Protein AF-0000000070116682 (afdb_homodimer)

Foldseek 3Di:
DKDACPFAFFDHPDDIDDLVRQLVVLDFSLRPGTDPWAKFFAPVQLLQLLLLVLVLCVVLLAAEAAECLLFQWLVSVVSNVVSPHPFHEYADLVSVVSCVVSPTQAYERAYQDQDLVSLLVVLVVVVVPRHYEYEDADLNSLVSNLVSAAHEYAYEDEDPPDDDHYHALVSSLVNLVSQQPRGRGAHQYHEYEQQVPDDPVVSLVSLLRRVVSRVVCVVVVSHDQAGEYEYEEQQQVVSNSVNCSVCSVRYHYYYHYHCRSQHFDADCVVRGCCVVVVVSDDRDHTMKIKWFFADDPDPQKTKTFAFVLAAPPPRHDWAWAWKAAPVGDIDGQPQWDFDHGDNGITIIGHHPVGDDDGGIMTMTIHRGSSCNNVSGQKHFHHHPSNGGNGIIGRDD/DKDAPPFAFFDHPDDIDDQVRQLVVLDFSLNPGTDPWAKFFAPVQLLQLLLLVLVLCVVLLAAEAAECLLFQWLVSVVSNVVSPHPFHEYADLVSVVSCVVSPTQAYERAYQDQDLVSLLVVLVVVVVPRHYEYEDADLNSLVSNLVSAAHEYAYEDEDPPDDDHYHALVSSLVNLVSQQPRGRGAHQYHEYEQQVPDDPVVSLVSLLRRVVSRVVCVVVVSHDQAGEYEYEEQQPVVSNSVNCSVCSVRYHYYYHYHCRSQHFDADCVVRGCCVVVVVSDDRDHTMKIKWFFADDDDPQKTKTFAFVLAAPPPRHDWAWAWKAAPVGDIDGQPQWDFDHGDNGITIIGHHPPGDDDGGIMTMTIHRGSSCNNVSGQKHFHHHPSNGGNGIIGRDD

pLDDT: mean 93.81, std 7.38, range [59.41, 98.88]

Nearest PDB structures (foldseek):
  3gwq-assembly1_A  TM=8.963E-01  e=1.846E-39  Paraburkholderia xenovorans LB400
  3gwq-assembly1_B  TM=8.699E-01  e=1.319E-36  Paraburkholderia xenovorans LB400
  7dib-assembly1_A  TM=8.688E-01  e=4.028E-28  Candidatus Filomicrobium marinum
  7dib-assembly1_B  TM=8.639E-01  e=1.866E-28  Candidatus Filomicrobium marinum
  4v15-assembly1_B  TM=8.465E-01  e=1.233E-28  Achromobacter xylosoxidans

InterPro domains:
  IPR001608 Alanine racemase, N-terminal [PF01168] (44-235)
  IPR026956 D-serine dehydratase-like domain [PF14031] (286-382)
  IPR026956 D-serine dehydratase-like domain [SM01119] (286-383)
  IPR029066 PLP-binding barrel [G3DSA:3.20.20.10] (44-266)
  IPR029066 PLP-binding barrel [SSF51419] (44-242)
  IPR042208 D-serine dehydratase-like domain superfamily [G3DSA:2.40.37.20] (277-396)
  IPR051466 D-amino acid metabolism enzyme [PTHR28004] (36-388)

Secondary structure (DSSP, 8-state):
--B-TTSTTB--SSS-B-HHHHHHH--BTTSSSB-SSEEEEEHHHHHHHHHHHHHHHHHTT-EE--BGGGT--HHHHHHHHHTT---EEESSHHHHHHHHHTT-SEEEEEEE---HHHHHHHHHHHHTT-EEEEEE-SHHHHHHHHHHS-EEEEEEE--TTSSSSBSSHHHHHHHHHHHHHSTTEEEEEEEE--TT---HHHHHHHHHHHHHHHHHHHHTT-S-SS-EEEE--SS-HHHHHHHHGGGTTTSEEEE---TTTT--SSHHHHH-HHHH-GGG------EEEEEEEEEEEETTEEEES--TTTS--TT---EEEEEE-TTS-EEE-TTEEEEEE-SS-EEEEE-TT----TT-EEEEE-S-GGGTGGG-SEEEEE-TT-BEEEEEE---/--B-TTSTTB--SSS-B-HHHHHHH--BTTSSSB-SSEEEEEHHHHHHHHHHHHHHHHHTT-EE--BGGGT--HHHHHHHHHTT---EEESSHHHHHHHHHTT-SEEEEEEE---HHHHHHHHHHHHTT-EEEEEE-SHHHHHHHHHHS-EEEEEEE--TTSSSSBSSHHHHHHHHHHHHHSTTEEEEEEEE--TT---HHHHHHHHHHHHHHHHHHHHTT-S-SS-EEEE--SS-HHHHHHHHGGGTTTSEEEE---TTTT--SSHHHHH-HHHH-GGG------EEEEEEEEEEEETTEEEES--TTTS--TT---EEEEEE-TTS-EEE-TTEEEEEE-SS-EEEEE-TT----TT-EEEEE-S-GGGTGGG-SEEEEE-TT-BEEEEEE---

Solvent-accessible surface area (backbone atoms only — not comparable to full-atom values): 38780 Å² total; per-residue (Å²): 123,74,45,28,51,64,34,62,36,48,55,29,88,67,68,72,45,39,47,66,58,48,24,70,68,36,49,42,64,86,69,54,54,38,43,73,38,31,60,36,35,35,44,66,33,28,52,48,15,43,51,34,52,42,51,48,27,56,76,58,64,30,42,33,23,36,31,41,66,40,50,38,24,63,67,59,52,51,52,39,45,74,60,58,35,66,32,33,20,29,63,41,66,64,54,46,50,41,40,50,75,72,64,53,64,32,38,37,28,75,31,58,64,55,54,65,58,56,40,38,52,50,12,52,42,40,73,71,65,46,45,57,36,32,32,34,52,38,62,66,37,39,51,45,35,23,73,39,46,38,36,42,29,25,39,22,45,29,48,87,93,50,74,61,24,17,67,45,56,67,51,39,47,52,36,41,50,48,24,63,68,31,68,36,29,39,42,40,28,37,31,41,70,53,53,83,54,89,42,68,69,58,37,51,52,51,45,47,47,51,49,48,37,49,53,52,35,50,73,69,63,56,42,54,85,74,17,38,40,36,37,35,25,56,53,45,45,61,56,50,45,65,64,51,41,83,44,48,88,59,27,48,36,34,38,29,39,39,58,51,46,36,34,22,67,36,52,44,61,77,42,31,42,39,74,82,37,57,89,68,37,71,73,36,56,12,52,37,34,36,25,34,24,53,30,57,52,48,92,47,37,34,32,28,40,37,14,58,61,61,38,43,63,85,62,41,59,46,39,52,53,30,33,33,41,88,86,65,58,68,44,74,27,65,52,45,41,56,77,50,66,44,64,58,30,26,36,28,40,38,36,89,87,40,84,84,51,59,56,27,31,35,36,24,32,39,12,40,50,61,58,30,37,61,48,42,53,52,34,42,23,17,46,98,82,41,24,26,63,36,53,40,50,37,63,93,122,76,45,28,50,65,34,63,36,48,54,28,89,67,68,72,44,39,46,65,59,48,22,70,65,36,49,42,65,85,69,55,54,37,43,74,38,31,60,35,35,34,44,68,32,28,52,48,14,42,50,36,52,42,50,47,29,57,76,57,61,30,43,32,22,36,31,41,67,38,51,38,24,64,66,59,53,50,52,40,44,72,60,59,34,66,32,33,19,29,64,42,67,64,54,44,50,41,39,51,75,72,63,54,63,31,38,36,29,75,32,58,65,55,54,62,58,57,41,38,51,50,11,52,42,40,74,70,66,46,47,57,36,31,32,30,52,37,60,67,38,38,52,44,34,24,73,39,47,38,38,43,28,25,40,24,46,30,50,88,94,50,76,62,22,18,67,43,57,68,52,41,48,52,36,43,51,50,23,63,68,32,68,36,28,40,43,42,28,39,30,41,69,53,54,81,52,88,42,68,70,58,37,50,52,51,45,48,48,52,51,48,36,49,52,53,36,50,74,68,63,57,41,54,84,74,16,37,41,34,36,33,25,56,52,44,46,61,54,48,47,67,65,51,41,81,45,49,90,61,27,47,35,34,38,30,40,40,58,52,46,36,33,21,67,35,53,45,60,76,43,31,43,39,73,81,37,58,88,69,35,72,72,37,57,11,51,38,35,36,27,35,26,53,30,56,52,46,93,48,38,33,32,28,38,37,14,60,60,62,40,42,62,85,58,41,58,46,39,53,53,30,32,32,41,87,87,65,56,68,44,74,26,66,52,46,41,57,76,49,68,44,64,59,31,25,35,28,41,39,36,91,88,40,85,84,53,59,56,26,31,35,37,23,31,38,12,41,50,61,57,31,35,62,48,40,52,53,32,41,22,18,47,98,82,42,25,26,61,36,54,38,50,37,63,95

Organism: Actinoplanes teichomyceticus (NCBI:txid1867)

Sequence (792 aa):
MTIDWRSKGFWLPDGERTPEQIAGDRPSIFGGGFTWPLLVVRGSAVEANIATMAAYCRRHGFDFAPHAKTTMAPGLLDAQLRAGAWGMTVATPNQALVLRRLGVRRVLIANQVLDATALRWLAGETAAGWEVYFQVDSVAGVRSAGAAGRARVLVELGHPGGRTGVRTVDELLEVARAAAATPGVEPVGITGYEGQIPDRAEVDAYLDRLAEGFHRLSAAGLLPEDPIVSAGGSAWFDRVADRLGGLAARARLILRSGASVTHDDGFYRERTPFVRMPEEGPLAAALEIWAQVLSAPEPGLALAGMGKRDAPFDEGLPVPLEIRRADGRTAPAAGLRVTRLNDHHAYLAVAPEATIAPGDLVRFGISHPCTAFDKWRDIPVVDDDRRVVDVLHTYFMTIDWRSKGFWLPDGERTPEQIAGDRPSIFGGGFTWPLLVVRGSAVEANIATMAAYCRRHGFDFAPHAKTTMAPGLLDAQLRAGAWGMTVATPNQALVLRRLGVRRVLIANQVLDATALRWLAGETAAGWEVYFQVDSVAGVRSAGAAGRARVLVELGHPGGRTGVRTVDELLEVARAAAATPGVEPVGITGYEGQIPDRAEVDAYLDRLAEGFHRLSAAGLLPEDPIVSAGGSAWFDRVADRLGGLAARARLILRSGASVTHDDGFYRERTPFVRMPEEGPLAAALEIWAQVLSAPEPGLALAGMGKRDAPFDEGLPVPLEIRRADGRTAPAAGLRVTRLNDHHAYLAVAPEATIAPGDLVRFGISHPCTAFDKWRDIPVVDDDRRVVDVLHTYF

Radius of gyration: 27.21 Å; Cα contacts (8 Å, |Δi|>4): 1975; chains: 2; bounding box: 59×84×59 Å

Structure (mmCIF, N/CA/C/O backbone):
data_AF-0000000070116682-model_v1
#
loop_
_entity.id
_entity.type
_entity.pdbx_description
1 polymer 'D-serine deaminase-like pyridoxal phosphate-dependent protein'
#
loop_
_atom_site.group_PDB
_atom_site.id
_atom_site.type_symbol
_atom_site.label_atom_id
_atom_site.label_alt_id
_atom_site.label_comp_id
_atom_site.label_asym_id
_atom_site.label_entity_id
_atom_site.label_seq_id
_atom_site.pdbx_PDB_ins_code
_atom_site.Cartn_x
_atom_site.Cartn_y
_atom_site.Cartn_z
_atom_site.occupancy
_atom_site.B_iso_or_equiv
_atom_site.auth_seq_id
_atom_site.auth_comp_id
_atom_site.auth_asym_id
_atom_site.auth_atom_id
_atom_site.pdbx_PDB_model_num
ATOM 1 N N . MET A 1 1 ? 9.336 -5.395 18.75 1 77.5 1 MET A N 1
ATOM 2 C CA . MET A 1 1 ? 9.008 -5.809 17.391 1 77.5 1 MET A CA 1
ATOM 3 C C . MET A 1 1 ? 9.766 -7.074 17.016 1 77.5 1 MET A C 1
ATOM 5 O O . MET A 1 1 ? 10.93 -7.234 17.359 1 77.5 1 MET A O 1
ATOM 9 N N . THR A 1 2 ? 9.039 -8.008 16.438 1 89.69 2 THR A N 1
ATOM 10 C CA . THR A 1 2 ? 9.68 -9.266 16.062 1 89.69 2 THR A CA 1
ATOM 11 C C . THR A 1 2 ? 9.5 -9.555 14.586 1 89.69 2 THR A C 1
ATOM 13 O O . THR A 1 2 ? 8.461 -9.242 14.008 1 89.69 2 THR A O 1
ATOM 16 N N . ILE A 1 3 ? 10.578 -9.945 13.992 1 94.69 3 ILE A N 1
ATOM 17 C CA . ILE A 1 3 ? 10.594 -10.406 12.609 1 94.69 3 ILE A CA 1
ATOM 18 C C . ILE A 1 3 ? 10.398 -11.922 12.57 1 94.69 3 ILE A C 1
ATOM 20 O O . ILE A 1 3 ? 11.086 -12.656 13.281 1 94.69 3 ILE A O 1
ATOM 24 N N . ASP A 1 4 ? 9.461 -12.391 11.836 1 95.5 4 ASP A N 1
ATOM 25 C CA . ASP A 1 4 ? 9.18 -13.82 11.711 1 95.5 4 ASP A CA 1
ATOM 26 C C . ASP A 1 4 ? 8.602 -14.148 10.336 1 95.5 4 ASP A C 1
ATOM 28 O O . ASP A 1 4 ? 8.828 -13.414 9.367 1 95.5 4 ASP A O 1
ATOM 32 N N . TRP A 1 5 ? 7.98 -15.305 10.18 1 94.56 5 TRP A N 1
ATOM 33 C CA . TRP A 1 5 ? 7.52 -15.836 8.906 1 94.56 5 TRP A CA 1
ATOM 34 C C . TRP A 1 5 ? 6.523 -14.891 8.242 1 94.56 5 TRP A C 1
ATOM 36 O O . TRP A 1 5 ? 6.242 -15.016 7.047 1 94.56 5 TRP A O 1
ATOM 46 N N . ARG A 1 6 ? 6.09 -13.883 9.023 1 93.94 6 ARG A N 1
ATOM 47 C CA . ARG A 1 6 ? 5.082 -12.961 8.508 1 93.94 6 ARG A CA 1
ATOM 48 C C . ARG A 1 6 ? 5.734 -11.758 7.832 1 93.94 6 ARG A C 1
ATOM 50 O O . ARG A 1 6 ? 5.055 -10.961 7.172 1 93.94 6 ARG A O 1
ATOM 57 N N . SER A 1 7 ? 7 -11.562 7.969 1 94.56 7 SER A N 1
ATOM 58 C CA . SER A 1 7 ? 7.684 -10.352 7.512 1 94.56 7 SER A CA 1
ATOM 59 C C . SER A 1 7 ? 8.125 -10.484 6.059 1 94.56 7 SER A C 1
ATOM 61 O O . SER A 1 7 ? 9.109 -11.156 5.762 1 94.56 7 SER A O 1
ATOM 63 N N . LYS A 1 8 ? 7.438 -9.758 5.18 1 93.25 8 LYS A N 1
ATOM 64 C CA . LYS A 1 8 ? 7.766 -9.727 3.756 1 93.25 8 LYS A CA 1
ATOM 65 C C . LYS A 1 8 ? 9.219 -9.32 3.535 1 93.25 8 LYS A C 1
ATOM 67 O O . LYS A 1 8 ? 9.703 -8.367 4.152 1 93.25 8 LYS A O 1
ATOM 72 N N . GLY A 1 9 ? 9.914 -9.977 2.67 1 94.12 9 GLY A N 1
ATOM 73 C CA . GLY A 1 9 ? 11.297 -9.672 2.354 1 94.12 9 GLY A CA 1
ATOM 74 C C . GLY A 1 9 ? 12.289 -10.43 3.209 1 94.12 9 GLY A C 1
ATOM 75 O O . GLY A 1 9 ? 13.43 -10.656 2.795 1 94.12 9 GLY A O 1
ATOM 76 N N . PHE A 1 10 ? 11.961 -10.734 4.418 1 96.44 10 PHE A N 1
ATOM 77 C CA . PHE A 1 10 ? 12.766 -11.578 5.285 1 96.44 10 PHE A CA 1
ATOM 78 C C . PHE A 1 10 ? 12.398 -13.047 5.113 1 96.44 10 PHE A C 1
ATOM 80 O O . PHE A 1 10 ? 11.227 -13.375 4.898 1 96.44 10 PHE A O 1
ATOM 87 N N . TRP A 1 11 ? 13.352 -13.914 5.145 1 96.88 11 TRP A N 1
ATOM 88 C CA . TRP A 1 11 ? 13.086 -15.344 5.039 1 96.88 11 TRP A CA 1
ATOM 89 C C . TRP A 1 11 ? 13.398 -16.047 6.355 1 96.88 11 TRP A C 1
ATOM 91 O O . TRP A 1 11 ? 14.531 -16.484 6.582 1 96.88 11 TRP A O 1
ATOM 101 N N . LEU A 1 12 ? 12.438 -16.141 7.148 1 95.5 12 LEU A N 1
ATOM 102 C CA . LEU A 1 12 ? 12.539 -16.781 8.453 1 95.5 12 LEU A CA 1
ATOM 103 C C . LEU A 1 12 ? 11.391 -17.781 8.656 1 95.5 12 LEU A C 1
ATOM 105 O O . LEU A 1 12 ? 10.516 -17.562 9.492 1 95.5 12 LEU A O 1
ATOM 109 N N . PRO A 1 13 ? 11.422 -18.859 7.918 1 95.56 13 PRO A N 1
ATOM 110 C CA . PRO A 1 13 ? 10.328 -19.828 8.016 1 95.56 13 PRO A CA 1
ATOM 111 C C . PRO A 1 13 ? 10.141 -20.359 9.43 1 95.56 13 PRO A C 1
ATOM 113 O O . PRO A 1 13 ? 9.039 -20.797 9.781 1 95.56 13 PRO A O 1
ATOM 116 N N . ASP A 1 14 ? 11.219 -20.391 10.203 1 93.81 14 ASP A N 1
ATOM 117 C CA . ASP A 1 14 ? 11.133 -20.859 11.578 1 93.81 14 ASP A CA 1
ATOM 118 C C . ASP A 1 14 ? 11.75 -19.859 12.547 1 93.81 14 ASP A C 1
ATOM 120 O O . ASP A 1 14 ? 12.734 -19.188 12.219 1 93.81 14 ASP A O 1
ATOM 124 N N . GLY A 1 15 ? 11.102 -19.734 13.602 1 92.75 15 GLY A N 1
ATOM 125 C CA . GLY A 1 15 ? 11.672 -18.906 14.648 1 92.75 15 GLY A CA 1
ATOM 126 C C . GLY A 1 15 ? 11.383 -17.438 14.469 1 92.75 15 GLY A C 1
ATOM 127 O O . GLY A 1 15 ? 10.516 -17.062 13.68 1 92.75 15 GLY A O 1
ATOM 128 N N . GLU A 1 16 ? 11.938 -16.641 15.312 1 95.69 16 GLU A N 1
ATOM 129 C CA . GLU A 1 16 ? 11.805 -15.188 15.312 1 95.69 16 GLU A CA 1
ATOM 130 C C . GLU A 1 16 ? 13.117 -14.516 15.672 1 95.69 16 GLU A C 1
ATOM 132 O O . GLU A 1 16 ? 13.969 -15.109 16.344 1 95.69 16 GLU A O 1
ATOM 137 N N . ARG A 1 17 ? 13.289 -13.367 15.117 1 96.5 17 ARG A N 1
ATOM 138 C CA . ARG A 1 17 ? 14.453 -12.539 15.422 1 96.5 17 ARG A CA 1
ATOM 139 C C . ARG A 1 17 ? 14.039 -11.102 15.719 1 96.5 17 ARG A C 1
ATOM 141 O O . ARG A 1 17 ? 13.031 -10.617 15.203 1 96.5 17 ARG A O 1
ATOM 148 N N . THR A 1 18 ? 14.836 -10.477 16.578 1 96.12 18 THR A N 1
ATOM 149 C CA . THR A 1 18 ? 14.633 -9.055 16.812 1 96.12 18 THR A CA 1
ATOM 150 C C . THR A 1 18 ? 15.477 -8.227 15.836 1 96.12 18 THR A C 1
ATOM 152 O O . THR A 1 18 ? 16.484 -8.719 15.312 1 96.12 18 THR A O 1
ATOM 155 N N . PRO A 1 19 ? 15.047 -6.996 15.562 1 94.94 19 PRO A N 1
ATOM 156 C CA . PRO A 1 19 ? 15.875 -6.109 14.742 1 94.94 19 PRO A CA 1
ATOM 157 C C . PRO A 1 19 ? 17.297 -5.992 15.273 1 94.94 19 PRO A C 1
ATOM 159 O O . PRO A 1 19 ? 18.25 -5.977 14.484 1 94.94 19 PRO A O 1
ATOM 162 N N . GLU A 1 20 ? 17.469 -5.961 16.578 1 95.62 20 GLU A N 1
ATOM 163 C CA . GLU A 1 20 ? 18.781 -5.84 17.203 1 95.62 20 GLU A CA 1
ATOM 164 C C . GLU A 1 20 ? 19.656 -7.066 16.906 1 95.62 20 GLU A C 1
ATOM 166 O O . GLU A 1 20 ? 20.844 -6.938 16.641 1 95.62 20 GLU A O 1
ATOM 171 N N . GLN A 1 21 ? 19.047 -8.203 16.969 1 97 21 GLN A N 1
ATOM 172 C CA . GLN A 1 21 ? 19.766 -9.438 16.656 1 97 21 GLN A CA 1
ATOM 173 C C . GLN A 1 21 ? 20.234 -9.445 15.211 1 97 21 GLN A C 1
ATOM 175 O O . GLN A 1 21 ? 21.375 -9.789 14.922 1 97 21 GLN A O 1
ATOM 180 N N . ILE A 1 22 ? 19.359 -9.023 14.32 1 96.94 22 ILE A N 1
ATOM 181 C CA . ILE A 1 22 ? 19.672 -9.016 12.898 1 96.94 22 ILE A CA 1
ATOM 182 C C . ILE A 1 22 ? 20.781 -8 12.625 1 96.94 22 ILE A C 1
ATOM 184 O O . ILE A 1 22 ? 21.75 -8.305 11.938 1 96.94 22 ILE A O 1
ATOM 188 N N . ALA A 1 23 ? 20.609 -6.855 13.18 1 96.06 23 ALA A N 1
ATOM 189 C CA . ALA A 1 23 ? 21.609 -5.816 13 1 96.06 23 ALA A CA 1
ATOM 190 C C . ALA A 1 23 ? 22.969 -6.254 13.555 1 96.06 23 ALA A C 1
ATOM 192 O O . ALA A 1 23 ? 24.016 -5.934 12.992 1 96.06 23 ALA A O 1
ATOM 193 N N . GLY A 1 24 ? 22.969 -6.91 14.656 1 97.12 24 GLY A N 1
ATOM 194 C CA . GLY A 1 24 ? 24.188 -7.414 15.25 1 97.12 24 GLY A CA 1
ATOM 195 C C . GLY A 1 24 ? 24.938 -8.383 14.352 1 97.12 24 GLY A C 1
ATOM 196 O O . GLY A 1 24 ? 26.156 -8.344 14.273 1 97.12 24 GLY A O 1
ATOM 197 N N . ASP A 1 25 ? 24.234 -9.234 13.695 1 97.38 25 ASP A N 1
ATOM 198 C CA . ASP A 1 25 ? 24.812 -10.227 12.789 1 97.38 25 ASP A CA 1
ATOM 199 C C . ASP A 1 25 ? 25.297 -9.578 11.492 1 97.38 25 ASP A C 1
ATOM 201 O O . ASP A 1 25 ? 26.141 -10.133 10.797 1 97.38 25 ASP A O 1
ATOM 205 N N . ARG A 1 26 ? 24.688 -8.461 11.141 1 97.75 26 ARG A N 1
ATOM 206 C CA . ARG A 1 26 ? 24.984 -7.691 9.938 1 97.75 26 ARG A CA 1
ATOM 207 C C . ARG A 1 26 ? 24.969 -8.586 8.695 1 97.75 26 ARG A C 1
ATOM 209 O O . ARG A 1 26 ? 25.922 -8.594 7.918 1 97.75 26 ARG A O 1
ATOM 216 N N . PRO A 1 27 ? 23.984 -9.344 8.531 1 97.94 27 PRO A N 1
ATOM 217 C CA . PRO A 1 27 ? 23.969 -10.227 7.359 1 97.94 27 PRO A CA 1
ATOM 218 C C . PRO A 1 27 ? 23.922 -9.453 6.043 1 97.94 27 PRO A C 1
ATOM 220 O O . PRO A 1 27 ? 23.328 -8.367 5.98 1 97.94 27 PRO A O 1
ATOM 223 N N . SER A 1 28 ? 24.594 -10.008 5.027 1 97.94 28 SER A N 1
ATOM 224 C CA . SER A 1 28 ? 24.391 -9.492 3.674 1 97.94 28 SER A CA 1
ATOM 225 C C . SER A 1 28 ? 22.984 -9.789 3.174 1 97.94 28 SER A C 1
ATOM 227 O O . SER A 1 28 ? 22.453 -10.867 3.418 1 97.94 28 SER A O 1
ATOM 229 N N . ILE A 1 29 ? 22.359 -8.828 2.41 1 97.69 29 ILE A N 1
ATOM 230 C CA . ILE A 1 29 ? 21.031 -9.094 1.873 1 97.69 29 ILE A CA 1
ATOM 231 C C . ILE A 1 29 ? 21.109 -10.195 0.819 1 97.69 29 ILE A C 1
ATOM 233 O O . ILE A 1 29 ? 20.094 -10.758 0.421 1 97.69 29 ILE A O 1
ATOM 237 N N . PHE A 1 30 ? 22.344 -10.57 0.345 1 96.56 30 PHE A N 1
ATOM 238 C CA . PHE A 1 30 ? 22.547 -11.594 -0.67 1 96.56 30 PHE A CA 1
ATOM 239 C C . PHE A 1 30 ? 22.922 -12.93 -0.028 1 96.56 30 PHE A C 1
ATOM 241 O O . PHE A 1 30 ? 23.234 -13.891 -0.726 1 96.56 30 PHE A O 1
ATOM 248 N N . GLY A 1 31 ? 22.875 -13 1.31 1 94.12 31 GLY A N 1
ATOM 249 C CA . GLY A 1 31 ? 23.422 -14.148 2.02 1 94.12 31 GLY A CA 1
ATOM 250 C C . GLY A 1 31 ? 22.391 -15.227 2.295 1 94.12 31 GLY A C 1
ATOM 251 O O . GLY A 1 31 ? 22.672 -16.172 3.047 1 94.12 31 GLY A O 1
ATOM 252 N N . GLY A 1 32 ? 21.188 -15.086 1.852 1 93.19 32 GLY A N 1
ATOM 253 C CA . GLY A 1 32 ? 20.203 -16.156 1.961 1 93.19 32 GLY A CA 1
ATOM 254 C C . GLY A 1 32 ? 19.172 -15.906 3.043 1 93.19 32 GLY A C 1
ATOM 255 O O . GLY A 1 32 ? 18.234 -16.688 3.207 1 93.19 32 GLY A O 1
ATOM 256 N N . GLY A 1 33 ? 19.281 -14.867 3.77 1 94.31 33 GLY A N 1
ATOM 257 C CA . GLY A 1 33 ? 18.344 -14.547 4.824 1 94.31 33 GLY A CA 1
ATOM 258 C C . GLY A 1 33 ? 17.188 -13.695 4.352 1 94.31 33 GLY A C 1
ATOM 259 O O . GLY A 1 33 ? 16.297 -13.336 5.137 1 94.31 33 GLY A O 1
ATOM 260 N N . PHE A 1 34 ? 17.125 -13.398 3.098 1 96.12 34 PHE A N 1
ATOM 261 C CA . PHE A 1 34 ? 16.109 -12.547 2.506 1 96.12 34 PHE A CA 1
ATOM 262 C C . PHE A 1 34 ? 15.555 -13.164 1.228 1 96.12 34 PHE A C 1
ATOM 264 O O . PHE A 1 34 ? 16.094 -14.156 0.728 1 96.12 34 PHE A O 1
ATOM 271 N N . THR A 1 35 ? 14.469 -12.734 0.859 1 92.81 35 THR A N 1
ATOM 272 C CA . THR A 1 35 ? 13.859 -13.133 -0.406 1 92.81 35 THR A CA 1
ATOM 273 C C . THR A 1 35 ? 13.555 -11.914 -1.27 1 92.81 35 THR A C 1
ATOM 275 O O . THR A 1 35 ? 13.625 -10.781 -0.796 1 92.81 35 THR A O 1
ATOM 278 N N . TRP A 1 36 ? 13.328 -12.172 -2.502 1 96.25 36 TRP A N 1
ATOM 279 C CA . TRP A 1 36 ? 13.023 -11.109 -3.455 1 96.25 36 TRP A CA 1
ATOM 280 C C . TRP A 1 36 ? 11.531 -11.062 -3.758 1 96.25 36 TRP A C 1
ATOM 282 O O . TRP A 1 36 ? 10.852 -12.094 -3.75 1 96.25 36 TRP A O 1
ATOM 292 N N . PRO A 1 37 ? 10.969 -9.844 -3.994 1 96.81 37 PRO A N 1
ATOM 293 C CA . PRO A 1 37 ? 11.672 -8.555 -3.965 1 96.81 37 PRO A CA 1
ATOM 294 C C . PRO A 1 37 ? 11.977 -8.078 -2.547 1 96.81 37 PRO A C 1
ATOM 296 O O . PRO A 1 37 ? 11.414 -8.609 -1.582 1 96.81 37 PRO A O 1
ATOM 299 N N . LEU A 1 38 ? 12.906 -7.176 -2.451 1 97.62 38 LEU A N 1
ATOM 300 C CA . LEU A 1 38 ? 13.305 -6.629 -1.157 1 97.62 38 LEU A CA 1
ATOM 301 C C . LEU A 1 38 ? 13.562 -5.133 -1.256 1 97.62 38 LEU A C 1
ATOM 303 O O . LEU A 1 38 ? 14.383 -4.691 -2.072 1 97.62 38 LEU A O 1
ATOM 307 N N . LEU A 1 39 ? 12.805 -4.391 -0.508 1 96.81 39 LEU A N 1
ATOM 308 C CA . LEU A 1 39 ? 13.102 -2.971 -0.338 1 96.81 39 LEU A CA 1
ATOM 309 C C . LEU A 1 39 ? 14.141 -2.76 0.761 1 96.81 39 LEU A C 1
ATOM 311 O O . LEU A 1 39 ? 14.031 -3.342 1.843 1 96.81 39 LEU A O 1
ATOM 315 N N . VAL A 1 40 ? 15.125 -1.961 0.507 1 97.19 40 VAL A N 1
ATOM 316 C CA . VAL A 1 40 ? 16.109 -1.618 1.533 1 97.19 40 VAL A CA 1
ATOM 317 C C . VAL A 1 40 ? 16.297 -0.104 1.576 1 97.19 40 VAL A C 1
ATOM 319 O O . VAL A 1 40 ? 16.016 0.592 0.598 1 97.19 40 VAL A O 1
ATOM 322 N N . VAL A 1 41 ? 16.672 0.356 2.713 1 96.31 41 VAL A N 1
ATOM 323 C CA . VAL A 1 41 ? 17.047 1.752 2.916 1 96.31 41 VAL A CA 1
ATOM 324 C C . VAL A 1 41 ? 18.562 1.864 3.076 1 96.31 41 VAL A C 1
ATOM 326 O O . VAL A 1 41 ? 19.156 1.159 3.893 1 96.31 41 VAL A O 1
ATOM 329 N N . ARG A 1 42 ? 19.141 2.715 2.326 1 96.75 42 ARG A N 1
ATOM 330 C CA . ARG A 1 42 ? 20.562 2.996 2.482 1 96.75 42 ARG A CA 1
ATOM 331 C C . ARG A 1 42 ? 20.812 3.93 3.662 1 96.75 42 ARG A C 1
ATOM 333 O O . ARG A 1 42 ? 20.5 5.121 3.594 1 96.75 42 ARG A O 1
ATOM 340 N N . GLY A 1 43 ? 21.484 3.398 4.648 1 96.81 43 GLY A N 1
ATOM 341 C CA . GLY A 1 43 ? 21.656 4.133 5.891 1 96.81 43 GLY A CA 1
ATOM 342 C C . GLY A 1 43 ? 22.438 5.418 5.719 1 96.81 43 GLY A C 1
ATOM 343 O O . GLY A 1 43 ? 22.031 6.473 6.203 1 96.81 43 GLY A O 1
ATOM 344 N N . SER A 1 44 ? 23.516 5.359 5.043 1 96.5 44 SER A N 1
ATOM 345 C CA . SER A 1 44 ? 24.375 6.523 4.863 1 96.5 44 SER A CA 1
ATOM 346 C C . SER A 1 44 ? 23.656 7.633 4.102 1 96.5 44 SER A C 1
ATOM 348 O O . SER A 1 44 ? 23.812 8.812 4.414 1 96.5 44 SER A O 1
ATOM 350 N N . ALA A 1 45 ? 22.891 7.254 3.133 1 94.81 45 ALA A N 1
ATOM 351 C CA . ALA A 1 45 ? 22.156 8.234 2.346 1 94.81 45 ALA A CA 1
ATOM 352 C C . ALA A 1 45 ? 21.094 8.93 3.201 1 94.81 45 ALA A C 1
ATOM 354 O O . ALA A 1 45 ? 20.953 10.156 3.146 1 94.81 45 ALA A O 1
ATOM 355 N N . VAL A 1 46 ? 20.406 8.219 3.998 1 94.69 46 VAL A N 1
ATOM 356 C CA . VAL A 1 46 ? 19.359 8.773 4.848 1 94.69 46 VAL A CA 1
ATOM 357 C C . VAL A 1 46 ? 19.969 9.742 5.855 1 94.69 46 VAL A C 1
ATOM 359 O O . VAL A 1 46 ? 19.438 10.836 6.066 1 94.69 46 VAL A O 1
ATOM 362 N N . GLU A 1 47 ? 21.031 9.305 6.434 1 95.44 47 GLU A N 1
ATOM 363 C CA . GLU A 1 47 ? 21.703 10.148 7.414 1 95.44 47 GLU A CA 1
ATOM 364 C C . GLU A 1 47 ? 22.156 11.461 6.785 1 95.44 47 GLU A C 1
ATOM 366 O O . GLU A 1 47 ? 22.016 12.531 7.387 1 95.44 47 GLU A O 1
ATOM 371 N N . ALA A 1 48 ? 22.672 11.328 5.66 1 94.94 48 ALA A N 1
ATOM 372 C CA . ALA A 1 48 ? 23.125 12.516 4.949 1 94.94 48 ALA A CA 1
ATOM 373 C C . ALA A 1 48 ? 21.969 13.445 4.629 1 94.94 48 ALA A C 1
ATOM 375 O O . ALA A 1 48 ? 22.078 14.664 4.762 1 94.94 48 ALA A O 1
ATOM 376 N N . ASN A 1 49 ? 20.875 12.883 4.148 1 94.44 49 ASN A N 1
ATOM 377 C CA . ASN A 1 49 ? 19.688 13.672 3.826 1 94.44 49 ASN A CA 1
ATOM 378 C C . ASN A 1 49 ? 19.141 14.398 5.055 1 94.44 49 ASN A C 1
ATOM 380 O O . ASN A 1 49 ? 18.812 15.578 4.984 1 94.44 49 ASN A O 1
ATOM 384 N N . ILE A 1 50 ? 19.078 13.68 6.156 1 95.88 50 ILE A N 1
ATOM 385 C CA . ILE A 1 50 ? 18.578 14.242 7.406 1 95.88 50 ILE A CA 1
ATOM 386 C C . ILE A 1 50 ? 19.469 15.406 7.84 1 95.88 50 ILE A C 1
ATOM 388 O O . ILE A 1 50 ? 18.969 16.484 8.188 1 95.88 50 ILE A O 1
ATOM 392 N N . ALA A 1 51 ? 20.75 15.211 7.766 1 95.69 51 ALA A N 1
ATOM 393 C CA . ALA A 1 51 ? 21.703 16.25 8.141 1 95.69 51 ALA A CA 1
ATOM 394 C C . ALA A 1 51 ? 21.578 17.469 7.234 1 95.69 51 ALA A C 1
ATOM 396 O O . ALA A 1 51 ? 21.641 18.609 7.699 1 95.69 51 ALA A O 1
ATOM 397 N N . THR A 1 52 ? 21.406 17.188 6.008 1 94.69 52 THR A N 1
ATOM 398 C CA . THR A 1 52 ? 21.328 18.266 5.02 1 94.69 52 THR A CA 1
ATOM 399 C C . THR A 1 52 ? 20.109 19.141 5.293 1 94.69 52 THR A C 1
ATOM 401 O O . THR A 1 52 ? 20.219 20.375 5.324 1 94.69 52 THR A O 1
ATOM 404 N N . MET A 1 53 ? 19 18.578 5.535 1 94.31 53 MET A N 1
ATOM 405 C CA . MET A 1 53 ? 17.781 19.344 5.754 1 94.31 53 MET A CA 1
ATOM 406 C C . MET A 1 53 ? 17.828 20.078 7.086 1 94.31 53 MET A C 1
ATOM 408 O O . MET A 1 53 ? 17.375 21.219 7.184 1 94.31 53 MET A O 1
ATOM 412 N N . ALA A 1 54 ? 18.359 19.438 8.086 1 95.62 54 ALA A N 1
ATOM 413 C CA . ALA A 1 54 ? 18.516 20.094 9.383 1 95.62 54 ALA A CA 1
ATOM 414 C C . ALA A 1 54 ? 19.406 21.328 9.258 1 95.62 54 ALA A C 1
ATOM 416 O O . ALA A 1 54 ? 19.062 22.391 9.781 1 95.62 54 ALA A O 1
ATOM 417 N N . ALA A 1 55 ? 20.5 21.188 8.555 1 95.44 55 ALA A N 1
ATOM 418 C CA . ALA A 1 55 ? 21.422 22.297 8.359 1 95.44 55 ALA A CA 1
ATOM 419 C C . ALA A 1 55 ? 20.766 23.422 7.566 1 95.44 55 ALA A C 1
ATOM 421 O O . ALA A 1 55 ? 20.953 24.594 7.879 1 95.44 55 ALA A O 1
ATOM 422 N N . TYR A 1 56 ? 20.078 23.078 6.551 1 94.62 56 TYR A N 1
ATOM 423 C CA . TYR A 1 56 ? 19.391 24.062 5.727 1 94.62 56 TYR A CA 1
ATOM 424 C C . TYR A 1 56 ? 18.422 24.906 6.566 1 94.62 56 TYR A C 1
ATOM 426 O O . TYR A 1 56 ? 18.422 26.125 6.488 1 94.62 56 TYR A O 1
ATOM 434 N N . CYS A 1 57 ? 17.578 24.203 7.355 1 95.06 57 CYS A N 1
ATOM 435 C CA . CYS A 1 57 ? 16.594 24.891 8.188 1 95.06 57 CYS A CA 1
ATOM 436 C C . CYS A 1 57 ? 17.266 25.812 9.188 1 95.06 57 CYS A C 1
ATOM 438 O O . CYS A 1 57 ? 16.844 26.953 9.367 1 95.06 57 CYS A O 1
ATOM 440 N N . ARG A 1 58 ? 18.328 25.344 9.789 1 94.62 58 ARG A N 1
ATOM 441 C CA . ARG A 1 58 ? 19.062 26.172 10.742 1 94.62 58 ARG A CA 1
ATOM 442 C C . ARG A 1 58 ? 19.625 27.422 10.07 1 94.62 58 ARG A C 1
ATOM 444 O O . ARG A 1 58 ? 19.5 28.516 10.617 1 94.62 58 ARG A O 1
ATOM 451 N N . ARG A 1 59 ? 20.203 27.219 8.945 1 94.75 59 ARG A N 1
ATOM 452 C CA . ARG A 1 59 ? 20.828 28.328 8.219 1 94.75 59 ARG A CA 1
ATOM 453 C C . ARG A 1 59 ? 19.797 29.391 7.863 1 94.75 59 ARG A C 1
ATOM 455 O O . ARG A 1 59 ? 20.109 30.594 7.836 1 94.75 59 ARG A O 1
ATOM 462 N N . HIS A 1 60 ? 18.609 29 7.695 1 94.81 60 HIS A N 1
ATOM 463 C CA . HIS A 1 60 ? 17.609 29.938 7.191 1 94.81 60 HIS A CA 1
ATOM 464 C C . HIS A 1 60 ? 16.625 30.344 8.289 1 94.81 60 HIS A C 1
ATOM 466 O O . HIS A 1 60 ? 15.617 30.984 8.016 1 94.81 60 HIS A O 1
ATOM 472 N N . GLY A 1 61 ? 16.875 29.859 9.5 1 95.25 61 GLY A N 1
ATOM 473 C CA . GLY A 1 61 ? 16.109 30.328 10.656 1 95.25 61 GLY A CA 1
ATOM 474 C C . GLY A 1 61 ? 14.75 29.672 10.773 1 95.25 61 GLY A C 1
ATOM 475 O O . GLY A 1 61 ? 13.789 30.297 11.25 1 95.25 61 GLY A O 1
ATOM 476 N N . PHE A 1 62 ? 14.617 28.516 10.273 1 96.88 62 PHE A N 1
ATOM 477 C CA . PHE A 1 62 ? 13.367 27.766 10.359 1 96.88 62 PHE A CA 1
ATOM 478 C C . PHE A 1 62 ? 13.5 26.594 11.32 1 96.88 62 PHE A C 1
ATOM 480 O O . PHE A 1 62 ? 14.531 25.922 11.352 1 96.88 62 PHE A O 1
ATOM 487 N N . ASP A 1 63 ? 12.508 26.438 12.156 1 97.5 63 ASP A N 1
ATOM 488 C CA . ASP A 1 63 ? 12.32 25.125 12.75 1 97.5 63 ASP A CA 1
ATOM 489 C C . ASP A 1 63 ? 11.875 24.109 11.695 1 97.5 63 ASP A C 1
ATOM 491 O O . ASP A 1 63 ? 11.336 24.484 10.656 1 97.5 63 ASP A O 1
ATOM 495 N N . PHE A 1 64 ? 12.188 22.891 11.984 1 96.81 64 PHE A N 1
ATOM 496 C CA . PHE A 1 64 ? 11.852 21.828 11.039 1 96.81 64 PHE A CA 1
ATOM 497 C C . PHE A 1 64 ? 10.938 20.797 11.688 1 96.81 64 PHE A C 1
ATOM 499 O O . PHE A 1 64 ? 11.258 20.25 12.742 1 96.81 64 PHE A O 1
ATOM 506 N N . ALA A 1 65 ? 9.75 20.609 11.156 1 97.31 65 ALA A N 1
ATOM 507 C CA . ALA A 1 65 ? 8.828 19.547 11.547 1 97.31 65 ALA A CA 1
ATOM 508 C C . ALA A 1 65 ? 8.453 18.688 10.344 1 97.31 65 ALA A C 1
ATOM 510 O O . ALA A 1 65 ? 7.328 18.75 9.852 1 97.31 65 ALA A O 1
ATOM 511 N N . PRO A 1 66 ? 9.391 17.828 9.938 1 95.06 66 PRO A N 1
ATOM 512 C CA . PRO A 1 66 ? 9.164 17.047 8.719 1 95.06 66 PRO A CA 1
ATOM 513 C C . PRO A 1 66 ? 7.953 16.125 8.82 1 95.06 66 PRO A C 1
ATOM 515 O O . PRO A 1 66 ? 7.562 15.727 9.922 1 95.06 66 PRO A O 1
ATOM 518 N N . HIS A 1 67 ? 7.391 15.836 7.699 1 92.38 67 HIS A N 1
ATOM 519 C CA . HIS A 1 67 ? 6.262 14.914 7.652 1 92.38 67 HIS A CA 1
ATOM 520 C C . HIS A 1 67 ? 6.695 13.5 8.023 1 92.38 67 HIS A C 1
ATOM 522 O O . HIS A 1 67 ? 7.457 12.867 7.293 1 92.38 67 HIS A O 1
ATOM 528 N N . ALA A 1 68 ? 6.113 13.023 9.078 1 90.94 68 ALA A N 1
ATOM 529 C CA . ALA A 1 68 ? 6.344 11.656 9.547 1 90.94 68 ALA A CA 1
ATOM 530 C C . ALA A 1 68 ? 5.543 10.656 8.719 1 90.94 68 ALA A C 1
ATOM 532 O O . ALA A 1 68 ? 5.855 9.461 8.703 1 90.94 68 ALA A O 1
ATOM 533 N N . LYS A 1 69 ? 4.543 11.117 8.086 1 83.25 69 LYS A N 1
ATOM 534 C CA . LYS A 1 69 ? 3.59 10.25 7.391 1 83.25 69 LYS A CA 1
ATOM 535 C C . LYS A 1 69 ? 4.262 9.516 6.238 1 83.25 69 LYS A C 1
ATOM 537 O O . LYS A 1 69 ? 3.752 8.492 5.773 1 83.25 69 LYS A O 1
ATOM 542 N N . THR A 1 70 ? 5.336 9.984 5.797 1 80.31 70 THR A N 1
ATOM 543 C CA . THR A 1 70 ? 6.039 9.359 4.68 1 80.31 70 THR A CA 1
ATOM 544 C C . THR A 1 70 ? 6.57 7.984 5.078 1 80.31 70 THR A C 1
ATOM 546 O O . THR A 1 70 ? 6.363 7 4.363 1 80.31 70 THR A O 1
ATOM 549 N N . THR A 1 71 ? 7.113 7.926 6.203 1 87 71 THR A N 1
ATOM 550 C CA . THR A 1 71 ? 7.809 6.691 6.559 1 87 71 THR A CA 1
ATOM 551 C C . THR A 1 71 ? 7.078 5.969 7.688 1 87 71 THR A C 1
ATOM 553 O O . THR A 1 71 ? 7.07 4.738 7.734 1 87 71 THR A O 1
ATOM 556 N N . MET A 1 72 ? 6.516 6.742 8.562 1 91.25 72 MET A N 1
ATOM 557 C CA . MET A 1 72 ? 5.961 6.203 9.797 1 91.25 72 MET A CA 1
ATOM 558 C C . MET A 1 72 ? 6.902 5.176 10.422 1 91.25 72 MET A C 1
ATOM 560 O O . MET A 1 72 ? 6.465 4.129 10.891 1 91.25 72 MET A O 1
ATOM 564 N N . ALA A 1 73 ? 8.133 5.453 10.352 1 93.38 73 ALA A N 1
ATOM 565 C CA . ALA A 1 73 ? 9.188 4.59 10.875 1 93.38 73 ALA A CA 1
ATOM 566 C C . ALA A 1 73 ? 9.875 5.223 12.078 1 93.38 73 ALA A C 1
ATOM 568 O O . ALA A 1 73 ? 10.648 6.172 11.93 1 93.38 73 ALA A O 1
ATOM 569 N N . PRO A 1 74 ? 9.695 4.672 13.266 1 94.44 74 PRO A N 1
ATOM 570 C CA . PRO A 1 74 ? 10.242 5.266 14.492 1 94.44 74 PRO A CA 1
ATOM 571 C C . PRO A 1 74 ? 11.742 5.535 14.398 1 94.44 74 PRO A C 1
ATOM 573 O O . PRO A 1 74 ? 12.219 6.562 14.883 1 94.44 74 PRO A O 1
ATOM 576 N N . GLY A 1 75 ? 12.469 4.598 13.773 1 93.88 75 GLY A N 1
ATOM 577 C CA . GLY A 1 75 ? 13.898 4.793 13.648 1 93.88 75 GLY A CA 1
ATOM 578 C C . GLY A 1 75 ? 14.266 6.059 12.898 1 93.88 75 GLY A C 1
ATOM 579 O O . GLY A 1 75 ? 15.203 6.766 13.289 1 93.88 75 GLY A O 1
ATOM 580 N N . LEU A 1 76 ? 13.531 6.363 11.891 1 94.62 76 LEU A N 1
ATOM 581 C CA . LEU A 1 76 ? 13.812 7.551 11.094 1 94.62 76 LEU A CA 1
ATOM 582 C C . LEU A 1 76 ? 13.305 8.805 11.789 1 94.62 76 LEU A C 1
ATOM 584 O O . LEU A 1 76 ? 13.914 9.875 11.695 1 94.62 76 LEU A O 1
ATOM 588 N N . LEU A 1 77 ? 12.18 8.664 12.484 1 96 77 LEU A N 1
ATOM 589 C CA . LEU A 1 77 ? 11.664 9.781 13.266 1 96 77 LEU A CA 1
ATOM 590 C C . LEU A 1 77 ? 12.648 10.195 14.344 1 96 77 LEU A C 1
ATOM 592 O O . LEU A 1 77 ? 12.953 11.383 14.492 1 96 77 LEU A O 1
ATOM 596 N N . ASP A 1 78 ? 13.164 9.227 15.008 1 96.5 78 ASP A N 1
ATOM 597 C CA . ASP A 1 78 ? 14.133 9.477 16.078 1 96.5 78 ASP A CA 1
ATOM 598 C C . ASP A 1 78 ? 15.391 10.141 15.523 1 96.5 78 ASP A C 1
ATOM 600 O O . ASP A 1 78 ? 15.93 11.07 16.141 1 96.5 78 ASP A O 1
ATOM 604 N N . ALA A 1 79 ? 15.859 9.641 14.414 1 96.31 79 ALA A N 1
ATOM 605 C CA . ALA A 1 79 ? 17.047 10.211 13.789 1 96.31 79 ALA A CA 1
ATOM 606 C C . ALA A 1 79 ? 16.828 11.68 13.445 1 96.31 79 ALA A C 1
ATOM 608 O O . ALA A 1 79 ? 17.734 12.508 13.641 1 96.31 79 ALA A O 1
ATOM 609 N N . GLN A 1 80 ? 15.711 12.039 12.945 1 96.81 80 GLN A N 1
ATOM 610 C CA . GLN A 1 80 ? 15.406 13.422 12.586 1 96.81 80 GLN A CA 1
ATOM 611 C C . GLN A 1 80 ? 15.289 14.297 13.82 1 96.81 80 GLN A C 1
ATOM 613 O O . GLN A 1 80 ? 15.75 15.445 13.828 1 96.81 80 GLN A O 1
ATOM 618 N N . LEU A 1 81 ? 14.664 13.773 14.852 1 97.69 81 LEU A N 1
ATOM 619 C CA . LEU A 1 81 ? 14.539 14.508 16.109 1 97.69 81 LEU A CA 1
ATOM 620 C C . LEU A 1 81 ? 15.914 14.758 16.719 1 97.69 81 LEU A C 1
ATOM 622 O O . LEU A 1 81 ? 16.188 15.859 17.203 1 97.69 81 LEU A O 1
ATOM 626 N N . ARG A 1 82 ? 16.781 13.789 16.641 1 97.19 82 ARG A N 1
ATOM 627 C CA . ARG A 1 82 ? 18.141 13.938 17.156 1 97.19 82 ARG A CA 1
ATOM 628 C C . ARG A 1 82 ? 18.922 14.961 16.359 1 97.19 82 ARG A C 1
ATOM 630 O O . ARG A 1 82 ? 19.812 15.633 16.891 1 97.19 82 ARG A O 1
ATOM 637 N N . ALA A 1 83 ? 18.562 15.031 15.141 1 97.25 83 ALA A N 1
ATOM 638 C CA . ALA A 1 83 ? 19.25 15.977 14.266 1 97.25 83 ALA A CA 1
ATOM 639 C C . ALA A 1 83 ? 18.75 17.406 14.5 1 97.25 83 ALA A C 1
ATOM 641 O O . ALA A 1 83 ? 19.281 18.359 13.93 1 97.25 83 ALA A O 1
ATOM 642 N N . GLY A 1 84 ? 17.672 17.5 15.227 1 96.75 84 GLY A N 1
ATOM 643 C CA . GLY A 1 84 ? 17.266 18.844 15.617 1 96.75 84 GLY A CA 1
ATOM 644 C C . GLY A 1 84 ? 15.844 19.188 15.188 1 96.75 84 GLY A C 1
ATOM 645 O O . GLY A 1 84 ? 15.414 20.328 15.305 1 96.75 84 GLY A O 1
ATOM 646 N N . ALA A 1 85 ? 15.102 18.281 14.664 1 97.38 85 ALA A N 1
ATOM 647 C CA . ALA A 1 85 ? 13.711 18.562 14.312 1 97.38 85 ALA A CA 1
ATOM 648 C C . ALA A 1 85 ? 12.93 19.078 15.523 1 97.38 85 ALA A C 1
ATOM 650 O O . ALA A 1 85 ? 13.062 18.547 16.625 1 97.38 85 ALA A O 1
ATOM 651 N N . TRP A 1 86 ? 12.18 20.094 15.281 1 98.06 86 TRP A N 1
ATOM 652 C CA . TRP A 1 86 ? 11.375 20.734 16.312 1 98.06 86 TRP A CA 1
ATOM 653 C C . TRP A 1 86 ? 10.211 19.844 16.719 1 98.06 86 TRP A C 1
ATOM 655 O O . TRP A 1 86 ? 9.812 19.828 17.891 1 98.06 86 TRP A O 1
ATOM 665 N N . GLY A 1 87 ? 9.719 19.125 15.93 1 97.81 87 GLY A N 1
ATOM 666 C CA . GLY A 1 87 ? 8.594 18.219 16.016 1 97.81 87 GLY A CA 1
ATOM 667 C C . GLY A 1 87 ? 8.383 17.391 14.758 1 97.81 87 GLY A C 1
ATOM 668 O O . GLY A 1 87 ? 9.305 17.266 13.938 1 97.81 87 GLY A O 1
ATOM 669 N N . MET A 1 88 ? 7.242 16.781 14.664 1 97.75 88 MET A N 1
ATOM 670 C CA . MET A 1 88 ? 6.879 16 13.484 1 97.75 88 MET A CA 1
ATOM 671 C C . MET A 1 88 ? 5.504 16.406 12.961 1 97.75 88 MET A C 1
ATOM 673 O O . MET A 1 88 ? 4.676 16.906 13.719 1 97.75 88 MET A O 1
ATOM 677 N N . THR A 1 89 ? 5.332 16.266 11.711 1 97.69 89 THR A N 1
ATOM 678 C CA . THR A 1 89 ? 4.051 16.547 11.07 1 97.69 89 THR A CA 1
ATOM 679 C C . THR A 1 89 ? 3.383 15.25 10.609 1 97.69 89 THR A C 1
ATOM 681 O O . THR A 1 89 ? 4.051 14.352 10.078 1 97.69 89 THR A O 1
ATOM 684 N N . VAL A 1 90 ? 2.09 15.125 10.836 1 96.75 90 VAL A N 1
ATOM 685 C CA . VAL A 1 90 ? 1.304 14 10.336 1 96.75 90 VAL A CA 1
ATOM 686 C C . VAL A 1 90 ? 0.051 14.523 9.633 1 96.75 90 VAL A C 1
ATOM 688 O O . VAL A 1 90 ? -0.168 15.734 9.555 1 96.75 90 VAL A O 1
ATOM 691 N N . ALA A 1 91 ? -0.741 13.578 9.086 1 95.94 91 ALA A N 1
ATOM 692 C CA . ALA A 1 91 ? -1.912 13.992 8.32 1 95.94 91 ALA A CA 1
ATOM 693 C C . ALA A 1 91 ? -3.203 13.633 9.047 1 95.94 91 ALA A C 1
ATOM 695 O O . ALA A 1 91 ? -4.258 14.211 8.781 1 95.94 91 ALA A O 1
ATOM 696 N N . THR A 1 92 ? -3.166 12.672 10 1 96.69 92 THR A N 1
ATOM 697 C CA . THR A 1 92 ? -4.395 12.188 10.609 1 96.69 92 THR A CA 1
ATOM 698 C C . THR A 1 92 ? -4.223 12.047 12.125 1 96.69 92 THR A C 1
ATOM 700 O O . THR A 1 92 ? -3.102 11.906 12.617 1 96.69 92 THR A O 1
ATOM 703 N N . PRO A 1 93 ? -5.375 12.023 12.867 1 97.19 93 PRO A N 1
ATOM 704 C CA . PRO A 1 93 ? -5.289 11.781 14.312 1 97.19 93 PRO A CA 1
ATOM 705 C C . PRO A 1 93 ? -4.707 10.414 14.648 1 97.19 93 PRO A C 1
ATOM 707 O O . PRO A 1 93 ? -4.016 10.266 15.656 1 97.19 93 PRO A O 1
ATOM 710 N N . ASN A 1 94 ? -4.969 9.422 13.805 1 95.94 94 ASN A N 1
ATOM 711 C CA . ASN A 1 94 ? -4.379 8.102 14.031 1 95.94 94 ASN A CA 1
ATOM 712 C C . ASN A 1 94 ? -2.855 8.164 14.023 1 95.94 94 ASN A C 1
ATOM 714 O O . ASN A 1 94 ? -2.199 7.547 14.859 1 95.94 94 ASN A O 1
ATOM 718 N N . GLN A 1 95 ? -2.357 8.828 13.102 1 96.5 95 GLN A N 1
ATOM 719 C CA . GLN A 1 95 ? -0.91 8.992 13.016 1 96.5 95 GLN A CA 1
ATOM 720 C C . GLN A 1 95 ? -0.377 9.781 14.211 1 96.5 95 GLN A C 1
ATOM 722 O O . GLN A 1 95 ? 0.695 9.469 14.734 1 96.5 95 GLN A O 1
ATOM 727 N N . ALA A 1 96 ? -1.121 10.789 14.594 1 98.06 96 ALA A N 1
ATOM 728 C CA . ALA A 1 96 ? -0.739 11.547 15.781 1 98.06 96 ALA A CA 1
ATOM 729 C C . ALA A 1 9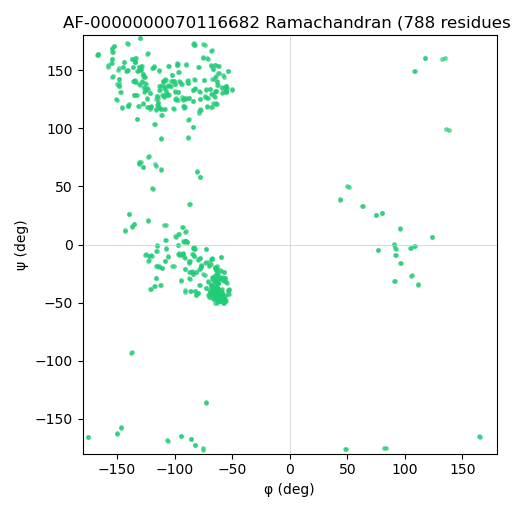6 ? -0.705 10.656 17.016 1 98.06 96 ALA A C 1
ATOM 731 O O . ALA A 1 96 ? 0.193 10.781 17.859 1 98.06 96 ALA A O 1
ATOM 732 N N . LEU A 1 97 ? -1.697 9.805 17.141 1 97.75 97 LEU A N 1
ATOM 733 C CA . LEU A 1 97 ? -1.742 8.859 18.25 1 97.75 97 LEU A CA 1
ATOM 734 C C . LEU A 1 97 ? -0.48 8.008 18.281 1 97.75 97 LEU A C 1
ATOM 736 O O . LEU A 1 97 ? 0.112 7.809 19.344 1 97.75 97 LEU A O 1
ATOM 740 N N . VAL A 1 98 ? -0.052 7.531 17.141 1 96.56 98 VAL A N 1
ATOM 741 C CA . VAL A 1 98 ? 1.166 6.73 17.047 1 96.56 98 VAL A CA 1
ATOM 742 C C . VAL A 1 98 ? 2.355 7.543 17.547 1 96.56 98 VAL A C 1
ATOM 744 O O . VAL A 1 98 ? 3.143 7.062 18.375 1 96.56 98 VAL A O 1
ATOM 747 N N . LEU A 1 99 ? 2.453 8.781 17.078 1 97.88 99 LEU A N 1
ATOM 748 C CA . LEU A 1 99 ? 3.578 9.625 17.469 1 97.88 99 LEU A CA 1
ATOM 749 C C . LEU A 1 99 ? 3.551 9.906 18.969 1 97.88 99 LEU A C 1
ATOM 751 O O . LEU A 1 99 ? 4.602 9.945 19.609 1 97.88 99 LEU A O 1
ATOM 755 N N . ARG A 1 100 ? 2.361 10.125 19.469 1 98.25 100 ARG A N 1
ATOM 756 C CA . ARG A 1 100 ? 2.229 10.344 20.906 1 98.25 100 ARG A CA 1
ATOM 757 C C . ARG A 1 100 ? 2.723 9.133 21.688 1 98.25 100 ARG A C 1
ATOM 759 O O . ARG A 1 100 ? 3.463 9.281 22.656 1 98.25 100 ARG A O 1
ATOM 766 N N . ARG A 1 101 ? 2.379 7.98 21.281 1 96.69 101 ARG A N 1
ATOM 767 C CA . ARG A 1 101 ? 2.77 6.734 21.922 1 96.69 101 ARG A CA 1
ATOM 768 C C . ARG A 1 101 ? 4.27 6.496 21.797 1 96.69 101 ARG A C 1
ATOM 770 O O . ARG A 1 101 ? 4.883 5.863 22.656 1 96.69 101 ARG A O 1
ATOM 777 N N . LEU A 1 102 ? 4.871 7.031 20.75 1 95.69 102 LEU A N 1
ATOM 778 C CA . LEU A 1 102 ? 6.305 6.902 20.516 1 95.69 102 LEU A CA 1
ATOM 779 C C . LEU A 1 102 ? 7.074 7.953 21.312 1 95.69 102 LEU A C 1
ATOM 781 O O . LEU A 1 102 ? 8.312 7.961 21.312 1 95.69 102 LEU A O 1
ATOM 785 N N . GLY A 1 103 ? 6.363 8.93 21.906 1 97 103 GLY A N 1
ATOM 786 C CA . GLY A 1 103 ? 7 9.898 22.781 1 97 103 GLY A CA 1
ATOM 787 C C . GLY A 1 103 ? 7.371 11.188 22.078 1 97 103 GLY A C 1
ATOM 788 O O . GLY A 1 103 ? 8.156 11.984 22.609 1 97 103 GLY A O 1
ATOM 789 N N . VAL A 1 104 ? 6.875 11.422 20.891 1 98.06 104 VAL A N 1
ATOM 790 C CA . VAL A 1 104 ? 7.148 12.68 20.188 1 98.06 104 VAL A CA 1
ATOM 791 C C . VAL A 1 104 ? 6.469 13.836 20.922 1 98.06 104 VAL A C 1
ATOM 793 O O . VAL A 1 104 ? 5.258 13.812 21.141 1 98.06 104 VAL A O 1
ATOM 796 N N . ARG A 1 105 ? 7.168 14.812 21.172 1 98.19 105 ARG A N 1
ATOM 797 C CA . ARG A 1 105 ? 6.707 15.867 22.078 1 98.19 105 ARG A CA 1
ATOM 798 C C . ARG A 1 105 ? 5.809 16.859 21.344 1 98.19 105 ARG A C 1
ATOM 800 O O . ARG A 1 105 ? 4.852 17.375 21.922 1 98.19 105 ARG A O 1
ATOM 807 N N . ARG A 1 106 ? 6.148 17.188 20.156 1 98.69 106 ARG A N 1
ATOM 808 C CA . ARG A 1 106 ? 5.414 18.172 19.375 1 98.69 106 ARG A CA 1
ATOM 809 C C . ARG A 1 106 ? 4.949 17.594 18.047 1 98.69 106 ARG A C 1
ATOM 811 O O . ARG A 1 106 ? 5.746 17.016 17.312 1 98.69 106 ARG A O 1
ATOM 818 N N . VAL A 1 107 ? 3.666 17.688 17.812 1 98.62 107 VAL A N 1
ATOM 819 C CA . VAL A 1 107 ? 3.105 17.109 16.594 1 98.62 107 VAL A CA 1
ATOM 820 C C . VAL A 1 107 ? 2.172 18.125 15.93 1 98.62 107 VAL A C 1
ATOM 822 O O . VAL A 1 107 ? 1.364 18.766 16.594 1 98.62 107 VAL A O 1
ATOM 825 N N . LEU A 1 108 ? 2.365 18.375 14.68 1 98.38 108 LEU A N 1
ATOM 826 C CA . LEU A 1 108 ? 1.429 19.125 13.844 1 98.38 108 LEU A CA 1
ATOM 827 C C . LEU A 1 108 ? 0.599 18.172 12.977 1 98.38 108 LEU A C 1
ATOM 829 O O . LEU A 1 108 ? 1.151 17.375 12.219 1 98.38 108 LEU A O 1
ATOM 833 N N . ILE A 1 109 ? -0.668 18.141 13.156 1 98.31 109 ILE A N 1
ATOM 834 C CA . ILE A 1 109 ? -1.539 17.484 12.195 1 98.31 109 ILE A CA 1
ATOM 835 C C . ILE A 1 109 ? -1.866 18.438 11.055 1 98.31 109 ILE A C 1
ATOM 837 O O . ILE A 1 109 ? -2.721 19.312 11.195 1 98.31 109 ILE A O 1
ATOM 841 N N . ALA A 1 110 ? -1.183 18.25 9.945 1 97.25 110 ALA A N 1
ATOM 842 C CA . ALA A 1 110 ? -1.348 19.141 8.805 1 97.25 110 ALA A CA 1
ATOM 843 C C . ALA A 1 110 ? -2.629 18.812 8.039 1 97.25 110 ALA A C 1
ATOM 845 O O . ALA A 1 110 ? -2.588 18.531 6.836 1 97.25 110 ALA A O 1
ATOM 846 N N . ASN A 1 111 ? -3.732 18.875 8.734 1 97.88 111 ASN A N 1
ATOM 847 C CA . ASN A 1 111 ? -5.066 18.594 8.227 1 97.88 111 ASN A CA 1
ATOM 848 C C . ASN A 1 111 ? -6.152 19.062 9.188 1 97.88 111 ASN A C 1
ATOM 850 O O . ASN A 1 111 ? -5.867 19.375 10.352 1 97.88 111 ASN A O 1
ATOM 854 N N . GLN A 1 112 ? -7.449 19.172 8.625 1 98.56 112 GLN A N 1
ATOM 855 C CA . GLN A 1 112 ? -8.594 19.453 9.492 1 98.56 112 GLN A CA 1
ATOM 856 C C . GLN A 1 112 ? -8.977 18.219 10.297 1 98.56 112 GLN A C 1
ATOM 858 O O . GLN A 1 112 ? -8.859 17.078 9.812 1 98.56 112 GLN A O 1
ATOM 863 N N . VAL A 1 113 ? -9.352 18.391 11.5 1 98.31 113 VAL A N 1
ATOM 864 C CA . VAL A 1 113 ? -9.875 17.312 12.344 1 98.31 113 VAL A CA 1
ATOM 865 C C . VAL A 1 113 ? -11.281 17.656 12.812 1 98.31 113 VAL A C 1
ATOM 867 O O . VAL A 1 113 ? -11.484 18.656 13.508 1 98.31 113 VAL A O 1
ATOM 870 N N . LEU A 1 114 ? -12.25 16.859 12.414 1 97.56 114 LEU A N 1
ATOM 871 C CA . LEU A 1 114 ? -13.625 17.156 12.789 1 97.56 114 LEU A CA 1
ATOM 872 C C . LEU A 1 114 ? -14.258 16 13.547 1 97.56 114 LEU A C 1
ATOM 874 O O . LEU A 1 114 ? -15.328 16.141 14.148 1 97.56 114 LEU A O 1
ATOM 878 N N . ASP A 1 115 ? -13.617 14.836 13.531 1 96.38 115 ASP A N 1
ATOM 879 C CA . ASP A 1 115 ? -14.125 13.656 14.211 1 96.38 115 ASP A CA 1
ATOM 880 C C . ASP A 1 115 ? -14.18 13.875 15.719 1 96.38 115 ASP A C 1
ATOM 882 O O . ASP A 1 115 ? -13.148 14.086 16.359 1 96.38 115 ASP A O 1
ATOM 886 N N . ALA A 1 116 ? -15.367 13.734 16.281 1 95.62 116 ALA A N 1
ATOM 887 C CA . ALA A 1 116 ? -15.578 14.055 17.688 1 95.62 116 ALA A CA 1
ATOM 888 C C . ALA A 1 116 ? -14.742 13.148 18.594 1 95.62 116 ALA A C 1
ATOM 890 O O . ALA A 1 116 ? -14.234 13.594 19.625 1 95.62 116 ALA A O 1
ATOM 891 N N . THR A 1 117 ? -14.602 11.922 18.219 1 95.56 117 THR A N 1
ATOM 892 C CA . THR A 1 117 ? -13.828 10.977 19.016 1 95.56 117 THR A CA 1
ATOM 893 C C . THR A 1 117 ? -12.359 11.383 19.062 1 95.56 117 THR A C 1
ATOM 895 O O . THR A 1 117 ? -11.758 11.461 20.141 1 95.56 117 THR A O 1
ATOM 898 N N . ALA A 1 118 ? -11.797 11.633 17.953 1 97.19 118 ALA A N 1
ATOM 899 C CA . ALA A 1 118 ? -10.398 12.055 17.859 1 97.19 118 ALA A CA 1
ATOM 900 C C . ALA A 1 118 ? -10.18 13.391 18.562 1 97.19 118 ALA A C 1
ATOM 902 O O . ALA A 1 118 ? -9.188 13.57 19.266 1 97.19 118 ALA A O 1
ATOM 903 N N . LEU A 1 119 ? -11.133 14.273 18.359 1 98.19 119 LEU A N 1
ATOM 904 C CA . LEU A 1 119 ? -11.016 15.602 18.938 1 98.19 119 LEU A CA 1
ATOM 905 C C . LEU A 1 119 ? -11.031 15.539 20.453 1 98.19 119 LEU A C 1
ATOM 907 O O . LEU A 1 119 ? -10.273 16.25 21.125 1 98.19 119 LEU A O 1
ATOM 911 N N . ARG A 1 120 ? -11.906 14.734 21 1 97.5 120 ARG A N 1
ATOM 912 C CA . ARG A 1 120 ? -11.961 14.586 22.453 1 97.5 120 ARG A CA 1
ATOM 913 C C . ARG A 1 120 ? -10.633 14.07 23 1 97.5 120 ARG A C 1
ATOM 915 O O . ARG A 1 120 ? -10.148 14.547 24.016 1 97.5 120 ARG A O 1
ATOM 922 N N . TRP A 1 121 ? -10.102 13.109 22.344 1 97.94 121 TRP A N 1
ATOM 923 C CA . TRP A 1 121 ? -8.805 12.57 22.766 1 97.94 121 TRP A CA 1
ATOM 924 C C . TRP A 1 121 ? -7.715 13.633 22.656 1 97.94 121 TRP A C 1
ATOM 926 O O . TRP A 1 121 ? -6.922 13.805 23.578 1 97.94 121 TRP A O 1
ATOM 936 N N . LEU A 1 122 ? -7.656 14.359 21.547 1 98.5 122 LEU A N 1
ATOM 937 C CA . LEU A 1 122 ? -6.668 15.414 21.344 1 98.5 122 LEU A CA 1
ATOM 938 C C . LEU A 1 122 ? -6.785 16.484 22.438 1 98.5 122 LEU A C 1
ATOM 940 O O . LEU A 1 122 ? -5.77 16.953 22.953 1 98.5 122 LEU A O 1
ATOM 944 N N . ALA A 1 123 ? -7.996 16.844 22.719 1 98.5 123 ALA A N 1
ATOM 945 C CA . ALA A 1 123 ? -8.234 17.828 23.766 1 98.5 123 ALA A CA 1
ATOM 946 C C . ALA A 1 123 ? -7.691 17.359 25.109 1 98.5 123 ALA A C 1
ATOM 948 O O . ALA A 1 123 ? -7.074 18.125 25.859 1 98.5 123 ALA A O 1
ATOM 949 N N . GLY A 1 124 ? -7.996 16.094 25.406 1 98.38 124 GLY A N 1
ATOM 950 C CA . GLY A 1 124 ? -7.465 15.523 26.641 1 98.38 124 GLY A CA 1
ATOM 951 C C . GLY A 1 124 ? -5.949 15.531 26.703 1 98.38 124 GLY A C 1
ATOM 952 O O . GLY A 1 124 ? -5.367 15.867 27.734 1 98.38 124 GLY A O 1
ATOM 953 N N . GLU A 1 125 ? -5.293 15.156 25.656 1 98.38 125 GLU A N 1
ATOM 954 C CA . GLU A 1 125 ? -3.834 15.125 25.594 1 98.38 125 GLU A CA 1
ATOM 955 C C . GLU A 1 125 ? -3.248 16.531 25.688 1 98.38 125 GLU A C 1
ATOM 957 O O . GLU A 1 125 ? -2.189 16.734 26.297 1 98.38 125 GLU A O 1
ATOM 962 N N . THR A 1 126 ? -3.912 17.469 25.031 1 98.25 126 THR A N 1
ATOM 963 C CA . THR A 1 126 ? -3.498 18.859 25.156 1 98.25 126 THR A CA 1
ATOM 964 C C . THR A 1 126 ? -3.584 19.328 26.609 1 98.25 126 THR A C 1
ATOM 966 O O . THR A 1 126 ? -2.664 19.969 27.109 1 98.25 126 THR A O 1
ATOM 969 N N . ALA A 1 127 ? -4.66 19.016 27.203 1 97.56 127 ALA A N 1
ATOM 970 C CA . ALA A 1 127 ? -4.844 19.359 28.609 1 97.56 127 ALA A CA 1
ATOM 971 C C . ALA A 1 127 ? -3.758 18.734 29.484 1 97.56 127 ALA A C 1
ATOM 973 O O . ALA A 1 127 ? -3.35 19.312 30.484 1 97.56 127 ALA A O 1
ATOM 974 N N . ALA A 1 128 ? -3.275 17.609 29.062 1 97.75 128 ALA A N 1
ATOM 975 C CA . ALA A 1 128 ? -2.244 16.875 29.797 1 97.75 128 ALA A CA 1
ATOM 976 C C . ALA A 1 128 ? -0.854 17.422 29.469 1 97.75 128 ALA A C 1
ATOM 978 O O . ALA A 1 128 ? 0.152 16.891 29.953 1 97.75 128 ALA A O 1
ATOM 979 N N . GLY A 1 129 ? -0.766 18.344 28.594 1 97.81 129 GLY A N 1
ATOM 980 C CA . GLY A 1 129 ? 0.495 19.031 28.359 1 97.81 129 GLY A CA 1
ATOM 981 C C . GLY A 1 129 ? 1.137 18.656 27.031 1 97.81 129 GLY A C 1
ATOM 982 O O . GLY A 1 129 ? 2.211 19.172 26.703 1 97.81 129 GLY A O 1
ATOM 983 N N . TRP A 1 130 ? 0.508 17.75 26.25 1 98.5 130 TRP A N 1
ATOM 984 C CA . TRP A 1 130 ? 1.057 17.406 24.938 1 98.5 130 TRP A CA 1
ATOM 985 C C . TRP A 1 130 ? 0.933 18.578 23.969 1 98.5 130 TRP A C 1
ATOM 987 O O . TRP A 1 130 ? -0.102 19.25 23.922 1 98.5 130 TRP A O 1
ATOM 997 N N . GLU A 1 131 ? 1.95 18.891 23.266 1 98.62 131 GLU A N 1
ATOM 998 C CA . GLU A 1 131 ? 1.911 19.953 22.266 1 98.62 131 GLU A CA 1
ATOM 999 C C . GLU A 1 131 ? 1.469 19.422 20.906 1 98.62 131 GLU A C 1
ATOM 1001 O O . GLU A 1 131 ? 2.297 18.969 20.109 1 98.62 131 GLU A O 1
ATOM 1006 N N . VAL A 1 132 ? 0.214 19.484 20.688 1 98.75 132 VAL A N 1
ATOM 1007 C CA . VAL A 1 132 ? -0.357 19.031 19.422 1 98.75 132 VAL A CA 1
ATOM 1008 C C . VAL A 1 132 ? -1.203 20.141 18.812 1 98.75 132 VAL A C 1
ATOM 1010 O O . VAL A 1 132 ? -1.91 20.859 19.531 1 98.75 132 VAL A O 1
ATOM 1013 N N . TYR A 1 133 ? -1.026 20.359 17.531 1 98.62 133 TYR A N 1
ATOM 1014 C CA . TYR A 1 133 ? -1.697 21.391 16.766 1 98.62 133 TYR A CA 1
ATOM 1015 C C . TYR A 1 133 ? -2.381 20.797 15.531 1 98.62 133 TYR A C 1
ATOM 1017 O O . TYR A 1 133 ? -1.913 19.812 14.969 1 98.62 133 TYR A O 1
ATOM 1025 N N . PHE A 1 134 ? -3.477 21.297 15.156 1 98.69 134 PHE A N 1
ATOM 1026 C CA . PHE A 1 134 ? -4.066 20.922 13.883 1 98.69 134 PHE A CA 1
ATOM 1027 C C . PHE A 1 134 ? -4.684 22.125 13.18 1 98.69 134 PHE A C 1
ATOM 1029 O O . PHE A 1 134 ? -4.676 23.234 13.727 1 98.69 134 PHE A O 1
ATOM 1036 N N . GLN A 1 135 ? -5.117 21.984 11.977 1 98.69 135 GLN A N 1
ATOM 1037 C CA . GLN A 1 135 ? -5.539 23.109 11.148 1 98.69 135 GLN A CA 1
ATOM 1038 C C . GLN A 1 135 ? -7.055 23.281 11.188 1 98.69 135 GLN A C 1
ATOM 1040 O O . GLN A 1 135 ? -7.785 22.328 11.492 1 98.69 135 GLN A O 1
ATOM 1045 N N . VAL A 1 136 ? -7.512 24.453 10.93 1 98.81 136 VAL A N 1
ATOM 1046 C CA . VAL A 1 136 ? -8.914 24.75 10.664 1 98.81 136 VAL A CA 1
ATOM 1047 C C . VAL A 1 136 ? -9.031 25.672 9.453 1 98.81 136 VAL A C 1
ATOM 1049 O O . VAL A 1 136 ? -8.195 26.562 9.258 1 98.81 136 VAL A O 1
ATOM 1052 N N . ASP A 1 137 ? -10.031 25.438 8.648 1 98.81 137 ASP A N 1
ATOM 1053 C CA . ASP A 1 137 ? -10.258 26.297 7.488 1 98.81 137 ASP A CA 1
ATOM 1054 C C . ASP A 1 137 ? -11.734 26.625 7.324 1 98.81 137 ASP A C 1
ATOM 1056 O O . ASP A 1 137 ? -12.18 26.969 6.227 1 98.81 137 ASP A O 1
ATOM 1060 N N . SER A 1 138 ? -12.531 26.375 8.391 1 98.5 138 SER A N 1
ATOM 1061 C CA . SER A 1 138 ? -13.961 26.672 8.367 1 98.5 138 SER A CA 1
ATOM 1062 C C . SER A 1 138 ? -14.508 26.906 9.773 1 98.5 138 SER A C 1
ATOM 1064 O O . SER A 1 138 ? -13.914 26.438 10.75 1 98.5 138 SER A O 1
ATOM 1066 N N . VAL A 1 139 ? -15.602 27.625 9.82 1 98.12 139 VAL A N 1
ATOM 1067 C CA . VAL A 1 139 ? -16.281 27.844 11.086 1 98.12 139 VAL A CA 1
ATOM 1068 C C . VAL A 1 139 ? -16.812 26.5 11.625 1 98.12 139 VAL A C 1
ATOM 1070 O O . VAL A 1 139 ? -16.812 26.281 12.836 1 98.12 139 VAL A O 1
ATOM 1073 N N . ALA A 1 140 ? -17.203 25.641 10.711 1 96.81 140 ALA A N 1
ATOM 1074 C CA . ALA A 1 140 ? -17.641 24.297 11.109 1 96.81 140 ALA A CA 1
ATOM 1075 C C . ALA A 1 140 ? -16.516 23.562 11.844 1 96.81 140 ALA A C 1
ATOM 1077 O O . ALA A 1 140 ? -16.766 22.922 12.867 1 96.81 140 ALA A O 1
ATOM 1078 N N . GLY A 1 141 ? -15.328 23.641 11.305 1 97.94 141 GLY A N 1
ATOM 1079 C CA . GLY A 1 141 ? -14.188 23.031 11.961 1 97.94 141 GLY A CA 1
ATOM 1080 C C . GLY A 1 141 ? -13.906 23.625 13.328 1 97.94 141 GLY A C 1
ATOM 1081 O O . GLY A 1 141 ? -13.602 22.891 14.281 1 97.94 141 GLY A O 1
ATOM 1082 N N . VAL A 1 142 ? -14.031 24.922 13.43 1 98.69 142 VAL A N 1
ATOM 1083 C CA . VAL A 1 142 ? -13.812 25.609 14.695 1 98.69 142 VAL A CA 1
ATOM 1084 C C . VAL A 1 142 ? -14.836 25.156 15.727 1 98.69 142 VAL A C 1
ATOM 1086 O O . VAL A 1 142 ? -14.484 24.875 16.875 1 98.69 142 VAL A O 1
ATOM 1089 N N . ARG A 1 143 ? -16.062 25.094 15.289 1 97.81 143 ARG A N 1
ATOM 1090 C CA . ARG A 1 143 ? -17.125 24.641 16.188 1 97.81 143 ARG A CA 1
ATOM 1091 C C . ARG A 1 143 ? -16.859 23.234 16.703 1 97.81 143 ARG A C 1
ATOM 1093 O O . ARG A 1 143 ? -17.047 22.953 17.891 1 97.81 143 ARG A O 1
ATOM 1100 N N . SER A 1 144 ? -16.453 22.375 15.828 1 97.25 144 SER A N 1
ATOM 1101 C CA . SER A 1 144 ? -16.141 21 16.234 1 97.25 144 SER A CA 1
ATOM 1102 C C . SER A 1 144 ? -15.008 20.984 17.25 1 97.25 144 SER A C 1
ATOM 1104 O O . SER A 1 144 ? -15.078 20.266 18.25 1 97.25 144 SER A O 1
ATOM 1106 N N . ALA A 1 145 ? -13.984 21.719 17.016 1 98.25 145 ALA A N 1
ATOM 1107 C CA . ALA A 1 145 ? -12.852 21.812 17.938 1 98.25 145 ALA A CA 1
ATOM 1108 C C . ALA A 1 145 ? -13.289 22.344 19.297 1 98.25 145 ALA A C 1
ATOM 1110 O O . ALA A 1 145 ? -12.867 21.828 20.344 1 98.25 145 ALA A O 1
ATOM 1111 N N . GLY A 1 146 ? -14.117 23.344 19.234 1 98.19 146 GLY A N 1
ATOM 1112 C CA . GLY A 1 146 ? -14.609 23.953 20.469 1 98.19 146 GLY A CA 1
ATOM 1113 C C . GLY A 1 146 ? -15.422 23 21.312 1 98.19 146 GLY A C 1
ATOM 1114 O O . GLY A 1 146 ? -15.336 23.016 22.547 1 98.19 146 GLY A O 1
ATOM 1115 N N . ALA A 1 147 ? -16.172 22.203 20.641 1 96.44 147 ALA A N 1
ATOM 1116 C CA . ALA A 1 147 ? -17.016 21.25 21.344 1 96.44 147 ALA A CA 1
ATOM 1117 C C . ALA A 1 147 ? -16.188 20.25 22.141 1 96.44 147 ALA A C 1
ATOM 1119 O O . ALA A 1 147 ? -16.641 19.719 23.156 1 96.44 147 ALA A O 1
ATOM 1120 N N . ALA A 1 148 ? -14.977 20.062 21.734 1 94.88 148 ALA A N 1
ATOM 1121 C CA . ALA A 1 148 ? -14.102 19.094 22.406 1 94.88 148 ALA A CA 1
ATOM 1122 C C . ALA A 1 148 ? -13.422 19.734 23.625 1 94.88 148 ALA A C 1
ATOM 1124 O O . ALA A 1 148 ? -12.938 19.031 24.5 1 94.88 148 ALA A O 1
ATOM 1125 N N . GLY A 1 149 ? -13.305 21 23.641 1 92.56 149 GLY A N 1
ATOM 1126 C CA . GLY A 1 149 ? -12.977 21.703 24.875 1 92.56 149 GLY A CA 1
ATOM 1127 C C . GLY A 1 149 ? -11.586 22.328 24.859 1 92.56 149 GLY A C 1
ATOM 1128 O O . GLY A 1 149 ? -11.344 23.344 25.5 1 92.56 149 GLY A O 1
ATOM 1129 N N . ARG A 1 150 ? -10.602 21.75 24.234 1 96.75 150 ARG A N 1
ATOM 1130 C CA . ARG A 1 150 ? -9.25 22.297 24.188 1 96.75 150 ARG A CA 1
ATOM 1131 C C . ARG A 1 150 ? -8.578 21.984 22.859 1 96.75 150 ARG A C 1
ATOM 1133 O O . ARG A 1 150 ? -8.336 20.812 22.531 1 96.75 150 ARG A O 1
ATOM 1140 N N . ALA A 1 151 ? -8.25 23.031 22.125 1 98.25 151 ALA A N 1
ATOM 1141 C CA . ALA A 1 151 ? -7.645 22.844 20.812 1 98.25 151 ALA A CA 1
ATOM 1142 C C . ALA A 1 151 ? -6.711 23.984 20.453 1 98.25 151 ALA A C 1
ATOM 1144 O O . ALA A 1 151 ? -7.062 25.156 20.625 1 98.25 151 ALA A O 1
ATOM 1145 N N . ARG A 1 152 ? -5.508 23.688 20.156 1 98.56 152 ARG A N 1
ATOM 1146 C CA . ARG A 1 152 ? -4.59 24.641 19.516 1 98.56 152 ARG A CA 1
ATOM 1147 C C . ARG A 1 152 ? -4.641 24.516 18 1 98.56 152 ARG A C 1
ATOM 1149 O O . ARG A 1 152 ? -4.312 23.469 17.438 1 98.56 152 ARG A O 1
ATOM 1156 N N . VAL A 1 153 ? -5.02 25.578 17.344 1 98.81 153 VAL A N 1
ATOM 1157 C CA . VAL A 1 153 ? -5.301 25.422 15.914 1 98.81 153 VAL A CA 1
ATOM 1158 C C . VAL A 1 153 ? -4.48 26.422 15.109 1 98.81 153 VAL A C 1
ATOM 1160 O O . VAL A 1 153 ? -4.168 27.516 15.594 1 98.81 153 VAL A O 1
ATOM 1163 N N . LEU A 1 154 ? -4.039 26.062 13.984 1 98.88 154 LEU A N 1
ATOM 1164 C CA . LEU A 1 154 ? -3.494 26.922 12.938 1 98.88 154 LEU A CA 1
ATOM 1165 C C . LEU A 1 154 ? -4.539 27.203 11.867 1 98.88 154 LEU A C 1
ATOM 1167 O O . LEU A 1 154 ? -5.137 26.266 11.32 1 98.88 154 LEU A O 1
ATOM 1171 N N . VAL A 1 155 ? -4.793 28.422 11.594 1 98.88 155 VAL A N 1
ATOM 1172 C CA . VAL A 1 155 ? -5.742 28.766 10.539 1 98.88 155 VAL A CA 1
ATOM 1173 C C . VAL A 1 155 ? -5.074 28.609 9.18 1 98.88 155 VAL A C 1
ATOM 1175 O O . VAL A 1 155 ? -3.963 29.094 8.961 1 98.88 155 VAL A O 1
ATOM 1178 N N . GLU A 1 156 ? -5.738 27.922 8.266 1 98.81 156 GLU A N 1
ATOM 1179 C CA . GLU A 1 156 ? -5.082 27.5 7.031 1 98.81 156 GLU A CA 1
ATOM 1180 C C . GLU A 1 156 ? -5.531 28.359 5.848 1 98.81 156 GLU A C 1
ATOM 1182 O O . GLU A 1 156 ? -6.73 28.562 5.637 1 98.81 156 GLU A O 1
ATOM 1187 N N . LEU A 1 157 ? -4.555 28.859 5.145 1 98.69 157 LEU A N 1
ATOM 1188 C CA . LEU A 1 157 ? -4.785 29.484 3.842 1 98.69 157 LEU A CA 1
ATOM 1189 C C . LEU A 1 157 ? -4.504 28.5 2.713 1 98.69 157 LEU A C 1
ATOM 1191 O O . LEU A 1 157 ? -3.447 27.859 2.688 1 98.69 157 LEU A O 1
ATOM 1195 N N . GLY A 1 158 ? -5.508 28.297 1.857 1 97.75 158 GLY A N 1
ATOM 1196 C CA . GLY A 1 158 ? -5.34 27.484 0.654 1 97.75 158 GLY A CA 1
ATOM 1197 C C . GLY A 1 158 ? -5.277 28.328 -0.612 1 97.75 158 GLY A C 1
ATOM 1198 O O . GLY A 1 158 ? -4.984 29.516 -0.559 1 97.75 158 GLY A O 1
ATOM 1199 N N . HIS A 1 159 ? -5.34 27.719 -1.753 1 96.06 159 HIS A N 1
ATOM 1200 C CA . HIS A 1 159 ? -5.355 28.391 -3.049 1 96.06 159 HIS A CA 1
ATOM 1201 C C . HIS A 1 159 ? -6.43 27.812 -3.959 1 96.06 159 HIS A C 1
ATOM 1203 O O . HIS A 1 159 ? -6.898 26.688 -3.734 1 96.06 159 HIS A O 1
ATOM 1209 N N . PRO A 1 160 ? -6.848 28.578 -4.906 1 93.81 160 PRO A N 1
ATOM 1210 C CA . PRO A 1 160 ? -7.926 28.109 -5.777 1 93.81 160 PRO A CA 1
ATOM 1211 C C . PRO A 1 160 ? -7.605 26.766 -6.426 1 93.81 160 PRO A C 1
ATOM 1213 O O . PRO A 1 160 ? -6.504 26.562 -6.934 1 93.81 160 PRO A O 1
ATOM 1216 N N . GLY A 1 161 ? -8.609 25.875 -6.336 1 92.75 161 GLY A N 1
ATOM 1217 C CA . GLY A 1 161 ? -8.461 24.562 -6.945 1 92.75 161 GLY A CA 1
ATOM 1218 C C . GLY A 1 161 ? -7.578 23.625 -6.137 1 92.75 161 GLY A C 1
ATOM 1219 O O . GLY A 1 161 ? -7.41 22.453 -6.492 1 92.75 161 GLY A O 1
ATOM 1220 N N . GLY A 1 162 ? -7.016 24.094 -5.105 1 93.94 162 GLY A N 1
ATOM 1221 C CA . GLY A 1 162 ? -6.129 23.297 -4.266 1 93.94 162 GLY A CA 1
ATOM 1222 C C . GLY A 1 162 ? -6.867 22.484 -3.217 1 93.94 162 GLY A C 1
ATOM 1223 O O . GLY A 1 162 ? -8.086 22.328 -3.291 1 93.94 162 GLY A O 1
ATOM 1224 N N . ARG A 1 163 ? -6.113 22 -2.346 1 94.62 163 ARG A N 1
ATOM 1225 C CA . ARG A 1 163 ? -6.648 21.156 -1.28 1 94.62 163 ARG A CA 1
ATOM 1226 C C . ARG A 1 163 ? -7.418 21.984 -0.26 1 94.62 163 ARG A C 1
ATOM 1228 O O . ARG A 1 163 ? -8.281 22.781 -0.627 1 94.62 163 ARG A O 1
ATOM 1235 N N . THR A 1 164 ? -7.246 21.75 1.029 1 97.44 164 THR A N 1
ATOM 1236 C CA . THR A 1 164 ? -7.973 22.438 2.096 1 97.44 164 THR A CA 1
ATOM 1237 C C . THR A 1 164 ? -7.469 23.859 2.271 1 97.44 164 THR A C 1
ATOM 1239 O O . THR A 1 164 ? -6.508 24.266 1.616 1 97.44 164 THR A O 1
ATOM 1242 N N . GLY A 1 165 ? -8.164 24.609 3.082 1 98.5 165 GLY A N 1
ATOM 1243 C CA . GLY A 1 165 ? -7.797 25.969 3.391 1 98.5 165 GLY A CA 1
ATOM 1244 C C . GLY A 1 165 ? -8.734 27 2.773 1 98.5 165 GLY A C 1
ATOM 1245 O O . GLY A 1 165 ? -9.234 26.797 1.664 1 98.5 165 GLY A O 1
ATOM 1246 N N . VAL A 1 166 ? -8.875 28.094 3.439 1 98.56 166 VAL A N 1
ATOM 1247 C CA . VAL A 1 166 ? -9.688 29.188 2.902 1 98.56 166 VAL A CA 1
ATOM 1248 C C . VAL A 1 166 ? -9.016 29.766 1.667 1 98.56 166 VAL A C 1
ATOM 1250 O O . VAL A 1 166 ? -7.832 29.516 1.416 1 98.56 166 VAL A O 1
ATOM 1253 N N . ARG A 1 167 ? -9.742 30.594 0.897 1 98.19 167 ARG A N 1
ATOM 1254 C CA . ARG A 1 167 ? -9.219 31.031 -0.398 1 98.19 167 ARG A CA 1
ATOM 1255 C C . ARG A 1 167 ? -8.812 32.5 -0.367 1 98.19 167 ARG A C 1
ATOM 1257 O O . ARG A 1 167 ? -8.102 32.969 -1.257 1 98.19 167 ARG A O 1
ATOM 1264 N N . THR A 1 168 ? -9.242 33.219 0.657 1 98.06 168 THR A N 1
ATOM 1265 C CA . THR A 1 168 ? -8.906 34.625 0.743 1 98.06 168 THR A CA 1
ATOM 1266 C C . THR A 1 168 ? -8.438 35 2.15 1 98.06 168 THR A C 1
ATOM 1268 O O . THR A 1 168 ? -8.734 34.281 3.109 1 98.06 168 THR A O 1
ATOM 1271 N N . VAL A 1 169 ? -7.699 36.062 2.25 1 98.31 169 VAL A N 1
ATOM 1272 C CA . VAL A 1 169 ? -7.234 36.562 3.547 1 98.31 169 VAL A CA 1
ATOM 1273 C C . VAL A 1 169 ? -8.43 37 4.395 1 98.31 169 VAL A C 1
ATOM 1275 O O . VAL A 1 169 ? -8.43 36.812 5.613 1 98.31 169 VAL A O 1
ATOM 1278 N N . ASP A 1 170 ? -9.492 37.5 3.719 1 98.38 170 ASP A N 1
ATOM 1279 C CA . ASP A 1 170 ? -10.711 37.844 4.449 1 98.38 170 ASP A CA 1
ATOM 1280 C C . ASP A 1 170 ? -11.328 36.625 5.117 1 98.38 170 ASP A C 1
ATOM 1282 O O . ASP A 1 170 ? -11.758 36.688 6.27 1 98.38 170 ASP A O 1
ATOM 1286 N N . GLU A 1 171 ? -11.406 35.594 4.398 1 98.38 171 GLU A N 1
ATOM 1287 C CA . GLU A 1 171 ? -11.922 34.344 4.957 1 98.38 171 GLU A CA 1
ATOM 1288 C C . GLU A 1 171 ? -11.016 33.812 6.082 1 98.38 171 GLU A C 1
ATOM 1290 O O . GLU A 1 171 ? -11.5 33.25 7.059 1 98.38 171 GLU A O 1
ATOM 1295 N N . LEU A 1 172 ? -9.719 34 5.895 1 98.56 172 LEU A N 1
ATOM 1296 C CA . LEU A 1 172 ? -8.766 33.625 6.934 1 98.56 172 LEU A CA 1
ATOM 1297 C C . LEU A 1 172 ? -9.078 34.375 8.234 1 98.56 172 LEU A C 1
ATOM 1299 O O . LEU A 1 172 ? -9.086 33.75 9.305 1 98.56 172 LEU A O 1
ATOM 1303 N N . LEU A 1 173 ? -9.305 35.656 8.117 1 98.56 173 LEU A N 1
ATOM 1304 C CA . LEU A 1 173 ? -9.656 36.469 9.281 1 98.56 173 LEU A CA 1
ATOM 1305 C C . LEU A 1 173 ? -10.961 35.969 9.906 1 98.56 173 LEU A C 1
ATOM 1307 O O . LEU A 1 173 ? -11.086 35.938 11.133 1 98.56 173 LEU A O 1
ATOM 1311 N N . GLU A 1 174 ? -11.914 35.656 9.062 1 98.62 174 GLU A N 1
ATOM 1312 C CA . GLU A 1 174 ? -13.203 35.156 9.547 1 98.62 174 GLU A CA 1
ATOM 1313 C C . GLU A 1 174 ? -13.031 33.906 10.406 1 98.62 174 GLU A C 1
ATOM 1315 O O . GLU A 1 174 ? -13.57 33.844 11.508 1 98.62 174 GLU A O 1
ATOM 1320 N N . VAL A 1 175 ? -12.297 32.969 9.922 1 98.81 175 VAL A N 1
ATOM 1321 C CA . VAL A 1 175 ? -12.078 31.703 10.641 1 98.81 175 VAL A CA 1
ATOM 1322 C C . VAL A 1 175 ? -11.281 31.984 11.914 1 98.81 175 VAL A C 1
ATOM 1324 O O . VAL A 1 175 ? -11.586 31.422 12.969 1 98.81 175 VAL A O 1
ATOM 1327 N N . ALA A 1 176 ? -10.266 32.844 11.82 1 98.81 176 ALA A N 1
ATOM 1328 C CA . ALA A 1 176 ? -9.453 33.188 12.984 1 98.81 176 ALA A CA 1
ATOM 1329 C C . ALA A 1 176 ? -10.305 33.844 14.07 1 98.81 176 ALA A C 1
ATOM 1331 O O . ALA A 1 176 ? -10.148 33.562 15.258 1 98.81 176 ALA A O 1
ATOM 1332 N N . ARG A 1 177 ? -11.156 34.75 13.664 1 98.81 177 ARG A N 1
ATOM 1333 C CA . ARG A 1 177 ? -12.047 35.406 14.617 1 98.81 177 ARG A CA 1
ATOM 1334 C C . ARG A 1 177 ? -12.977 34.406 15.289 1 98.81 177 ARG A C 1
ATOM 1336 O O . ARG A 1 177 ? -13.203 34.469 16.5 1 98.81 177 ARG A O 1
ATOM 1343 N N . ALA A 1 178 ? -13.523 33.562 14.477 1 98.75 178 ALA A N 1
ATOM 1344 C CA . ALA A 1 178 ? -14.367 32.5 15.031 1 98.75 178 ALA A CA 1
ATOM 1345 C C . ALA A 1 178 ? -13.602 31.672 16.062 1 98.75 178 ALA A C 1
ATOM 1347 O O . ALA A 1 178 ? -14.133 31.359 17.125 1 98.75 178 ALA A O 1
ATOM 1348 N N . ALA A 1 179 ? -12.383 31.266 15.727 1 98.75 179 ALA A N 1
ATOM 1349 C CA . ALA A 1 179 ? -11.547 30.484 16.625 1 98.75 179 ALA A CA 1
ATOM 1350 C C . ALA A 1 179 ? -11.297 31.219 17.938 1 98.75 179 ALA A C 1
ATOM 1352 O O . ALA A 1 179 ? -11.461 30.656 19.031 1 98.75 179 ALA A O 1
ATOM 1353 N N . ALA A 1 180 ? -10.938 32.469 17.812 1 98.25 180 ALA A N 1
ATOM 1354 C CA . ALA A 1 180 ? -10.625 33.281 18.984 1 98.25 180 ALA A CA 1
ATOM 1355 C C . ALA A 1 180 ? -11.852 33.469 19.875 1 98.25 180 ALA A C 1
ATOM 1357 O O . ALA A 1 180 ? -11.734 33.562 21.094 1 98.25 180 ALA A O 1
ATOM 1358 N N . ALA A 1 181 ? -12.969 33.438 19.266 1 98.19 181 ALA A N 1
ATOM 1359 C CA . ALA A 1 181 ? -14.219 33.688 19.984 1 98.19 181 ALA A CA 1
ATOM 1360 C C . ALA A 1 181 ? -14.781 32.406 20.594 1 98.19 181 ALA A C 1
ATOM 1362 O O . ALA A 1 181 ? -15.672 32.469 21.438 1 98.19 181 ALA A O 1
ATOM 1363 N N . THR A 1 182 ? -14.336 31.328 20.188 1 98.38 182 THR A N 1
ATOM 1364 C CA . THR A 1 182 ? -14.883 30.047 20.625 1 98.38 182 THR A CA 1
ATOM 1365 C C . THR A 1 182 ? -14.141 29.531 21.859 1 98.38 182 THR A C 1
ATOM 1367 O O . THR A 1 182 ? -12.938 29.266 21.797 1 98.38 182 THR A O 1
ATOM 1370 N N . PRO A 1 183 ? -14.836 29.375 22.938 1 97.75 183 PRO A N 1
ATOM 1371 C CA . PRO A 1 183 ? -14.172 28.828 24.125 1 97.75 183 PRO A CA 1
ATOM 1372 C C . PRO A 1 183 ? -13.492 27.484 23.859 1 97.75 183 PRO A C 1
ATOM 1374 O O . PRO A 1 183 ? -14.055 26.625 23.156 1 97.75 183 PRO A O 1
ATOM 1377 N N . GLY A 1 184 ? -12.289 27.359 24.312 1 97.12 184 GLY A N 1
ATOM 1378 C CA . GLY A 1 184 ? -11.57 26.094 24.188 1 97.12 184 GLY A CA 1
ATOM 1379 C C . GLY A 1 184 ? -10.734 26.016 22.922 1 97.12 184 GLY A C 1
ATOM 1380 O O . GLY A 1 184 ? -10 25.047 22.719 1 97.12 184 GLY A O 1
ATOM 1381 N N . VAL A 1 185 ? -10.906 26.953 22.078 1 98.44 185 VAL A N 1
ATOM 1382 C CA . VAL A 1 185 ? -10.109 26.969 20.844 1 98.44 185 VAL A CA 1
ATOM 1383 C C . VAL A 1 185 ? -9.086 28.109 20.906 1 98.44 185 VAL A C 1
ATOM 1385 O O . VAL A 1 185 ? -9.438 29.25 21.234 1 98.44 185 VAL A O 1
ATOM 1388 N N . GLU A 1 186 ? -7.879 27.812 20.688 1 97.69 186 GLU A N 1
ATOM 1389 C CA . GLU A 1 186 ? -6.793 28.781 20.703 1 97.69 186 GLU A CA 1
ATOM 1390 C C . GLU A 1 186 ? -6.117 28.891 19.344 1 97.69 186 GLU A C 1
ATOM 1392 O O . GLU A 1 186 ? -5.34 28 18.969 1 97.69 186 GLU A O 1
ATOM 1397 N N . PRO A 1 187 ? -6.391 29.938 18.594 1 98.38 187 PRO A N 1
ATOM 1398 C CA . PRO A 1 187 ? -5.582 30.141 17.391 1 98.38 187 PRO A CA 1
ATOM 1399 C C . PRO A 1 187 ? -4.121 30.469 17.719 1 98.38 187 PRO A C 1
ATOM 1401 O O . PRO A 1 187 ? -3.836 31.422 18.438 1 98.38 187 PRO A O 1
ATOM 1404 N N . VAL A 1 188 ? -3.248 29.641 17.203 1 98.5 188 VAL A N 1
ATOM 1405 C CA . VAL A 1 188 ? -1.855 29.781 17.609 1 98.5 188 VAL A CA 1
ATOM 1406 C C . VAL A 1 188 ? -1.004 30.188 16.422 1 98.5 188 VAL A C 1
ATOM 1408 O O . VAL A 1 188 ? 0.207 30.391 16.547 1 98.5 188 VAL A O 1
ATOM 1411 N N . GLY A 1 189 ? -1.572 30.312 15.305 1 98.69 189 GLY A N 1
ATOM 1412 C CA . GLY A 1 189 ? -0.816 30.734 14.133 1 98.69 189 GLY A CA 1
ATOM 1413 C C . GLY A 1 189 ? -1.552 30.484 12.836 1 98.69 189 GLY A C 1
ATOM 1414 O O . GLY A 1 189 ? -2.779 30.375 12.82 1 98.69 189 GLY A O 1
ATOM 1415 N N . ILE A 1 190 ? -0.789 30.562 11.703 1 98.69 190 ILE A N 1
ATOM 1416 C CA . ILE A 1 190 ? -1.326 30.344 10.359 1 98.69 190 ILE A CA 1
ATOM 1417 C C . ILE A 1 190 ? -0.471 29.328 9.625 1 98.69 190 ILE A C 1
ATOM 1419 O O . ILE A 1 190 ? 0.693 29.109 9.969 1 98.69 190 ILE A O 1
ATOM 1423 N N . THR A 1 191 ? -1.091 28.672 8.711 1 98.5 191 THR A N 1
ATOM 1424 C CA . THR A 1 191 ? -0.372 27.656 7.945 1 98.5 191 THR A CA 1
ATOM 1425 C C . THR A 1 191 ? -0.851 27.641 6.496 1 98.5 191 THR A C 1
ATOM 1427 O O . THR A 1 191 ? -1.904 28.188 6.176 1 98.5 191 THR A O 1
ATOM 1430 N N . GLY A 1 192 ? -0.055 27.172 5.637 1 96.88 192 GLY A N 1
ATOM 1431 C CA . GLY A 1 192 ? -0.357 26.984 4.23 1 96.88 192 GLY A CA 1
ATOM 1432 C C . GLY A 1 192 ? 0.449 25.859 3.596 1 96.88 192 GLY A C 1
ATOM 1433 O O . GLY A 1 192 ? 1.361 25.312 4.219 1 96.88 192 GLY A O 1
ATOM 1434 N N . TYR A 1 193 ? 0.111 25.531 2.428 1 94.88 193 TYR A N 1
ATOM 1435 C CA . TYR A 1 193 ? 0.777 24.484 1.647 1 94.88 193 TYR A CA 1
ATOM 1436 C C . TYR A 1 193 ? 0.894 24.891 0.184 1 94.88 193 TYR A C 1
ATOM 1438 O O . TYR A 1 193 ? -0.115 25.016 -0.515 1 94.88 193 TYR A O 1
ATOM 1446 N N . GLU A 1 194 ? 2.068 24.969 -0.294 1 92.75 194 GLU A N 1
ATOM 1447 C CA . GLU A 1 194 ? 2.346 25.5 -1.626 1 92.75 194 GLU A CA 1
ATOM 1448 C C . GLU A 1 194 ? 2.736 24.391 -2.592 1 92.75 194 GLU A C 1
ATOM 1450 O O . GLU A 1 194 ? 2.896 24.625 -3.791 1 92.75 194 GLU A O 1
ATOM 1455 N N . GLY A 1 195 ? 2.844 23.141 -2.125 1 86.31 195 GLY A N 1
ATOM 1456 C CA . GLY A 1 195 ? 3.502 22.062 -2.848 1 86.31 195 GLY A CA 1
ATOM 1457 C C . GLY A 1 195 ? 2.812 21.719 -4.152 1 86.31 195 GLY A C 1
ATOM 1458 O O . GLY A 1 195 ? 3.441 21.188 -5.066 1 86.31 195 GLY A O 1
ATOM 1459 N N . GLN A 1 196 ? 1.568 22.062 -4.328 1 86.44 196 GLN A N 1
ATOM 1460 C CA . GLN A 1 196 ? 0.813 21.656 -5.508 1 86.44 196 GLN A CA 1
ATOM 1461 C C . GLN A 1 196 ? 0.832 22.75 -6.574 1 86.44 196 GLN A C 1
ATOM 1463 O O . GLN A 1 196 ? 0.336 22.547 -7.684 1 86.44 196 GLN A O 1
ATOM 1468 N N . ILE A 1 197 ? 1.346 23.906 -6.199 1 91 197 ILE A N 1
ATOM 1469 C CA . ILE A 1 197 ? 1.397 25.016 -7.141 1 91 197 ILE A CA 1
ATOM 1470 C C . ILE A 1 197 ? 2.551 24.812 -8.117 1 91 197 ILE A C 1
ATOM 1472 O O . ILE A 1 197 ? 3.701 24.641 -7.711 1 91 197 ILE A O 1
ATOM 1476 N N . PRO A 1 198 ? 2.281 24.828 -9.406 1 87.25 198 PRO A N 1
ATOM 1477 C CA . PRO A 1 198 ? 3.287 24.406 -10.383 1 87.25 198 PRO A CA 1
ATOM 1478 C C . PRO A 1 198 ? 4.297 25.516 -10.695 1 87.25 198 PRO A C 1
ATOM 1480 O O . PRO A 1 198 ? 5.43 25.219 -11.094 1 87.25 198 PRO A O 1
ATOM 1483 N N . ASP A 1 199 ? 3.914 26.734 -10.477 1 90.88 199 ASP A N 1
ATOM 1484 C CA . ASP A 1 199 ? 4.68 27.875 -10.992 1 90.88 199 ASP A CA 1
ATOM 1485 C C . ASP A 1 199 ? 5.305 28.672 -9.852 1 90.88 199 ASP A C 1
ATOM 1487 O O . ASP A 1 199 ? 4.641 28.969 -8.852 1 90.88 199 ASP A O 1
ATOM 1491 N N . ARG A 1 200 ? 6.586 29.031 -10.07 1 92.94 200 ARG A N 1
ATOM 1492 C CA . ARG A 1 200 ? 7.309 29.75 -9.031 1 92.94 200 ARG A CA 1
ATOM 1493 C C . ARG A 1 200 ? 6.613 31.062 -8.695 1 92.94 200 ARG A C 1
ATOM 1495 O O . ARG A 1 200 ? 6.473 31.422 -7.527 1 92.94 200 ARG A O 1
ATOM 1502 N N . ALA A 1 201 ? 6.285 31.75 -9.75 1 96 201 ALA A N 1
ATOM 1503 C CA . ALA A 1 201 ? 5.645 33.031 -9.523 1 96 201 ALA A CA 1
ATOM 1504 C C . ALA A 1 201 ? 4.352 32.875 -8.727 1 96 201 ALA A C 1
ATOM 1506 O O . ALA A 1 201 ? 4.051 33.719 -7.859 1 96 201 ALA A O 1
ATOM 1507 N N . GLU A 1 202 ? 3.633 31.875 -9.047 1 96.12 202 GLU A N 1
ATOM 1508 C CA . GLU A 1 202 ? 2.393 31.594 -8.328 1 96.12 202 GLU A CA 1
ATOM 1509 C C . GLU A 1 202 ? 2.674 31.172 -6.887 1 96.12 202 GLU A C 1
ATOM 1511 O O . GLU A 1 202 ? 1.915 31.516 -5.977 1 96.12 202 GLU A O 1
ATOM 1516 N N . VAL A 1 203 ? 3.723 30.438 -6.723 1 96.44 203 VAL A N 1
ATOM 1517 C CA . VAL A 1 203 ? 4.141 30.047 -5.379 1 96.44 203 VAL A CA 1
ATOM 1518 C C . VAL A 1 203 ? 4.488 31.297 -4.566 1 96.44 203 VAL A C 1
ATOM 1520 O O . VAL A 1 203 ? 4.035 31.453 -3.434 1 96.44 203 VAL A O 1
ATOM 1523 N N . ASP A 1 204 ? 5.277 32.156 -5.148 1 97.5 204 ASP A N 1
ATOM 1524 C CA . ASP A 1 204 ? 5.66 33.406 -4.465 1 97.5 204 ASP A CA 1
ATOM 1525 C C . ASP A 1 204 ? 4.43 34.219 -4.086 1 97.5 204 ASP A C 1
ATOM 1527 O O . ASP A 1 204 ? 4.324 34.719 -2.959 1 97.5 204 ASP A O 1
ATOM 1531 N N . ALA A 1 205 ? 3.533 34.344 -5.023 1 97.81 205 ALA A N 1
ATOM 1532 C CA . ALA A 1 205 ? 2.311 35.125 -4.77 1 97.81 205 ALA A CA 1
ATOM 1533 C C . ALA A 1 205 ? 1.506 34.5 -3.631 1 97.81 205 ALA A C 1
ATOM 1535 O O . ALA A 1 205 ? 0.956 35.219 -2.789 1 97.81 205 ALA A O 1
ATOM 1536 N N . TYR A 1 206 ? 1.385 33.25 -3.629 1 97.69 206 TYR A N 1
ATOM 1537 C CA . TYR A 1 206 ? 0.669 32.5 -2.586 1 97.69 206 TYR A CA 1
ATOM 1538 C C . TYR A 1 206 ? 1.313 32.75 -1.224 1 97.69 206 TYR A C 1
ATOM 1540 O O . TYR A 1 206 ? 0.624 33.031 -0.243 1 97.69 206 TYR A O 1
ATOM 1548 N N . LEU A 1 207 ? 2.615 32.625 -1.167 1 98.12 207 LEU A N 1
ATOM 1549 C CA . LEU A 1 207 ? 3.34 32.781 0.087 1 98.12 207 LEU A CA 1
ATOM 1550 C C . LEU A 1 207 ? 3.26 34.219 0.565 1 98.12 207 LEU A C 1
ATOM 1552 O O . LEU A 1 207 ? 3.191 34.5 1.769 1 98.12 207 LEU A O 1
ATOM 1556 N N . ASP A 1 208 ? 3.279 35.125 -0.367 1 98.38 208 ASP A N 1
ATOM 1557 C CA . ASP A 1 208 ? 3.076 36.531 -0.015 1 98.38 208 ASP A CA 1
ATOM 1558 C C . ASP A 1 208 ? 1.695 36.75 0.598 1 98.38 208 AS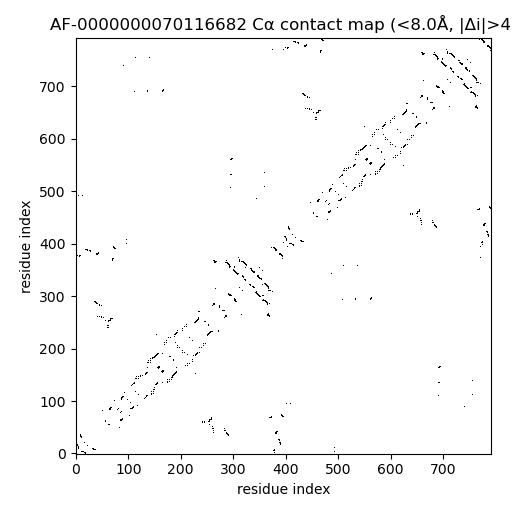P A C 1
ATOM 1560 O O . ASP A 1 208 ? 1.539 37.562 1.521 1 98.38 208 ASP A O 1
ATOM 1564 N N . ARG A 1 209 ? 0.716 36.094 0.053 1 98.38 209 ARG A N 1
ATOM 1565 C CA . ARG A 1 209 ? -0.631 36.188 0.609 1 98.38 209 ARG A CA 1
ATOM 1566 C C . ARG A 1 209 ? -0.681 35.594 2.016 1 98.38 209 ARG A C 1
ATOM 1568 O O . ARG A 1 209 ? -1.395 36.094 2.881 1 98.38 209 ARG A O 1
ATOM 1575 N N . LEU A 1 210 ? 0.012 34.531 2.23 1 98.5 210 LEU A N 1
ATOM 1576 C CA . LEU A 1 210 ? 0.104 33.938 3.568 1 98.5 210 LEU A CA 1
ATOM 1577 C C . LEU A 1 210 ? 0.729 34.938 4.543 1 98.5 210 LEU A C 1
ATOM 1579 O O . LEU A 1 210 ? 0.233 35.125 5.66 1 98.5 210 LEU A O 1
ATOM 1583 N N . ALA A 1 211 ? 1.79 35.562 4.113 1 98.56 211 ALA A N 1
ATOM 1584 C CA . ALA A 1 211 ? 2.432 36.594 4.934 1 98.56 211 ALA A CA 1
ATOM 1585 C C . ALA A 1 211 ? 1.477 37.75 5.219 1 98.56 211 ALA A C 1
ATOM 1587 O O . ALA A 1 211 ? 1.431 38.25 6.34 1 98.56 211 ALA A O 1
ATOM 1588 N N . GLU A 1 212 ? 0.796 38.125 4.164 1 98.62 212 GLU A N 1
ATOM 1589 C CA . GLU A 1 212 ? -0.219 39.156 4.355 1 98.62 212 GLU A CA 1
ATOM 1590 C C . GLU A 1 212 ? -1.232 38.75 5.418 1 98.62 212 GLU A C 1
ATOM 1592 O O . GLU A 1 212 ? -1.617 39.562 6.266 1 98.62 212 GLU A O 1
ATOM 1597 N N . GLY A 1 213 ? -1.707 37.531 5.289 1 98.62 213 GLY A N 1
ATOM 1598 C CA . GLY A 1 213 ? -2.604 37 6.305 1 98.62 213 GLY A CA 1
ATOM 1599 C C . GLY A 1 213 ? -2.035 37.094 7.707 1 98.62 213 GLY A C 1
ATOM 1600 O O . GLY A 1 213 ? -2.73 37.5 8.641 1 98.62 213 GLY A O 1
ATOM 1601 N N . PHE A 1 214 ? -0.777 36.781 7.855 1 98.5 214 PHE A N 1
ATOM 1602 C CA . PHE A 1 214 ? -0.102 36.875 9.141 1 98.5 214 PHE A CA 1
ATOM 1603 C C . PHE A 1 214 ? -0.159 38.312 9.68 1 98.5 214 PHE A C 1
ATOM 1605 O O . PHE A 1 214 ? -0.515 38.531 10.836 1 98.5 214 PHE A O 1
ATOM 1612 N N . HIS A 1 215 ? 0.185 39.188 8.82 1 98.38 215 HIS A N 1
ATOM 1613 C CA . HIS A 1 215 ? 0.21 40.594 9.227 1 98.38 215 HIS A CA 1
ATOM 1614 C C . HIS A 1 215 ? -1.179 41.094 9.633 1 98.38 215 HIS A C 1
ATOM 1616 O O . HIS A 1 215 ? -1.329 41.781 10.648 1 98.38 215 HIS A O 1
ATOM 1622 N N . ARG A 1 216 ? -2.15 40.688 8.883 1 98.44 216 ARG A N 1
ATOM 1623 C CA . ARG A 1 216 ? -3.51 41.156 9.156 1 98.44 216 ARG A CA 1
ATOM 1624 C C . ARG A 1 216 ? -4.043 40.531 10.438 1 98.44 216 ARG A C 1
ATOM 1626 O O . ARG A 1 216 ? -4.719 41.188 11.227 1 98.44 216 ARG A O 1
ATOM 1633 N N . LEU A 1 217 ? -3.828 39.25 10.625 1 98.5 217 LEU A N 1
ATOM 1634 C CA . LEU A 1 217 ? -4.254 38.594 11.852 1 98.5 217 LEU A CA 1
ATOM 1635 C C . LEU A 1 217 ? -3.549 39.219 13.062 1 98.5 217 LEU A C 1
ATOM 1637 O O . LEU A 1 217 ? -4.172 39.406 14.109 1 98.5 217 LEU A O 1
ATOM 1641 N N . SER A 1 218 ? -2.23 39.406 12.93 1 97.56 218 SER A N 1
ATOM 1642 C CA . SER A 1 218 ? -1.454 40.031 14 1 97.56 218 SER A CA 1
ATOM 1643 C C . SER A 1 218 ? -1.993 41.406 14.352 1 97.56 218 SER A C 1
ATOM 1645 O O . SER A 1 218 ? -2.188 41.75 15.523 1 97.56 218 SER A O 1
ATOM 1647 N N . ALA A 1 219 ? -2.236 42.188 13.383 1 97.69 219 ALA A N 1
ATOM 1648 C CA . ALA A 1 219 ? -2.738 43.531 13.578 1 97.69 219 ALA A CA 1
ATOM 1649 C C . ALA A 1 219 ? -4.105 43.531 14.258 1 97.69 219 ALA A C 1
ATOM 1651 O O . ALA A 1 219 ? -4.43 44.438 15.031 1 97.69 219 ALA A O 1
ATOM 1652 N N . ALA A 1 220 ? -4.848 42.562 13.977 1 97.94 220 ALA A N 1
ATOM 1653 C CA . ALA A 1 220 ? -6.195 42.438 14.531 1 97.94 220 ALA A CA 1
ATOM 1654 C C . ALA A 1 220 ? -6.164 41.844 15.93 1 97.94 220 ALA A C 1
ATOM 1656 O O . ALA A 1 220 ? -7.211 41.656 16.562 1 97.94 220 ALA A O 1
ATOM 1657 N N . GLY A 1 221 ? -5.008 41.469 16.391 1 97.75 221 GLY A N 1
ATOM 1658 C CA . GLY A 1 221 ? -4.871 40.906 17.734 1 97.75 221 GLY A CA 1
ATOM 1659 C C . GLY A 1 221 ? -5.371 39.469 17.828 1 97.75 221 GLY A C 1
ATOM 1660 O O . GLY A 1 221 ? -5.832 39.031 18.875 1 97.75 221 GLY A O 1
ATOM 1661 N N . LEU A 1 222 ? -5.363 38.75 16.734 1 98 222 LEU A N 1
ATOM 1662 C CA . LEU A 1 222 ? -5.945 37.406 16.672 1 98 222 LEU A CA 1
ATOM 1663 C C . LEU A 1 222 ? -4.871 36.344 16.844 1 98 222 LEU A C 1
ATOM 1665 O O . LEU A 1 222 ? -5.164 35.156 16.797 1 98 222 LEU A O 1
ATOM 1669 N N . LEU A 1 223 ? -3.641 36.719 17 1 97.44 223 LEU A N 1
ATOM 1670 C CA . LEU A 1 223 ? -2.525 35.781 17.188 1 97.44 223 LEU A CA 1
ATOM 1671 C C . LEU A 1 223 ? -1.858 36 18.547 1 97.44 223 LEU A C 1
ATOM 1673 O O . LEU A 1 223 ? -1.882 37.125 19.078 1 97.44 223 LEU A O 1
ATOM 1677 N N . PRO A 1 224 ? -1.275 35 19.047 1 97.12 224 PRO A N 1
ATOM 1678 C CA . PRO A 1 224 ? -0.536 35.156 20.312 1 97.12 224 PRO A CA 1
ATOM 1679 C C . PRO A 1 224 ? 0.803 35.875 20.109 1 97.12 224 PRO A C 1
ATOM 1681 O O . PRO A 1 224 ? 1.122 36.312 19 1 97.12 224 PRO A O 1
ATOM 1684 N N . GLU A 1 225 ? 1.571 35.969 21.156 1 94.38 225 GLU A N 1
ATOM 1685 C CA . GLU A 1 225 ? 2.844 36.688 21.141 1 94.38 225 GLU A CA 1
ATOM 1686 C C . GLU A 1 225 ? 3.871 35.969 20.266 1 94.38 225 GLU A C 1
ATOM 1688 O O . GLU A 1 225 ? 4.617 36.625 19.516 1 94.38 225 GLU A O 1
ATOM 1693 N N . ASP A 1 226 ? 3.945 34.688 20.359 1 95.56 226 ASP A N 1
ATOM 1694 C CA . ASP A 1 226 ? 4.875 33.875 19.578 1 95.56 226 ASP A CA 1
ATOM 1695 C C . ASP A 1 226 ? 4.129 32.938 18.641 1 95.56 226 ASP A C 1
ATOM 1697 O O . ASP A 1 226 ? 4.234 31.703 18.797 1 95.56 226 ASP A O 1
ATOM 1701 N N . PRO A 1 227 ? 3.496 33.5 17.688 1 98.31 227 PRO A N 1
ATOM 1702 C CA . PRO A 1 227 ? 2.678 32.688 16.812 1 98.31 227 PRO A CA 1
ATOM 1703 C C . PRO A 1 227 ? 3.516 31.797 15.883 1 98.31 227 PRO A C 1
ATOM 1705 O O . PRO A 1 227 ? 4.691 32.062 15.648 1 98.31 227 PRO A O 1
ATOM 1708 N N . ILE A 1 228 ? 2.898 30.766 15.375 1 98.62 228 ILE A N 1
ATOM 1709 C CA . ILE A 1 228 ? 3.512 29.844 14.422 1 98.62 228 ILE A CA 1
ATOM 1710 C C . ILE A 1 228 ? 3.123 30.234 13 1 98.62 228 ILE A C 1
ATOM 1712 O O . ILE A 1 228 ? 1.967 30.578 12.742 1 98.62 228 ILE A O 1
ATOM 1716 N N . VAL A 1 229 ? 4.055 30.312 12.141 1 98.69 229 VAL A N 1
ATOM 1717 C CA . VAL A 1 229 ? 3.828 30.328 10.695 1 98.69 229 VAL A CA 1
ATOM 1718 C C . VAL A 1 229 ? 4.453 29.094 10.055 1 98.69 229 VAL A C 1
ATOM 1720 O O . VAL A 1 229 ? 5.672 28.906 10.125 1 98.69 229 VAL A O 1
ATOM 1723 N N . SER A 1 230 ? 3.6 28.281 9.492 1 97.94 230 SER A N 1
ATOM 1724 C CA . SER A 1 230 ? 4.098 27.016 8.961 1 97.94 230 SER A CA 1
ATOM 1725 C C . SER A 1 230 ? 3.721 26.844 7.496 1 97.94 230 SER A C 1
ATOM 1727 O O . SER A 1 230 ? 2.637 27.25 7.074 1 97.94 230 SER A O 1
ATOM 1729 N N . ALA A 1 231 ? 4.605 26.359 6.711 1 95.19 231 ALA A N 1
ATOM 1730 C CA . ALA A 1 231 ? 4.414 25.969 5.316 1 95.19 231 ALA A CA 1
ATOM 1731 C C . ALA A 1 231 ? 5.422 24.891 4.902 1 95.19 231 ALA A C 1
ATOM 1733 O O . ALA A 1 231 ? 6.355 24.594 5.648 1 95.19 231 ALA A O 1
ATOM 1734 N N . GLY A 1 232 ? 5.117 24.359 3.77 1 82.62 232 GLY A N 1
ATOM 1735 C CA . GLY A 1 232 ? 6.273 23.641 3.262 1 82.62 232 GLY A CA 1
ATOM 1736 C C . GLY A 1 232 ? 5.926 22.297 2.646 1 82.62 232 GLY A C 1
ATOM 1737 O O . GLY A 1 232 ? 5.734 21.312 3.361 1 82.62 232 GLY A O 1
ATOM 1738 N N . GLY A 1 233 ? 5.809 22.188 1.404 1 78.38 233 GLY A N 1
ATOM 1739 C CA . GLY A 1 233 ? 5.973 21 0.575 1 78.38 233 GLY A CA 1
ATOM 1740 C C . GLY A 1 233 ? 7.418 20.734 0.205 1 78.38 233 GLY A C 1
ATOM 1741 O O . GLY A 1 233 ? 8.312 21.5 0.571 1 78.38 233 GLY A O 1
ATOM 1742 N N . SER A 1 234 ? 7.648 19.625 -0.402 1 76.94 234 SER A N 1
ATOM 1743 C CA . SER A 1 234 ? 9.023 19.219 -0.703 1 76.94 234 SER A CA 1
ATOM 1744 C C . SER A 1 234 ? 9.516 19.875 -1.986 1 76.94 234 SER A C 1
ATOM 1746 O O . SER A 1 234 ? 10.719 19.875 -2.264 1 76.94 234 SER A O 1
ATOM 1748 N N . ALA A 1 235 ? 8.68 20.609 -2.639 1 81.19 235 ALA A N 1
ATOM 1749 C CA . ALA A 1 235 ? 9.047 21.094 -3.967 1 81.19 235 ALA A CA 1
ATOM 1750 C C . ALA A 1 235 ? 9.508 22.547 -3.914 1 81.19 235 ALA A C 1
ATOM 1752 O O . ALA A 1 235 ? 10.188 23.016 -4.824 1 81.19 235 ALA A O 1
ATOM 1753 N N . TRP A 1 236 ? 9.148 23.312 -2.787 1 89.5 236 TRP A N 1
ATOM 1754 C CA . TRP A 1 236 ? 9.352 24.75 -2.846 1 89.5 236 TRP A CA 1
ATOM 1755 C C . TRP A 1 236 ? 9.891 25.281 -1.517 1 89.5 236 TRP A C 1
ATOM 1757 O O . TRP A 1 236 ? 9.602 26.422 -1.134 1 89.5 236 TRP A O 1
ATOM 1767 N N . PHE A 1 237 ? 10.578 24.438 -0.754 1 90.88 237 PHE A N 1
ATOM 1768 C CA . PHE A 1 237 ? 10.961 24.891 0.573 1 90.88 237 PHE A CA 1
ATOM 1769 C C . PHE A 1 237 ? 11.93 26.078 0.474 1 90.88 237 PHE A C 1
ATOM 1771 O O . PHE A 1 237 ? 12.047 26.875 1.408 1 90.88 237 PHE A O 1
ATOM 1778 N N . ASP A 1 238 ? 12.633 26.234 -0.674 1 92.44 238 ASP A N 1
ATOM 1779 C CA . ASP A 1 238 ? 13.492 27.391 -0.889 1 92.44 238 ASP A CA 1
ATOM 1780 C C . ASP A 1 238 ? 12.672 28.672 -0.984 1 92.44 238 ASP A C 1
ATOM 1782 O O . ASP A 1 238 ? 13.062 29.703 -0.442 1 92.44 238 ASP A O 1
ATOM 1786 N N . ARG A 1 239 ? 11.531 28.562 -1.632 1 94.19 239 ARG A N 1
ATOM 1787 C CA . ARG A 1 239 ? 10.656 29.734 -1.761 1 94.19 239 ARG A CA 1
ATOM 1788 C C . ARG A 1 239 ? 9.992 30.062 -0.429 1 94.19 239 ARG A C 1
ATOM 1790 O O . ARG A 1 239 ? 9.781 31.234 -0.117 1 94.19 239 ARG A O 1
ATOM 1797 N N . VAL A 1 240 ? 9.641 29.094 0.303 1 96.31 240 VAL A N 1
ATOM 1798 C CA . VAL A 1 240 ? 9.094 29.312 1.639 1 96.31 240 VAL A CA 1
ATOM 1799 C C . VAL A 1 240 ? 10.094 30.078 2.492 1 96.31 240 VAL A C 1
ATOM 1801 O O . VAL A 1 240 ? 9.742 31.078 3.137 1 96.31 240 VAL A O 1
ATOM 1804 N N . ALA A 1 241 ? 11.359 29.609 2.479 1 94.69 241 ALA A N 1
ATOM 1805 C CA . ALA A 1 241 ? 12.406 30.297 3.24 1 94.69 241 ALA A CA 1
ATOM 1806 C C . ALA A 1 241 ? 12.578 31.734 2.777 1 94.69 241 ALA A C 1
ATOM 1808 O O . ALA A 1 241 ? 12.711 32.656 3.6 1 94.69 241 ALA A O 1
ATOM 1809 N N . ASP A 1 242 ? 12.516 31.906 1.524 1 95.19 242 ASP A N 1
ATOM 1810 C CA . ASP A 1 242 ? 12.75 33.219 0.945 1 95.19 242 ASP A CA 1
ATOM 1811 C C . ASP A 1 242 ? 11.609 34.188 1.287 1 95.19 242 ASP A C 1
ATOM 1813 O O . ASP A 1 242 ? 11.852 35.312 1.684 1 95.19 242 ASP A O 1
ATOM 1817 N N . ARG A 1 243 ? 10.367 33.75 1.159 1 96.75 243 ARG A N 1
ATOM 1818 C CA . ARG A 1 243 ? 9.219 34.656 1.227 1 96.75 243 ARG A CA 1
ATOM 1819 C C . ARG A 1 243 ? 8.758 34.844 2.668 1 96.75 243 ARG A C 1
ATOM 1821 O O . ARG A 1 243 ? 8.211 35.875 3.014 1 96.75 243 ARG A O 1
ATOM 1828 N N . LEU A 1 244 ? 8.969 33.844 3.512 1 97.62 244 LEU A N 1
ATOM 1829 C CA . LEU A 1 244 ? 8.43 33.938 4.867 1 97.62 244 LEU A CA 1
ATOM 1830 C C . LEU A 1 244 ? 9.539 34.219 5.875 1 97.62 244 LEU A C 1
ATOM 1832 O O . LEU A 1 244 ? 9.258 34.531 7.031 1 97.62 244 LEU A O 1
ATOM 1836 N N . GLY A 1 245 ? 10.836 34.125 5.445 1 96.62 245 GLY A N 1
ATOM 1837 C CA . GLY A 1 245 ? 11.969 34.281 6.348 1 96.62 245 GLY A CA 1
ATOM 1838 C C . GLY A 1 245 ? 11.945 35.625 7.105 1 96.62 245 GLY A C 1
ATOM 1839 O O . GLY A 1 245 ? 12.414 35.688 8.242 1 96.62 245 GLY A O 1
ATOM 1840 N N . GLY A 1 246 ? 11.383 36.594 6.508 1 95.69 246 GLY A N 1
ATOM 1841 C CA . GLY A 1 246 ? 11.336 37.938 7.105 1 95.69 246 GLY A CA 1
ATOM 1842 C C . GLY A 1 246 ? 10.453 38 8.336 1 95.69 246 GLY A C 1
ATOM 1843 O O . GLY A 1 246 ? 10.523 38.969 9.102 1 95.69 246 GLY A O 1
ATOM 1844 N N . LEU A 1 247 ? 9.68 37 8.562 1 97 247 LEU A N 1
ATOM 1845 C CA . LEU A 1 247 ? 8.758 36.969 9.688 1 97 247 LEU A CA 1
ATOM 1846 C C . LEU A 1 247 ? 9.43 36.375 10.93 1 97 247 LEU A C 1
ATOM 1848 O O . LEU A 1 247 ? 8.828 36.344 12.008 1 97 247 LEU A O 1
ATOM 1852 N N . ALA A 1 248 ? 10.672 36.031 10.875 1 95.44 248 ALA A N 1
ATOM 1853 C CA . ALA A 1 248 ? 11.367 35.25 11.906 1 95.44 248 ALA A CA 1
ATOM 1854 C C . ALA A 1 248 ? 11.438 36.031 13.211 1 95.44 248 ALA A C 1
ATOM 1856 O O . ALA A 1 248 ? 11.477 35.438 14.297 1 95.44 248 ALA A O 1
ATOM 1857 N N . ALA A 1 249 ? 11.414 37.25 13.164 1 95.56 249 ALA A N 1
ATOM 1858 C CA . ALA A 1 249 ? 11.508 38.094 14.367 1 95.56 249 ALA A CA 1
ATOM 1859 C C . ALA A 1 249 ? 10.188 38.125 15.117 1 95.56 249 ALA A C 1
ATOM 1861 O O . ALA A 1 249 ? 10.148 38.438 16.312 1 95.56 249 ALA A O 1
ATOM 1862 N N . ARG A 1 250 ? 9.148 37.75 14.453 1 97.19 250 ARG A N 1
ATOM 1863 C CA . ARG A 1 250 ? 7.828 37.969 15.039 1 97.19 250 ARG A CA 1
ATOM 1864 C C . ARG A 1 250 ? 7.07 36.625 15.164 1 97.19 250 ARG A C 1
ATOM 1866 O O . ARG A 1 250 ? 6.012 36.594 15.789 1 97.19 250 ARG A O 1
ATOM 1873 N N . ALA A 1 251 ? 7.578 35.656 14.609 1 98.06 251 ALA A N 1
ATOM 1874 C CA . ALA A 1 251 ? 6.863 34.375 14.578 1 98.06 251 ALA A CA 1
ATOM 1875 C C . ALA A 1 251 ? 7.836 33.188 14.578 1 98.06 251 ALA A C 1
ATOM 1877 O O . ALA A 1 251 ? 8.992 33.344 14.18 1 98.06 251 ALA A O 1
ATOM 1878 N N . ARG A 1 252 ? 7.426 32.125 15.109 1 98.06 252 ARG A N 1
ATOM 1879 C CA . ARG A 1 252 ? 8.148 30.859 14.906 1 98.06 252 ARG A CA 1
ATOM 1880 C C . ARG A 1 252 ? 7.855 30.281 13.523 1 98.06 252 ARG A C 1
ATOM 1882 O O . ARG A 1 252 ? 6.711 29.953 13.211 1 98.06 252 ARG A O 1
ATOM 1889 N N . LEU A 1 253 ? 8.836 30.188 12.711 1 98.25 253 LEU A N 1
ATOM 1890 C CA . LEU A 1 253 ? 8.695 29.656 11.352 1 98.25 253 LEU A CA 1
ATOM 1891 C C . LEU A 1 253 ? 8.977 28.156 11.32 1 98.25 253 LEU A C 1
ATOM 1893 O O . LEU A 1 253 ? 10.023 27.719 11.797 1 98.25 253 LEU A O 1
ATOM 1897 N N . ILE A 1 254 ? 8.039 27.391 10.82 1 98.12 254 ILE A N 1
ATOM 1898 C CA . ILE A 1 254 ? 8.195 25.938 10.805 1 98.12 254 ILE A CA 1
ATOM 1899 C C . ILE A 1 254 ? 8.062 25.422 9.375 1 98.12 254 ILE A C 1
ATOM 1901 O O . ILE A 1 254 ? 7.02 25.594 8.742 1 98.12 254 ILE A O 1
ATOM 1905 N N . LEU A 1 255 ? 9.117 24.812 8.891 1 96.69 255 LEU A N 1
ATOM 1906 C CA . LEU A 1 255 ? 9.102 24.109 7.609 1 96.69 255 LEU A CA 1
ATOM 1907 C C . LEU A 1 255 ? 8.672 22.656 7.793 1 96.69 255 LEU A C 1
ATOM 1909 O O . LEU A 1 255 ? 9.094 22 8.734 1 96.69 255 LEU A O 1
ATOM 1913 N N . ARG A 1 256 ? 7.801 22.125 6.84 1 95.25 256 ARG A N 1
ATOM 1914 C CA . ARG A 1 256 ? 7.238 20.797 7.051 1 95.25 256 ARG A CA 1
ATOM 1915 C C . ARG A 1 256 ? 7.57 19.875 5.891 1 95.25 256 ARG A C 1
ATOM 1917 O O . ARG A 1 256 ? 6.93 18.828 5.715 1 95.25 256 ARG A O 1
ATOM 1924 N N . SER A 1 257 ? 8.516 20.078 5.094 1 85.81 257 SER A N 1
ATOM 1925 C CA . SER A 1 257 ? 8.867 19.266 3.938 1 85.81 257 SER A CA 1
ATOM 1926 C C . SER A 1 257 ? 9.156 17.828 4.352 1 85.81 257 SER A C 1
ATOM 1928 O O . SER A 1 257 ? 9.938 17.578 5.277 1 85.81 257 SER A O 1
ATOM 1930 N N . GLY A 1 258 ? 8.531 16.828 3.617 1 74.81 258 GLY A N 1
ATOM 1931 C CA . GLY A 1 258 ? 8.555 15.461 4.141 1 74.81 258 GLY A CA 1
ATOM 1932 C C . GLY A 1 258 ? 9.32 14.5 3.248 1 74.81 258 GLY A C 1
ATOM 1933 O O . GLY A 1 258 ? 9.703 13.414 3.688 1 74.81 258 GLY A O 1
ATOM 1934 N N . ALA A 1 259 ? 9.578 14.758 2.004 1 74.44 259 ALA A N 1
ATOM 1935 C CA . ALA A 1 259 ? 10.109 13.766 1.072 1 74.44 259 ALA A CA 1
ATOM 1936 C C . ALA A 1 259 ? 11.641 13.789 1.07 1 74.44 259 ALA A C 1
ATOM 1938 O O . ALA A 1 259 ? 12.273 13.016 0.354 1 74.44 259 ALA A O 1
ATOM 1939 N N . SER A 1 260 ? 12.219 14.43 1.938 1 81 260 SER A N 1
ATOM 1940 C CA . SER A 1 260 ? 13.656 14.672 1.872 1 81 260 SER A CA 1
ATOM 1941 C C . SER A 1 260 ? 14.445 13.523 2.494 1 81 260 SER A C 1
ATOM 1943 O O . SER A 1 260 ? 15.609 13.297 2.154 1 81 260 SER A O 1
ATOM 1945 N N . VAL A 1 261 ? 13.789 12.789 3.385 1 86.25 261 VAL A N 1
ATOM 1946 C CA . VAL A 1 261 ? 14.523 11.805 4.172 1 86.25 261 VAL A CA 1
ATOM 1947 C C . VAL A 1 261 ? 15.086 10.719 3.254 1 86.25 261 VAL A C 1
ATOM 1949 O O . VAL A 1 261 ? 16.234 10.312 3.396 1 86.25 261 VAL A O 1
ATOM 1952 N N . THR A 1 262 ? 14.289 10.336 2.299 1 86.25 262 THR A N 1
ATOM 1953 C CA . THR A 1 262 ? 14.766 9.258 1.435 1 86.25 262 THR A CA 1
ATOM 1954 C C . THR A 1 262 ? 15 9.766 0.017 1 86.25 262 THR A C 1
ATOM 1956 O O . THR A 1 262 ? 15.773 9.18 -0.74 1 86.25 262 THR A O 1
ATOM 1959 N N . HIS A 1 263 ? 14.422 10.875 -0.29 1 76.81 263 HIS A N 1
ATOM 1960 C CA . HIS A 1 263 ? 14.562 11.367 -1.656 1 76.81 263 HIS A CA 1
ATOM 1961 C C . HIS A 1 263 ? 14.281 10.266 -2.67 1 76.81 263 HIS A C 1
ATOM 1963 O O . HIS A 1 263 ? 13.625 9.266 -2.342 1 76.81 263 HIS A O 1
ATOM 1969 N N . ASP A 1 264 ? 14.469 10.578 -3.945 1 68.75 264 ASP A N 1
ATOM 1970 C CA . ASP A 1 264 ? 14.125 9.539 -4.906 1 68.75 264 ASP A CA 1
ATOM 1971 C C . ASP A 1 264 ? 14.922 9.703 -6.199 1 68.75 264 ASP A C 1
ATOM 1973 O O . ASP A 1 264 ? 15.688 10.656 -6.348 1 68.75 264 ASP A O 1
ATOM 1977 N N . ASP A 1 265 ? 14.859 8.688 -6.91 1 67.5 265 ASP A N 1
ATOM 1978 C CA . ASP A 1 265 ? 15.57 8.617 -8.188 1 67.5 265 ASP A CA 1
ATOM 1979 C C . ASP A 1 265 ? 14.672 9.047 -9.344 1 67.5 265 ASP A C 1
ATOM 1981 O O . ASP A 1 265 ? 14.953 8.734 -10.5 1 67.5 265 ASP A O 1
ATOM 1985 N N . GLY A 1 266 ? 13.594 9.664 -9.086 1 64.31 266 GLY A N 1
ATOM 1986 C CA . GLY A 1 266 ? 12.664 10.062 -10.133 1 64.31 266 GLY A CA 1
ATOM 1987 C C . GLY A 1 266 ? 12.117 11.461 -9.945 1 64.31 266 GLY A C 1
ATOM 1988 O O . GLY A 1 266 ? 12.75 12.445 -10.344 1 64.31 266 GLY A O 1
ATOM 1989 N N . PHE A 1 267 ? 11.062 11.531 -9.32 1 59.41 267 PHE A N 1
ATOM 1990 C CA . PHE A 1 267 ? 10.219 12.719 -9.234 1 59.41 267 PHE A CA 1
ATOM 1991 C C . PHE A 1 267 ? 10.977 13.867 -8.57 1 59.41 267 PHE A C 1
ATOM 1993 O O . PHE A 1 267 ? 11.102 14.945 -9.141 1 59.41 267 PHE A O 1
ATOM 2000 N N . TYR A 1 268 ? 11.586 13.594 -7.531 1 63.22 268 TYR A N 1
ATOM 2001 C CA . TYR A 1 268 ? 12.188 14.672 -6.754 1 63.22 268 TYR A CA 1
ATOM 2002 C C . TYR A 1 268 ? 13.625 14.93 -7.195 1 63.22 268 TYR A C 1
ATOM 2004 O O . TYR A 1 268 ? 14.172 16 -6.941 1 63.22 268 TYR A O 1
ATOM 2012 N N . ARG A 1 269 ? 14.188 13.938 -7.824 1 62.38 269 ARG A N 1
ATOM 2013 C CA . ARG A 1 269 ? 15.523 14.172 -8.359 1 62.38 269 ARG A CA 1
ATOM 2014 C C . ARG A 1 269 ? 15.531 15.391 -9.281 1 62.38 269 ARG A C 1
ATOM 2016 O O . ARG A 1 269 ? 16.469 16.188 -9.25 1 62.38 269 ARG A O 1
ATOM 2023 N N . GLU A 1 270 ? 14.383 15.523 -9.914 1 64.19 270 GLU A N 1
ATOM 2024 C CA . GLU A 1 270 ? 14.336 16.609 -10.898 1 64.19 270 GLU A CA 1
ATOM 2025 C C . GLU A 1 270 ? 13.719 17.859 -10.305 1 64.19 270 GLU A C 1
ATOM 2027 O O . GLU A 1 270 ? 13.852 18.953 -10.875 1 64.19 270 GLU A O 1
ATOM 2032 N N . ARG A 1 271 ? 13.172 17.734 -9.016 1 66.31 271 ARG A N 1
ATOM 2033 C CA . ARG A 1 271 ? 12.328 18.844 -8.57 1 66.31 271 ARG A CA 1
ATOM 2034 C C . ARG A 1 271 ? 12.805 19.391 -7.234 1 66.31 271 ARG A C 1
ATOM 2036 O O . ARG A 1 271 ? 12.398 20.484 -6.832 1 66.31 271 ARG A O 1
ATOM 2043 N N . THR A 1 272 ? 13.719 18.688 -6.672 1 75.12 272 THR A N 1
ATOM 2044 C CA . THR A 1 272 ? 14.148 19.188 -5.371 1 75.12 272 THR A CA 1
ATOM 2045 C C . THR A 1 272 ? 14.773 20.562 -5.496 1 75.12 272 THR A C 1
ATOM 2047 O O . THR A 1 272 ? 15.484 20.844 -6.465 1 75.12 272 THR A O 1
ATOM 2050 N N . PRO A 1 273 ? 14.492 21.438 -4.559 1 79.94 273 PRO A N 1
ATOM 2051 C CA . PRO A 1 273 ? 15.023 22.797 -4.586 1 79.94 273 PRO A CA 1
ATOM 2052 C C . PRO A 1 273 ? 16.547 22.844 -4.641 1 79.94 273 PRO A C 1
ATOM 2054 O O . PRO A 1 273 ? 17.125 23.797 -5.141 1 79.94 273 PRO A O 1
ATOM 2057 N N . PHE A 1 274 ? 17.156 21.828 -4.207 1 82.94 274 PHE A N 1
ATOM 2058 C CA . PHE A 1 274 ? 18.609 21.781 -4.188 1 82.94 274 PHE A CA 1
ATOM 2059 C C . PHE A 1 274 ? 19.172 21.719 -5.605 1 82.94 274 PHE A C 1
ATOM 2061 O O . PHE A 1 274 ? 20.359 21.984 -5.824 1 82.94 274 PHE A O 1
ATOM 2068 N N . VAL A 1 275 ? 18.328 21.375 -6.566 1 79.62 275 VAL A N 1
ATOM 2069 C CA . VAL A 1 275 ? 18.734 21.5 -7.969 1 79.62 275 VAL A CA 1
ATOM 2070 C C . VAL A 1 275 ? 18.875 22.969 -8.336 1 79.62 275 VAL A C 1
ATOM 2072 O O . VAL A 1 275 ? 19.797 23.344 -9.078 1 79.62 275 VAL A O 1
ATOM 2075 N N . ARG A 1 276 ? 18.062 23.797 -7.77 1 82.88 276 ARG A N 1
ATOM 2076 C CA . ARG A 1 276 ? 18.094 25.234 -8.016 1 82.88 276 ARG A CA 1
ATOM 2077 C C . ARG A 1 276 ? 19.125 25.922 -7.137 1 82.88 276 ARG A C 1
ATOM 2079 O O . ARG A 1 276 ? 19.609 27.016 -7.469 1 82.88 276 ARG A O 1
ATOM 2086 N N . MET A 1 277 ? 19.406 25.266 -5.988 1 86.44 277 MET A N 1
ATOM 2087 C CA . MET A 1 277 ? 20.406 25.781 -5.051 1 86.44 277 MET A CA 1
ATOM 2088 C C . MET A 1 277 ? 21.438 24.734 -4.707 1 86.44 277 MET A C 1
ATOM 2090 O O . MET A 1 277 ? 21.578 24.344 -3.543 1 86.44 277 MET A O 1
ATOM 2094 N N . PRO A 1 278 ? 22.219 24.344 -5.652 1 84.5 278 PRO A N 1
ATOM 2095 C CA . PRO A 1 278 ? 23.172 23.25 -5.441 1 84.5 278 PRO A CA 1
ATOM 2096 C C . PRO A 1 278 ? 24.172 23.547 -4.324 1 84.5 278 PRO A C 1
ATOM 2098 O O . PRO A 1 278 ? 24.688 22.609 -3.697 1 84.5 278 PRO A O 1
ATOM 2101 N N . GLU A 1 279 ? 24.391 24.75 -4.016 1 86.25 279 GLU A N 1
ATOM 2102 C CA . GLU A 1 279 ? 25.328 25.125 -2.977 1 86.25 279 GLU A CA 1
ATOM 2103 C C . GLU A 1 279 ? 24.797 24.828 -1.586 1 86.25 279 GLU A C 1
ATOM 2105 O O . GLU A 1 279 ? 25.547 24.781 -0.613 1 86.25 279 GLU A O 1
ATOM 2110 N N . GLU A 1 280 ? 23.594 24.609 -1.546 1 86.69 280 GLU A N 1
ATOM 2111 C CA . GLU A 1 280 ? 22.953 24.406 -0.248 1 86.69 280 GLU A CA 1
ATOM 2112 C C . GLU A 1 280 ? 22.891 22.938 0.122 1 86.69 280 GLU A C 1
ATOM 2114 O O . GLU A 1 280 ? 22.594 22.578 1.264 1 86.69 280 GLU A O 1
ATOM 2119 N N . GLY A 1 281 ? 23.234 22.094 -0.705 1 79.19 281 GLY A N 1
ATOM 2120 C CA . GLY A 1 281 ? 23.359 20.688 -0.351 1 79.19 281 GLY A CA 1
ATOM 2121 C C . GLY A 1 281 ? 22.672 19.766 -1.346 1 79.19 281 GLY A C 1
ATOM 2122 O O . GLY A 1 281 ? 21.969 20.219 -2.25 1 79.19 281 GLY A O 1
ATOM 2123 N N . PRO A 1 282 ? 23.078 18.594 -1.306 1 83.75 282 PRO A N 1
ATOM 2124 C CA . PRO A 1 282 ? 22.422 17.578 -2.139 1 83.75 282 PRO A CA 1
ATOM 2125 C C . PRO A 1 282 ? 21.531 16.641 -1.333 1 83.75 282 PRO A C 1
ATOM 2127 O O . PRO A 1 282 ? 21.594 16.625 -0.101 1 83.75 282 PRO A O 1
ATOM 2130 N N . LEU A 1 283 ? 20.516 16.062 -1.913 1 88.31 283 LEU A N 1
ATOM 2131 C CA . LEU A 1 283 ? 19.828 14.898 -1.38 1 88.31 283 LEU A CA 1
ATOM 2132 C C . LEU A 1 283 ? 20.156 13.648 -2.182 1 88.31 283 LEU A C 1
ATOM 2134 O O . LEU A 1 283 ? 20.422 13.727 -3.387 1 88.31 283 LEU A O 1
ATOM 2138 N N . ALA A 1 284 ? 20.281 12.633 -1.498 1 89.19 284 ALA A N 1
ATOM 2139 C CA . ALA A 1 284 ? 20.594 11.352 -2.135 1 89.19 284 ALA A CA 1
ATOM 2140 C C . ALA A 1 284 ? 19.391 10.414 -2.09 1 89.19 284 ALA A C 1
ATOM 2142 O O . ALA A 1 284 ? 18.672 10.367 -1.088 1 89.19 284 ALA A O 1
ATOM 2143 N N . ALA A 1 285 ? 19.203 9.688 -3.209 1 89.69 285 ALA A N 1
ATOM 2144 C CA . ALA A 1 285 ? 18.219 8.617 -3.184 1 89.69 285 ALA A CA 1
ATOM 2145 C C . ALA A 1 285 ? 18.625 7.508 -2.219 1 89.69 285 ALA A C 1
ATOM 2147 O O . ALA A 1 285 ? 19.734 6.973 -2.312 1 89.69 285 ALA A O 1
ATOM 2148 N N . ALA A 1 286 ? 17.719 7.176 -1.334 1 93.38 286 ALA A N 1
ATOM 2149 C CA . ALA A 1 286 ? 18.125 6.273 -0.258 1 93.38 286 ALA A CA 1
ATOM 2150 C C . ALA A 1 286 ? 17.375 4.949 -0.34 1 93.38 286 ALA A C 1
ATOM 2152 O O . ALA A 1 286 ? 17.625 4.027 0.44 1 93.38 286 ALA A O 1
ATOM 2153 N N . LEU A 1 287 ? 16.438 4.809 -1.232 1 93.62 287 LEU A N 1
ATOM 2154 C CA . LEU A 1 287 ? 15.641 3.586 -1.34 1 93.62 287 LEU A CA 1
ATOM 2155 C C . LEU A 1 287 ? 16.062 2.771 -2.557 1 93.62 287 LEU A C 1
ATOM 2157 O O . LEU A 1 287 ? 16.312 3.33 -3.627 1 93.62 287 LEU A O 1
ATOM 2161 N N . GLU A 1 288 ? 16.172 1.465 -2.342 1 94.38 288 GLU A N 1
ATOM 2162 C CA . GLU A 1 288 ? 16.406 0.506 -3.418 1 94.38 288 GLU A CA 1
ATOM 2163 C C . GLU A 1 288 ? 15.5 -0.711 -3.279 1 94.38 288 GLU A C 1
ATOM 2165 O O . GLU A 1 288 ? 15.242 -1.175 -2.168 1 94.38 288 GLU A O 1
ATOM 2170 N N . ILE A 1 289 ? 15.047 -1.136 -4.414 1 96.5 289 ILE A N 1
ATOM 2171 C CA . ILE A 1 289 ? 14.352 -2.42 -4.426 1 96.5 289 ILE A CA 1
ATOM 2172 C C . ILE A 1 289 ? 15.148 -3.424 -5.262 1 96.5 289 ILE A C 1
ATOM 2174 O O . ILE A 1 289 ? 15.578 -3.113 -6.375 1 96.5 289 ILE A O 1
ATOM 2178 N N . TRP A 1 290 ? 15.383 -4.5 -4.691 1 97.81 290 TRP A N 1
ATOM 2179 C CA . TRP A 1 290 ? 16 -5.621 -5.398 1 97.81 290 TRP A CA 1
ATOM 2180 C C . TRP A 1 290 ? 14.945 -6.641 -5.816 1 97.81 290 TRP A C 1
ATOM 2182 O O . TRP A 1 290 ? 14.109 -7.055 -5.004 1 97.81 290 TRP A O 1
ATOM 2192 N N . ALA A 1 291 ? 15 -7.055 -7.086 1 98.25 291 ALA A N 1
ATOM 2193 C CA . ALA A 1 291 ? 14.062 -8.047 -7.594 1 98.25 291 ALA A CA 1
ATOM 2194 C C . ALA A 1 291 ? 14.75 -9.016 -8.555 1 98.25 291 ALA A C 1
ATOM 2196 O O . ALA A 1 291 ? 15.688 -8.633 -9.258 1 98.25 291 ALA A O 1
ATOM 2197 N N . GLN A 1 292 ? 14.289 -10.164 -8.594 1 98.44 292 GLN A N 1
ATOM 2198 C CA . GLN A 1 292 ? 14.875 -11.203 -9.438 1 98.44 292 GLN A CA 1
ATOM 2199 C C . GLN A 1 292 ? 14.133 -11.312 -10.766 1 98.44 292 GLN A C 1
ATOM 2201 O O . GLN A 1 292 ? 12.898 -11.242 -10.805 1 98.44 292 GLN A O 1
ATOM 2206 N N . VAL A 1 293 ? 14.859 -11.516 -11.844 1 98.62 293 VAL A N 1
ATOM 2207 C CA . VAL A 1 293 ? 14.258 -11.805 -13.141 1 98.62 293 VAL A CA 1
ATOM 2208 C C . VAL A 1 293 ? 13.688 -13.219 -13.141 1 98.62 293 VAL A C 1
ATOM 2210 O O . VAL A 1 293 ? 14.422 -14.195 -12.992 1 98.62 293 VAL A O 1
ATOM 2213 N N . LEU A 1 294 ? 12.406 -13.336 -13.344 1 98.38 294 LEU A N 1
ATOM 2214 C CA . LEU A 1 294 ? 11.703 -14.609 -13.227 1 98.38 294 LEU A CA 1
ATOM 2215 C C . LEU A 1 294 ? 11.586 -15.289 -14.586 1 98.38 294 LEU A C 1
ATOM 2217 O O . LEU A 1 294 ? 11.516 -16.516 -14.664 1 98.38 294 LEU A O 1
ATOM 2221 N N . SER A 1 295 ? 11.5 -14.469 -15.602 1 98.62 295 SER A N 1
ATOM 2222 C CA . SER A 1 295 ? 11.211 -14.992 -16.938 1 98.62 295 SER A CA 1
ATOM 2223 C C . SER A 1 295 ? 11.766 -14.07 -18.016 1 98.62 295 SER A C 1
ATOM 2225 O O . SER A 1 295 ? 11.859 -12.852 -17.828 1 98.62 295 SER A O 1
ATOM 2227 N N . ALA A 1 296 ? 12.219 -14.594 -19.078 1 98 296 ALA A N 1
ATOM 2228 C CA . ALA A 1 296 ? 12.555 -13.922 -20.328 1 98 296 ALA A CA 1
ATOM 2229 C C . ALA A 1 296 ? 11.922 -14.641 -21.516 1 98 296 ALA A C 1
ATOM 2231 O O . ALA A 1 296 ? 12.625 -15.234 -22.344 1 98 296 ALA A O 1
ATOM 2232 N N . PRO A 1 297 ? 10.617 -14.562 -21.656 1 96.94 297 PRO A N 1
ATOM 2233 C CA . PRO A 1 297 ? 9.852 -15.492 -22.484 1 96.94 297 PRO A CA 1
ATOM 2234 C C . PRO A 1 297 ? 9.969 -15.188 -23.984 1 96.94 297 PRO A C 1
ATOM 2236 O O . PRO A 1 297 ? 9.648 -16.031 -24.812 1 96.94 297 PRO A O 1
ATOM 2239 N N . GLU A 1 298 ? 10.375 -14.016 -24.406 1 95.94 298 GLU A N 1
ATOM 2240 C CA . GLU A 1 298 ? 10.594 -13.664 -25.797 1 95.94 298 GLU A CA 1
ATOM 2241 C C . GLU A 1 298 ? 11.602 -12.531 -25.938 1 95.94 298 GLU A C 1
ATOM 2243 O O . GLU A 1 298 ? 11.875 -11.812 -24.969 1 95.94 298 GLU A O 1
ATOM 2248 N N . PRO A 1 299 ? 12.219 -12.367 -27.109 1 95.19 299 PRO A N 1
ATOM 2249 C CA . PRO A 1 299 ? 13.203 -11.305 -27.297 1 95.19 299 PRO A CA 1
ATOM 2250 C C . PRO A 1 299 ? 12.656 -9.922 -26.953 1 95.19 29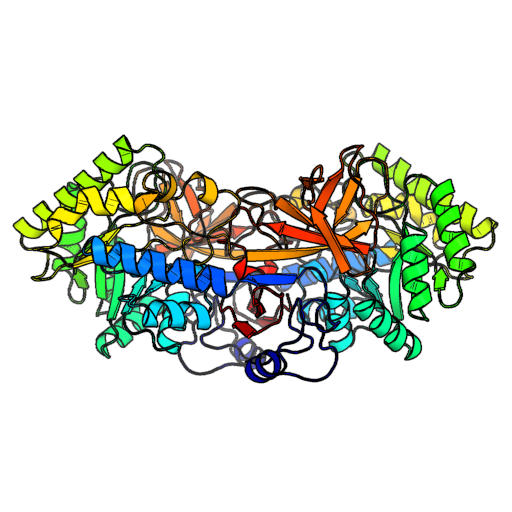9 PRO A C 1
ATOM 2252 O O . PRO A 1 299 ? 11.531 -9.594 -27.312 1 95.19 299 PRO A O 1
ATOM 2255 N N . GLY A 1 300 ? 13.453 -9.188 -26.141 1 97.25 300 GLY A N 1
ATOM 2256 C CA . GLY A 1 300 ? 13.086 -7.816 -25.828 1 97.25 300 GLY A CA 1
ATOM 2257 C C . GLY A 1 300 ? 12.234 -7.691 -24.578 1 97.25 300 GLY A C 1
ATOM 2258 O O . GLY A 1 300 ? 11.898 -6.582 -24.156 1 97.25 300 GLY A O 1
ATOM 2259 N N . LEU A 1 301 ? 11.945 -8.812 -23.969 1 98 301 LEU A N 1
ATOM 2260 C CA . LEU A 1 301 ? 11.062 -8.781 -22.797 1 98 301 LEU A CA 1
ATOM 2261 C C . LEU A 1 301 ? 11.609 -9.656 -21.688 1 98 301 LEU A C 1
ATOM 2263 O O . LEU A 1 301 ? 11.953 -10.82 -21.906 1 98 301 LEU A O 1
ATOM 2267 N N . ALA A 1 302 ? 11.719 -9.133 -20.531 1 98.25 302 ALA A N 1
ATOM 2268 C CA . ALA A 1 302 ? 11.961 -9.875 -19.297 1 98.25 302 ALA A CA 1
ATOM 2269 C C . ALA A 1 302 ? 10.969 -9.477 -18.219 1 98.25 302 ALA A C 1
ATOM 2271 O O . ALA A 1 302 ? 10.398 -8.391 -18.25 1 98.25 302 ALA A O 1
ATOM 2272 N N . LEU A 1 303 ? 10.68 -10.359 -17.375 1 98.44 303 LEU A N 1
ATOM 2273 C CA . LEU A 1 303 ? 9.789 -10.117 -16.25 1 98.44 303 LEU A CA 1
ATOM 2274 C C . LEU A 1 303 ? 10.539 -10.25 -14.922 1 98.44 303 LEU A C 1
ATOM 2276 O O . LEU A 1 303 ? 11.109 -11.305 -14.633 1 98.44 303 LEU A O 1
ATOM 2280 N N . ALA A 1 304 ? 10.562 -9.18 -14.156 1 98.44 304 ALA A N 1
ATOM 2281 C CA . ALA A 1 304 ? 11.102 -9.219 -12.797 1 98.44 304 ALA A CA 1
ATOM 2282 C C . ALA A 1 304 ? 10 -9.422 -11.766 1 98.44 304 ALA A C 1
ATOM 2284 O O . ALA A 1 304 ? 8.867 -8.961 -11.961 1 98.44 304 ALA A O 1
ATOM 2285 N N . GLY A 1 305 ? 10.359 -10.086 -10.688 1 97.69 305 GLY A N 1
ATOM 2286 C CA . GLY A 1 305 ? 9.398 -10.398 -9.641 1 97.69 305 GLY A CA 1
ATOM 2287 C C . GLY A 1 305 ? 9.141 -9.234 -8.703 1 97.69 305 GLY A C 1
ATOM 2288 O O . GLY A 1 305 ? 9.344 -9.359 -7.488 1 97.69 305 GLY A O 1
ATOM 2289 N N . MET A 1 306 ? 8.641 -8.172 -9.156 1 95.81 306 MET A N 1
ATOM 2290 C CA . MET A 1 306 ? 8.258 -6.965 -8.43 1 95.81 306 MET A CA 1
ATOM 2291 C C . MET A 1 306 ? 7.066 -6.281 -9.086 1 95.81 306 MET A C 1
ATOM 2293 O O . MET A 1 306 ? 7.004 -6.184 -10.312 1 95.81 306 MET A O 1
ATOM 2297 N N . GLY A 1 307 ? 6.121 -5.844 -8.305 1 93.69 307 GLY A N 1
ATOM 2298 C CA . GLY A 1 307 ? 4.953 -5.203 -8.891 1 93.69 307 GLY A CA 1
ATOM 2299 C C . GLY A 1 307 ? 4.387 -4.094 -8.023 1 93.69 307 GLY A C 1
ATOM 2300 O O . GLY A 1 307 ? 5.105 -3.504 -7.215 1 93.69 307 GLY A O 1
ATOM 2301 N N . LYS A 1 308 ? 3.105 -3.781 -8.242 1 89.69 308 LYS A N 1
ATOM 2302 C CA . LYS A 1 308 ? 2.406 -2.67 -7.602 1 89.69 308 LYS A CA 1
ATOM 2303 C C . LYS A 1 308 ? 2.293 -2.889 -6.094 1 89.69 308 LYS A C 1
ATOM 2305 O O . LYS A 1 308 ? 2.117 -1.933 -5.336 1 89.69 308 LYS A O 1
ATOM 2310 N N . ARG A 1 309 ? 2.42 -4.043 -5.633 1 90.31 309 ARG A N 1
ATOM 2311 C CA . ARG A 1 309 ? 2.33 -4.359 -4.211 1 90.31 309 ARG A CA 1
ATOM 2312 C C . ARG A 1 309 ? 3.668 -4.137 -3.514 1 90.31 309 ARG A C 1
ATOM 2314 O O . ARG A 1 309 ? 3.746 -4.168 -2.285 1 90.31 309 ARG A O 1
ATOM 2321 N N . ASP A 1 310 ? 4.703 -3.873 -4.344 1 91.5 310 ASP A N 1
ATOM 2322 C CA . ASP A 1 310 ? 6.051 -3.75 -3.803 1 91.5 310 ASP A CA 1
ATOM 2323 C C . ASP A 1 310 ? 6.609 -2.346 -4.023 1 91.5 310 ASP A C 1
ATOM 2325 O O . ASP A 1 310 ? 7.359 -1.831 -3.193 1 91.5 310 ASP A O 1
ATOM 2329 N N . ALA A 1 311 ? 6.25 -1.834 -5.121 1 88.31 311 ALA A N 1
ATOM 2330 C CA . ALA A 1 311 ? 6.824 -0.555 -5.535 1 88.31 311 ALA A CA 1
ATOM 2331 C C . ALA A 1 311 ? 5.727 0.45 -5.879 1 88.31 311 ALA A C 1
ATOM 2333 O O . ALA A 1 311 ? 4.684 0.078 -6.418 1 88.31 311 ALA A O 1
ATOM 2334 N N . PRO A 1 312 ? 6.102 1.743 -5.547 1 76.44 312 PRO A N 1
ATOM 2335 C CA . PRO A 1 312 ? 5.172 2.781 -6 1 76.44 312 PRO A CA 1
ATOM 2336 C C . PRO A 1 312 ? 5.129 2.906 -7.523 1 76.44 312 PRO A C 1
ATOM 2338 O O . PRO A 1 312 ? 6.117 2.611 -8.195 1 76.44 312 PRO A O 1
ATOM 2341 N N . PHE A 1 313 ? 4.027 3.322 -8.117 1 71.12 313 PHE A N 1
ATOM 2342 C CA . PHE A 1 313 ? 3.852 3.434 -9.562 1 71.12 313 PHE A CA 1
ATOM 2343 C C . PHE A 1 313 ? 3.012 4.656 -9.914 1 71.12 313 PHE A C 1
ATOM 2345 O O . PHE A 1 313 ? 2.584 4.812 -11.062 1 71.12 313 PHE A O 1
ATOM 2352 N N . ASP A 1 314 ? 2.799 5.461 -9.031 1 66 314 ASP A N 1
ATOM 2353 C CA . ASP A 1 314 ? 1.895 6.598 -9.195 1 66 314 ASP A CA 1
ATOM 2354 C C . ASP A 1 314 ? 2.588 7.75 -9.914 1 66 314 ASP A C 1
ATOM 2356 O O . ASP A 1 314 ? 1.99 8.406 -10.773 1 66 314 ASP A O 1
ATOM 2360 N N . GLU A 1 315 ? 3.775 7.984 -9.523 1 67.38 315 GLU A N 1
ATOM 2361 C CA . GLU A 1 315 ? 4.5 9.109 -10.109 1 67.38 315 GLU A CA 1
ATOM 2362 C C . GLU A 1 315 ? 5.766 8.648 -10.82 1 67.38 315 GLU A C 1
ATOM 2364 O O . GLU A 1 315 ? 6.844 9.203 -10.602 1 67.38 315 GLU A O 1
ATOM 2369 N N . GLY A 1 316 ? 5.598 7.637 -11.633 1 79 316 GLY A N 1
ATOM 2370 C CA . GLY A 1 316 ? 6.707 7.051 -12.367 1 79 316 GLY A CA 1
ATOM 2371 C C . GLY A 1 316 ? 6.965 5.602 -12.016 1 79 316 GLY A C 1
ATOM 2372 O O . GLY A 1 316 ? 6.574 5.141 -10.938 1 79 316 GLY A O 1
ATOM 2373 N N . LEU A 1 317 ? 7.66 4.98 -12.953 1 89.25 317 LEU A N 1
ATOM 2374 C CA . LEU A 1 317 ? 7.957 3.564 -12.75 1 89.25 317 LEU A CA 1
ATOM 2375 C C . LEU A 1 317 ? 9.367 3.377 -12.188 1 89.25 317 LEU A C 1
ATOM 2377 O O . LEU A 1 317 ? 10.203 4.273 -12.297 1 89.25 317 LEU A O 1
ATOM 2381 N N . PRO A 1 318 ? 9.602 2.303 -11.492 1 91.81 318 PRO A N 1
ATOM 2382 C CA . PRO A 1 318 ? 10.953 2.02 -10.992 1 91.81 318 PRO A CA 1
ATOM 2383 C C . PRO A 1 318 ? 12.008 2.041 -12.094 1 91.81 318 PRO A C 1
ATOM 2385 O O . PRO A 1 318 ? 11.711 1.709 -13.25 1 91.81 318 PRO A O 1
ATOM 2388 N N . VAL A 1 319 ? 13.203 2.426 -11.719 1 93.38 319 VAL A N 1
ATOM 2389 C CA . VAL A 1 319 ? 14.281 2.596 -12.68 1 93.38 319 VAL A CA 1
ATOM 2390 C C . VAL A 1 319 ? 15.352 1.525 -12.461 1 93.38 319 VAL A C 1
ATOM 2392 O O . VAL A 1 319 ? 16.016 1.507 -11.422 1 93.38 319 VAL A O 1
ATOM 2395 N N . PRO A 1 320 ? 15.539 0.67 -13.484 1 96.12 320 PRO A N 1
ATOM 2396 C CA . PRO A 1 320 ? 16.641 -0.282 -13.344 1 96.12 320 PRO A CA 1
ATOM 2397 C C . PRO A 1 320 ? 18.016 0.399 -13.305 1 96.12 320 PRO A C 1
ATOM 2399 O O . PRO A 1 320 ? 18.312 1.227 -14.172 1 96.12 320 PRO A O 1
ATOM 2402 N N . LEU A 1 321 ? 18.812 0.02 -12.344 1 96 321 LEU A N 1
ATOM 2403 C CA . LEU A 1 321 ? 20.078 0.724 -12.172 1 96 321 LEU A CA 1
ATOM 2404 C C . LEU A 1 321 ? 21.25 -0.234 -12.305 1 96 321 LEU A C 1
ATOM 2406 O O . LEU A 1 321 ? 22.312 0.146 -12.805 1 96 321 LEU A O 1
ATOM 2410 N N . GLU A 1 322 ? 21.109 -1.429 -11.805 1 97.06 322 GLU A N 1
ATOM 2411 C CA . GLU A 1 322 ? 22.203 -2.391 -11.742 1 97.06 322 GLU A CA 1
ATOM 2412 C C . GLU A 1 322 ? 21.688 -3.822 -11.875 1 97.06 322 GLU A C 1
ATOM 2414 O O . GLU A 1 322 ? 20.594 -4.145 -11.398 1 97.06 322 GLU A O 1
ATOM 2419 N N . ILE A 1 323 ? 22.484 -4.633 -12.578 1 97.94 323 ILE A N 1
ATOM 2420 C CA . ILE A 1 323 ? 22.234 -6.066 -12.664 1 97.94 323 ILE A CA 1
ATOM 2421 C C . ILE A 1 323 ? 23.266 -6.82 -11.828 1 97.94 323 ILE A C 1
ATOM 2423 O O . ILE A 1 323 ? 24.453 -6.508 -11.875 1 97.94 323 ILE A O 1
ATOM 2427 N N . ARG A 1 324 ? 22.797 -7.703 -11.023 1 97.31 324 ARG A N 1
ATOM 2428 C CA . ARG A 1 324 ? 23.672 -8.617 -10.281 1 97.31 324 ARG A CA 1
ATOM 2429 C C . ARG A 1 324 ? 23.453 -10.062 -10.727 1 97.31 324 ARG A C 1
ATOM 2431 O O . ARG A 1 324 ? 22.344 -10.586 -10.617 1 97.31 324 ARG A O 1
ATOM 2438 N N . ARG A 1 325 ? 24.5 -10.656 -11.172 1 95 325 ARG A N 1
ATOM 2439 C CA . ARG A 1 325 ? 24.438 -12.031 -11.664 1 95 325 ARG A CA 1
ATOM 2440 C C . ARG A 1 325 ? 24.516 -13.023 -10.508 1 95 325 ARG A C 1
ATOM 2442 O O . ARG A 1 325 ? 24.781 -12.641 -9.359 1 95 325 ARG A O 1
ATOM 2449 N N . ALA A 1 326 ? 24.297 -14.297 -10.828 1 87.56 326 ALA A N 1
ATOM 2450 C CA . ALA A 1 326 ? 24.297 -15.352 -9.812 1 87.56 326 ALA A CA 1
ATOM 2451 C C . ALA A 1 326 ? 25.656 -15.477 -9.141 1 87.56 326 ALA A C 1
ATOM 2453 O O . ALA A 1 326 ? 25.734 -15.836 -7.961 1 87.56 326 ALA A O 1
ATOM 2454 N N . ASP A 1 327 ? 26.656 -15.109 -9.852 1 89.31 327 ASP A N 1
ATOM 2455 C CA . ASP A 1 327 ? 28.016 -15.266 -9.312 1 89.31 327 ASP A CA 1
ATOM 2456 C C . ASP A 1 327 ? 28.438 -14.016 -8.547 1 89.31 327 ASP A C 1
ATOM 2458 O O . ASP A 1 327 ? 29.578 -13.93 -8.078 1 89.31 327 ASP A O 1
ATOM 2462 N N . GLY A 1 328 ? 27.547 -13.055 -8.43 1 91.38 328 GLY A N 1
ATOM 2463 C CA . GLY A 1 328 ? 27.828 -11.867 -7.629 1 91.38 328 GLY A CA 1
ATOM 2464 C C . GLY A 1 328 ? 28.344 -10.695 -8.445 1 91.38 328 GLY A C 1
ATOM 2465 O O . GLY A 1 328 ? 28.406 -9.57 -7.953 1 91.38 328 GLY A O 1
ATOM 2466 N N . ARG A 1 329 ? 28.828 -10.945 -9.781 1 94.06 329 ARG A N 1
ATOM 2467 C CA . ARG A 1 329 ? 29.281 -9.852 -10.633 1 94.06 329 ARG A CA 1
ATOM 2468 C C . ARG A 1 329 ? 28.156 -8.883 -10.938 1 94.06 329 ARG A C 1
ATOM 2470 O O . ARG A 1 329 ? 27.016 -9.297 -11.164 1 94.06 329 ARG A O 1
ATOM 2477 N N . THR A 1 330 ? 28.406 -7.586 -10.898 1 96 330 THR A N 1
ATOM 2478 C CA . THR A 1 330 ? 27.406 -6.551 -11.148 1 96 330 THR A CA 1
ATOM 2479 C C . THR A 1 330 ? 27.734 -5.781 -12.43 1 96 330 THR A C 1
ATOM 2481 O O . THR A 1 330 ? 28.891 -5.75 -12.859 1 96 330 THR A O 1
ATOM 2484 N N . ALA A 1 331 ? 26.766 -5.301 -13.094 1 95.75 331 ALA A N 1
ATOM 2485 C CA . ALA A 1 331 ? 26.875 -4.453 -14.281 1 95.75 331 ALA A CA 1
ATOM 2486 C C . ALA A 1 331 ? 25.75 -3.418 -14.32 1 95.75 331 ALA A C 1
ATOM 2488 O O . ALA A 1 331 ? 24.719 -3.6 -13.68 1 95.75 331 ALA A O 1
ATOM 2489 N N . PRO A 1 332 ? 26.078 -2.293 -14.984 1 95.94 332 PRO A N 1
ATOM 2490 C CA . PRO A 1 332 ? 24.969 -1.339 -15.156 1 95.94 332 PRO A CA 1
ATOM 2491 C C . PRO A 1 332 ? 23.781 -1.943 -15.891 1 95.94 332 PRO A C 1
ATOM 2493 O O . PRO A 1 332 ? 23.953 -2.803 -16.766 1 95.94 332 PRO A O 1
ATOM 2496 N N . ALA A 1 333 ? 22.609 -1.526 -15.523 1 96.44 333 ALA A N 1
ATOM 2497 C CA . ALA A 1 333 ? 21.391 -2.008 -16.172 1 96.44 333 ALA A CA 1
ATOM 2498 C C . ALA A 1 333 ? 21.047 -1.167 -17.391 1 96.44 333 ALA A C 1
ATOM 2500 O O . ALA A 1 333 ? 19.875 -0.939 -17.703 1 96.44 333 ALA A O 1
ATOM 2501 N N . ALA A 1 334 ? 22.047 -0.74 -18.047 1 95 334 ALA A N 1
ATOM 2502 C CA . ALA A 1 334 ? 21.828 0.044 -19.266 1 95 334 ALA A CA 1
ATOM 2503 C C . ALA A 1 334 ? 21.016 -0.751 -20.281 1 95 334 ALA A C 1
ATOM 2505 O O . ALA A 1 334 ? 21.266 -1.944 -20.484 1 95 334 ALA A O 1
ATOM 2506 N N . GLY A 1 335 ? 20.078 -0.099 -20.844 1 96.62 335 GLY A N 1
ATOM 2507 C CA . GLY A 1 335 ? 19.266 -0.752 -21.875 1 96.62 335 GLY A CA 1
ATOM 2508 C C . GLY A 1 335 ? 18.031 -1.422 -21.312 1 96.62 335 GLY A C 1
ATOM 2509 O O . GLY A 1 335 ? 17.234 -1.995 -22.078 1 96.62 335 GLY A O 1
ATOM 2510 N N . LEU A 1 336 ? 17.875 -1.4 -20.078 1 97.56 336 LEU A N 1
ATOM 2511 C CA . LEU A 1 336 ? 16.672 -1.924 -19.438 1 97.56 336 LEU A CA 1
ATOM 2512 C C . LEU A 1 336 ? 15.742 -0.791 -19.016 1 97.56 336 LEU A C 1
ATOM 2514 O O . LEU A 1 336 ? 16.203 0.243 -18.531 1 97.56 336 LEU A O 1
ATOM 2518 N N . ARG A 1 337 ? 14.422 -0.991 -19.188 1 97.12 337 ARG A N 1
ATOM 2519 C CA . ARG A 1 337 ? 13.422 -0.013 -18.766 1 97.12 337 ARG A CA 1
ATOM 2520 C C . ARG A 1 337 ? 12.141 -0.701 -18.312 1 97.12 337 ARG A C 1
ATOM 2522 O O . ARG A 1 337 ? 11.625 -1.579 -19 1 97.12 337 ARG A O 1
ATOM 2529 N N . VAL A 1 338 ? 11.672 -0.312 -17.188 1 96.5 338 VAL A N 1
ATOM 2530 C CA . VAL A 1 338 ? 10.367 -0.808 -16.766 1 96.5 338 VAL A CA 1
ATOM 2531 C C . VAL A 1 338 ? 9.266 -0.146 -17.594 1 96.5 338 VAL A C 1
ATOM 2533 O O . VAL A 1 338 ? 9.234 1.079 -17.734 1 96.5 338 VAL A O 1
ATOM 2536 N N . THR A 1 339 ? 8.32 -0.919 -18.094 1 96 339 THR A N 1
ATOM 2537 C CA . THR A 1 339 ? 7.285 -0.355 -18.969 1 96 339 THR A CA 1
ATOM 2538 C C . THR A 1 339 ? 5.91 -0.486 -18.312 1 96 339 THR A C 1
ATOM 2540 O O . THR A 1 339 ? 4.988 0.264 -18.641 1 96 339 THR A O 1
ATOM 2543 N N . ARG A 1 340 ? 5.766 -1.469 -17.516 1 93.62 340 ARG A N 1
ATOM 2544 C CA . ARG A 1 340 ? 4.473 -1.755 -16.906 1 93.62 340 ARG A CA 1
ATOM 2545 C C . ARG A 1 340 ? 4.648 -2.586 -15.633 1 93.62 340 ARG A C 1
ATOM 2547 O O . ARG A 1 340 ? 5.625 -3.324 -15.5 1 93.62 340 ARG A O 1
ATOM 2554 N N . LEU A 1 341 ? 3.701 -2.428 -14.758 1 92.5 341 LEU A N 1
ATOM 2555 C CA . LEU A 1 341 ? 3.674 -3.234 -13.539 1 92.5 341 LEU A CA 1
ATOM 2556 C C . LEU A 1 341 ? 2.34 -3.961 -13.398 1 92.5 341 LEU A C 1
ATOM 2558 O O . LEU A 1 341 ? 1.284 -3.387 -13.68 1 92.5 341 LEU A O 1
ATOM 2562 N N . ASN A 1 342 ? 2.404 -5.234 -13.094 1 92.06 342 ASN A N 1
ATOM 2563 C CA . ASN A 1 342 ? 1.274 -5.93 -12.492 1 92.06 342 ASN A CA 1
ATOM 2564 C C . ASN A 1 342 ? 1.381 -5.953 -10.969 1 92.06 342 ASN A C 1
ATOM 2566 O O . ASN A 1 342 ? 2.072 -5.125 -10.375 1 92.06 342 ASN A O 1
ATOM 2570 N N . ASP A 1 343 ? 0.626 -6.777 -10.281 1 88.62 343 ASP A N 1
ATOM 2571 C CA . ASP A 1 343 ? 0.671 -6.848 -8.82 1 88.62 343 ASP A CA 1
ATOM 2572 C C . ASP A 1 343 ? 2.035 -7.332 -8.336 1 88.62 343 ASP A C 1
ATOM 2574 O O . ASP A 1 343 ? 2.566 -6.82 -7.352 1 88.62 343 ASP A O 1
ATOM 2578 N N . HIS A 1 344 ? 2.631 -8.344 -9.094 1 93.69 344 HIS A N 1
ATOM 2579 C CA . HIS A 1 344 ? 3.867 -8.953 -8.617 1 93.69 344 HIS A CA 1
ATOM 2580 C C . HIS A 1 344 ? 4.879 -9.102 -9.75 1 93.69 344 HIS A C 1
ATOM 2582 O O . HIS A 1 344 ? 5.832 -9.875 -9.641 1 93.69 344 HIS A O 1
ATOM 2588 N N . HIS A 1 345 ? 4.66 -8.359 -10.867 1 96.75 345 HIS A N 1
ATOM 2589 C CA . HIS A 1 345 ? 5.566 -8.438 -12.008 1 96.75 345 HIS A CA 1
ATOM 2590 C C . HIS A 1 345 ? 5.914 -7.047 -12.523 1 96.75 345 HIS A C 1
ATOM 2592 O O . HIS A 1 345 ? 5.047 -6.172 -12.602 1 96.75 345 HIS A O 1
ATOM 2598 N N . ALA A 1 346 ? 7.098 -6.906 -12.859 1 97.31 346 ALA A N 1
ATOM 2599 C CA . ALA A 1 346 ? 7.551 -5.758 -13.641 1 97.31 346 ALA A CA 1
ATOM 2600 C C . ALA A 1 346 ? 7.957 -6.184 -15.047 1 97.31 346 ALA A C 1
ATOM 2602 O O . ALA A 1 346 ? 8.758 -7.105 -15.219 1 97.31 346 ALA A O 1
ATOM 2603 N N . TYR A 1 347 ? 7.43 -5.527 -15.992 1 97.94 347 TYR A N 1
ATOM 2604 C CA . TYR A 1 347 ? 7.832 -5.738 -17.375 1 97.94 347 TYR A CA 1
ATOM 2605 C C . TYR A 1 347 ? 9.078 -4.93 -17.719 1 97.94 347 TYR A C 1
ATOM 2607 O O . TYR A 1 347 ? 9.078 -3.703 -17.594 1 97.94 347 TYR A O 1
ATOM 2615 N N . LEU A 1 348 ? 10.062 -5.574 -18.156 1 98.12 348 LEU A N 1
ATOM 2616 C CA . LEU A 1 348 ? 11.297 -4.926 -18.562 1 98.12 348 LEU A CA 1
ATOM 2617 C C . LEU A 1 348 ? 11.453 -4.977 -20.094 1 98.12 348 LEU A C 1
ATOM 2619 O O . LEU A 1 348 ? 11.531 -6.059 -20.672 1 98.12 348 LEU A O 1
ATOM 2623 N N . ALA A 1 349 ? 11.461 -3.816 -20.688 1 98.38 349 ALA A N 1
ATOM 2624 C CA . ALA A 1 349 ? 11.961 -3.736 -22.047 1 98.38 349 ALA A CA 1
ATOM 2625 C C . ALA A 1 349 ? 13.477 -3.906 -22.094 1 98.38 349 ALA A C 1
ATOM 2627 O O . ALA A 1 349 ? 14.203 -3.217 -21.375 1 98.38 349 ALA A O 1
ATOM 2628 N N . VAL A 1 350 ? 13.93 -4.824 -22.891 1 98.12 350 VAL A N 1
ATOM 2629 C CA . VAL A 1 350 ? 15.344 -5.156 -22.969 1 98.12 350 VAL A CA 1
ATOM 2630 C C . VAL A 1 350 ? 15.891 -4.77 -24.344 1 98.12 350 VAL A C 1
ATOM 2632 O O . VAL A 1 350 ? 15.484 -5.332 -25.359 1 98.12 350 VAL A O 1
ATOM 2635 N N . ALA A 1 351 ? 16.844 -3.852 -24.312 1 97.31 351 ALA A N 1
ATOM 2636 C CA . ALA A 1 351 ? 17.484 -3.465 -25.562 1 97.31 351 ALA A CA 1
ATOM 2637 C C . ALA A 1 351 ? 18.266 -4.633 -26.172 1 97.31 351 ALA A C 1
ATOM 2639 O O . ALA A 1 351 ? 18.703 -5.527 -25.438 1 97.31 351 ALA A O 1
ATOM 2640 N N . PRO A 1 352 ? 18.438 -4.609 -27.469 1 94.94 352 PRO A N 1
ATOM 2641 C CA . PRO A 1 352 ? 19.125 -5.719 -28.141 1 94.94 352 PRO A CA 1
ATOM 2642 C C . PRO A 1 352 ? 20.516 -5.98 -27.578 1 94.94 352 PRO A C 1
ATOM 2644 O O . PRO A 1 352 ? 20.969 -7.129 -27.547 1 94.94 352 PRO A O 1
ATOM 2647 N N . GLU A 1 353 ? 21.203 -4.961 -27.109 1 93.12 353 GLU A N 1
ATOM 2648 C CA . GLU A 1 353 ? 22.578 -5.09 -26.656 1 93.12 353 GLU A CA 1
ATOM 2649 C C . GLU A 1 353 ? 22.625 -5.5 -25.188 1 93.12 353 GLU A C 1
ATOM 2651 O O . GLU A 1 353 ? 23.688 -5.879 -24.672 1 93.12 353 GLU A O 1
ATOM 2656 N N . ALA A 1 354 ? 21.484 -5.375 -24.562 1 93.12 354 ALA A N 1
ATOM 2657 C CA . ALA A 1 354 ? 21.438 -5.699 -23.141 1 93.12 354 ALA A CA 1
ATOM 2658 C C . ALA A 1 354 ? 21.281 -7.203 -22.922 1 93.12 354 ALA A C 1
ATOM 2660 O O . ALA A 1 354 ? 20.609 -7.883 -23.703 1 93.12 354 ALA A O 1
ATOM 2661 N N . THR A 1 355 ? 21.953 -7.668 -21.938 1 91.38 355 THR A N 1
ATOM 2662 C CA . THR A 1 355 ? 21.844 -9.078 -21.578 1 91.38 355 THR A CA 1
ATOM 2663 C C . THR A 1 355 ? 21.219 -9.242 -20.203 1 91.38 355 THR A C 1
ATOM 2665 O O . THR A 1 355 ? 21.719 -8.688 -19.219 1 91.38 355 THR A O 1
ATOM 2668 N N . ILE A 1 356 ? 20.188 -10.008 -20.109 1 95.56 356 ILE A N 1
ATOM 2669 C CA . ILE A 1 356 ? 19.5 -10.32 -18.859 1 95.56 356 ILE A CA 1
ATOM 2670 C C . ILE A 1 356 ? 18.891 -11.719 -18.953 1 95.56 356 ILE A C 1
ATOM 2672 O O . ILE A 1 356 ? 18.469 -12.156 -20.031 1 95.56 356 ILE A O 1
ATOM 2676 N N . ALA A 1 357 ? 18.984 -12.453 -17.953 1 95.75 357 ALA A N 1
ATOM 2677 C CA . ALA A 1 357 ? 18.5 -13.828 -17.953 1 95.75 357 ALA A CA 1
ATOM 2678 C C . ALA A 1 357 ? 17.734 -14.141 -16.672 1 95.75 357 ALA A C 1
ATOM 2680 O O . ALA A 1 357 ? 17.938 -13.492 -15.641 1 95.75 357 ALA A O 1
ATOM 2681 N N . PRO A 1 358 ? 16.766 -15.125 -16.766 1 97.88 358 PRO A N 1
ATOM 2682 C CA . PRO A 1 358 ? 16.125 -15.562 -15.516 1 97.88 358 PRO A CA 1
ATOM 2683 C C . PRO A 1 358 ? 17.141 -15.906 -14.422 1 97.88 358 PRO A C 1
ATOM 2685 O O . PRO A 1 358 ? 18.156 -16.547 -14.695 1 97.88 358 PRO A O 1
ATOM 2688 N N . GLY A 1 359 ? 16.859 -15.383 -13.195 1 96.94 359 GLY A N 1
ATOM 2689 C CA . GLY A 1 359 ? 17.781 -15.625 -12.086 1 96.94 359 GLY A CA 1
ATOM 2690 C C . GLY A 1 359 ? 18.609 -14.406 -11.734 1 96.94 359 GLY A C 1
ATOM 2691 O O . GLY A 1 359 ? 19.078 -14.281 -10.602 1 96.94 359 GLY A O 1
ATOM 2692 N N . ASP A 1 360 ? 18.844 -13.523 -12.719 1 97.62 360 ASP A N 1
ATOM 2693 C CA . ASP A 1 360 ? 19.547 -12.273 -12.438 1 97.62 360 ASP A CA 1
ATOM 2694 C C . ASP A 1 360 ? 18.766 -11.422 -11.438 1 97.62 360 ASP A C 1
ATOM 2696 O O . ASP A 1 360 ? 17.547 -11.5 -11.367 1 97.62 360 ASP A O 1
ATOM 2700 N N . LEU A 1 361 ? 19.516 -10.711 -10.664 1 98.06 361 LEU A N 1
ATOM 2701 C CA . LEU A 1 361 ? 18.922 -9.695 -9.805 1 98.06 361 LEU A CA 1
ATOM 2702 C C . LEU A 1 361 ? 19.078 -8.305 -10.414 1 98.06 361 LEU A C 1
ATOM 2704 O O . LEU A 1 361 ? 20.109 -8 -11.008 1 98.06 361 LEU A O 1
ATOM 2708 N N . VAL A 1 362 ? 18.078 -7.539 -10.273 1 98.38 362 VAL A N 1
ATOM 2709 C CA . VAL A 1 362 ? 18.141 -6.152 -10.727 1 98.38 362 VAL A CA 1
ATOM 2710 C C . VAL A 1 362 ? 17.875 -5.215 -9.555 1 98.38 362 VAL A C 1
ATOM 2712 O O . VAL A 1 362 ? 16.953 -5.449 -8.758 1 98.38 362 VAL A O 1
ATOM 2715 N N . ARG A 1 363 ? 18.719 -4.242 -9.391 1 97.5 363 ARG A N 1
ATOM 2716 C CA . ARG A 1 363 ? 18.484 -3.148 -8.453 1 97.5 363 ARG A CA 1
ATOM 2717 C C . ARG A 1 363 ? 17.688 -2.031 -9.109 1 97.5 363 ARG A C 1
ATOM 2719 O O . ARG A 1 363 ? 18.078 -1.51 -10.156 1 97.5 363 ARG A O 1
ATOM 2726 N N . PHE A 1 364 ? 16.594 -1.67 -8.477 1 96.31 364 PHE A N 1
ATOM 2727 C CA . PHE A 1 364 ? 15.734 -0.615 -9.008 1 96.31 364 PHE A CA 1
ATOM 2728 C C . PHE A 1 364 ? 15.75 0.603 -8.086 1 96.31 364 PHE A C 1
ATOM 2730 O O . PHE A 1 364 ? 15.695 0.467 -6.863 1 96.31 364 PHE A O 1
ATOM 2737 N N . GLY A 1 365 ? 15.914 1.77 -8.688 1 92.44 365 GLY A N 1
ATOM 2738 C CA . GLY A 1 365 ? 15.586 2.998 -7.98 1 92.44 365 GLY A CA 1
ATOM 2739 C C . GLY A 1 365 ? 14.094 3.295 -7.961 1 92.44 365 GLY A C 1
ATOM 2740 O O . GLY A 1 365 ? 13.359 2.855 -8.844 1 92.44 365 GLY A O 1
ATOM 2741 N N . ILE A 1 366 ? 13.719 3.998 -6.938 1 85.94 366 ILE A N 1
ATOM 2742 C CA . ILE A 1 366 ? 12.305 4.324 -6.801 1 85.94 366 ILE A CA 1
ATOM 2743 C C . ILE A 1 366 ? 12.055 5.75 -7.285 1 85.94 366 ILE A C 1
ATOM 2745 O O . ILE A 1 366 ? 12.852 6.652 -7.016 1 85.94 366 ILE A O 1
ATOM 2749 N N . SER A 1 367 ? 10.984 6 -8.016 1 73.12 367 SER A N 1
ATOM 2750 C CA . SER A 1 367 ? 10.68 7.32 -8.555 1 73.12 367 SER A CA 1
ATOM 2751 C C . SER A 1 367 ? 9.906 8.164 -7.543 1 73.12 367 SER A C 1
ATOM 2753 O O . SER A 1 367 ? 10.148 9.367 -7.426 1 73.12 367 SER A O 1
ATOM 2755 N N . HIS A 1 368 ? 8.961 7.66 -6.789 1 67 368 HIS A N 1
ATOM 2756 C CA . HIS A 1 368 ? 8.203 8.367 -5.766 1 67 368 HIS A CA 1
ATOM 2757 C C . HIS A 1 368 ? 8.133 7.566 -4.473 1 67 368 HIS A C 1
ATOM 2759 O O . HIS A 1 368 ? 7.359 6.617 -4.367 1 67 368 HIS A O 1
ATOM 2765 N N . PRO A 1 369 ? 8.875 8.102 -3.562 1 65.12 369 PRO A N 1
ATOM 2766 C CA . PRO A 1 369 ? 9.047 7.27 -2.367 1 65.12 369 PRO A CA 1
ATOM 2767 C C . PRO A 1 369 ? 7.848 7.34 -1.422 1 65.12 369 PRO A C 1
ATOM 2769 O O . PRO A 1 369 ? 7.719 6.512 -0.519 1 65.12 369 PRO A O 1
ATOM 2772 N N . CYS A 1 370 ? 6.961 8.211 -1.56 1 66 370 CYS A N 1
ATOM 2773 C CA . CYS A 1 370 ? 5.973 8.453 -0.519 1 66 370 CYS A CA 1
ATOM 2774 C C . CYS A 1 370 ? 5.113 7.219 -0.281 1 66 370 CYS A C 1
ATOM 2776 O O . CYS A 1 370 ? 4.707 6.949 0.851 1 66 370 CYS A O 1
ATOM 2778 N N . THR A 1 371 ? 4.941 6.438 -1.319 1 72.88 371 THR A N 1
ATOM 2779 C CA . THR A 1 371 ? 4.051 5.297 -1.134 1 72.88 371 THR A CA 1
ATOM 2780 C C . THR A 1 371 ? 4.844 3.992 -1.124 1 72.88 371 THR A C 1
ATOM 2782 O O . THR A 1 371 ? 4.27 2.914 -1.294 1 72.88 371 THR A O 1
ATOM 2785 N N . ALA A 1 372 ? 6.105 4.141 -0.927 1 82.25 372 ALA A N 1
ATOM 2786 C CA . ALA A 1 372 ? 6.93 2.934 -0.859 1 82.25 372 ALA A CA 1
ATOM 2787 C C . ALA A 1 372 ? 6.828 2.277 0.515 1 82.25 372 ALA A C 1
ATOM 2789 O O . ALA A 1 372 ? 6.629 1.064 0.617 1 82.25 372 ALA A O 1
ATOM 2790 N N . PHE A 1 373 ? 6.852 3.111 1.536 1 88 373 PHE A N 1
ATOM 2791 C CA . PHE A 1 373 ? 6.961 2.607 2.9 1 88 373 PHE A CA 1
ATOM 2792 C C . PHE A 1 373 ? 5.691 1.866 3.309 1 88 373 PHE A C 1
ATOM 2794 O O . PHE A 1 373 ? 5.754 0.878 4.043 1 88 373 PHE A O 1
ATOM 2801 N N . ASP A 1 374 ? 4.629 2.359 2.84 1 87.88 374 ASP A N 1
ATOM 2802 C CA . ASP A 1 374 ? 3.383 1.773 3.322 1 87.88 374 ASP A CA 1
ATOM 2803 C C . ASP A 1 374 ? 3.162 0.384 2.73 1 87.88 374 ASP A C 1
ATOM 2805 O O . ASP A 1 374 ? 2.256 -0.34 3.15 1 87.88 374 ASP A O 1
ATOM 2809 N N . LYS A 1 375 ? 4.023 -0.031 1.87 1 90.88 375 LYS A N 1
ATOM 2810 C CA . LYS A 1 375 ? 3.918 -1.355 1.264 1 90.88 375 LYS A CA 1
ATOM 2811 C C . LYS A 1 375 ? 4.734 -2.383 2.043 1 90.88 375 LYS A C 1
ATOM 2813 O O . LYS A 1 375 ? 4.66 -3.582 1.766 1 90.88 375 LYS A O 1
ATOM 2818 N N . TRP A 1 376 ? 5.504 -1.907 2.977 1 92.5 376 TRP A N 1
ATOM 2819 C CA . TRP A 1 376 ? 6.43 -2.768 3.707 1 92.5 376 TRP A CA 1
ATOM 2820 C C . TRP A 1 376 ? 6.289 -2.564 5.211 1 92.5 376 TRP A C 1
ATOM 2822 O O . TRP A 1 376 ? 6.246 -1.427 5.691 1 92.5 376 TRP A O 1
ATOM 2832 N N . ARG A 1 377 ? 6.297 -3.633 5.934 1 92.5 377 ARG A N 1
ATOM 2833 C CA . ARG A 1 377 ? 6.176 -3.543 7.387 1 92.5 377 ARG A CA 1
ATOM 2834 C C . ARG A 1 377 ? 7.551 -3.451 8.047 1 92.5 377 ARG A C 1
ATOM 2836 O O . ARG A 1 377 ? 7.711 -2.779 9.062 1 92.5 377 ARG A O 1
ATOM 2843 N N . ASP A 1 378 ? 8.445 -4.191 7.508 1 95.25 378 ASP A N 1
ATOM 2844 C CA . ASP A 1 378 ? 9.836 -4.211 7.953 1 95.25 378 ASP A CA 1
ATOM 2845 C C . ASP A 1 378 ? 10.789 -3.957 6.785 1 95.25 378 ASP A C 1
ATOM 2847 O O . ASP A 1 378 ? 10.633 -4.547 5.715 1 95.25 378 ASP A O 1
ATOM 2851 N N . ILE A 1 379 ? 11.727 -3.053 6.98 1 96.62 379 ILE A N 1
ATOM 2852 C CA . ILE A 1 379 ? 12.641 -2.672 5.906 1 96.62 379 ILE A CA 1
ATOM 2853 C C . ILE A 1 379 ? 14.078 -2.705 6.41 1 96.62 379 ILE A C 1
ATOM 2855 O O . ILE A 1 379 ? 14.438 -1.975 7.336 1 96.62 379 ILE A O 1
ATOM 2859 N N . PRO A 1 380 ? 14.938 -3.506 5.852 1 98.19 380 PRO A N 1
ATOM 2860 C CA . PRO A 1 380 ? 16.344 -3.467 6.254 1 98.19 380 PRO A CA 1
ATOM 2861 C C . PRO A 1 380 ? 17.016 -2.133 5.934 1 98.19 380 PRO A C 1
ATOM 2863 O O . PRO A 1 380 ? 16.781 -1.565 4.863 1 98.19 380 PRO A O 1
ATOM 2866 N N . VAL A 1 381 ? 17.688 -1.617 6.887 1 98.25 381 VAL A N 1
ATOM 2867 C CA . VAL A 1 381 ? 18.656 -0.551 6.645 1 98.25 381 VAL A CA 1
ATOM 2868 C C . VAL A 1 381 ? 20.031 -1.153 6.367 1 98.25 381 VAL A C 1
ATOM 2870 O O . VAL A 1 381 ? 20.547 -1.946 7.164 1 98.25 381 VAL A O 1
ATOM 2873 N N . VAL A 1 382 ? 20.609 -0.779 5.242 1 98.5 382 VAL A N 1
ATOM 2874 C CA . VAL A 1 382 ? 21.844 -1.447 4.852 1 98.5 382 VAL A CA 1
ATOM 2875 C C . VAL A 1 382 ? 22.984 -0.427 4.762 1 98.5 382 VAL A C 1
ATOM 2877 O O . VAL A 1 382 ? 22.734 0.758 4.52 1 98.5 382 VAL A O 1
ATOM 2880 N N . ASP A 1 383 ? 24.188 -0.876 4.992 1 98.19 383 ASP A N 1
ATOM 2881 C CA . ASP A 1 383 ? 25.375 -0.056 4.734 1 98.19 383 ASP A CA 1
ATOM 2882 C C . ASP A 1 383 ? 25.766 -0.109 3.258 1 98.19 383 ASP A C 1
ATOM 2884 O O . ASP A 1 383 ? 25 -0.608 2.426 1 98.19 383 ASP A O 1
ATOM 2888 N N . ASP A 1 384 ? 26.875 0.448 2.914 1 96.12 384 ASP A N 1
ATOM 2889 C CA . ASP A 1 384 ? 27.266 0.603 1.518 1 96.12 384 ASP A CA 1
ATOM 2890 C C . ASP A 1 384 ? 27.609 -0.746 0.892 1 96.12 384 ASP A C 1
ATOM 2892 O O . ASP A 1 384 ? 27.672 -0.871 -0.333 1 96.12 384 ASP A O 1
ATOM 2896 N N . ASP A 1 385 ? 27.875 -1.784 1.72 1 96.38 385 ASP A N 1
ATOM 2897 C CA . ASP A 1 385 ? 28.156 -3.135 1.241 1 96.38 385 ASP A CA 1
ATOM 2898 C C . ASP A 1 385 ? 26.891 -4 1.277 1 96.38 385 ASP A C 1
ATOM 2900 O O . ASP A 1 385 ? 26.969 -5.223 1.135 1 96.38 385 ASP A O 1
ATOM 2904 N N . ARG A 1 386 ? 25.75 -3.398 1.536 1 97.56 386 ARG A N 1
ATOM 2905 C CA . ARG A 1 386 ? 24.438 -4.023 1.581 1 97.56 386 ARG A CA 1
ATOM 2906 C C . ARG A 1 386 ? 24.359 -5.066 2.691 1 97.56 386 ARG A C 1
ATOM 2908 O O . ARG A 1 386 ? 23.75 -6.121 2.52 1 97.56 386 ARG A O 1
ATOM 2915 N N . ARG A 1 387 ? 25.078 -4.77 3.727 1 98.5 387 ARG A N 1
ATOM 2916 C CA . ARG A 1 387 ? 24.891 -5.508 4.973 1 98.5 387 ARG A CA 1
ATOM 2917 C C . ARG A 1 387 ? 23.906 -4.797 5.887 1 98.5 387 ARG A C 1
ATOM 2919 O O . ARG A 1 387 ? 23.906 -3.57 5.992 1 98.5 387 ARG A O 1
ATOM 2926 N N . VAL A 1 388 ? 23.031 -5.562 6.512 1 98.56 388 VAL A N 1
ATOM 2927 C CA . VAL A 1 388 ? 21.953 -4.992 7.316 1 98.56 388 VAL A CA 1
ATOM 2928 C C . VAL A 1 388 ? 22.531 -4.441 8.625 1 98.56 388 VAL A C 1
ATOM 2930 O O . VAL A 1 388 ? 23.203 -5.156 9.367 1 98.56 388 VAL A O 1
ATOM 2933 N N . VAL A 1 389 ? 22.234 -3.186 8.953 1 98.19 389 VAL A N 1
ATOM 2934 C CA . VAL A 1 389 ? 22.766 -2.557 10.156 1 98.19 389 VAL A CA 1
ATOM 2935 C C . VAL A 1 389 ? 21.609 -2.123 11.055 1 98.19 389 VAL A C 1
ATOM 2937 O O . VAL A 1 389 ? 21.828 -1.721 12.203 1 98.19 389 VAL A O 1
ATOM 2940 N N . ASP A 1 390 ? 20.469 -2.182 10.609 1 97.31 390 ASP A N 1
ATOM 2941 C CA . ASP A 1 390 ? 19.25 -1.868 11.336 1 97.31 390 ASP A CA 1
ATOM 2942 C C . ASP A 1 390 ? 18.016 -2.367 10.586 1 97.31 390 ASP A C 1
ATOM 2944 O O . ASP A 1 390 ? 18.125 -2.828 9.445 1 97.31 390 ASP A O 1
ATOM 2948 N N . VAL A 1 391 ? 16.891 -2.473 11.18 1 97.56 391 VAL A N 1
ATOM 2949 C CA . VAL A 1 391 ? 15.602 -2.789 10.562 1 97.56 391 VAL A CA 1
ATOM 2950 C C . VAL A 1 391 ? 14.562 -1.738 10.953 1 97.56 391 VAL A C 1
ATOM 2952 O O . VAL A 1 391 ? 14.367 -1.464 12.133 1 97.56 391 VAL A O 1
ATOM 2955 N N . LEU A 1 392 ? 14.016 -1.088 9.93 1 95.69 392 LEU A N 1
ATOM 2956 C CA . LEU A 1 392 ? 12.914 -0.163 10.18 1 95.69 392 LEU A CA 1
ATOM 2957 C C . LEU A 1 392 ? 11.586 -0.911 10.289 1 95.69 392 LEU A C 1
ATOM 2959 O O . LEU A 1 392 ? 11.336 -1.852 9.539 1 95.69 392 LEU A O 1
ATOM 2963 N N . HIS A 1 393 ? 10.828 -0.574 11.258 1 93.81 393 HIS A N 1
ATOM 2964 C CA . HIS A 1 393 ? 9.422 -0.973 11.328 1 93.81 393 HIS A CA 1
ATOM 2965 C C . HIS A 1 393 ? 8.5 0.19 10.969 1 93.81 393 HIS A C 1
ATOM 2967 O O . HIS A 1 393 ? 8.727 1.321 11.406 1 93.81 393 HIS A O 1
ATOM 2973 N N . THR A 1 394 ? 7.492 -0.059 10.18 1 92.31 394 THR A N 1
ATOM 2974 C CA . THR A 1 394 ? 6.586 1.008 9.773 1 92.31 394 THR A CA 1
ATOM 2975 C C . THR A 1 394 ? 5.223 0.846 10.438 1 92.31 394 THR A C 1
ATOM 2977 O O . THR A 1 394 ? 4.738 -0.275 10.609 1 92.31 394 THR A O 1
ATOM 2980 N N . TYR A 1 395 ? 4.641 1.893 10.844 1 88.88 395 TYR A N 1
ATOM 2981 C CA . TYR A 1 395 ? 3.348 1.879 11.523 1 88.88 395 TYR A CA 1
ATOM 2982 C C . TYR A 1 395 ? 2.268 2.506 10.648 1 88.88 395 TYR A C 1
ATOM 2984 O O . TYR A 1 395 ? 1.731 3.566 10.977 1 88.88 395 TYR A O 1
ATOM 2992 N N . PHE A 1 396 ? 1.95 1.93 9.531 1 85.12 396 PHE A N 1
ATOM 2993 C CA . PHE A 1 396 ? 0.863 2.404 8.68 1 85.12 396 PHE A CA 1
ATOM 2994 C C . PHE A 1 396 ? -0.442 1.698 9.023 1 85.12 396 PHE A C 1
ATOM 2996 O O . PHE A 1 396 ? -0.433 0.542 9.453 1 85.12 396 PHE A O 1
ATOM 3003 N N . MET B 1 1 ? -3.473 -12.242 17.547 1 77.88 1 MET B N 1
ATOM 3004 C CA . MET B 1 1 ? -3.455 -10.898 16.969 1 77.88 1 MET B CA 1
ATOM 3005 C C . MET B 1 1 ? -4.109 -9.891 17.906 1 77.88 1 MET B C 1
ATOM 3007 O O . MET B 1 1 ? -5.121 -10.188 18.547 1 77.88 1 MET B O 1
ATOM 3011 N N . THR B 1 2 ? -3.445 -8.773 18.094 1 89.75 2 THR B N 1
ATOM 3012 C CA . THR B 1 2 ? -3.98 -7.766 19 1 89.75 2 THR B CA 1
ATOM 3013 C C . THR B 1 2 ? -4.148 -6.43 18.281 1 89.75 2 THR B C 1
ATOM 3015 O O . THR B 1 2 ? -3.334 -6.07 17.422 1 89.75 2 THR B O 1
ATOM 3018 N N . ILE B 1 3 ? -5.293 -5.859 18.516 1 94.69 3 ILE B N 1
ATOM 3019 C CA . ILE B 1 3 ? -5.598 -4.516 18.031 1 94.69 3 ILE B CA 1
ATOM 3020 C C . ILE B 1 3 ? -5.254 -3.49 19.109 1 94.69 3 ILE B C 1
ATOM 3022 O O . ILE B 1 3 ? -5.648 -3.643 20.266 1 94.69 3 ILE B O 1
ATOM 3026 N N . ASP B 1 4 ? -4.48 -2.514 18.797 1 95.5 4 ASP B N 1
ATOM 3027 C CA . ASP B 1 4 ? -4.078 -1.47 19.734 1 95.5 4 ASP B CA 1
ATOM 3028 C C . ASP B 1 4 ? -3.832 -0.146 19 1 95.5 4 ASP B C 1
ATOM 3030 O O . ASP B 1 4 ? -4.387 0.092 17.938 1 95.5 4 ASP B O 1
ATOM 3034 N N . TRP B 1 5 ? -3.133 0.786 19.625 1 94.5 5 TRP B N 1
ATOM 3035 C CA . TRP B 1 5 ? -2.951 2.154 19.156 1 94.5 5 TRP B CA 1
ATOM 3036 C C . TRP B 1 5 ? -2.281 2.174 17.781 1 94.5 5 TRP B C 1
ATOM 3038 O O . TRP B 1 5 ? -2.307 3.193 17.094 1 94.5 5 TRP B O 1
ATOM 3048 N N . ARG B 1 6 ? -1.798 0.997 17.375 1 93.88 6 ARG B N 1
ATOM 3049 C CA . ARG B 1 6 ? -1.075 0.922 16.109 1 93.88 6 ARG B CA 1
ATOM 3050 C C . ARG B 1 6 ? -2.02 0.59 14.961 1 93.88 6 ARG B C 1
ATOM 3052 O O . ARG B 1 6 ? -1.633 0.667 13.797 1 93.88 6 ARG B O 1
ATOM 3059 N N . SER B 1 7 ? -3.225 0.212 15.219 1 94.44 7 SER B N 1
ATOM 3060 C CA . SER B 1 7 ? -4.145 -0.293 14.211 1 94.44 7 SER B CA 1
ATOM 3061 C C . SER B 1 7 ? -4.926 0.842 13.555 1 94.44 7 SER B C 1
ATOM 3063 O O . SER B 1 7 ? -5.871 1.368 14.148 1 94.44 7 SER B O 1
ATOM 3065 N N . LYS B 1 8 ? -4.574 1.137 12.305 1 93.19 8 LYS B N 1
ATOM 3066 C CA . LYS B 1 8 ? -5.262 2.16 11.523 1 93.19 8 LYS B CA 1
ATOM 3067 C C . LYS B 1 8 ? -6.758 1.884 11.445 1 93.19 8 LYS B C 1
ATOM 3069 O O . LYS B 1 8 ? -7.176 0.748 11.211 1 93.19 8 LYS B O 1
ATOM 3074 N N . GLY B 1 9 ? -7.574 2.883 11.617 1 94 9 GLY B N 1
ATOM 3075 C CA . GLY B 1 9 ? -9.023 2.75 11.547 1 94 9 GLY B CA 1
ATOM 3076 C C . GLY B 1 9 ? -9.656 2.457 12.891 1 94 9 GLY B C 1
ATOM 3077 O O . GLY B 1 9 ? -10.828 2.779 13.117 1 94 9 GLY B O 1
ATOM 3078 N N . PHE B 1 10 ? -8.992 1.772 13.758 1 96.38 10 PHE B N 1
ATOM 3079 C CA . PHE B 1 10 ? -9.438 1.544 15.125 1 96.38 10 PHE B CA 1
ATOM 3080 C C . PHE B 1 10 ? -8.953 2.654 16.047 1 96.38 10 PHE B C 1
ATOM 3082 O O . PHE B 1 10 ? -7.844 3.166 15.875 1 96.38 10 PHE B O 1
ATOM 3089 N N . TRP B 1 11 ? -9.75 3.064 16.953 1 96.88 11 TRP B N 1
ATOM 3090 C CA . TRP B 1 11 ? -9.352 4.09 17.906 1 96.88 11 TRP B CA 1
ATOM 3091 C C . TRP B 1 11 ? -9.234 3.502 19.312 1 96.88 11 TRP B C 1
ATOM 3093 O O . TRP B 1 11 ? -10.211 3.463 20.062 1 96.88 11 TRP B O 1
ATOM 3103 N N . LEU B 1 12 ? -8.078 3.078 19.609 1 95.56 12 LEU B N 1
ATOM 3104 C CA . LEU B 1 12 ? -7.762 2.492 20.906 1 95.56 12 LEU B CA 1
ATOM 3105 C C . LEU B 1 12 ? -6.5 3.119 21.484 1 95.56 12 LEU B C 1
ATOM 3107 O O . LEU B 1 12 ? -5.469 2.455 21.609 1 95.56 12 LEU B O 1
ATOM 3111 N N . PRO B 1 13 ? -6.602 4.367 21.891 1 95.5 13 PRO B N 1
ATOM 3112 C CA . PRO B 1 13 ? -5.414 5.047 22.406 1 95.5 13 PRO B CA 1
ATOM 3113 C C . PRO B 1 13 ? -4.805 4.336 23.609 1 95.5 13 PRO B C 1
ATOM 3115 O O . PRO B 1 13 ? -3.607 4.48 23.875 1 95.5 13 PRO B O 1
ATOM 3118 N N . ASP B 1 14 ? -5.645 3.631 24.359 1 93.88 14 ASP B N 1
ATOM 3119 C CA . ASP B 1 14 ? -5.156 2.898 25.516 1 93.88 14 ASP B CA 1
ATOM 3120 C C . ASP B 1 14 ? -5.613 1.442 25.484 1 93.88 14 ASP B C 1
ATOM 3122 O O . ASP B 1 14 ? -6.719 1.144 25.031 1 93.88 14 ASP B O 1
ATOM 3126 N N . GLY B 1 15 ? -4.734 0.664 25.875 1 92.75 15 GLY B N 1
ATOM 3127 C CA . GLY B 1 15 ? -5.102 -0.736 26.016 1 92.75 15 GLY B CA 1
ATOM 3128 C C . GLY B 1 15 ? -5.059 -1.5 24.703 1 92.75 15 GLY B C 1
ATOM 3129 O O . GLY B 1 15 ? -4.473 -1.031 23.719 1 92.75 15 GLY B O 1
ATOM 3130 N N . GLU B 1 16 ? -5.469 -2.734 24.75 1 95.69 16 GLU B N 1
ATOM 3131 C CA . GLU B 1 16 ? -5.52 -3.637 23.594 1 95.69 16 GLU B CA 1
ATOM 3132 C C . GLU B 1 16 ? -6.777 -4.504 23.641 1 95.69 16 GLU B C 1
ATOM 3134 O O . GLU B 1 16 ? -7.355 -4.727 24.703 1 95.69 16 GLU B O 1
ATOM 3139 N N . ARG B 1 17 ? -7.203 -4.84 22.469 1 96.62 17 ARG B N 1
ATOM 3140 C CA . ARG B 1 17 ? -8.344 -5.738 22.312 1 96.62 17 ARG B CA 1
ATOM 3141 C C . ARG B 1 17 ? -8.039 -6.836 21.297 1 96.62 17 ARG B C 1
ATOM 3143 O O . ARG B 1 17 ? -7.25 -6.637 20.375 1 96.62 17 ARG B O 1
ATOM 3150 N N . THR B 1 18 ? -8.664 -7.988 21.547 1 96.12 18 THR B N 1
ATOM 3151 C CA . THR B 1 18 ? -8.586 -9.047 20.531 1 96.12 18 THR B CA 1
ATOM 3152 C C . THR B 1 18 ? -9.742 -8.938 19.547 1 96.12 18 THR B C 1
ATOM 3154 O O . THR B 1 18 ? -10.781 -8.352 19.859 1 96.12 18 THR B O 1
ATOM 3157 N N . PRO B 1 19 ? -9.555 -9.461 18.344 1 94.94 19 PRO B N 1
ATOM 3158 C CA . PRO B 1 19 ? -10.664 -9.508 17.391 1 94.94 19 PRO B CA 1
ATOM 3159 C C . PRO B 1 19 ? -11.914 -10.156 17.984 1 94.94 19 PRO B C 1
ATOM 3161 O O . PRO B 1 19 ? -13.031 -9.688 17.734 1 94.94 19 PRO B O 1
ATOM 3164 N N . GLU B 1 20 ? -11.75 -11.188 18.766 1 95.62 20 GLU B N 1
ATOM 3165 C CA . GLU B 1 20 ? -12.867 -11.898 19.391 1 95.62 20 GLU B CA 1
ATOM 3166 C C . GLU B 1 20 ? -13.617 -11 20.359 1 95.62 20 GLU B C 1
ATOM 3168 O O . GLU B 1 20 ? -14.852 -11.031 20.422 1 95.62 20 GLU B O 1
ATOM 3173 N N . GLN B 1 21 ? -12.883 -10.25 21.125 1 96.94 21 GLN B N 1
ATOM 3174 C CA . GLN B 1 21 ? -13.508 -9.312 22.047 1 96.94 21 GLN B CA 1
ATOM 3175 C C . GLN B 1 21 ? -14.32 -8.258 21.312 1 96.94 21 GLN B C 1
ATOM 3177 O O . GLN B 1 21 ? -15.453 -7.965 21.703 1 96.94 21 GLN B O 1
ATOM 3182 N N . ILE B 1 22 ? -13.75 -7.75 20.234 1 96.88 22 ILE B N 1
ATOM 3183 C CA . ILE B 1 22 ? -14.422 -6.715 19.453 1 96.88 22 ILE B CA 1
ATOM 3184 C C . ILE B 1 22 ? -15.68 -7.289 18.812 1 96.88 22 ILE B C 1
ATOM 3186 O O . ILE B 1 22 ? -16.75 -6.691 18.875 1 96.88 22 ILE B O 1
ATOM 3190 N N . ALA B 1 23 ? -15.508 -8.422 18.234 1 96.06 23 ALA B N 1
ATOM 3191 C CA . ALA B 1 23 ? -16.641 -9.07 17.594 1 96.06 23 ALA B CA 1
ATOM 3192 C C . ALA B 1 23 ? -17.75 -9.383 18.594 1 96.06 23 ALA B C 1
ATOM 3194 O O . ALA B 1 23 ? -18.938 -9.289 18.281 1 96.06 23 ALA B O 1
ATOM 3195 N N . GLY B 1 24 ? -17.375 -9.797 19.75 1 97.12 24 GLY B N 1
ATOM 3196 C CA . GLY B 1 24 ? -18.344 -10.078 20.812 1 97.12 24 GLY B CA 1
ATOM 3197 C C . GLY B 1 24 ? -19.172 -8.875 21.203 1 97.12 24 GLY B C 1
ATOM 3198 O O . GLY B 1 24 ? -20.375 -8.984 21.438 1 97.12 24 GLY B O 1
ATOM 3199 N N . ASP B 1 25 ? -18.562 -7.734 21.266 1 97.38 25 ASP B N 1
ATOM 3200 C CA . ASP B 1 25 ? -19.234 -6.488 21.641 1 97.38 25 ASP B CA 1
ATOM 3201 C C . ASP B 1 25 ? -20.109 -5.977 20.484 1 97.38 25 ASP B C 1
ATOM 3203 O O . ASP B 1 25 ? -21.031 -5.195 20.703 1 97.38 25 ASP B O 1
ATOM 3207 N N . ARG B 1 26 ? -19.766 -6.352 19.281 1 97.75 26 ARG B N 1
ATOM 3208 C CA . ARG B 1 26 ? -20.438 -5.961 18.047 1 97.75 26 ARG B CA 1
ATOM 3209 C C . ARG B 1 26 ? -20.641 -4.449 17.984 1 97.75 26 ARG B C 1
ATOM 3211 O O . ARG B 1 26 ? -21.75 -3.965 17.781 1 97.75 26 ARG B O 1
ATOM 3218 N N . PRO B 1 27 ? -19.641 -3.711 18.203 1 97.94 27 PRO B N 1
ATOM 3219 C CA . PRO B 1 27 ? -19.812 -2.256 18.172 1 97.94 27 PRO B CA 1
ATOM 3220 C C . PRO B 1 27 ? -20.188 -1.739 16.781 1 97.94 27 PRO B C 1
ATOM 3222 O O . PRO B 1 27 ? -19.781 -2.312 15.773 1 97.94 27 PRO B O 1
ATOM 3225 N N . SER B 1 28 ? -21.047 -0.701 16.766 1 97.94 28 SER B N 1
ATOM 3226 C CA . SER B 1 28 ? -21.25 0.026 15.523 1 97.94 28 SER B CA 1
ATOM 3227 C C . SER B 1 28 ? -20 0.761 15.086 1 97.94 28 SER B C 1
ATOM 3229 O O . SER B 1 28 ? -19.281 1.33 15.914 1 97.94 28 SER B O 1
ATOM 3231 N N . ILE B 1 29 ? -19.703 0.808 13.742 1 97.69 29 ILE B N 1
ATOM 3232 C CA . ILE B 1 29 ? -18.531 1.55 13.281 1 97.69 29 ILE B CA 1
ATOM 3233 C C . ILE B 1 29 ? -18.75 3.045 13.508 1 97.69 29 ILE B C 1
ATOM 3235 O O . ILE B 1 29 ? -17.797 3.832 13.445 1 97.69 29 ILE B O 1
ATOM 3239 N N . PHE B 1 30 ? -20 3.498 13.836 1 96.56 30 PHE B N 1
ATOM 3240 C CA . PHE B 1 30 ? -20.328 4.902 14.062 1 96.56 30 PHE B CA 1
ATOM 3241 C C . PHE B 1 30 ? -20.375 5.211 15.555 1 96.56 30 PHE B C 1
ATOM 3243 O O . PHE B 1 30 ? -20.75 6.312 15.953 1 96.56 30 PHE B O 1
ATOM 3250 N N . GLY B 1 31 ? -19.984 4.242 16.391 1 94.06 31 GLY B N 1
ATOM 3251 C CA . GLY B 1 31 ? -20.188 4.359 17.828 1 94.06 31 GLY B CA 1
ATOM 3252 C C . GLY B 1 31 ? -19.016 4.977 18.547 1 94.06 31 GLY B C 1
ATOM 3253 O O . GLY B 1 31 ? -18.969 4.977 19.781 1 94.06 31 GLY B O 1
ATOM 3254 N N . GLY B 1 32 ? -17.984 5.375 17.859 1 93.06 32 GLY B N 1
ATOM 3255 C CA . GLY B 1 32 ? -16.89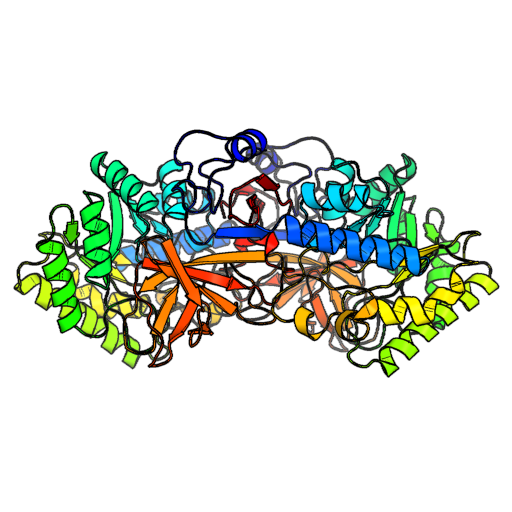1 6.098 18.484 1 93.06 32 GLY B CA 1
ATOM 3256 C C . GLY B 1 32 ? -15.648 5.246 18.688 1 93.06 32 GLY B C 1
ATOM 3257 O O . GLY B 1 32 ? -14.625 5.734 19.172 1 93.06 32 GLY B O 1
ATOM 3258 N N . GLY B 1 33 ? -15.695 4.016 18.359 1 94.31 33 GLY B N 1
ATOM 3259 C CA . GLY B 1 33 ? -14.547 3.129 18.516 1 94.31 33 GLY B CA 1
ATOM 3260 C C . GLY B 1 33 ? -13.664 3.084 17.281 1 94.31 33 GLY B C 1
ATOM 3261 O O . GLY B 1 33 ? -12.664 2.363 17.25 1 94.31 33 GLY B O 1
ATOM 3262 N N . PHE B 1 34 ? -13.969 3.848 16.297 1 96.12 34 PHE B N 1
ATOM 3263 C CA . PHE B 1 34 ? -13.234 3.875 15.031 1 96.12 34 PHE B CA 1
ATOM 3264 C C . PHE B 1 34 ? -12.953 5.309 14.602 1 96.12 34 PHE B C 1
ATOM 3266 O O . PHE B 1 34 ? -13.484 6.254 15.18 1 96.12 34 PHE B O 1
ATOM 3273 N N . THR B 1 35 ? -12.047 5.453 13.773 1 92.88 35 THR B N 1
ATOM 3274 C CA . THR B 1 35 ? -11.742 6.746 13.172 1 92.88 35 THR B CA 1
ATOM 3275 C C . THR B 1 35 ? -11.82 6.66 11.648 1 92.88 35 THR B C 1
ATOM 3277 O O . THR B 1 35 ? -11.914 5.57 11.086 1 92.88 35 THR B O 1
ATOM 3280 N N . TRP B 1 36 ? -11.875 7.793 11.062 1 96.19 36 TRP B N 1
ATOM 3281 C CA . TRP B 1 36 ? -11.953 7.879 9.602 1 96.19 36 TRP B CA 1
ATOM 3282 C C . TRP B 1 36 ? -10.602 8.25 9.008 1 96.19 36 TRP B C 1
ATOM 3284 O O . TRP B 1 36 ? -9.828 8.984 9.625 1 96.19 36 TRP B O 1
ATOM 3294 N N . PRO B 1 37 ? -10.281 7.719 7.797 1 96.75 37 PRO B N 1
ATOM 3295 C CA . PRO B 1 37 ? -11.102 6.793 7.016 1 96.75 37 PRO B CA 1
ATOM 3296 C C . PRO B 1 37 ? -11.086 5.375 7.574 1 96.75 37 PRO B C 1
ATOM 3298 O O . PRO B 1 37 ? -10.234 5.043 8.406 1 96.75 37 PRO B O 1
ATOM 3301 N N . LEU B 1 38 ? -12.07 4.613 7.18 1 97.56 38 LEU B N 1
ATOM 3302 C CA . LEU B 1 38 ? -12.188 3.234 7.641 1 97.56 38 LEU B CA 1
ATOM 3303 C C . LEU B 1 38 ? -12.648 2.32 6.512 1 97.56 38 LEU B C 1
ATOM 3305 O O . LEU B 1 38 ? -13.695 2.562 5.898 1 97.56 38 LEU B O 1
ATOM 3309 N N . LEU B 1 39 ? -11.82 1.365 6.203 1 96.81 39 LEU B N 1
ATOM 3310 C CA . LEU B 1 39 ? -12.234 0.295 5.301 1 96.81 39 LEU B CA 1
ATOM 3311 C C . LEU B 1 39 ? -12.977 -0.799 6.059 1 96.81 39 LEU B C 1
ATOM 3313 O O . LEU B 1 39 ? -12.531 -1.237 7.121 1 96.81 39 LEU B O 1
ATOM 3317 N N . VAL B 1 40 ? -14.086 -1.228 5.547 1 97.25 40 VAL B N 1
ATOM 3318 C CA . VAL B 1 40 ? -14.812 -2.346 6.148 1 97.25 40 VAL B CA 1
ATOM 3319 C C . VAL B 1 40 ? -15.172 -3.365 5.07 1 97.25 40 VAL B C 1
ATOM 3321 O O . VAL B 1 40 ? -15.234 -3.029 3.885 1 97.25 40 VAL B O 1
ATOM 3324 N N . VAL B 1 41 ? -15.297 -4.574 5.496 1 96.31 41 VAL B N 1
ATOM 3325 C CA . VAL B 1 41 ? -15.773 -5.664 4.645 1 96.31 41 VAL B CA 1
ATOM 3326 C C . VAL B 1 41 ? -17.203 -6.039 5.039 1 96.31 41 VAL B C 1
ATOM 3328 O O . VAL B 1 41 ? -17.484 -6.289 6.211 1 96.31 41 VAL B O 1
ATOM 3331 N N . ARG B 1 42 ? -18.047 -6.078 4.086 1 96.75 42 ARG B N 1
ATOM 3332 C CA . ARG B 1 42 ? -19.406 -6.547 4.324 1 96.75 42 ARG B CA 1
ATOM 3333 C C . ARG B 1 42 ? -19.469 -8.07 4.375 1 96.75 42 ARG B C 1
ATOM 3335 O O . ARG B 1 42 ? -19.328 -8.742 3.348 1 96.75 42 ARG B O 1
ATOM 3342 N N . GLY B 1 43 ? -19.781 -8.57 5.539 1 96.81 43 GLY B N 1
ATOM 3343 C CA . GLY B 1 43 ? -19.734 -10.008 5.766 1 96.81 43 GLY B CA 1
ATOM 3344 C C . GLY B 1 43 ? -20.672 -10.789 4.879 1 96.81 43 GLY B C 1
ATOM 3345 O O . GLY B 1 43 ? -20.281 -11.781 4.258 1 96.81 43 GLY B O 1
ATOM 3346 N N . SER B 1 44 ? -21.875 -10.367 4.801 1 96.5 44 SER B N 1
ATOM 3347 C CA . SER B 1 44 ? -22.875 -11.07 4.027 1 96.5 44 SER B CA 1
ATOM 3348 C C . SER B 1 44 ? -22.516 -11.109 2.545 1 96.5 44 SER B C 1
ATOM 3350 O O . SER B 1 44 ? -22.734 -12.117 1.871 1 96.5 44 SER B O 1
ATOM 3352 N N . ALA B 1 45 ? -22 -10.039 2.066 1 94.88 45 ALA B N 1
ATOM 3353 C CA . ALA B 1 45 ? -21.609 -9.969 0.664 1 94.88 45 ALA B CA 1
ATOM 3354 C C . ALA B 1 45 ? -20.469 -10.938 0.369 1 94.88 45 ALA B C 1
ATOM 3356 O O . ALA B 1 45 ? -20.5 -11.656 -0.631 1 94.88 45 ALA B O 1
ATOM 3357 N N . VAL B 1 46 ? -19.5 -11.008 1.201 1 94.75 46 VAL B N 1
ATOM 3358 C CA . VAL B 1 46 ? -18.344 -11.875 1.02 1 94.75 46 VAL B CA 1
ATOM 3359 C C . VAL B 1 46 ? -18.797 -13.336 1.037 1 94.75 46 VAL B C 1
ATOM 3361 O O . VAL B 1 46 ? -18.359 -14.133 0.195 1 94.75 46 VAL B O 1
ATOM 3364 N N . GLU B 1 47 ? -19.609 -13.633 1.99 1 95.5 47 GLU B N 1
ATOM 3365 C CA . GLU B 1 47 ? -20.109 -15 2.098 1 95.5 47 GLU B CA 1
ATOM 3366 C C . GLU B 1 47 ? -20.875 -15.414 0.84 1 95.5 47 GLU B C 1
ATOM 3368 O O . GLU B 1 47 ? -20.703 -16.531 0.35 1 95.5 47 GLU B O 1
ATOM 3373 N N . ALA B 1 48 ? -21.625 -14.531 0.41 1 95 48 ALA B N 1
ATOM 3374 C CA . ALA B 1 48 ? -22.391 -14.805 -0.806 1 95 48 ALA B CA 1
ATOM 3375 C C . ALA B 1 48 ? -21.469 -15.008 -2 1 95 48 ALA B C 1
ATOM 3377 O O . ALA B 1 48 ? -21.688 -15.906 -2.818 1 95 48 ALA B O 1
ATOM 3378 N N . ASN B 1 49 ? -20.484 -14.148 -2.137 1 94.44 49 ASN B N 1
ATOM 3379 C CA . ASN B 1 49 ? -19.516 -14.266 -3.23 1 94.44 49 ASN B CA 1
ATOM 3380 C C . ASN B 1 49 ? -18.781 -15.602 -3.184 1 94.44 49 ASN B C 1
ATOM 3382 O O . ASN B 1 49 ? -18.609 -16.25 -4.211 1 94.44 49 ASN B O 1
ATOM 3386 N N . ILE B 1 50 ? -18.328 -15.977 -1.996 1 95.88 50 ILE B N 1
ATOM 3387 C CA . ILE B 1 50 ? -17.609 -17.219 -1.809 1 95.88 50 ILE B CA 1
ATOM 3388 C C . ILE B 1 50 ? -18.5 -18.406 -2.211 1 95.88 50 ILE B C 1
ATOM 3390 O O . ILE B 1 50 ? -18.062 -19.297 -2.947 1 95.88 50 ILE B O 1
ATOM 3394 N N . ALA B 1 51 ? -19.719 -18.359 -1.777 1 95.75 51 ALA B N 1
ATOM 3395 C CA . ALA B 1 51 ? -20.672 -19.438 -2.1 1 95.75 51 ALA B CA 1
ATOM 3396 C C . ALA B 1 51 ? -20.922 -19.5 -3.604 1 95.75 51 ALA B C 1
ATOM 3398 O O . ALA B 1 51 ? -21 -20.594 -4.176 1 95.75 51 ALA B O 1
ATOM 3399 N N . THR B 1 52 ? -21.047 -18.375 -4.16 1 94.69 52 THR B N 1
ATOM 3400 C CA . THR B 1 52 ? -21.328 -18.297 -5.59 1 94.69 52 THR B CA 1
ATOM 3401 C C . THR B 1 52 ? -20.203 -18.922 -6.406 1 94.69 52 THR B C 1
ATOM 3403 O O . THR B 1 52 ? -20.453 -19.734 -7.289 1 94.69 52 THR B O 1
ATOM 3406 N N . MET B 1 53 ? -19.016 -18.609 -6.125 1 94.25 53 MET B N 1
ATOM 3407 C CA . MET B 1 53 ? -17.875 -19.125 -6.883 1 94.25 53 MET B CA 1
ATOM 3408 C C . MET B 1 53 ? -17.688 -20.609 -6.641 1 94.25 53 MET B C 1
ATOM 3410 O O . MET B 1 53 ? -17.359 -21.359 -7.566 1 94.25 53 MET B O 1
ATOM 3414 N N . ALA B 1 54 ? -17.859 -21.016 -5.406 1 95.69 54 ALA B N 1
ATOM 3415 C CA . ALA B 1 54 ? -17.766 -22.453 -5.094 1 95.69 54 ALA B CA 1
ATOM 3416 C C . ALA B 1 54 ? -18.797 -23.25 -5.895 1 95.69 54 ALA B C 1
ATOM 3418 O O . ALA B 1 54 ? -18.453 -24.281 -6.477 1 95.69 54 ALA B O 1
ATOM 3419 N N . ALA B 1 55 ? -20 -22.75 -5.922 1 95.44 55 ALA B N 1
ATOM 3420 C CA . ALA B 1 55 ? -21.078 -23.422 -6.648 1 95.44 55 ALA B CA 1
ATOM 3421 C C . ALA B 1 55 ? -20.781 -23.453 -8.148 1 95.44 55 ALA B C 1
ATOM 3423 O O . ALA B 1 55 ? -21.016 -24.469 -8.812 1 95.44 55 ALA B O 1
ATOM 3424 N N . TYR B 1 56 ? -20.328 -22.391 -8.664 1 94.56 56 TYR B N 1
ATOM 3425 C CA . TYR B 1 56 ? -20 -22.297 -10.078 1 94.56 56 TYR B CA 1
ATOM 3426 C C . TYR B 1 56 ? -18.969 -23.344 -10.461 1 94.56 56 TYR B C 1
ATOM 3428 O O . TYR B 1 56 ? -19.125 -24.078 -11.445 1 94.56 56 TYR B O 1
ATOM 3436 N N . CYS B 1 57 ? -17.859 -23.406 -9.68 1 95 57 CYS B N 1
ATOM 3437 C CA . CYS B 1 57 ? -16.781 -24.359 -9.953 1 95 57 CYS B CA 1
ATOM 3438 C C . CYS B 1 57 ? -17.281 -25.797 -9.883 1 95 57 CYS B C 1
ATOM 3440 O O . CYS B 1 57 ? -16.984 -26.609 -10.758 1 95 57 CYS B O 1
ATOM 3442 N N . ARG B 1 58 ? -18.094 -26.078 -8.898 1 94.56 58 ARG B N 1
ATOM 3443 C CA . ARG B 1 58 ? -18.672 -27.422 -8.766 1 94.56 58 ARG B CA 1
ATOM 3444 C C . ARG B 1 58 ? -19.516 -27.781 -9.984 1 94.56 58 ARG B C 1
ATOM 3446 O O . ARG B 1 58 ? -19.391 -28.875 -10.531 1 94.56 58 ARG B O 1
ATOM 3453 N N . ARG B 1 59 ? -20.344 -26.859 -10.359 1 94.75 59 ARG B N 1
ATOM 3454 C CA . ARG B 1 59 ? -21.25 -27.094 -11.477 1 94.75 59 ARG B CA 1
ATOM 3455 C C . ARG B 1 59 ? -20.484 -27.375 -12.758 1 94.75 59 ARG B C 1
ATOM 3457 O O . ARG B 1 59 ? -20.938 -28.156 -13.602 1 94.75 59 ARG B O 1
ATOM 3464 N N . HIS B 1 60 ? -19.344 -26.859 -12.859 1 94.81 60 HIS B N 1
ATOM 3465 C CA . HIS B 1 60 ? -18.625 -26.938 -14.125 1 94.81 60 HIS B CA 1
ATOM 3466 C C . HIS B 1 60 ? -17.453 -27.906 -14.031 1 94.81 60 HIS B C 1
ATOM 3468 O O . HIS B 1 60 ? -16.625 -27.984 -14.945 1 94.81 60 HIS B O 1
ATOM 3474 N N . GLY B 1 61 ? -17.312 -28.562 -12.891 1 95.12 61 GLY B N 1
ATOM 3475 C CA . GLY B 1 61 ? -16.359 -29.641 -12.75 1 95.12 61 GLY B CA 1
ATOM 3476 C C . GLY B 1 61 ? -14.938 -29.156 -12.531 1 95.12 61 GLY B C 1
ATOM 3477 O O . GLY B 1 61 ? -13.977 -29.797 -12.961 1 95.12 61 GLY B O 1
ATOM 3478 N N . PHE B 1 62 ? -14.797 -28.016 -11.977 1 96.88 62 PHE B N 1
ATOM 3479 C CA . PHE B 1 62 ? -13.484 -27.453 -11.672 1 96.88 62 PHE B CA 1
ATOM 3480 C C . PHE B 1 62 ? -13.227 -27.453 -10.172 1 96.88 62 PHE B C 1
ATOM 3482 O O . PHE B 1 62 ? -14.133 -27.172 -9.383 1 96.88 62 PHE B O 1
ATOM 3489 N N . ASP B 1 63 ? -12.047 -27.875 -9.805 1 97.44 63 ASP B N 1
ATOM 3490 C CA . ASP B 1 63 ? -11.555 -27.469 -8.492 1 97.44 63 ASP B CA 1
ATOM 3491 C C . ASP B 1 63 ? -11.266 -25.969 -8.469 1 97.44 63 ASP B C 1
ATOM 3493 O O . ASP B 1 63 ? -11.07 -25.344 -9.516 1 97.44 63 ASP B O 1
ATOM 3497 N N . PHE B 1 64 ? -11.352 -25.438 -7.297 1 96.75 64 PHE B N 1
ATOM 3498 C CA . PHE B 1 64 ? -11.148 -24.016 -7.145 1 96.75 64 PHE B CA 1
ATOM 3499 C C . PHE B 1 64 ? -9.984 -23.719 -6.203 1 96.75 64 PHE B C 1
ATOM 3501 O O . PHE B 1 64 ? -9.953 -24.219 -5.074 1 96.75 64 PHE B O 1
ATOM 3508 N N . ALA B 1 65 ? -8.945 -23.062 -6.672 1 97.38 65 ALA B N 1
ATOM 3509 C CA . ALA B 1 65 ? -7.836 -22.562 -5.863 1 97.38 65 ALA B CA 1
ATOM 3510 C C . ALA B 1 65 ? -7.68 -21.047 -6.02 1 97.38 65 ALA B C 1
ATOM 3512 O O . ALA B 1 65 ? -6.727 -20.578 -6.648 1 97.38 65 ALA B O 1
ATOM 3513 N N . PRO B 1 66 ? -8.578 -20.312 -5.367 1 95.12 66 PRO B N 1
ATOM 3514 C CA . PRO B 1 66 ? -8.586 -18.859 -5.559 1 95.12 66 PRO B CA 1
ATOM 3515 C C . PRO B 1 66 ? -7.281 -18.203 -5.109 1 95.12 66 PRO B C 1
ATOM 3517 O O . PRO B 1 66 ? -6.578 -18.75 -4.25 1 95.12 66 PRO B O 1
ATOM 3520 N N . HIS B 1 67 ? -6.996 -17.094 -5.699 1 92.38 67 HIS B N 1
ATOM 3521 C CA . HIS B 1 67 ? -5.812 -16.344 -5.312 1 92.38 67 HIS B CA 1
ATOM 3522 C C . HIS B 1 67 ? -5.957 -15.766 -3.904 1 92.38 67 HIS B C 1
ATOM 3524 O O . HIS B 1 67 ? -6.805 -14.906 -3.662 1 92.38 67 HIS B O 1
ATOM 3530 N N . ALA B 1 68 ? -5.078 -16.203 -3.066 1 91.06 68 ALA B N 1
ATOM 3531 C CA . ALA B 1 68 ? -5.016 -15.703 -1.692 1 91.06 68 ALA B CA 1
ATOM 3532 C C . ALA B 1 68 ? -4.336 -14.344 -1.626 1 91.06 68 ALA B C 1
ATOM 3534 O O . ALA B 1 68 ? -4.5 -13.602 -0.65 1 91.06 68 ALA B O 1
ATOM 3535 N N . LYS B 1 69 ? -3.584 -14.039 -2.605 1 83.5 69 LYS B N 1
ATOM 3536 C CA . LYS B 1 69 ? -2.74 -12.844 -2.607 1 83.5 69 LYS B CA 1
ATOM 3537 C C . LYS B 1 69 ? -3.582 -11.57 -2.553 1 83.5 69 LYS B C 1
ATOM 3539 O O . LYS B 1 69 ? -3.084 -10.508 -2.18 1 83.5 69 LYS B O 1
ATOM 3544 N N . THR B 1 70 ? -4.793 -11.664 -2.902 1 80.5 70 THR B N 1
ATOM 3545 C CA . THR B 1 70 ? -5.668 -10.5 -2.91 1 80.5 70 THR B CA 1
ATOM 3546 C C . THR B 1 70 ? -5.91 -10 -1.491 1 80.5 70 THR B C 1
ATOM 3548 O O . THR B 1 70 ? -5.758 -8.805 -1.215 1 80.5 70 THR B O 1
ATOM 3551 N N . THR B 1 71 ? -6.152 -10.883 -0.638 1 87.06 71 THR B N 1
ATOM 3552 C CA . THR B 1 71 ? -6.578 -10.445 0.688 1 87.06 71 THR B CA 1
ATOM 3553 C C . THR B 1 71 ? -5.504 -10.758 1.729 1 87.06 71 THR B C 1
ATOM 3555 O O . THR B 1 71 ? -5.332 -10.008 2.693 1 87.06 71 THR B O 1
ATOM 3558 N N . MET B 1 72 ? -4.84 -11.852 1.513 1 91.38 72 MET B N 1
ATOM 3559 C CA . MET B 1 72 ? -3.924 -12.383 2.52 1 91.38 72 MET B CA 1
ATOM 3560 C C . MET B 1 72 ? -4.547 -12.32 3.91 1 91.38 72 MET B C 1
ATOM 3562 O O . MET B 1 72 ? -3.879 -11.953 4.879 1 91.38 72 MET B O 1
ATOM 3566 N N . ALA B 1 73 ? -5.777 -12.586 3.975 1 93.38 73 ALA B N 1
ATOM 3567 C CA . ALA B 1 73 ? -6.555 -12.562 5.211 1 93.38 73 ALA B CA 1
ATOM 3568 C C . ALA B 1 73 ? -6.98 -13.969 5.621 1 93.38 73 ALA B C 1
ATOM 3570 O O . ALA B 1 73 ? -7.879 -14.555 5.008 1 93.38 73 ALA B O 1
ATOM 3571 N N . PRO B 1 74 ? -6.438 -14.5 6.703 1 94.5 74 PRO B N 1
ATOM 3572 C CA . PRO B 1 74 ? -6.719 -15.883 7.117 1 94.5 74 PRO B CA 1
ATOM 3573 C C . PRO B 1 74 ? -8.211 -16.156 7.246 1 94.5 74 PRO B C 1
ATOM 3575 O O . PRO B 1 74 ? -8.672 -17.25 6.875 1 94.5 74 PRO B O 1
ATOM 3578 N N . GLY B 1 75 ? -8.953 -15.172 7.766 1 94 75 GLY B N 1
ATOM 3579 C CA . GLY B 1 75 ? -10.383 -15.375 7.91 1 94 75 GLY B CA 1
ATOM 3580 C C . GLY B 1 75 ? -11.086 -15.656 6.594 1 94 75 GLY B C 1
ATOM 3581 O O . GLY B 1 75 ? -11.969 -16.516 6.527 1 94 75 GLY B O 1
ATOM 3582 N N . LEU B 1 76 ? -10.68 -14.984 5.566 1 94.69 76 LEU B N 1
ATOM 3583 C CA . LEU B 1 76 ? -11.297 -15.172 4.258 1 94.69 76 LEU B CA 1
ATOM 3584 C C . LEU B 1 76 ? -10.781 -16.453 3.594 1 94.69 76 LEU B C 1
ATOM 3586 O O . LEU B 1 76 ? -11.523 -17.125 2.879 1 94.69 76 LEU B O 1
ATOM 3590 N N . LEU B 1 77 ? -9.508 -16.75 3.832 1 96.12 77 LEU B N 1
ATOM 3591 C CA . LEU B 1 77 ? -8.945 -17.984 3.311 1 96.12 77 LEU B CA 1
ATOM 3592 C C . LEU B 1 77 ? -9.672 -19.203 3.893 1 96.12 77 LEU B C 1
ATOM 3594 O O . LEU B 1 77 ? -10.062 -20.109 3.156 1 96.12 77 LEU B O 1
ATOM 3598 N N . ASP B 1 78 ? -9.875 -19.156 5.16 1 96.56 78 ASP B N 1
ATOM 3599 C CA . ASP B 1 78 ? -10.562 -20.234 5.852 1 96.56 78 ASP B CA 1
ATOM 3600 C C . ASP B 1 78 ? -11.992 -20.406 5.336 1 96.56 78 ASP B C 1
ATOM 3602 O O . ASP B 1 78 ? -12.461 -21.516 5.133 1 96.56 78 ASP B O 1
ATOM 3606 N N . ALA B 1 79 ? -12.656 -19.297 5.18 1 96.38 79 ALA B N 1
ATOM 3607 C CA . ALA B 1 79 ? -14.023 -19.328 4.672 1 96.38 79 ALA B CA 1
ATOM 3608 C C . ALA B 1 79 ? -14.086 -19.969 3.295 1 96.38 79 ALA B C 1
ATOM 3610 O O . ALA B 1 79 ? -14.992 -20.766 3.012 1 96.38 79 ALA B O 1
ATOM 3611 N N . GLN B 1 80 ? -13.18 -19.672 2.43 1 96.88 80 GLN B N 1
ATOM 3612 C CA . GLN B 1 80 ? -13.148 -20.25 1.086 1 96.88 80 GLN B CA 1
ATOM 3613 C C . GLN B 1 80 ? -12.82 -21.734 1.128 1 96.88 80 GLN B C 1
ATOM 3615 O O . GLN B 1 80 ? -13.398 -22.531 0.377 1 96.88 80 GLN B O 1
ATOM 3620 N N . LEU B 1 81 ? -11.898 -22.109 1.989 1 97.69 81 LEU B N 1
ATOM 3621 C CA . LEU B 1 81 ? -11.555 -23.516 2.146 1 97.69 81 LEU B CA 1
ATOM 3622 C C . LEU B 1 81 ? -12.742 -24.312 2.67 1 97.69 81 LEU B C 1
ATOM 3624 O O . LEU B 1 81 ? -13.016 -25.406 2.186 1 97.69 81 LEU B O 1
ATOM 3628 N N . ARG B 1 82 ? -13.477 -23.734 3.582 1 97.19 82 ARG B N 1
ATOM 3629 C CA . ARG B 1 82 ? -14.656 -24.391 4.129 1 97.19 82 ARG B CA 1
ATOM 3630 C C . ARG B 1 82 ? -15.742 -24.531 3.068 1 97.19 82 ARG B C 1
ATOM 3632 O O . ARG B 1 82 ? -16.547 -25.484 3.105 1 97.19 82 ARG B O 1
ATOM 3639 N N . ALA B 1 83 ? -15.719 -23.609 2.193 1 97.25 83 ALA B N 1
ATOM 3640 C CA . ALA B 1 83 ? -16.719 -23.641 1.124 1 97.25 83 ALA B CA 1
ATOM 3641 C C . ALA B 1 83 ? -16.344 -24.656 0.052 1 97.25 83 ALA B C 1
ATOM 3643 O O . ALA B 1 83 ? -17.109 -24.906 -0.879 1 97.25 83 ALA B O 1
ATOM 3644 N N . GLY B 1 84 ? -15.125 -25.141 0.134 1 96.75 84 GLY B N 1
ATOM 3645 C CA . GLY B 1 84 ? -14.797 -26.234 -0.761 1 96.75 84 GLY B CA 1
ATOM 3646 C C . GLY B 1 84 ? -13.594 -25.953 -1.634 1 96.75 84 GLY B C 1
ATOM 3647 O O . GLY B 1 84 ? -13.281 -26.734 -2.539 1 96.75 84 GLY B O 1
ATOM 3648 N N . ALA B 1 85 ? -12.898 -24.891 -1.447 1 97.38 85 ALA B N 1
ATOM 3649 C CA . ALA B 1 85 ? -11.688 -24.641 -2.223 1 97.38 85 ALA B CA 1
ATOM 3650 C C . ALA B 1 85 ? -10.695 -25.797 -2.094 1 97.38 85 ALA B C 1
ATOM 3652 O O . ALA B 1 85 ? -10.469 -26.312 -0.996 1 97.38 85 ALA B O 1
ATOM 3653 N N . TRP B 1 86 ? -10.156 -26.172 -3.193 1 98 86 TRP B N 1
ATOM 3654 C CA . TRP B 1 86 ? -9.195 -27.266 -3.273 1 98 86 TRP B CA 1
ATOM 3655 C C . TRP B 1 86 ? -7.867 -26.875 -2.645 1 98 86 TRP B C 1
ATOM 3657 O O . TRP B 1 86 ? -7.188 -27.703 -2.037 1 98 86 TRP B O 1
ATOM 3667 N N . GLY B 1 87 ? -7.516 -25.75 -2.699 1 97.81 87 GLY B N 1
ATOM 3668 C CA . GLY B 1 87 ? -6.301 -25.094 -2.238 1 97.81 87 GLY B CA 1
ATOM 3669 C C . GLY B 1 87 ? -6.328 -23.594 -2.42 1 97.81 87 GLY B C 1
ATOM 3670 O O . GLY B 1 87 ? -7.395 -23 -2.568 1 97.81 87 GLY B O 1
ATOM 3671 N N . MET B 1 88 ? -5.188 -22.984 -2.301 1 97.81 88 MET B N 1
ATOM 3672 C CA . MET B 1 88 ? -5.047 -21.547 -2.506 1 97.81 88 MET B CA 1
ATOM 3673 C C . MET B 1 88 ? -3.912 -21.234 -3.479 1 97.81 88 MET B C 1
ATOM 3675 O O . MET B 1 88 ? -2.982 -22.031 -3.623 1 97.81 88 MET B O 1
ATOM 3679 N N . THR B 1 89 ? -4.043 -20.156 -4.156 1 97.75 89 THR B N 1
ATOM 3680 C CA . THR B 1 89 ? -3.012 -19.703 -5.078 1 97.75 89 THR B CA 1
ATOM 3681 C C . THR B 1 89 ? -2.334 -18.438 -4.539 1 97.75 89 THR B C 1
ATOM 3683 O O . THR B 1 89 ? -3 -17.547 -4 1 97.75 89 THR B O 1
ATOM 3686 N N . VAL B 1 90 ? -1.025 -18.375 -4.648 1 96.81 90 VAL B N 1
ATOM 3687 C CA . VAL B 1 90 ? -0.265 -17.188 -4.297 1 96.81 90 VAL B CA 1
ATOM 3688 C C . VAL B 1 90 ? 0.694 -16.828 -5.43 1 96.81 90 VAL B C 1
ATOM 3690 O O . VAL B 1 90 ? 0.743 -17.516 -6.449 1 96.81 90 VAL B O 1
ATOM 3693 N N . ALA B 1 91 ? 1.426 -15.711 -5.234 1 95.94 91 ALA B N 1
ATOM 3694 C CA . ALA B 1 91 ? 2.303 -15.25 -6.309 1 95.94 91 ALA B CA 1
ATOM 3695 C C . ALA B 1 91 ? 3.771 -15.414 -5.93 1 95.94 91 ALA B C 1
ATOM 3697 O O . ALA B 1 91 ? 4.645 -15.453 -6.801 1 95.94 91 ALA B O 1
ATOM 3698 N N . THR B 1 92 ? 4.098 -15.539 -4.625 1 96.75 92 THR B N 1
ATOM 3699 C CA . THR B 1 92 ? 5.492 -15.547 -4.195 1 96.75 92 THR B CA 1
ATOM 3700 C C . THR B 1 92 ? 5.73 -16.625 -3.146 1 96.75 92 THR B C 1
ATOM 3702 O O . THR B 1 92 ? 4.801 -17.047 -2.457 1 96.75 92 THR B O 1
ATOM 3705 N N . PRO B 1 93 ? 7.023 -17.031 -2.984 1 97.25 93 PRO B N 1
ATOM 3706 C CA . PRO B 1 93 ? 7.34 -17.984 -1.919 1 97.25 93 PRO B CA 1
ATOM 3707 C C . PRO B 1 93 ? 7.035 -17.438 -0.527 1 97.25 93 PRO B C 1
ATOM 3709 O O . PRO B 1 93 ? 6.648 -18.203 0.367 1 97.25 93 PRO B O 1
ATOM 3712 N N . ASN B 1 94 ? 7.188 -16.141 -0.345 1 96.06 94 ASN B N 1
ATOM 3713 C CA . ASN B 1 94 ? 6.844 -15.539 0.941 1 96.06 94 ASN B CA 1
ATOM 3714 C C . ASN B 1 94 ? 5.371 -15.75 1.281 1 96.06 94 ASN B C 1
ATOM 3716 O O . ASN B 1 94 ? 5.031 -16.078 2.42 1 96.06 94 ASN B O 1
ATOM 3720 N N . GLN B 1 95 ? 4.582 -15.539 0.356 1 96.56 95 GLN B N 1
ATOM 3721 C CA . GLN B 1 95 ? 3.152 -15.758 0.554 1 96.56 95 GLN B CA 1
ATOM 3722 C C . GLN B 1 95 ? 2.848 -17.234 0.801 1 96.56 95 GLN B C 1
ATOM 3724 O O . GLN B 1 95 ? 1.99 -17.562 1.62 1 96.56 95 GLN B O 1
ATOM 3729 N N . ALA B 1 96 ? 3.537 -18.078 0.073 1 98.12 96 ALA B N 1
ATOM 3730 C CA . ALA B 1 96 ? 3.379 -19.516 0.296 1 98.12 96 ALA B CA 1
ATOM 3731 C C . ALA B 1 96 ? 3.77 -19.891 1.722 1 98.12 96 ALA B C 1
ATOM 3733 O O . ALA B 1 96 ? 3.107 -20.719 2.355 1 98.12 96 ALA B O 1
ATOM 3734 N N . LEU B 1 97 ? 4.855 -19.328 2.184 1 97.75 97 LEU B N 1
ATOM 3735 C CA . LEU B 1 97 ? 5.297 -19.562 3.553 1 97.75 97 LEU B CA 1
ATOM 3736 C C . LEU B 1 97 ? 4.199 -19.188 4.547 1 97.75 97 LEU B C 1
ATOM 3738 O O . LEU B 1 97 ? 3.926 -19.953 5.48 1 97.75 97 LEU B O 1
ATOM 3742 N N . VAL B 1 98 ? 3.551 -18.062 4.336 1 96.56 98 VAL B N 1
ATOM 3743 C CA . VAL B 1 98 ? 2.457 -17.641 5.203 1 96.56 98 VAL B CA 1
ATOM 3744 C C . VAL B 1 98 ? 1.349 -18.688 5.188 1 96.56 98 VAL B C 1
ATOM 3746 O O . VAL B 1 98 ? 0.862 -19.109 6.246 1 96.56 98 VAL B O 1
ATOM 3749 N N . LEU B 1 99 ? 0.985 -19.141 3.99 1 97.94 99 LEU B N 1
ATOM 3750 C CA . LEU B 1 99 ? -0.094 -20.109 3.867 1 97.94 99 LEU B CA 1
ATOM 3751 C C . LEU B 1 99 ? 0.282 -21.422 4.543 1 97.94 99 LEU B C 1
ATOM 3753 O O . LEU B 1 99 ? -0.562 -22.062 5.168 1 97.94 99 LEU B O 1
ATOM 3757 N N . ARG B 1 100 ? 1.527 -21.797 4.371 1 98.25 100 ARG B N 1
ATOM 3758 C CA . ARG B 1 100 ? 1.994 -23.016 5.031 1 98.25 100 ARG B CA 1
ATOM 3759 C C . ARG B 1 100 ? 1.864 -22.891 6.543 1 98.25 100 ARG B C 1
ATOM 3761 O O . ARG B 1 100 ? 1.385 -23.812 7.203 1 98.25 100 ARG B O 1
ATOM 3768 N N . ARG B 1 101 ? 2.227 -21.797 7.09 1 96.75 101 ARG B N 1
ATOM 3769 C CA . ARG B 1 101 ? 2.166 -21.547 8.531 1 96.75 101 ARG B CA 1
ATOM 3770 C C . ARG B 1 101 ? 0.721 -21.484 9.008 1 96.75 101 ARG B C 1
ATOM 3772 O O . ARG B 1 101 ? 0.427 -21.812 10.156 1 96.75 101 ARG B O 1
ATOM 3779 N N . LEU B 1 102 ? -0.184 -21.094 8.125 1 95.81 102 LEU B N 1
ATOM 3780 C CA . LEU B 1 102 ? -1.604 -21.016 8.453 1 95.81 102 LEU B CA 1
ATOM 3781 C C . LEU B 1 102 ? -2.266 -22.391 8.32 1 95.81 102 LEU B C 1
ATOM 3783 O O . LEU B 1 102 ? -3.449 -22.547 8.633 1 95.81 102 LEU B O 1
ATOM 3787 N N . GLY B 1 103 ? -1.552 -23.375 7.75 1 97.06 103 GLY B N 1
ATOM 3788 C CA . GLY B 1 103 ? -2.053 -24.734 7.699 1 97.06 103 GLY B CA 1
ATOM 3789 C C . GLY B 1 103 ? -2.748 -25.062 6.395 1 97.06 103 GLY B C 1
ATOM 3790 O O . GLY B 1 103 ? -3.463 -26.062 6.305 1 97.06 103 GLY B O 1
ATOM 3791 N N . VAL B 1 104 ? -2.605 -24.266 5.379 1 98.12 104 VAL B N 1
ATOM 3792 C CA . VAL B 1 104 ? -3.197 -24.562 4.078 1 98.12 104 VAL B CA 1
ATOM 3793 C C . VAL B 1 104 ? -2.504 -25.766 3.461 1 98.12 104 VAL B C 1
ATOM 3795 O O . VAL B 1 104 ? -1.281 -25.781 3.301 1 98.12 104 VAL B O 1
ATOM 3798 N N . ARG B 1 105 ? -3.217 -26.672 3.049 1 98.19 105 ARG B N 1
ATOM 3799 C CA . ARG B 1 105 ? -2.678 -27.969 2.664 1 98.19 105 ARG B CA 1
ATOM 3800 C C . ARG B 1 105 ? -2.119 -27.938 1.245 1 98.19 105 ARG B C 1
ATOM 3802 O O . ARG B 1 105 ? -1.122 -28.594 0.946 1 98.19 105 ARG B O 1
ATOM 3809 N N . ARG B 1 106 ? -2.787 -27.281 0.372 1 98.69 106 ARG B N 1
ATOM 3810 C CA . ARG B 1 106 ? -2.402 -27.234 -1.035 1 98.69 106 ARG B CA 1
ATOM 3811 C C . ARG B 1 106 ? -2.223 -25.781 -1.494 1 98.69 106 ARG B C 1
ATOM 3813 O O . ARG B 1 106 ? -3.104 -24.953 -1.289 1 98.69 106 ARG B O 1
ATOM 3820 N N . VAL B 1 107 ? -1.062 -25.531 -2.039 1 98.69 107 VAL B N 1
ATOM 3821 C CA . VAL B 1 107 ? -0.764 -24.156 -2.465 1 98.69 107 VAL B CA 1
ATOM 3822 C C . VAL B 1 107 ? -0.162 -24.172 -3.869 1 98.69 107 VAL B C 1
ATOM 3824 O O . VAL B 1 107 ? 0.706 -25 -4.168 1 98.69 107 VAL B O 1
ATOM 3827 N N . LEU B 1 108 ? -0.692 -23.406 -4.758 1 98.38 108 LEU B N 1
ATOM 3828 C CA . LEU B 1 108 ? -0.099 -23.125 -6.062 1 98.38 108 LEU B CA 1
ATOM 3829 C C . LEU B 1 108 ? 0.588 -21.766 -6.074 1 98.38 108 LEU B C 1
ATOM 3831 O O . LEU B 1 108 ? -0.04 -20.75 -5.781 1 98.38 108 LEU B O 1
ATOM 3835 N N . ILE B 1 109 ? 1.851 -21.734 -6.266 1 98.38 109 ILE B N 1
ATOM 3836 C CA . ILE B 1 109 ? 2.52 -20.469 -6.562 1 98.38 109 ILE B CA 1
ATOM 3837 C C . ILE B 1 109 ? 2.426 -20.172 -8.055 1 98.38 109 ILE B C 1
ATOM 3839 O O . ILE B 1 109 ? 3.174 -20.734 -8.859 1 98.38 109 ILE B O 1
ATOM 3843 N N . ALA B 1 110 ? 1.512 -19.297 -8.398 1 97.25 110 ALA B N 1
ATOM 3844 C CA . ALA B 1 110 ? 1.269 -18.969 -9.805 1 97.25 110 ALA B CA 1
ATOM 3845 C C . ALA B 1 110 ? 2.34 -18.031 -10.336 1 97.25 110 ALA B C 1
ATOM 3847 O O . ALA B 1 110 ? 2.027 -16.938 -10.836 1 97.25 110 ALA B O 1
ATOM 3848 N N . ASN B 1 111 ? 3.57 -18.453 -10.258 1 97.88 111 ASN B N 1
ATOM 3849 C CA . ASN B 1 111 ? 4.754 -17.719 -10.68 1 97.88 111 ASN B CA 1
ATOM 3850 C C . ASN B 1 111 ? 5.984 -18.609 -10.742 1 97.88 111 ASN B C 1
ATOM 3852 O O . ASN B 1 111 ? 5.969 -19.734 -10.227 1 97.88 111 ASN B O 1
ATOM 3856 N N . GLN B 1 112 ? 7.074 -18.094 -11.492 1 98.56 112 GLN B N 1
ATOM 3857 C CA . GLN B 1 112 ? 8.359 -18.797 -11.477 1 98.56 112 GLN B CA 1
ATOM 3858 C C . GLN B 1 112 ? 9.086 -18.578 -10.148 1 98.56 112 GLN B C 1
ATOM 3860 O O . GLN B 1 112 ? 8.977 -17.5 -9.547 1 98.56 112 GLN B O 1
ATOM 3865 N N . VAL B 1 113 ? 9.719 -19.562 -9.664 1 98.38 113 VAL B N 1
ATOM 3866 C CA . VAL B 1 113 ? 10.57 -19.453 -8.484 1 98.38 113 VAL B CA 1
ATOM 3867 C C . VAL B 1 113 ? 12 -19.875 -8.828 1 98.38 113 VAL B C 1
ATOM 3869 O O . VAL B 1 113 ? 12.242 -21.016 -9.227 1 98.38 113 VAL B O 1
ATOM 3872 N N . LEU B 1 114 ? 12.93 -18.938 -8.688 1 97.56 114 LEU B N 1
ATOM 3873 C CA . LEU B 1 114 ? 14.312 -19.25 -9.047 1 97.56 114 LEU B CA 1
ATOM 3874 C C . LEU B 1 114 ? 15.242 -19.016 -7.867 1 97.56 114 LEU B C 1
ATOM 3876 O O . LEU B 1 114 ? 16.406 -19.438 -7.891 1 97.56 114 LEU B O 1
ATOM 3880 N N . ASP B 1 115 ? 14.766 -18.328 -6.84 1 96.44 115 ASP B N 1
ATOM 3881 C CA . ASP B 1 115 ? 15.57 -18.031 -5.66 1 96.44 115 ASP B CA 1
ATOM 3882 C C . ASP B 1 115 ? 15.984 -19.297 -4.934 1 96.44 115 ASP B C 1
ATOM 3884 O O . ASP B 1 115 ? 15.133 -20.062 -4.457 1 96.44 115 ASP B O 1
ATOM 3888 N N . ALA B 1 116 ? 17.281 -19.5 -4.801 1 95.69 116 ALA B N 1
ATOM 3889 C CA . ALA B 1 116 ? 17.797 -20.75 -4.25 1 95.69 116 ALA B CA 1
ATOM 3890 C C . ALA B 1 116 ? 17.328 -20.953 -2.811 1 95.69 116 ALA B C 1
ATOM 3892 O O . ALA B 1 116 ? 17.062 -22.078 -2.396 1 95.69 116 ALA B O 1
ATOM 3893 N N . THR B 1 117 ? 17.266 -19.891 -2.059 1 95.69 117 THR B N 1
ATOM 3894 C CA . THR B 1 117 ? 16.828 -19.984 -0.668 1 95.69 117 THR B CA 1
ATOM 3895 C C . THR B 1 117 ? 15.375 -20.469 -0.584 1 95.69 117 THR B C 1
ATOM 3897 O O . THR B 1 117 ? 15.07 -21.406 0.152 1 95.69 117 THR B O 1
ATOM 3900 N N . ALA B 1 118 ? 14.523 -19.859 -1.299 1 97.25 118 ALA B N 1
ATOM 3901 C CA . ALA B 1 118 ? 13.109 -20.234 -1.318 1 97.25 118 ALA B CA 1
ATOM 3902 C C . ALA B 1 118 ? 12.93 -21.656 -1.856 1 97.25 118 ALA B C 1
ATOM 3904 O O . ALA B 1 118 ? 12.141 -22.438 -1.315 1 97.25 118 ALA B O 1
ATOM 3905 N N . LEU B 1 119 ? 13.688 -21.938 -2.893 1 98.19 119 LEU B N 1
ATOM 3906 C CA . LEU B 1 119 ? 13.562 -23.25 -3.527 1 98.19 119 LEU B CA 1
ATOM 3907 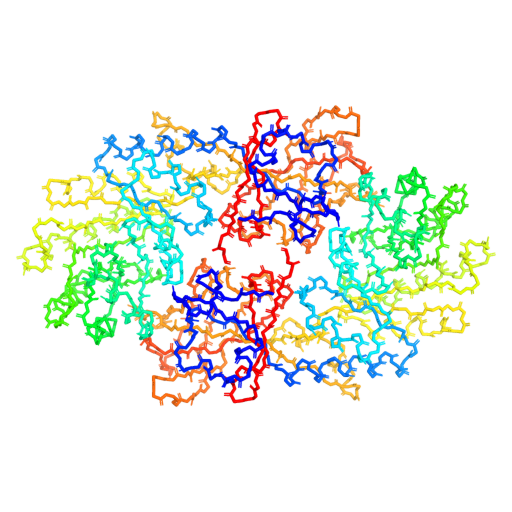C C . LEU B 1 119 ? 13.977 -24.359 -2.57 1 98.19 119 LEU B C 1
ATOM 3909 O O . LEU B 1 119 ? 13.336 -25.406 -2.514 1 98.19 119 LEU B O 1
ATOM 3913 N N . ARG B 1 120 ? 15.047 -24.141 -1.859 1 97.56 120 ARG B N 1
ATOM 3914 C CA . ARG B 1 120 ? 15.484 -25.141 -0.896 1 97.56 120 ARG B CA 1
ATOM 3915 C C . ARG B 1 120 ? 14.414 -25.391 0.161 1 97.56 120 ARG B C 1
ATOM 3917 O O . ARG B 1 120 ? 14.164 -26.547 0.533 1 97.56 120 ARG B O 1
ATOM 3924 N N . TRP B 1 121 ? 13.852 -24.359 0.639 1 98 121 TRP B N 1
ATOM 3925 C CA . TRP B 1 121 ? 12.781 -24.484 1.628 1 98 121 TRP B CA 1
ATOM 3926 C C . TRP B 1 121 ? 11.586 -25.219 1.037 1 98 121 TRP B C 1
ATOM 3928 O O . TRP B 1 121 ? 11.039 -26.141 1.658 1 98 121 TRP B O 1
ATOM 3938 N N . LEU B 1 122 ? 11.148 -24.859 -0.16 1 98.5 122 LEU B N 1
ATOM 3939 C CA . LEU B 1 122 ? 10.031 -25.5 -0.832 1 98.5 122 LEU B CA 1
ATOM 3940 C C . LEU B 1 122 ? 10.289 -26.984 -1.025 1 98.5 122 LEU B C 1
ATOM 3942 O O . LEU B 1 122 ? 9.391 -27.812 -0.827 1 98.5 122 LEU B O 1
ATOM 3946 N N . ALA B 1 123 ? 11.484 -27.297 -1.435 1 98.5 123 ALA B N 1
ATOM 3947 C CA . ALA B 1 123 ? 11.867 -28.688 -1.623 1 98.5 123 ALA B CA 1
ATOM 3948 C C . ALA B 1 123 ? 11.742 -29.469 -0.318 1 98.5 123 ALA B C 1
ATOM 3950 O O . ALA B 1 123 ? 11.25 -30.594 -0.308 1 98.5 123 ALA B O 1
ATOM 3951 N N . GLY B 1 124 ? 12.266 -28.859 0.739 1 98.38 124 GLY B N 1
ATOM 3952 C CA . GLY B 1 124 ? 12.141 -29.484 2.043 1 98.38 124 GLY B CA 1
ATOM 3953 C C . GLY B 1 124 ? 10.703 -29.719 2.457 1 98.38 124 GLY B C 1
ATOM 3954 O O . GLY B 1 124 ? 10.367 -30.797 2.969 1 98.38 124 GLY B O 1
ATOM 3955 N N . GLU B 1 125 ? 9.844 -28.781 2.283 1 98.38 125 GLU B N 1
ATOM 3956 C CA . GLU B 1 125 ? 8.438 -28.891 2.641 1 98.38 125 GLU B CA 1
ATOM 3957 C C . GLU B 1 125 ? 7.73 -29.938 1.78 1 98.38 125 GLU B C 1
ATOM 3959 O O . GLU B 1 125 ? 6.852 -30.656 2.262 1 98.38 125 GLU B O 1
ATOM 3964 N N . THR B 1 126 ? 8.078 -29.953 0.511 1 98.25 126 THR B N 1
ATOM 3965 C CA . THR B 1 126 ? 7.547 -30.984 -0.374 1 98.25 126 THR B CA 1
ATOM 3966 C C . THR B 1 126 ? 7.945 -32.375 0.113 1 98.25 126 THR B C 1
ATOM 3968 O O . THR B 1 126 ? 7.113 -33.281 0.154 1 98.25 126 THR B O 1
ATOM 3971 N N . ALA B 1 127 ? 9.172 -32.5 0.436 1 97.56 127 ALA B N 1
ATOM 3972 C CA . ALA B 1 127 ? 9.664 -33.781 0.959 1 97.56 127 ALA B CA 1
ATOM 3973 C C . ALA B 1 127 ? 8.922 -34.156 2.23 1 97.56 127 ALA B C 1
ATOM 3975 O O . ALA B 1 127 ? 8.719 -35.344 2.496 1 97.56 127 ALA B O 1
ATOM 3976 N N . ALA B 1 128 ? 8.477 -33.188 2.965 1 97.75 128 ALA B N 1
ATOM 3977 C CA . ALA B 1 128 ? 7.766 -33.406 4.219 1 97.75 128 ALA B CA 1
ATOM 3978 C C . ALA B 1 128 ? 6.281 -33.656 3.967 1 97.75 128 ALA B C 1
ATOM 3980 O O . ALA B 1 128 ? 5.504 -33.812 4.91 1 97.75 128 ALA B O 1
ATOM 3981 N N . GLY B 1 129 ? 5.863 -33.594 2.764 1 97.81 129 GLY B N 1
ATOM 3982 C CA . GLY B 1 129 ? 4.512 -34 2.422 1 97.81 129 GLY B CA 1
ATOM 3983 C C . GLY B 1 129 ? 3.6 -32.844 2.072 1 97.81 129 GLY B C 1
ATOM 3984 O O . GLY B 1 129 ? 2.422 -33.062 1.769 1 97.81 129 GLY B O 1
ATOM 3985 N N . TRP B 1 130 ? 4.113 -31.609 2.133 1 98.5 130 TRP B N 1
ATOM 3986 C CA . TRP B 1 130 ? 3.295 -30.453 1.761 1 98.5 130 TRP B CA 1
ATOM 3987 C C . TRP B 1 130 ? 3.021 -30.438 0.261 1 98.5 130 TRP B C 1
ATOM 3989 O O . TRP B 1 130 ? 3.92 -30.703 -0.542 1 98.5 130 TRP B O 1
ATOM 3999 N N . GLU B 1 131 ? 1.826 -30.219 -0.141 1 98.62 131 GLU B N 1
ATOM 4000 C CA . GLU B 1 131 ? 1.479 -30.125 -1.556 1 98.62 131 GLU B CA 1
ATOM 4001 C C . GLU B 1 131 ? 1.621 -28.703 -2.066 1 98.62 131 GLU B C 1
ATOM 4003 O O . GLU B 1 131 ? 0.678 -27.906 -1.988 1 98.62 131 GLU B O 1
ATOM 4008 N N . VAL B 1 132 ? 2.76 -28.438 -2.566 1 98.75 132 VAL B N 1
ATOM 4009 C CA . VAL B 1 132 ? 3.039 -27.109 -3.117 1 98.75 132 VAL B CA 1
ATOM 4010 C C . VAL B 1 132 ? 3.561 -27.25 -4.547 1 98.75 132 VAL B C 1
ATOM 4012 O O . VAL B 1 132 ? 4.336 -28.156 -4.848 1 98.75 132 VAL B O 1
ATOM 4015 N N . TYR B 1 133 ? 3.045 -26.422 -5.43 1 98.62 133 TYR B N 1
ATOM 4016 C CA . TYR B 1 133 ? 3.365 -26.422 -6.852 1 98.62 133 TYR B CA 1
ATOM 4017 C C . TYR B 1 133 ? 3.781 -25.016 -7.309 1 98.62 133 TYR B C 1
ATOM 4019 O O . TYR B 1 133 ? 3.312 -24.016 -6.766 1 98.62 133 TYR B O 1
ATOM 4027 N N . PHE B 1 134 ? 4.664 -24.938 -8.195 1 98.69 134 PHE B N 1
ATOM 4028 C CA . PHE B 1 134 ? 4.949 -23.641 -8.812 1 98.69 134 PHE B CA 1
ATOM 4029 C C . PHE B 1 134 ? 5.219 -23.812 -10.305 1 98.69 134 PHE B C 1
ATOM 4031 O O . PHE B 1 134 ? 5.223 -24.938 -10.82 1 98.69 134 PHE B O 1
ATOM 4038 N N . GLN B 1 135 ? 5.352 -22.75 -11.016 1 98.69 135 GLN B N 1
ATOM 4039 C CA . GLN B 1 135 ? 5.41 -22.781 -12.477 1 98.69 135 GLN B CA 1
ATOM 4040 C C . GLN B 1 135 ? 6.852 -22.734 -12.969 1 98.69 135 GLN B C 1
ATOM 4042 O O . GLN B 1 135 ? 7.746 -22.281 -12.25 1 98.69 135 GLN B O 1
ATOM 4047 N N . VAL B 1 136 ? 7.078 -23.219 -14.141 1 98.81 136 VAL B N 1
ATOM 4048 C CA . VAL B 1 136 ? 8.32 -23.047 -14.875 1 98.81 136 VAL B CA 1
ATOM 4049 C C . VAL B 1 136 ? 8.016 -22.703 -16.328 1 98.81 136 VAL B C 1
ATOM 4051 O O . VAL B 1 136 ? 7.059 -23.219 -16.906 1 98.81 136 VAL B O 1
ATOM 4054 N N . ASP B 1 137 ? 8.797 -21.812 -16.891 1 98.88 137 ASP B N 1
ATOM 4055 C CA . ASP B 1 137 ? 8.609 -21.453 -18.297 1 98.88 137 ASP B CA 1
ATOM 4056 C C . ASP B 1 137 ? 9.953 -21.359 -19.016 1 98.88 137 ASP B C 1
ATOM 4058 O O . ASP B 1 137 ? 10.062 -20.688 -20.047 1 98.88 137 ASP B O 1
ATOM 4062 N N . SER B 1 138 ? 11.023 -21.922 -18.406 1 98.5 138 SER B N 1
ATOM 4063 C CA . SER B 1 138 ? 12.344 -21.922 -19 1 98.5 138 SER B CA 1
ATOM 4064 C C . SER B 1 138 ? 13.203 -23.062 -18.484 1 98.5 138 SER B C 1
ATOM 4066 O O . SER B 1 138 ? 12.945 -23.578 -17.391 1 98.5 138 SER B O 1
ATOM 4068 N N . VAL B 1 139 ? 14.164 -23.422 -19.281 1 98.12 139 VAL B N 1
ATOM 4069 C CA . VAL B 1 139 ? 15.117 -24.453 -18.844 1 98.12 139 VAL B CA 1
ATOM 4070 C C . VAL B 1 139 ? 15.922 -23.938 -17.656 1 98.12 139 VAL B C 1
ATOM 4072 O O . VAL B 1 139 ? 16.266 -24.703 -16.75 1 98.12 139 VAL B O 1
ATOM 4075 N N . ALA B 1 140 ? 16.172 -22.641 -17.641 1 96.75 140 ALA B N 1
ATOM 4076 C CA . ALA B 1 140 ? 16.859 -22.047 -16.5 1 96.75 140 ALA B CA 1
ATOM 4077 C C . ALA B 1 140 ? 16.062 -22.266 -15.211 1 96.75 140 ALA B C 1
ATOM 4079 O O . ALA B 1 140 ? 16.625 -22.609 -14.172 1 96.75 140 ALA B O 1
ATOM 4080 N N . GLY B 1 141 ? 14.773 -22.047 -15.289 1 97.94 141 GLY B N 1
ATOM 4081 C CA . GLY B 1 141 ? 13.922 -22.297 -14.141 1 97.94 141 GLY B CA 1
ATOM 4082 C C . GLY B 1 141 ? 13.922 -23.75 -13.695 1 97.94 141 GLY B C 1
ATOM 4083 O O . GLY B 1 141 ? 13.969 -24.047 -12.5 1 97.94 141 GLY B O 1
ATOM 4084 N N . VAL B 1 142 ? 13.914 -24.625 -14.656 1 98.69 142 VAL B N 1
ATOM 4085 C CA . VAL B 1 142 ? 13.945 -26.062 -14.375 1 98.69 142 VAL B CA 1
ATOM 4086 C C . VAL B 1 142 ? 15.242 -26.422 -13.672 1 98.69 142 VAL B C 1
ATOM 4088 O O . VAL B 1 142 ? 15.234 -27.172 -12.68 1 98.69 142 VAL B O 1
ATOM 4091 N N . ARG B 1 143 ? 16.312 -25.922 -14.203 1 97.75 143 ARG B N 1
ATOM 4092 C CA . ARG B 1 143 ? 17.625 -26.188 -13.609 1 97.75 143 ARG B CA 1
ATOM 4093 C C . ARG B 1 143 ? 17.672 -25.703 -12.156 1 97.75 143 ARG B C 1
ATOM 4095 O O . ARG B 1 143 ? 18.188 -26.406 -11.289 1 97.75 143 ARG B O 1
ATOM 4102 N N . SER B 1 144 ? 17.172 -24.547 -11.914 1 97.25 144 SER B N 1
ATOM 4103 C CA . SER B 1 144 ? 17.125 -24.016 -10.555 1 97.25 144 SER B CA 1
ATOM 4104 C C . SER B 1 144 ? 16.312 -24.906 -9.633 1 97.25 144 SER B C 1
ATOM 4106 O O . SER B 1 144 ? 16.719 -25.203 -8.508 1 97.25 144 SER B O 1
ATOM 4108 N N . ALA B 1 145 ? 15.18 -25.328 -10.062 1 98.25 145 ALA B N 1
ATOM 4109 C CA . ALA B 1 145 ? 14.32 -26.219 -9.297 1 98.25 145 ALA B CA 1
ATOM 4110 C C . ALA B 1 145 ? 15.023 -27.547 -9 1 98.25 145 ALA B C 1
ATOM 4112 O O . ALA B 1 145 ? 14.945 -28.047 -7.875 1 98.25 145 ALA B O 1
ATOM 4113 N N . GLY B 1 146 ? 15.672 -28.031 -10.016 1 98.12 146 GLY B N 1
ATOM 4114 C CA . GLY B 1 146 ? 16.391 -29.297 -9.859 1 98.12 146 GLY B CA 1
ATOM 4115 C C . GLY B 1 146 ? 17.5 -29.234 -8.836 1 98.12 146 GLY B C 1
ATOM 4116 O O . GLY B 1 146 ? 17.734 -30.188 -8.094 1 98.12 146 GLY B O 1
ATOM 4117 N N . ALA B 1 147 ? 18.141 -28.125 -8.836 1 96.44 147 ALA B N 1
ATOM 4118 C CA . ALA B 1 147 ? 19.266 -27.938 -7.91 1 96.44 147 ALA B CA 1
ATOM 4119 C C . ALA B 1 147 ? 18.781 -28.016 -6.461 1 96.44 147 ALA B C 1
ATOM 4121 O O . ALA B 1 147 ? 19.547 -28.391 -5.57 1 96.44 147 ALA B O 1
ATOM 4122 N N . ALA B 1 148 ? 17.547 -27.734 -6.238 1 94.81 148 ALA B N 1
ATOM 4123 C CA . ALA B 1 148 ? 17 -27.734 -4.883 1 94.81 148 ALA B CA 1
ATOM 4124 C C . ALA B 1 148 ? 16.578 -29.141 -4.473 1 94.81 148 ALA B C 1
ATOM 4126 O O . ALA B 1 148 ? 16.422 -29.438 -3.281 1 94.81 148 ALA B O 1
ATOM 4127 N N . GLY B 1 149 ? 16.312 -30 -5.395 1 92.25 149 GLY B N 1
ATOM 4128 C CA . GLY B 1 149 ? 16.219 -31.422 -5.109 1 92.25 149 GLY B CA 1
ATOM 4129 C C . GLY B 1 149 ? 14.805 -31.969 -5.242 1 92.25 149 GLY B C 1
ATOM 4130 O O . GLY B 1 149 ? 14.617 -33.125 -5.57 1 92.25 149 GLY B O 1
ATOM 4131 N N . ARG B 1 150 ? 13.773 -31.25 -4.922 1 96.69 150 ARG B N 1
ATOM 4132 C CA . ARG B 1 150 ? 12.406 -31.719 -5.031 1 96.69 150 ARG B CA 1
ATOM 4133 C C . ARG B 1 150 ? 11.453 -30.594 -5.418 1 96.69 150 ARG B C 1
ATOM 4135 O O . ARG B 1 150 ? 11.289 -29.625 -4.668 1 96.69 150 ARG B O 1
ATOM 4142 N N . ALA B 1 151 ? 10.812 -30.75 -6.566 1 98.25 151 ALA B N 1
ATOM 4143 C CA . ALA B 1 151 ? 9.914 -29.703 -7.047 1 98.25 151 ALA B CA 1
ATOM 4144 C C . ALA B 1 151 ? 8.789 -30.281 -7.895 1 98.25 151 ALA B C 1
ATOM 4146 O O . ALA B 1 151 ? 9.031 -31.125 -8.766 1 98.25 151 ALA B O 1
ATOM 4147 N N . ARG B 1 152 ? 7.605 -30 -7.543 1 98.56 152 ARG B N 1
ATOM 4148 C CA . ARG B 1 152 ? 6.453 -30.234 -8.406 1 98.56 152 ARG B CA 1
ATOM 4149 C C . ARG B 1 152 ? 6.129 -29 -9.234 1 98.56 152 ARG B C 1
ATOM 4151 O O . ARG B 1 152 ? 5.801 -27.938 -8.688 1 98.56 152 ARG B O 1
ATOM 4158 N N . VAL B 1 153 ? 6.195 -29.141 -10.547 1 98.81 153 VAL B N 1
ATOM 4159 C CA . VAL B 1 153 ? 6.117 -27.906 -11.336 1 98.81 153 VAL B CA 1
ATOM 4160 C C . VAL B 1 153 ? 5.004 -28.031 -12.375 1 98.81 153 VAL B C 1
ATOM 4162 O O . VAL B 1 153 ? 4.699 -29.141 -12.836 1 98.81 153 VAL B O 1
ATOM 4165 N N . LEU B 1 154 ? 4.336 -27 -12.648 1 98.88 154 LEU B N 1
ATOM 4166 C CA . LEU B 1 154 ? 3.443 -26.828 -13.789 1 98.88 154 LEU B CA 1
ATOM 4167 C C . LEU B 1 154 ? 4.141 -26.062 -14.914 1 98.88 154 LEU B C 1
ATOM 4169 O O . LEU B 1 154 ? 4.688 -24.984 -14.68 1 98.88 154 LEU B O 1
ATOM 4173 N N . VAL B 1 155 ? 4.164 -26.594 -16.078 1 98.88 155 VAL B N 1
ATOM 4174 C CA . VAL B 1 155 ? 4.77 -25.891 -17.188 1 98.88 155 VAL B CA 1
ATOM 4175 C C . VAL B 1 155 ? 3.799 -24.828 -17.719 1 98.88 155 VAL B C 1
ATOM 4177 O O . VAL B 1 155 ? 2.621 -25.125 -17.953 1 98.88 155 VAL B O 1
ATOM 4180 N N . GLU B 1 156 ? 4.285 -23.625 -17.922 1 98.81 156 GLU B N 1
ATOM 4181 C CA . GLU B 1 156 ? 3.391 -22.5 -18.172 1 98.81 156 GLU B CA 1
ATOM 4182 C C . GLU B 1 156 ? 3.416 -22.094 -19.641 1 98.81 156 GLU B C 1
ATOM 4184 O O . GLU B 1 156 ? 4.488 -21.922 -20.219 1 98.81 156 GLU B O 1
ATOM 4189 N N . LEU B 1 157 ? 2.246 -21.984 -20.188 1 98.69 157 LEU B N 1
ATOM 4190 C CA . LEU B 1 157 ? 2.059 -21.375 -21.5 1 98.69 157 LEU B CA 1
ATOM 4191 C C . LEU B 1 157 ? 1.615 -19.922 -21.344 1 98.69 157 LEU B C 1
ATOM 4193 O O . LEU B 1 157 ? 0.668 -19.625 -20.625 1 98.69 157 LEU B O 1
ATOM 4197 N N . GLY B 1 158 ? 2.385 -19.016 -21.969 1 97.75 158 GLY B N 1
ATOM 4198 C CA . GLY B 1 158 ? 2.01 -17.609 -22.031 1 97.75 158 GLY B CA 1
ATOM 4199 C C . GLY B 1 158 ? 1.529 -17.188 -23.406 1 97.75 158 GLY B C 1
ATOM 4200 O O . GLY B 1 158 ? 1.112 -18.031 -24.203 1 97.75 158 GLY B O 1
ATOM 4201 N N . HIS B 1 159 ? 1.38 -15.93 -23.656 1 96.06 159 HIS B N 1
ATOM 4202 C CA . HIS B 1 159 ? 0.987 -15.367 -24.938 1 96.06 159 HIS B CA 1
ATOM 4203 C C . HIS B 1 159 ? 1.862 -14.18 -25.312 1 96.06 159 HIS B C 1
ATOM 4205 O O . HIS B 1 159 ? 2.506 -13.578 -24.438 1 96.06 159 HIS B O 1
ATOM 4211 N N . PRO B 1 160 ? 1.934 -13.898 -26.578 1 93.88 160 PRO B N 1
ATOM 4212 C CA . PRO B 1 160 ? 2.803 -12.805 -27 1 93.88 160 PRO B CA 1
ATOM 4213 C C . PRO B 1 160 ? 2.494 -11.492 -26.297 1 93.88 160 PRO B C 1
ATOM 4215 O O . PRO B 1 160 ? 1.328 -11.109 -26.172 1 93.88 160 PRO B O 1
ATOM 4218 N N . GLY B 1 161 ? 3.586 -10.859 -25.812 1 92.75 161 GLY B N 1
ATOM 4219 C CA . GLY B 1 161 ? 3.441 -9.578 -25.141 1 92.75 161 GLY B CA 1
ATOM 4220 C C . GLY B 1 161 ? 2.916 -9.703 -23.734 1 92.75 161 GLY B C 1
ATOM 4221 O O . GLY B 1 161 ? 2.799 -8.703 -23.016 1 92.75 161 GLY B O 1
ATOM 4222 N N . GLY B 1 162 ? 2.582 -10.852 -23.312 1 94 162 GLY B N 1
ATOM 4223 C CA . GLY B 1 162 ? 2.039 -11.086 -21.984 1 94 162 GLY B CA 1
ATOM 4224 C C . GLY B 1 162 ? 3.111 -11.281 -20.938 1 94 162 GLY B C 1
ATOM 4225 O O . GLY B 1 162 ? 4.281 -10.969 -21.156 1 94 162 GLY B O 1
ATOM 4226 N N . ARG B 1 163 ? 2.672 -11.719 -19.859 1 94.62 163 ARG B N 1
ATOM 4227 C CA . ARG B 1 163 ? 3.553 -11.922 -18.703 1 94.62 163 ARG B CA 1
ATOM 4228 C C . ARG B 1 163 ? 4.457 -13.133 -18.922 1 94.62 163 ARG B C 1
ATOM 4230 O O . ARG B 1 163 ? 5.105 -13.258 -19.953 1 94.62 163 ARG B O 1
ATOM 4237 N N . THR B 1 164 ? 4.629 -14 -17.938 1 97.5 164 THR B N 1
ATOM 4238 C CA . THR B 1 164 ? 5.52 -15.156 -18 1 97.5 164 THR B CA 1
ATOM 4239 C C . THR B 1 164 ? 4.906 -16.266 -18.859 1 97.5 164 THR B C 1
ATOM 4241 O O . THR B 1 164 ? 3.77 -16.141 -19.312 1 97.5 164 THR B O 1
ATOM 4244 N N . GLY B 1 165 ? 5.688 -17.266 -19.094 1 98.5 165 GLY B N 1
ATOM 4245 C CA . GLY B 1 165 ? 5.25 -18.422 -19.859 1 98.5 165 GLY B CA 1
ATOM 4246 C C . GLY B 1 165 ? 5.871 -18.5 -21.25 1 98.5 165 GLY B C 1
ATOM 4247 O O . GLY B 1 165 ? 6.098 -17.469 -21.891 1 98.5 165 GLY B O 1
ATOM 4248 N N . VAL B 1 166 ? 6.043 -19.688 -21.734 1 98.56 166 VAL B N 1
ATOM 4249 C CA . VAL B 1 166 ? 6.559 -19.875 -23.078 1 98.56 166 VAL B CA 1
ATOM 4250 C C . VAL B 1 166 ? 5.527 -19.391 -24.094 1 98.56 166 VAL B C 1
ATOM 4252 O O . VAL B 1 166 ? 4.363 -19.172 -23.75 1 98.56 166 VAL B O 1
ATOM 4255 N N . ARG B 1 167 ? 5.934 -19.234 -25.375 1 98.12 167 ARG B N 1
ATOM 4256 C CA . ARG B 1 167 ? 5.059 -18.594 -26.344 1 98.12 167 ARG B CA 1
ATOM 4257 C C . ARG B 1 167 ? 4.496 -19.594 -27.344 1 98.12 167 ARG B C 1
ATOM 4259 O O . ARG B 1 167 ? 3.531 -19.297 -28.047 1 98.12 167 ARG B O 1
ATOM 4266 N N . THR B 1 168 ? 5.078 -20.781 -27.375 1 98 168 THR B N 1
ATOM 4267 C CA . THR B 1 168 ? 4.609 -21.781 -28.312 1 98 168 THR B CA 1
ATOM 4268 C C . THR B 1 168 ? 4.469 -23.141 -27.625 1 98 168 THR B C 1
ATOM 4270 O O . THR B 1 168 ? 5.082 -23.375 -26.594 1 98 168 THR B O 1
ATOM 4273 N N . VAL B 1 169 ? 3.652 -24 -28.203 1 98.25 169 VAL B N 1
ATOM 4274 C CA . VAL B 1 169 ? 3.477 -25.344 -27.688 1 98.25 169 VAL B CA 1
ATOM 4275 C C . VAL B 1 169 ? 4.785 -26.125 -27.812 1 98.25 169 VAL B C 1
ATOM 4277 O O . VAL B 1 169 ? 5.117 -26.938 -26.938 1 98.25 169 VAL B O 1
ATOM 4280 N N . ASP B 1 170 ? 5.57 -25.797 -28.859 1 98.38 170 ASP B N 1
ATOM 4281 C CA . ASP B 1 170 ? 6.879 -26.438 -29 1 98.38 170 ASP B CA 1
ATOM 4282 C C . ASP B 1 170 ? 7.789 -26.094 -27.828 1 98.38 170 ASP B C 1
ATOM 4284 O O . ASP B 1 170 ? 8.484 -26.953 -27.297 1 98.38 170 ASP B O 1
ATOM 4288 N N . GLU B 1 171 ? 7.812 -24.875 -27.484 1 98.38 171 GLU B N 1
ATOM 4289 C CA . GLU B 1 171 ? 8.594 -24.438 -26.328 1 98.38 171 GLU B CA 1
ATOM 4290 C C . GLU B 1 171 ? 8.078 -25.078 -25.047 1 98.38 171 GLU B C 1
ATOM 4292 O O . GLU B 1 171 ? 8.859 -25.406 -24.141 1 98.38 171 GLU B O 1
ATOM 4297 N N . LEU B 1 172 ? 6.766 -25.203 -24.953 1 98.56 172 LEU B N 1
ATOM 4298 C CA . LEU B 1 172 ? 6.152 -25.891 -23.828 1 98.56 172 LEU B CA 1
ATOM 4299 C C . LEU B 1 172 ? 6.703 -27.312 -23.688 1 98.56 172 LEU B C 1
ATOM 4301 O O . LEU B 1 172 ? 7.055 -27.734 -22.578 1 98.56 172 LEU B O 1
ATOM 4305 N N . LEU B 1 173 ? 6.73 -28 -24.781 1 98.5 173 LEU B N 1
ATOM 4306 C CA . LEU B 1 173 ? 7.266 -29.359 -24.797 1 98.5 173 LEU B CA 1
ATOM 4307 C C . LEU B 1 173 ? 8.734 -29.375 -24.391 1 98.5 173 LEU B C 1
ATOM 4309 O O . LEU B 1 173 ? 9.172 -30.266 -23.656 1 98.5 173 LEU B O 1
ATOM 4313 N N . GLU B 1 174 ? 9.477 -28.422 -24.891 1 98.62 174 GLU B N 1
ATOM 4314 C CA . GLU B 1 174 ? 10.891 -28.312 -24.562 1 98.62 174 GLU B CA 1
ATOM 4315 C C . GLU B 1 174 ? 11.102 -28.188 -23.047 1 98.62 174 GLU B C 1
ATOM 4317 O O . GLU B 1 174 ? 11.906 -28.922 -22.469 1 98.62 174 GLU B O 1
ATOM 4322 N N . VAL B 1 175 ? 10.391 -27.297 -22.422 1 98.81 175 VAL B N 1
ATOM 4323 C CA . VAL B 1 175 ? 10.516 -27.078 -20.984 1 98.81 175 VAL B CA 1
ATOM 4324 C C . VAL B 1 175 ? 10.039 -28.312 -20.234 1 98.81 175 VAL B C 1
ATOM 4326 O O . VAL B 1 175 ? 10.672 -28.734 -19.266 1 98.81 175 VAL B O 1
ATOM 4329 N N . ALA B 1 176 ? 8.938 -28.922 -20.688 1 98.81 176 ALA B N 1
ATOM 4330 C CA . ALA B 1 176 ? 8.422 -30.141 -20.047 1 98.81 176 ALA B CA 1
ATOM 4331 C C . ALA B 1 176 ? 9.43 -31.281 -20.125 1 98.81 176 ALA B C 1
ATOM 4333 O O . ALA B 1 176 ? 9.625 -32 -19.141 1 98.81 176 ALA B O 1
ATOM 4334 N N . ARG B 1 177 ? 10.039 -31.438 -21.266 1 98.81 177 ARG B N 1
ATOM 4335 C CA . ARG B 1 177 ? 11.062 -32.469 -21.438 1 98.81 177 ARG B CA 1
ATOM 4336 C C . ARG B 1 177 ? 12.242 -32.219 -20.5 1 98.81 177 ARG B C 1
ATOM 4338 O O . ARG B 1 177 ? 12.758 -33.156 -19.891 1 98.81 177 ARG B O 1
ATOM 4345 N N . ALA B 1 178 ? 12.656 -31 -20.469 1 98.75 178 ALA B N 1
ATOM 4346 C CA . ALA B 1 178 ? 13.734 -30.656 -19.562 1 98.75 178 ALA B CA 1
ATOM 4347 C C . ALA B 1 178 ? 13.359 -31 -18.109 1 98.75 178 ALA B C 1
ATOM 4349 O O . ALA B 1 178 ? 14.172 -31.547 -17.375 1 98.75 178 ALA B O 1
ATOM 4350 N N . ALA B 1 179 ? 12.156 -30.641 -17.688 1 98.75 179 ALA B N 1
ATOM 4351 C CA . ALA B 1 179 ? 11.688 -30.922 -16.344 1 98.75 179 ALA B CA 1
ATOM 4352 C C . ALA B 1 179 ? 11.68 -32.438 -16.062 1 98.75 179 ALA B C 1
ATOM 4354 O O . ALA B 1 179 ? 12.188 -32.875 -15.031 1 98.75 179 ALA B O 1
ATOM 4355 N N . ALA B 1 180 ? 11.156 -33.156 -17 1 98.25 180 ALA B N 1
ATOM 4356 C CA . ALA B 1 180 ? 11.055 -34.625 -16.844 1 98.25 180 ALA B CA 1
ATOM 4357 C C . ALA B 1 180 ? 12.438 -35.25 -16.766 1 98.25 180 ALA B C 1
ATOM 4359 O O . ALA B 1 180 ? 12.625 -36.281 -16.094 1 98.25 180 ALA B O 1
ATOM 4360 N N . ALA B 1 181 ? 13.359 -34.656 -17.391 1 98.19 181 ALA B N 1
ATOM 4361 C CA . ALA B 1 181 ? 14.711 -35.219 -17.469 1 98.19 181 ALA B CA 1
ATOM 4362 C C . ALA B 1 181 ? 15.555 -34.781 -16.281 1 98.19 181 ALA B C 1
ATOM 4364 O O . ALA B 1 181 ? 16.625 -35.344 -16.031 1 98.19 181 ALA B O 1
ATOM 4365 N N . THR B 1 182 ? 15.164 -33.844 -15.578 1 98.31 182 THR B N 1
ATOM 4366 C CA . THR B 1 182 ? 15.953 -33.281 -14.484 1 98.31 182 THR B CA 1
ATOM 4367 C C . THR B 1 182 ? 15.617 -33.969 -13.164 1 98.31 182 THR B C 1
ATOM 4369 O O . THR B 1 182 ? 14.484 -33.906 -12.688 1 98.31 182 THR B O 1
ATOM 4372 N N . PRO B 1 183 ? 16.578 -34.625 -12.57 1 97.69 183 PRO B N 1
ATOM 4373 C CA . PRO B 1 183 ? 16.297 -35.25 -11.281 1 97.69 183 PRO B CA 1
ATOM 4374 C C . PRO B 1 183 ? 15.742 -34.281 -10.25 1 97.69 183 PRO B C 1
ATOM 4376 O O . PRO B 1 183 ? 16.219 -33.125 -10.148 1 97.69 183 PRO B O 1
ATOM 4379 N N . GLY B 1 184 ? 14.727 -34.688 -9.57 1 97.06 184 GLY B N 1
ATOM 4380 C CA . GLY B 1 184 ? 14.156 -33.875 -8.508 1 97.06 184 GLY B CA 1
ATOM 4381 C C . GLY B 1 184 ? 13.047 -32.969 -8.984 1 97.06 184 GLY B C 1
ATOM 4382 O O . GLY B 1 184 ? 12.406 -32.281 -8.18 1 97.06 184 GLY B O 1
ATOM 4383 N N . VAL B 1 185 ? 12.883 -32.906 -10.25 1 98.44 185 VAL B N 1
ATOM 4384 C CA . VAL B 1 185 ? 11.805 -32.062 -10.789 1 98.44 185 VAL B CA 1
ATOM 4385 C C . VAL B 1 185 ? 10.703 -32.969 -11.359 1 98.44 185 VAL B C 1
ATOM 4387 O O . VAL B 1 185 ? 10.977 -33.875 -12.125 1 98.44 185 VAL B O 1
ATOM 4390 N N . GLU B 1 186 ? 9.523 -32.75 -10.953 1 97.69 186 GLU B N 1
ATOM 4391 C CA . GLU B 1 186 ? 8.367 -33.5 -11.414 1 97.69 186 GLU B CA 1
ATOM 4392 C C . GLU B 1 186 ? 7.359 -32.625 -12.125 1 97.69 186 GLU B C 1
ATOM 4394 O O . GLU B 1 186 ? 6.625 -31.859 -11.484 1 97.69 186 GLU B O 1
ATOM 4399 N N . PRO B 1 187 ? 7.305 -32.688 -13.445 1 98.38 187 PRO B N 1
ATOM 4400 C CA . PRO B 1 187 ? 6.195 -32.031 -14.117 1 98.38 187 PRO B CA 1
ATOM 4401 C C . PRO B 1 187 ? 4.84 -32.656 -13.789 1 98.38 187 PRO B C 1
ATOM 4403 O O . PRO B 1 187 ? 4.633 -33.844 -14.023 1 98.38 187 PRO B O 1
ATOM 4406 N N . VAL B 1 188 ? 3.965 -31.828 -13.242 1 98.5 188 VAL B N 1
ATOM 4407 C CA . VAL B 1 188 ? 2.715 -32.406 -12.75 1 98.5 188 VAL B CA 1
ATOM 4408 C C . VAL B 1 188 ? 1.542 -31.859 -13.562 1 98.5 188 VAL B C 1
ATOM 4410 O O . VAL B 1 188 ? 0.389 -32.219 -13.32 1 98.5 188 VAL B O 1
ATOM 4413 N N . GLY B 1 189 ? 1.795 -31.031 -14.477 1 98.69 189 GLY B N 1
ATOM 4414 C CA . GLY B 1 189 ? 0.721 -30.5 -15.297 1 98.69 189 GLY B CA 1
ATOM 4415 C C . GLY B 1 189 ? 1.124 -29.25 -16.078 1 98.69 189 GLY B C 1
ATOM 4416 O O . GLY B 1 189 ? 2.312 -29.016 -16.312 1 98.69 189 GLY B O 1
ATOM 4417 N N . ILE B 1 190 ? 0.094 -28.531 -16.609 1 98.69 190 ILE B N 1
ATOM 4418 C CA . ILE B 1 190 ? 0.298 -27.312 -17.391 1 98.69 190 ILE B CA 1
ATOM 4419 C C . ILE B 1 190 ? -0.589 -26.188 -16.828 1 98.69 190 ILE B C 1
ATOM 4421 O O . ILE B 1 190 ? -1.592 -26.469 -16.172 1 98.69 190 ILE B O 1
ATOM 4425 N N . THR B 1 191 ? -0.147 -25.016 -17.031 1 98.5 191 THR B N 1
ATOM 4426 C CA . THR B 1 191 ? -0.915 -23.875 -16.547 1 98.5 191 THR B CA 1
ATOM 4427 C C . THR B 1 191 ? -0.823 -22.703 -17.516 1 98.5 191 THR B C 1
ATOM 4429 O O . THR B 1 191 ? 0.043 -22.688 -18.391 1 98.5 191 THR B O 1
ATOM 4432 N N . GLY B 1 192 ? -1.753 -21.844 -17.469 1 96.81 192 GLY B N 1
ATOM 4433 C CA . GLY B 1 192 ? -1.8 -20.609 -18.234 1 96.81 192 GLY B CA 1
ATOM 4434 C C . GLY B 1 192 ? -2.598 -19.516 -17.562 1 96.81 192 GLY B C 1
ATOM 4435 O O . GLY B 1 192 ? -3.246 -19.75 -16.547 1 96.81 192 GLY B O 1
ATOM 4436 N N . TYR B 1 193 ? -2.527 -18.375 -18.078 1 94.81 193 TYR B N 1
ATOM 4437 C CA . TYR B 1 193 ? -3.242 -17.203 -17.594 1 94.81 193 TYR B CA 1
ATOM 4438 C C . TYR B 1 193 ? -3.777 -16.359 -18.75 1 94.81 193 TYR B C 1
ATOM 4440 O O . TYR B 1 193 ? -3.002 -15.789 -19.516 1 94.81 193 TYR B O 1
ATOM 4448 N N . GLU B 1 194 ? -5.027 -16.188 -18.781 1 92.75 194 GLU B N 1
ATOM 4449 C CA . GLU B 1 194 ? -5.695 -15.547 -19.906 1 92.75 194 GLU B CA 1
ATOM 4450 C C . GLU B 1 194 ? -6.184 -14.148 -19.547 1 92.75 194 GLU B C 1
ATOM 4452 O O . GLU B 1 194 ? -6.676 -13.414 -20.391 1 92.75 194 GLU B O 1
ATOM 4457 N N . GLY B 1 195 ? -6.02 -13.734 -18.281 1 86.31 195 GLY B N 1
ATOM 4458 C CA . GLY B 1 195 ? -6.699 -12.578 -17.734 1 86.31 195 GLY B CA 1
ATOM 4459 C C . GLY B 1 195 ? -6.328 -11.273 -18.406 1 86.31 195 GLY B C 1
ATOM 4460 O O . GLY B 1 195 ? -7.094 -10.312 -18.391 1 86.31 195 GLY B O 1
ATOM 4461 N N . GLN B 1 196 ? -5.223 -11.211 -19.109 1 86.31 196 GLN B N 1
ATOM 4462 C CA . GLN B 1 196 ? -4.75 -9.961 -19.703 1 86.31 196 GLN B CA 1
ATOM 4463 C C . GLN B 1 196 ? -5.168 -9.852 -21.156 1 86.31 196 GLN B C 1
ATOM 4465 O O . GLN B 1 196 ? -4.949 -8.82 -21.797 1 86.31 196 GLN B O 1
ATOM 4470 N N . ILE B 1 197 ? -5.711 -10.93 -21.672 1 90.88 197 ILE B N 1
ATOM 4471 C CA . ILE B 1 197 ? -6.133 -10.93 -23.078 1 90.88 197 ILE B CA 1
ATOM 4472 C C . ILE B 1 197 ? -7.465 -10.195 -23.219 1 90.88 197 ILE B C 1
ATOM 4474 O O . ILE B 1 197 ? -8.445 -10.539 -22.547 1 90.88 197 ILE B O 1
ATOM 4478 N N . PRO B 1 198 ? -7.527 -9.203 -24.062 1 87.25 198 PRO B N 1
ATOM 4479 C CA . PRO B 1 198 ? -8.688 -8.305 -24.062 1 87.25 198 PRO B CA 1
ATOM 4480 C C . PRO B 1 198 ? -9.875 -8.891 -24.828 1 87.25 198 PRO B C 1
ATOM 4482 O O . PRO B 1 198 ? -11.023 -8.531 -24.562 1 87.25 198 PRO B O 1
ATOM 4485 N N . ASP B 1 199 ? -9.609 -9.797 -25.734 1 90.88 199 ASP B N 1
ATOM 4486 C CA . ASP B 1 199 ? -10.617 -10.219 -26.703 1 90.88 199 ASP B CA 1
ATOM 4487 C C . ASP B 1 199 ? -11.016 -11.68 -26.484 1 90.88 199 ASP B C 1
ATOM 4489 O O . ASP B 1 199 ? -10.164 -12.539 -26.266 1 90.88 199 ASP B O 1
ATOM 4493 N N . ARG B 1 200 ? -12.352 -11.891 -26.562 1 92.88 200 ARG B N 1
ATOM 4494 C CA . ARG B 1 200 ? -12.867 -13.227 -26.312 1 92.88 200 ARG B CA 1
ATOM 4495 C C . ARG B 1 200 ? -12.273 -14.234 -27.297 1 92.88 200 ARG B C 1
ATOM 4497 O O . ARG B 1 200 ? -11.883 -15.336 -26.891 1 92.88 200 ARG B O 1
ATOM 4504 N N . ALA B 1 201 ? -12.305 -13.828 -28.516 1 95.94 201 ALA B N 1
ATOM 4505 C CA . ALA B 1 201 ? -11.789 -14.742 -29.531 1 95.94 201 ALA B CA 1
ATOM 4506 C C . ALA B 1 201 ? -10.328 -15.086 -29.266 1 95.94 201 ALA B C 1
ATOM 4508 O O . ALA B 1 201 ? -9.914 -16.234 -29.453 1 95.94 201 ALA B O 1
ATOM 4509 N N . GLU B 1 202 ? -9.594 -14.117 -28.875 1 96.12 202 GLU B N 1
ATOM 4510 C CA . GLU B 1 202 ? -8.195 -14.328 -28.547 1 96.12 202 GLU B CA 1
ATOM 4511 C C . GLU B 1 202 ? -8.047 -15.195 -27.297 1 96.12 202 GLU B C 1
ATOM 4513 O O . GLU B 1 202 ? -7.125 -16.016 -27.203 1 96.12 202 GLU B O 1
ATOM 4518 N N . VAL B 1 203 ? -8.922 -14.984 -26.359 1 96.44 203 VAL B N 1
ATOM 4519 C CA . VAL B 1 203 ? -8.938 -15.812 -25.156 1 96.44 203 VAL B CA 1
ATOM 4520 C C . VAL B 1 203 ? -9.211 -17.266 -25.531 1 96.44 203 VAL B C 1
ATOM 4522 O O . VAL B 1 203 ? -8.508 -18.172 -25.094 1 96.44 203 VAL B O 1
ATOM 4525 N N . ASP B 1 204 ? -10.227 -17.484 -26.344 1 97.5 204 ASP B N 1
ATOM 4526 C CA . ASP B 1 204 ? -10.562 -18.828 -26.781 1 97.5 204 ASP B CA 1
ATOM 4527 C C . ASP B 1 204 ? -9.383 -19.5 -27.5 1 97.5 204 ASP B C 1
ATOM 4529 O O . ASP B 1 204 ? -9.055 -20.641 -27.219 1 97.5 204 ASP B O 1
ATOM 4533 N N . ALA B 1 205 ? -8.781 -18.766 -28.391 1 97.75 205 ALA B N 1
ATOM 4534 C CA . ALA B 1 205 ? -7.637 -19.281 -29.125 1 97.75 205 ALA B CA 1
ATOM 4535 C C . ALA B 1 205 ? -6.5 -19.656 -28.172 1 97.75 205 ALA B C 1
ATOM 4537 O O . ALA B 1 205 ? -5.844 -20.688 -28.344 1 97.75 205 ALA B O 1
ATOM 4538 N N . TYR B 1 206 ? -6.23 -18.844 -27.234 1 97.69 206 TYR B N 1
ATOM 4539 C CA . TYR B 1 206 ? -5.188 -19.078 -26.25 1 97.69 206 TYR B CA 1
ATOM 4540 C C . TYR B 1 206 ? -5.484 -20.344 -25.438 1 97.69 206 TYR B C 1
ATOM 4542 O O . TYR B 1 206 ? -4.605 -21.188 -25.25 1 97.69 206 TYR B O 1
ATOM 4550 N N . LEU B 1 207 ? -6.703 -20.469 -24.984 1 98.12 207 LEU B N 1
ATOM 4551 C CA . LEU B 1 207 ? -7.098 -21.625 -24.188 1 98.12 207 LEU B CA 1
ATOM 4552 C C . LEU B 1 207 ? -7.07 -22.891 -25.031 1 98.12 207 LEU B C 1
ATOM 4554 O O . LEU B 1 207 ? -6.73 -23.969 -24.516 1 98.12 207 LEU B O 1
ATOM 4558 N N . ASP B 1 208 ? -7.441 -22.766 -26.266 1 98.38 208 ASP B N 1
ATOM 4559 C CA . ASP B 1 208 ? -7.324 -23.906 -27.172 1 98.38 208 ASP B CA 1
ATOM 4560 C C . ASP B 1 208 ? -5.871 -24.344 -27.328 1 98.38 208 ASP B C 1
ATOM 4562 O O . ASP B 1 208 ? -5.578 -25.531 -27.422 1 98.38 208 ASP B O 1
ATOM 4566 N N . ARG B 1 209 ? -4.984 -23.391 -27.391 1 98.31 209 ARG B N 1
ATOM 4567 C CA . ARG B 1 209 ? -3.562 -23.688 -27.469 1 98.31 209 ARG B CA 1
ATOM 4568 C C . ARG B 1 209 ? -3.088 -24.391 -26.188 1 98.31 209 ARG B C 1
ATOM 4570 O O . ARG B 1 209 ? -2.244 -25.281 -26.25 1 98.31 209 ARG B O 1
ATOM 4577 N N . LEU B 1 210 ? -3.564 -23.953 -25.078 1 98.5 210 LEU B N 1
ATOM 4578 C CA . LEU B 1 210 ? -3.244 -24.609 -23.812 1 98.5 210 LEU B CA 1
ATOM 4579 C C . LEU B 1 210 ? -3.713 -26.062 -23.828 1 98.5 210 LEU B C 1
ATOM 4581 O O . LEU B 1 210 ? -2.973 -26.969 -23.422 1 98.5 210 LEU B O 1
ATOM 4585 N N . ALA B 1 211 ? -4.922 -26.266 -24.297 1 98.56 211 ALA B N 1
ATOM 4586 C CA . ALA B 1 211 ? -5.453 -27.625 -24.422 1 98.56 211 ALA B CA 1
ATOM 4587 C C . ALA B 1 211 ? -4.602 -28.469 -25.375 1 98.56 211 ALA B C 1
ATOM 4589 O O . ALA B 1 211 ? -4.328 -29.641 -25.109 1 98.56 211 ALA B O 1
ATOM 4590 N N . GLU B 1 212 ? -4.262 -27.812 -26.469 1 98.62 212 GLU B N 1
ATOM 4591 C CA . GLU B 1 212 ? -3.365 -28.5 -27.406 1 98.62 212 GLU B CA 1
ATOM 4592 C C . GLU B 1 212 ? -2.072 -28.922 -26.703 1 98.62 212 GLU B C 1
ATOM 4594 O O . GLU B 1 212 ? -1.584 -30.031 -26.922 1 98.62 212 GLU B O 1
ATOM 4599 N N . GLY B 1 213 ? -1.503 -27.984 -25.984 1 98.62 213 GLY B N 1
ATOM 4600 C CA . GLY B 1 213 ? -0.321 -28.312 -25.203 1 98.62 213 GLY B CA 1
ATOM 4601 C C . GLY B 1 213 ? -0.519 -29.516 -24.281 1 98.62 213 GLY B C 1
ATOM 4602 O O . GLY B 1 213 ? 0.334 -30.406 -24.219 1 98.62 213 GLY B O 1
ATOM 4603 N N . PHE B 1 214 ? -1.648 -29.578 -23.625 1 98.5 214 PHE B N 1
ATOM 4604 C CA . PHE B 1 214 ? -1.979 -30.703 -22.766 1 98.5 214 PHE B CA 1
ATOM 4605 C C . PHE B 1 214 ? -1.96 -32 -23.547 1 98.5 214 PHE B C 1
ATOM 4607 O O . PHE B 1 214 ? -1.35 -33 -23.109 1 98.5 214 PHE B O 1
ATOM 4614 N N . HIS B 1 215 ? -2.615 -31.969 -24.656 1 98.38 215 HIS B N 1
ATOM 4615 C CA . HIS B 1 215 ? -2.705 -33.188 -25.469 1 98.38 215 HIS B CA 1
ATOM 4616 C C . HIS B 1 215 ? -1.327 -33.625 -25.953 1 98.38 215 HIS B C 1
ATOM 4618 O O . HIS B 1 215 ? -1.008 -34.812 -25.906 1 98.38 215 HIS B O 1
ATOM 4624 N N . ARG B 1 216 ? -0.543 -32.688 -26.359 1 98.44 216 ARG B N 1
ATOM 4625 C CA . ARG B 1 216 ? 0.777 -33.031 -26.891 1 98.44 216 ARG B CA 1
ATOM 4626 C C . ARG B 1 216 ? 1.691 -33.531 -25.781 1 98.44 216 ARG B C 1
ATOM 4628 O O . ARG B 1 216 ? 2.455 -34.5 -25.984 1 98.44 216 ARG B O 1
ATOM 4635 N N . LEU B 1 217 ? 1.683 -32.906 -24.656 1 98.5 217 LEU B N 1
ATOM 4636 C CA . LEU B 1 217 ? 2.484 -33.375 -23.531 1 98.5 217 LEU B CA 1
ATOM 4637 C C . LEU B 1 217 ? 2.043 -34.75 -23.078 1 98.5 217 LEU B C 1
ATOM 4639 O O . LEU B 1 217 ? 2.881 -35.594 -22.781 1 98.5 217 LEU B O 1
ATOM 4643 N N . SER B 1 218 ? 0.715 -34.938 -22.984 1 97.56 218 SER B N 1
ATOM 4644 C CA . SER B 1 218 ? 0.171 -36.25 -22.609 1 97.56 218 SER B CA 1
ATOM 4645 C C . SER B 1 218 ? 0.608 -37.312 -23.594 1 97.56 218 SER B C 1
ATOM 4647 O O . SER B 1 218 ? 1.062 -38.406 -23.188 1 97.56 218 SER B O 1
ATOM 4649 N N . ALA B 1 219 ? 0.505 -37.062 -24.812 1 97.69 219 ALA B N 1
ATOM 4650 C CA . ALA B 1 219 ? 0.871 -38 -25.859 1 97.69 219 ALA B CA 1
ATOM 4651 C C . ALA B 1 219 ? 2.357 -38.344 -25.797 1 97.69 219 ALA B C 1
ATOM 4653 O O . ALA B 1 219 ? 2.754 -39.469 -26.109 1 97.69 219 ALA B O 1
ATOM 4654 N N . ALA B 1 220 ? 3.119 -37.438 -25.406 1 97.88 220 ALA B N 1
ATOM 4655 C CA . ALA B 1 220 ? 4.566 -37.625 -25.344 1 97.88 220 ALA B CA 1
ATOM 4656 C C . ALA B 1 220 ? 4.965 -38.312 -24.031 1 97.88 220 ALA B C 1
ATOM 4658 O O . ALA B 1 220 ? 6.152 -38.531 -23.797 1 97.88 220 ALA B O 1
ATOM 4659 N N . GLY B 1 221 ? 4.023 -38.562 -23.172 1 97.75 221 GLY B N 1
ATOM 4660 C CA . GLY B 1 221 ? 4.301 -39.219 -21.922 1 97.75 221 GLY B CA 1
ATOM 4661 C C . GLY B 1 221 ? 4.977 -38.312 -20.906 1 97.75 221 GLY B C 1
ATOM 4662 O O . GLY B 1 221 ? 5.742 -38.812 -20.062 1 97.75 221 GLY B O 1
ATOM 4663 N N . LEU B 1 222 ? 4.777 -37.031 -21.016 1 98 222 LEU B N 1
ATOM 4664 C CA . LEU B 1 222 ? 5.488 -36.062 -20.172 1 98 222 LEU B CA 1
ATOM 4665 C C . LEU B 1 222 ? 4.629 -35.656 -18.984 1 98 222 LEU B C 1
ATOM 4667 O O . LEU B 1 222 ? 5.043 -34.812 -18.188 1 98 222 LEU B O 1
ATOM 4671 N N . LEU B 1 223 ? 3.439 -36.156 -18.844 1 97.38 223 LEU B N 1
ATOM 4672 C CA . LEU B 1 223 ? 2.529 -35.844 -17.75 1 97.38 223 LEU B CA 1
ATOM 4673 C C . LEU B 1 223 ? 2.207 -37.094 -16.938 1 97.38 223 LEU B C 1
ATOM 4675 O O . LEU B 1 223 ? 2.225 -38.188 -17.469 1 97.38 223 LEU B O 1
ATOM 4679 N N . PRO B 1 224 ? 1.902 -36.906 -15.711 1 97.06 224 PRO B N 1
ATOM 4680 C CA . PRO B 1 224 ? 1.495 -38.031 -14.891 1 97.06 224 PRO B CA 1
ATOM 4681 C C . PRO B 1 224 ? 0.074 -38.5 -15.195 1 97.06 224 PRO B C 1
ATOM 4683 O O . PRO B 1 224 ? -0.571 -37.969 -16.109 1 97.06 224 PRO B O 1
ATOM 4686 N N . GLU B 1 225 ? -0.419 -39.469 -14.477 1 94.31 225 GLU B N 1
ATOM 4687 C CA . GLU B 1 225 ? -1.731 -40.062 -14.703 1 94.31 225 GLU B CA 1
ATOM 4688 C C . GLU B 1 225 ? -2.85 -39.062 -14.414 1 94.31 225 GLU B C 1
ATOM 4690 O O . GLU B 1 225 ? -3.834 -39 -15.156 1 94.31 225 GLU B O 1
ATOM 4695 N N . ASP B 1 226 ? -2.736 -38.312 -13.344 1 95.5 226 ASP B N 1
ATOM 4696 C CA 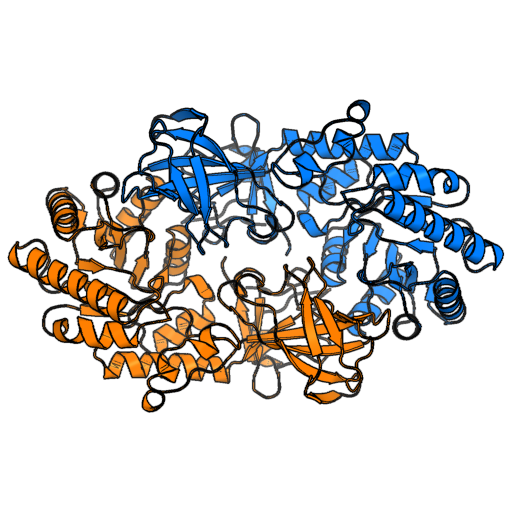. ASP B 1 226 ? -3.732 -37.312 -12.977 1 95.5 226 ASP B CA 1
ATOM 4697 C C . ASP B 1 226 ? -3.133 -35.906 -12.992 1 95.5 226 ASP B C 1
ATOM 4699 O O . ASP B 1 226 ? -3.045 -35.25 -11.953 1 95.5 226 ASP B O 1
ATOM 4703 N N . PRO B 1 227 ? -2.842 -35.469 -14.188 1 98.31 227 PRO B N 1
ATOM 4704 C CA . PRO B 1 227 ? -2.18 -34.188 -14.281 1 98.31 227 PRO B CA 1
ATOM 4705 C C . PRO B 1 227 ? -3.113 -33.031 -13.945 1 98.31 227 PRO B C 1
ATOM 4707 O O . PRO B 1 227 ? -4.336 -33.156 -14 1 98.31 227 PRO B O 1
ATOM 4710 N N . ILE B 1 228 ? -2.525 -31.906 -13.625 1 98.62 228 ILE B N 1
ATOM 4711 C CA . ILE B 1 228 ? -3.246 -30.672 -13.336 1 98.62 228 ILE B CA 1
ATOM 4712 C C . ILE B 1 228 ? -3.281 -29.781 -14.586 1 98.62 228 ILE B C 1
ATOM 4714 O O . ILE B 1 228 ? -2.279 -29.656 -15.297 1 98.62 228 ILE B O 1
ATOM 4718 N N . VAL B 1 229 ? -4.41 -29.297 -14.922 1 98.69 229 VAL B N 1
ATOM 4719 C CA . VAL B 1 229 ? -4.559 -28.188 -15.859 1 98.69 229 VAL B CA 1
ATOM 4720 C C . VAL B 1 229 ? -5.176 -26.984 -15.148 1 98.69 229 VAL B C 1
ATOM 4722 O O . VAL B 1 229 ? -6.301 -27.062 -14.648 1 98.69 229 VAL B O 1
ATOM 4725 N N . SER B 1 230 ? -4.398 -25.938 -15.078 1 97.88 230 SER B N 1
ATOM 4726 C CA . SER B 1 230 ? -4.859 -24.781 -14.305 1 97.88 230 SER B CA 1
ATOM 4727 C C . SER B 1 230 ? -4.855 -23.516 -15.141 1 97.88 230 SER B C 1
ATOM 4729 O O . SER B 1 230 ? -3.967 -23.312 -15.977 1 97.88 230 SER B O 1
ATOM 4731 N N . ALA B 1 231 ? -5.852 -22.719 -15.016 1 95.25 231 ALA B N 1
ATOM 4732 C CA . ALA B 1 231 ? -5.977 -21.375 -15.602 1 95.25 231 ALA B CA 1
ATOM 4733 C C . ALA B 1 231 ? -6.926 -20.516 -14.789 1 95.25 231 ALA B C 1
ATOM 4735 O O . ALA B 1 231 ? -7.578 -20.984 -13.859 1 95.25 231 ALA B O 1
ATOM 4736 N N . GLY B 1 232 ? -6.879 -19.281 -15.148 1 82.62 232 GLY B N 1
ATOM 4737 C CA . GLY B 1 232 ? -8.039 -18.562 -14.633 1 82.62 232 GLY B CA 1
ATOM 4738 C C . GLY B 1 232 ? -7.691 -17.219 -14.039 1 82.62 232 GLY B C 1
ATOM 4739 O O . GLY B 1 232 ? -7.238 -17.141 -12.891 1 82.62 232 GLY B O 1
ATOM 4740 N N . GLY B 1 233 ? -7.855 -16.172 -14.711 1 78.06 233 GLY B N 1
ATOM 4741 C CA . GLY B 1 233 ? -8.07 -14.812 -14.242 1 78.06 233 GLY B CA 1
ATOM 4742 C C . GLY B 1 233 ? -9.523 -14.523 -13.891 1 78.06 233 GLY B C 1
ATOM 4743 O O . GLY B 1 233 ? -10.383 -15.398 -14.016 1 78.06 233 GLY B O 1
ATOM 4744 N N . SER B 1 234 ? -9.766 -13.391 -13.344 1 76.62 234 SER B N 1
ATOM 4745 C CA . SER B 1 234 ? -11.109 -13.07 -12.867 1 76.62 234 SER B CA 1
ATOM 4746 C C . SER B 1 234 ? -11.984 -12.562 -14.008 1 76.62 234 SER B C 1
ATOM 4748 O O . SER B 1 234 ? -13.211 -12.492 -13.859 1 76.62 234 SER B O 1
ATOM 4750 N N . ALA B 1 235 ? -11.438 -12.445 -15.164 1 81 235 ALA B N 1
ATOM 4751 C CA . ALA B 1 235 ? -12.195 -11.781 -16.219 1 81 235 ALA B CA 1
ATOM 4752 C C . ALA B 1 235 ? -12.797 -12.805 -17.188 1 81 235 ALA B C 1
ATOM 4754 O O . ALA B 1 235 ? -13.742 -12.492 -17.922 1 81 235 ALA B O 1
ATOM 4755 N N . TRP B 1 236 ? -12.258 -14.109 -17.203 1 89.5 236 TRP B N 1
ATOM 4756 C CA . TRP B 1 236 ? -12.648 -15 -18.281 1 89.5 236 TRP B CA 1
ATOM 4757 C C . TRP B 1 236 ? -12.891 -16.422 -17.766 1 89.5 236 TRP B C 1
ATOM 4759 O O . TRP B 1 236 ? -12.648 -17.391 -18.469 1 89.5 236 TRP B O 1
ATOM 4769 N N . PHE B 1 237 ? -13.25 -16.547 -16.484 1 90.81 237 PHE B N 1
ATOM 4770 C CA . PHE B 1 237 ? -13.336 -17.891 -15.953 1 90.81 237 PHE B CA 1
ATOM 4771 C C . PHE B 1 237 ? -14.438 -18.688 -16.656 1 90.81 237 PHE B C 1
ATOM 4773 O O . PHE B 1 237 ? -14.406 -19.906 -16.672 1 90.81 237 PHE B O 1
ATOM 4780 N N . ASP B 1 238 ? -15.422 -17.984 -17.281 1 92.44 238 ASP B N 1
ATOM 4781 C CA . ASP B 1 238 ? -16.438 -18.672 -18.078 1 92.44 238 ASP B CA 1
ATOM 4782 C C . ASP B 1 238 ? -15.836 -19.312 -19.312 1 92.44 238 ASP B C 1
ATOM 4784 O O . ASP B 1 238 ? -16.188 -20.438 -19.672 1 92.44 238 ASP B O 1
ATOM 4788 N N . ARG B 1 239 ? -14.891 -18.625 -19.906 1 94.25 239 ARG B N 1
ATOM 4789 C CA . ARG B 1 239 ? -14.227 -19.172 -21.094 1 94.25 239 ARG B CA 1
ATOM 4790 C C . ARG B 1 239 ? -13.297 -20.312 -20.719 1 94.25 239 ARG B C 1
ATOM 4792 O O . ARG B 1 239 ? -13.156 -21.266 -21.484 1 94.25 239 ARG B O 1
ATOM 4799 N N . VAL B 1 240 ? -12.648 -20.203 -19.641 1 96.38 240 VAL B N 1
ATOM 4800 C CA . VAL B 1 240 ? -11.805 -21.297 -19.141 1 96.38 240 VAL B CA 1
ATOM 4801 C C . VAL B 1 240 ? -12.641 -22.562 -18.969 1 96.38 240 VAL B C 1
ATOM 4803 O O . VAL B 1 240 ? -12.258 -23.641 -19.422 1 96.38 240 VAL B O 1
ATOM 4806 N N . ALA B 1 241 ? -13.805 -22.406 -18.297 1 94.81 241 ALA B N 1
ATOM 4807 C CA . ALA B 1 241 ? -14.695 -23.547 -18.094 1 94.81 241 ALA B CA 1
ATOM 4808 C C . ALA B 1 241 ? -15.156 -24.141 -19.422 1 94.81 241 ALA B C 1
ATOM 4810 O O . ALA B 1 241 ? -15.18 -25.359 -19.594 1 94.81 241 ALA B O 1
ATOM 4811 N N . ASP B 1 242 ? -15.438 -23.281 -20.312 1 95.25 242 ASP B N 1
ATOM 4812 C CA . ASP B 1 242 ? -15.977 -23.703 -21.594 1 95.25 242 ASP B CA 1
ATOM 4813 C C . ASP B 1 242 ? -14.906 -24.438 -22.422 1 95.25 242 ASP B C 1
ATOM 4815 O O . ASP B 1 242 ? -15.172 -25.5 -22.984 1 95.25 242 ASP B O 1
ATOM 4819 N N . ARG B 1 243 ? -13.695 -23.906 -22.484 1 96.75 243 ARG B N 1
ATOM 4820 C CA . ARG B 1 243 ? -12.68 -24.391 -23.422 1 96.75 243 ARG B CA 1
ATOM 4821 C C . ARG B 1 243 ? -11.898 -25.562 -22.828 1 96.75 243 ARG B C 1
ATOM 4823 O O . ARG B 1 243 ? -11.414 -26.422 -23.562 1 96.75 243 ARG B O 1
ATOM 4830 N N . LEU B 1 244 ? -11.766 -25.594 -21.516 1 97.62 244 LEU B N 1
ATOM 4831 C CA . LEU B 1 244 ? -10.914 -26.609 -20.906 1 97.62 244 LEU B CA 1
ATOM 4832 C C . LEU B 1 244 ? -11.75 -27.688 -20.234 1 97.62 244 LEU B C 1
ATOM 4834 O O . LEU B 1 244 ? -11.227 -28.75 -19.859 1 97.62 244 LEU B O 1
ATOM 4838 N N . GLY B 1 245 ? -13.094 -27.484 -20.094 1 96.56 245 GLY B N 1
ATOM 4839 C CA . GLY B 1 245 ? -13.961 -28.406 -19.391 1 96.56 245 GLY B CA 1
ATOM 4840 C C . GLY B 1 245 ? -13.914 -29.812 -19.938 1 96.56 245 GLY B C 1
ATOM 4841 O O . GLY B 1 245 ? -14.078 -30.781 -19.188 1 96.56 245 GLY B O 1
ATOM 4842 N N . GLY B 1 246 ? -13.641 -29.922 -21.188 1 95.56 246 GLY B N 1
ATOM 4843 C CA . GLY B 1 246 ? -13.602 -31.203 -21.844 1 95.56 246 GLY B CA 1
ATOM 4844 C C . GLY B 1 246 ? -12.453 -32.094 -21.391 1 95.56 246 GLY B C 1
ATOM 4845 O O . GLY B 1 246 ? -12.438 -33.281 -21.656 1 95.56 246 GLY B O 1
ATOM 4846 N N . LEU B 1 247 ? -11.531 -31.516 -20.688 1 96.94 247 LEU B N 1
ATOM 4847 C CA . LEU B 1 247 ? -10.359 -32.25 -20.25 1 96.94 247 LEU B CA 1
ATOM 4848 C C . LEU B 1 247 ? -10.617 -32.906 -18.891 1 96.94 247 LEU B C 1
ATOM 4850 O O . LEU B 1 247 ? -9.766 -33.625 -18.375 1 96.94 247 LEU B O 1
ATOM 4854 N N . ALA B 1 248 ? -11.781 -32.781 -18.328 1 95.31 248 ALA B N 1
ATOM 4855 C CA . ALA B 1 248 ? -12.086 -33.156 -16.938 1 95.31 248 ALA B CA 1
ATOM 4856 C C . ALA B 1 248 ? -11.922 -34.656 -16.734 1 95.31 248 ALA B C 1
ATOM 4858 O O . ALA B 1 248 ? -11.602 -35.094 -15.625 1 95.31 248 ALA B O 1
ATOM 4859 N N . ALA B 1 249 ? -12.062 -35.406 -17.703 1 95.5 249 ALA B N 1
ATOM 4860 C CA . ALA B 1 249 ? -11.945 -36.844 -17.594 1 95.5 249 ALA B CA 1
ATOM 4861 C C . ALA B 1 249 ? -10.484 -37.281 -17.5 1 95.5 249 ALA B C 1
ATOM 4863 O O . ALA B 1 249 ? -10.188 -38.375 -17.031 1 95.5 249 ALA B O 1
ATOM 4864 N N . ARG B 1 250 ? -9.617 -36.406 -17.891 1 97.19 250 ARG B N 1
ATOM 4865 C CA . ARG B 1 250 ? -8.227 -36.844 -18.047 1 97.19 250 ARG B CA 1
ATOM 4866 C C . ARG B 1 250 ? -7.309 -36 -17.156 1 97.19 250 ARG B C 1
ATOM 4868 O O . ARG B 1 250 ? -6.121 -36.312 -17.016 1 97.19 250 ARG B O 1
ATOM 4875 N N . ALA B 1 251 ? -7.812 -35 -16.609 1 98.06 251 ALA B N 1
ATOM 4876 C CA . ALA B 1 251 ? -6.98 -34.094 -15.836 1 98.06 251 ALA B CA 1
ATOM 4877 C C . ALA B 1 251 ? -7.77 -33.469 -14.695 1 98.06 251 ALA B C 1
ATOM 4879 O O . ALA B 1 251 ? -9 -33.375 -14.75 1 98.06 251 ALA B O 1
ATOM 4880 N N . ARG B 1 252 ? -7.113 -33.125 -13.664 1 98.06 252 ARG B N 1
ATOM 4881 C CA . ARG B 1 252 ? -7.703 -32.25 -12.648 1 98.06 252 ARG B CA 1
ATOM 4882 C C . ARG B 1 252 ? -7.703 -30.797 -13.102 1 98.06 252 ARG B C 1
ATOM 4884 O O . ARG B 1 252 ? -6.641 -30.203 -13.328 1 98.06 252 ARG B O 1
ATOM 4891 N N . LEU B 1 253 ? -8.836 -30.234 -13.266 1 98.19 253 LEU B N 1
ATOM 4892 C CA . LEU B 1 253 ? -8.977 -28.844 -13.711 1 98.19 253 LEU B CA 1
ATOM 4893 C C . LEU B 1 253 ? -9.078 -27.906 -12.516 1 98.19 253 LEU B C 1
ATOM 4895 O O . LEU B 1 253 ? -9.906 -28.094 -11.625 1 98.19 253 LEU B O 1
ATOM 4899 N N . ILE B 1 254 ? -8.211 -26.906 -12.461 1 98.12 254 ILE B N 1
ATOM 4900 C CA . ILE B 1 254 ? -8.188 -26 -11.328 1 98.12 254 ILE B CA 1
ATOM 4901 C C . ILE B 1 254 ? -8.359 -24.562 -11.82 1 98.12 254 ILE B C 1
ATOM 4903 O O . ILE B 1 254 ? -7.547 -24.062 -12.602 1 98.12 254 ILE B O 1
ATOM 4907 N N . LEU B 1 255 ? -9.43 -23.938 -11.375 1 96.69 255 LEU B N 1
ATOM 4908 C CA . LEU B 1 255 ? -9.656 -22.516 -11.609 1 96.69 255 LEU B CA 1
ATOM 4909 C C . LEU B 1 255 ? -9.023 -21.672 -10.516 1 96.69 255 LEU B C 1
ATOM 4911 O O . LEU B 1 255 ? -9.117 -22.016 -9.328 1 96.69 255 LEU B O 1
ATOM 4915 N N . ARG B 1 256 ? -8.367 -20.5 -10.898 1 95.25 256 ARG B N 1
ATOM 4916 C CA . ARG B 1 256 ? -7.609 -19.75 -9.898 1 95.25 256 ARG B CA 1
ATOM 4917 C C . ARG B 1 256 ? -8.117 -18.312 -9.805 1 95.25 256 ARG B C 1
ATOM 4919 O O . ARG B 1 256 ? -7.422 -17.438 -9.281 1 95.25 256 ARG B O 1
ATOM 4926 N N . SER B 1 257 ? -9.258 -17.953 -10.195 1 85.69 257 SER B N 1
ATOM 4927 C CA . SER B 1 257 ? -9.789 -16.594 -10.164 1 85.69 257 SER B CA 1
ATOM 4928 C C . SER B 1 257 ? -9.797 -16.031 -8.75 1 85.69 257 SER B C 1
ATOM 4930 O O . SER B 1 257 ? -10.297 -16.672 -7.824 1 85.69 257 SER B O 1
ATOM 4932 N N . GLY B 1 258 ? -9.242 -14.766 -8.57 1 74.62 258 GLY B N 1
ATOM 4933 C CA . GLY B 1 258 ? -8.984 -14.297 -7.219 1 74.62 258 GLY B CA 1
ATOM 4934 C C . GLY B 1 258 ? -9.82 -13.102 -6.832 1 74.62 258 GLY B C 1
ATOM 4935 O O . GLY B 1 258 ? -9.953 -12.781 -5.645 1 74.62 258 GLY B O 1
ATOM 4936 N N . ALA B 1 259 ? -10.414 -12.344 -7.715 1 74.19 259 ALA B N 1
ATOM 4937 C CA . ALA B 1 259 ? -11.047 -11.07 -7.391 1 74.19 259 ALA B CA 1
ATOM 4938 C C . ALA B 1 259 ? -12.516 -11.258 -7.02 1 74.19 259 ALA B C 1
ATOM 4940 O O . ALA B 1 259 ? -13.219 -10.297 -6.723 1 74.19 259 ALA B O 1
ATOM 4941 N N . SER B 1 260 ? -12.922 -12.398 -6.824 1 80.94 260 SER B N 1
ATOM 4942 C CA . SER B 1 260 ? -14.344 -12.68 -6.68 1 80.94 260 SER B CA 1
ATOM 4943 C C . SER B 1 260 ? -14.797 -12.516 -5.234 1 80.94 260 SER B C 1
ATOM 4945 O O . SER B 1 260 ? -15.977 -12.258 -4.969 1 80.94 260 SER B O 1
ATOM 4947 N N . VAL B 1 261 ? -13.852 -12.641 -4.312 1 86.19 261 VAL B N 1
ATOM 4948 C CA . VAL B 1 261 ? -14.25 -12.711 -2.908 1 86.19 261 VAL B CA 1
ATOM 4949 C C . VAL B 1 261 ? -14.883 -11.391 -2.48 1 86.19 261 VAL B C 1
ATOM 4951 O O . VAL B 1 261 ? -15.906 -11.383 -1.795 1 86.19 261 VAL B O 1
ATOM 4954 N N . THR B 1 262 ? -14.328 -10.32 -2.959 1 86.31 262 THR B N 1
ATOM 4955 C CA . THR B 1 262 ? -14.867 -9.039 -2.535 1 86.31 262 THR B CA 1
ATOM 4956 C C . THR B 1 262 ? -15.523 -8.312 -3.709 1 86.31 262 THR B C 1
ATOM 4958 O O . THR B 1 262 ? -16.391 -7.457 -3.514 1 86.31 262 THR B O 1
ATOM 4961 N N . HIS B 1 263 ? -15.172 -8.703 -4.879 1 76.88 263 HIS B N 1
ATOM 4962 C CA . HIS B 1 263 ? -15.727 -7.996 -6.031 1 76.88 263 HIS B CA 1
ATOM 4963 C C . HIS B 1 263 ? -15.578 -6.484 -5.871 1 76.88 263 HIS B C 1
ATOM 4965 O O . HIS B 1 263 ? -14.766 -6.016 -5.074 1 76.88 263 HIS B O 1
ATOM 4971 N N . ASP B 1 264 ? -16.125 -5.746 -6.832 1 68.56 264 ASP B N 1
ATOM 4972 C CA . ASP B 1 264 ? -15.914 -4.305 -6.703 1 68.56 264 ASP B CA 1
ATOM 4973 C C . ASP B 1 264 ? -17.031 -3.523 -7.391 1 68.56 264 ASP B C 1
ATOM 4975 O O . ASP B 1 264 ? -17.906 -4.113 -8.023 1 68.56 264 ASP B O 1
ATOM 4979 N N . ASP B 1 265 ? -17.031 -2.326 -7.051 1 67.75 265 ASP B N 1
ATOM 4980 C CA . ASP B 1 265 ? -18.031 -1.4 -7.578 1 67.75 265 ASP B CA 1
ATOM 4981 C C . ASP B 1 265 ? -17.516 -0.688 -8.828 1 67.75 265 ASP B C 1
ATOM 4983 O O . ASP B 1 265 ? -18.047 0.356 -9.211 1 67.75 265 ASP B O 1
ATOM 4987 N N . GLY B 1 266 ? -16.5 -1.139 -9.43 1 64.44 266 GLY B N 1
ATOM 4988 C CA . GLY B 1 266 ? -15.922 -0.479 -10.594 1 64.44 266 GLY B CA 1
ATOM 4989 C C . GLY B 1 266 ? -15.516 -1.448 -11.688 1 64.44 266 GLY B C 1
ATOM 4990 O O . GLY B 1 266 ? -16.344 -1.849 -12.508 1 64.44 266 GLY B O 1
ATOM 4991 N N . PHE B 1 267 ? -14.344 -1.83 -11.648 1 59.44 267 PHE B N 1
ATOM 4992 C CA . PHE B 1 267 ? -13.664 -2.551 -12.719 1 59.44 267 PHE B CA 1
ATOM 4993 C C . PHE B 1 267 ? -14.344 -3.885 -12.992 1 59.44 267 PHE B C 1
ATOM 4995 O O . PHE B 1 267 ? -14.75 -4.156 -14.125 1 59.44 267 PHE B O 1
ATOM 5002 N N . TYR B 1 268 ? -14.633 -4.574 -12.008 1 62.97 268 TYR B N 1
ATOM 5003 C CA . TYR B 1 268 ? -15.141 -5.93 -12.211 1 62.97 268 TYR B CA 1
ATOM 5004 C C . TYR B 1 268 ? -16.656 -5.938 -12.305 1 62.97 268 TYR B C 1
ATOM 5006 O O . TYR B 1 268 ? -17.25 -6.887 -12.828 1 62.97 268 TYR B O 1
ATOM 5014 N N . ARG B 1 269 ? -17.234 -4.898 -11.773 1 62.41 269 ARG B N 1
ATOM 5015 C CA . ARG B 1 269 ? -18.688 -4.812 -11.938 1 62.41 269 ARG B CA 1
ATOM 5016 C C . ARG B 1 269 ? -19.078 -4.895 -13.414 1 62.41 269 ARG B C 1
ATOM 5018 O O . ARG B 1 269 ? -20.062 -5.535 -13.758 1 62.41 269 ARG B O 1
ATOM 5025 N N . GLU B 1 270 ? -18.156 -4.34 -14.18 1 64.25 270 GLU B N 1
ATOM 5026 C CA . GLU B 1 270 ? -18.484 -4.273 -15.602 1 64.25 270 GLU B CA 1
ATOM 5027 C C . GLU B 1 270 ? -17.906 -5.457 -16.359 1 64.25 270 GLU B C 1
ATOM 5029 O O . GLU B 1 270 ? -18.312 -5.746 -17.484 1 64.25 270 GLU B O 1
ATOM 5034 N N . ARG B 1 271 ? -17.016 -6.277 -15.641 1 65.94 271 ARG B N 1
ATOM 5035 C CA . ARG B 1 271 ? -16.234 -7.215 -16.438 1 65.94 271 ARG B CA 1
ATOM 5036 C C . ARG B 1 271 ? -16.406 -8.641 -15.938 1 65.94 271 ARG B C 1
ATOM 5038 O O . ARG B 1 271 ? -16.062 -9.602 -16.641 1 65.94 271 ARG B O 1
ATOM 5045 N N . THR B 1 272 ? -17.062 -8.742 -14.828 1 74.5 272 THR B N 1
ATOM 5046 C CA . THR B 1 272 ? -17.203 -10.102 -14.32 1 74.5 272 THR B CA 1
ATOM 5047 C C . THR B 1 272 ? -18 -10.961 -15.289 1 74.5 272 THR B C 1
ATOM 5049 O O . THR B 1 272 ? -18.953 -10.492 -15.898 1 74.5 272 THR B O 1
ATOM 5052 N N . PRO B 1 273 ? -17.594 -12.195 -15.461 1 79.12 273 PRO B N 1
ATOM 5053 C CA . PRO B 1 273 ? -18.281 -13.109 -16.375 1 79.12 273 PRO B CA 1
ATOM 5054 C C . PRO B 1 273 ? -19.75 -13.273 -16.047 1 79.12 273 PRO B C 1
ATOM 5056 O O . PRO B 1 273 ? -20.562 -13.578 -16.938 1 79.12 273 PRO B O 1
ATOM 5059 N N . PHE B 1 274 ? -20.109 -13.031 -14.867 1 82.75 274 PHE B N 1
ATOM 5060 C CA . PHE B 1 274 ? -21.5 -13.203 -14.461 1 82.75 274 PHE B CA 1
ATOM 5061 C C . PHE B 1 274 ? -22.391 -12.148 -15.102 1 82.75 274 PHE B C 1
ATOM 5063 O O . PHE B 1 274 ? -23.609 -12.289 -15.133 1 82.75 274 PHE B O 1
ATOM 5070 N N . VAL B 1 275 ? -21.797 -11.102 -15.641 1 79.56 275 VAL B N 1
ATOM 5071 C CA . VAL B 1 275 ? -22.547 -10.156 -16.469 1 79.56 275 VAL B CA 1
ATOM 5072 C C . VAL B 1 275 ? -22.953 -10.836 -17.766 1 79.56 275 VAL B C 1
ATOM 5074 O O . VAL B 1 275 ? -24.062 -10.617 -18.266 1 79.56 275 VAL B O 1
ATOM 5077 N N . ARG B 1 276 ? -22.125 -11.695 -18.266 1 82.94 276 ARG B N 1
ATOM 5078 C CA . ARG B 1 276 ? -22.391 -12.43 -19.5 1 82.94 276 ARG B CA 1
ATOM 5079 C C . ARG B 1 276 ? -23.234 -13.664 -19.234 1 82.94 276 ARG B C 1
ATOM 5081 O O . ARG B 1 276 ? -23.922 -14.164 -20.141 1 82.94 276 ARG B O 1
ATOM 5088 N N . MET B 1 277 ? -23.125 -14.148 -17.969 1 86.62 277 MET B N 1
ATOM 5089 C CA . MET B 1 277 ? -23.906 -15.312 -17.562 1 86.62 277 MET B CA 1
ATOM 5090 C C . MET B 1 277 ? -24.703 -15.023 -16.281 1 86.62 277 MET B C 1
ATOM 5092 O O . MET B 1 277 ? -24.5 -15.672 -15.258 1 86.62 277 MET B O 1
ATOM 5096 N N . PRO B 1 278 ? -25.641 -14.156 -16.375 1 84.62 278 PRO B N 1
ATOM 5097 C CA . PRO B 1 278 ? -26.375 -13.734 -15.172 1 84.62 278 PRO B CA 1
ATOM 5098 C C . PRO B 1 278 ? -27.094 -14.883 -14.477 1 84.62 278 PRO B C 1
ATOM 5100 O O . PRO B 1 278 ? -27.312 -14.828 -13.266 1 84.62 278 PRO B O 1
ATOM 5103 N N . GLU B 1 279 ? -27.359 -15.906 -15.148 1 86.31 279 GLU B N 1
ATOM 5104 C CA . GLU B 1 279 ? -28.062 -17.062 -14.578 1 86.31 279 GLU B CA 1
ATOM 5105 C C . GLU B 1 279 ? -27.156 -17.859 -13.648 1 86.31 279 GLU B C 1
ATOM 5107 O O . GLU B 1 279 ? -27.625 -18.656 -12.852 1 86.31 279 GLU B O 1
ATOM 5112 N N . GLU B 1 280 ? -25.953 -17.609 -13.773 1 86.81 280 GLU B N 1
ATOM 5113 C CA . GLU B 1 280 ? -25 -18.406 -13.008 1 86.81 280 GLU B CA 1
ATOM 5114 C C . GLU B 1 280 ? -24.672 -17.75 -11.672 1 86.81 280 GLU B C 1
ATOM 5116 O O . GLU B 1 280 ? -24.062 -18.359 -10.797 1 86.81 280 GLU B O 1
ATOM 5121 N N . GLY B 1 281 ? -25.078 -16.625 -11.445 1 79.44 281 GLY B N 1
ATOM 5122 C CA . GLY B 1 281 ? -24.938 -16.016 -10.133 1 79.44 281 GLY B CA 1
ATOM 5123 C C . GLY B 1 281 ? -24.438 -14.586 -10.188 1 79.44 281 GLY B C 1
ATOM 5124 O O . GLY B 1 281 ? -24.047 -14.102 -11.25 1 79.44 281 GLY B O 1
ATOM 5125 N N . PRO B 1 282 ? -24.672 -13.906 -9.148 1 83.75 282 PRO B N 1
ATOM 5126 C CA . PRO B 1 282 ? -24.141 -12.547 -9.039 1 83.75 282 PRO B CA 1
ATOM 5127 C C . PRO B 1 282 ? -22.953 -12.461 -8.086 1 83.75 282 PRO B C 1
ATOM 5129 O O . PRO B 1 282 ? -22.703 -13.398 -7.324 1 83.75 282 PRO B O 1
ATOM 5132 N N . LEU B 1 283 ? -22.078 -11.516 -8.25 1 88.38 283 LEU B N 1
ATOM 5133 C CA . LEU B 1 283 ? -21.125 -11.102 -7.223 1 88.38 283 LEU B CA 1
ATOM 5134 C C . LEU B 1 283 ? -21.5 -9.734 -6.664 1 88.38 283 LEU B C 1
ATOM 5136 O O . LEU B 1 283 ? -22.062 -8.898 -7.379 1 88.38 283 LEU B O 1
ATOM 5140 N N . ALA B 1 284 ? -21.312 -9.617 -5.453 1 89.31 284 ALA B N 1
ATOM 5141 C CA . ALA B 1 284 ? -21.609 -8.352 -4.781 1 89.31 284 ALA B CA 1
ATOM 5142 C C . ALA B 1 284 ? -20.344 -7.648 -4.344 1 89.31 284 ALA B C 1
ATOM 5144 O O . ALA B 1 284 ? -19.391 -8.289 -3.891 1 89.31 284 ALA B O 1
ATOM 5145 N N . ALA B 1 285 ? -20.359 -6.312 -4.496 1 89.81 285 ALA B N 1
ATOM 5146 C CA . ALA B 1 285 ? -19.281 -5.527 -3.916 1 89.81 285 ALA B CA 1
ATOM 5147 C C . ALA B 1 285 ? -19.297 -5.605 -2.393 1 89.81 285 ALA B C 1
ATOM 5149 O O . ALA B 1 285 ? -20.328 -5.332 -1.764 1 89.81 285 ALA B O 1
ATOM 5150 N N . ALA B 1 286 ? -18.156 -5.949 -1.845 1 93.44 286 ALA B N 1
ATOM 5151 C CA . ALA B 1 286 ? -18.156 -6.242 -0.414 1 93.44 286 ALA B CA 1
ATOM 5152 C C . ALA B 1 286 ? -17.297 -5.246 0.355 1 93.44 286 ALA B C 1
ATOM 5154 O O . ALA B 1 286 ? -17.25 -5.281 1.587 1 93.44 286 ALA B O 1
ATOM 5155 N N . LEU B 1 287 ? -16.609 -4.375 -0.312 1 93.69 287 LEU B N 1
ATOM 5156 C CA . LEU B 1 287 ? -15.734 -3.418 0.353 1 93.69 287 LEU B CA 1
ATOM 5157 C C . LEU B 1 287 ? -16.344 -2.023 0.357 1 93.69 287 LEU B C 1
ATOM 5159 O O . LEU B 1 287 ? -16.922 -1.594 -0.644 1 93.69 287 LEU B O 1
ATOM 5163 N N . GLU B 1 288 ? -16.234 -1.357 1.511 1 94.38 288 GLU B N 1
ATOM 5164 C CA . GLU B 1 288 ? -16.609 0.044 1.661 1 94.38 288 GLU B CA 1
ATOM 5165 C C . GLU B 1 288 ? -15.555 0.824 2.436 1 94.38 288 GLU B C 1
ATOM 5167 O O . GLU B 1 288 ? -14.961 0.30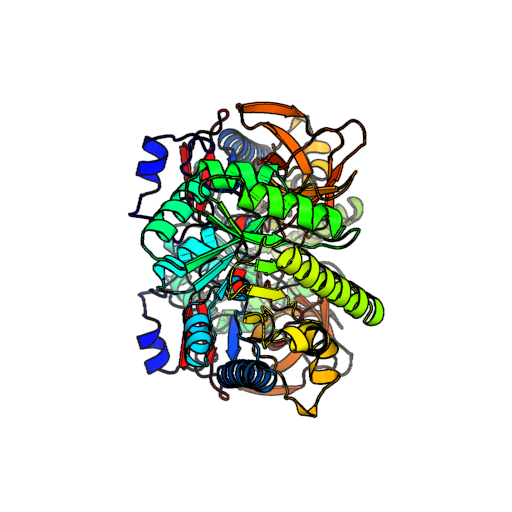3 3.383 1 94.38 288 GLU B O 1
ATOM 5172 N N . ILE B 1 289 ? -15.352 2.004 1.962 1 96.5 289 ILE B N 1
ATOM 5173 C CA . ILE B 1 289 ? -14.539 2.916 2.756 1 96.5 289 ILE B CA 1
ATOM 5174 C C . ILE B 1 289 ? -15.391 4.098 3.223 1 96.5 289 ILE B C 1
ATOM 5176 O O . ILE B 1 289 ? -16.109 4.699 2.43 1 96.5 289 ILE B O 1
ATOM 5180 N N . TRP B 1 290 ? -15.344 4.32 4.438 1 97.75 290 TRP B N 1
ATOM 5181 C CA . TRP B 1 290 ? -15.977 5.496 5.023 1 97.75 290 TRP B CA 1
ATOM 5182 C C . TRP B 1 290 ? -14.953 6.594 5.281 1 97.75 290 TRP B C 1
ATOM 5184 O O . TRP B 1 290 ? -13.898 6.344 5.871 1 97.75 290 TRP B O 1
ATOM 5194 N N . ALA B 1 291 ? -15.273 7.809 4.855 1 98.25 291 ALA B N 1
ATOM 5195 C CA . ALA B 1 291 ? -14.375 8.945 5.07 1 98.25 291 ALA B CA 1
ATOM 5196 C C . ALA B 1 291 ? -15.164 10.211 5.398 1 98.25 291 ALA B C 1
ATOM 5198 O O . ALA B 1 291 ? -16.297 10.383 4.93 1 98.25 291 ALA B O 1
ATOM 5199 N N . GLN B 1 292 ? -14.602 11.031 6.137 1 98.44 292 GLN B N 1
ATOM 5200 C CA . GLN B 1 292 ? -15.242 12.266 6.574 1 98.44 292 GLN B CA 1
ATOM 5201 C C . GLN B 1 292 ? -14.859 13.438 5.68 1 98.44 292 GLN B C 1
ATOM 5203 O O . GLN B 1 292 ? -13.695 13.57 5.285 1 98.44 292 GLN B O 1
ATOM 5208 N N . VAL B 1 293 ? -15.812 14.297 5.371 1 98.62 293 VAL B N 1
ATOM 5209 C CA . VAL B 1 293 ? -15.531 15.539 4.668 1 98.62 293 VAL B CA 1
ATOM 5210 C C . VAL B 1 293 ? -14.805 16.516 5.602 1 98.62 293 VAL B C 1
ATOM 5212 O O . VAL B 1 293 ? -15.359 16.938 6.617 1 98.62 293 VAL B O 1
ATOM 5215 N N . LEU B 1 294 ? -13.602 16.891 5.234 1 98.38 294 LEU B N 1
ATOM 5216 C CA . LEU B 1 294 ? -12.75 17.703 6.098 1 98.38 294 LEU B CA 1
ATOM 5217 C C . LEU B 1 294 ? -12.898 19.188 5.773 1 98.38 294 LEU B C 1
ATOM 5219 O O . LEU B 1 294 ? -12.688 20.031 6.641 1 98.38 294 LEU B O 1
ATOM 5223 N N . SER B 1 295 ? -13.18 19.453 4.523 1 98.62 295 SER B N 1
ATOM 5224 C CA . SER B 1 295 ? -13.18 20.828 4.047 1 98.62 295 SER B CA 1
ATOM 5225 C C . SER B 1 295 ? -14.094 21 2.838 1 98.62 295 SER B C 1
ATOM 5227 O O . SER B 1 295 ? -14.289 20.047 2.064 1 98.62 295 SER B O 1
ATOM 5229 N N . ALA B 1 296 ? -14.742 22.078 2.725 1 98 296 ALA B N 1
ATOM 5230 C CA . ALA B 1 296 ? -15.453 22.578 1.549 1 98 296 ALA B CA 1
ATOM 5231 C C . ALA B 1 296 ? -15.062 24.016 1.226 1 98 296 ALA B C 1
ATOM 5233 O O . ALA B 1 296 ? -15.875 24.922 1.368 1 98 296 ALA B O 1
ATOM 5234 N N . PRO B 1 297 ? -13.852 24.219 0.744 1 96.94 297 PRO B N 1
ATOM 5235 C CA . PRO B 1 297 ? -13.211 25.531 0.761 1 96.94 297 PRO B CA 1
ATOM 5236 C C . PRO B 1 297 ? -13.75 26.469 -0.328 1 96.94 297 PRO B C 1
ATOM 5238 O O . PRO B 1 297 ? -13.547 27.688 -0.261 1 96.94 297 PRO B O 1
ATOM 5241 N N . GLU B 1 298 ? -14.383 26 -1.366 1 96 298 GLU B N 1
ATOM 5242 C CA . GLU B 1 298 ? -14.984 26.812 -2.418 1 96 298 GLU B CA 1
ATOM 5243 C C . GLU B 1 298 ? -16.125 26.062 -3.104 1 96 298 GLU B C 1
ATOM 5245 O O . GLU B 1 298 ? -16.219 24.844 -3.002 1 96 298 GLU B O 1
ATOM 5250 N N . PRO B 1 299 ? -17.031 26.781 -3.771 1 95.19 299 PRO B N 1
ATOM 5251 C CA . PRO B 1 299 ? -18.156 26.125 -4.434 1 95.19 299 PRO B CA 1
ATOM 5252 C C . PRO B 1 299 ? -17.719 25.047 -5.418 1 95.19 299 PRO B C 1
ATOM 5254 O O . PRO B 1 299 ? -16.766 25.25 -6.184 1 95.19 299 PRO B O 1
ATOM 5257 N N .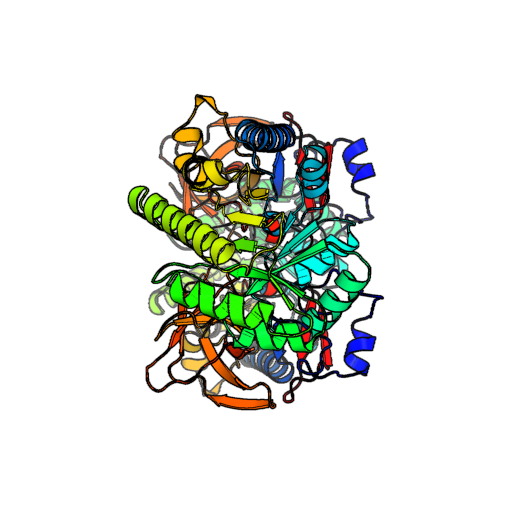 GLY B 1 300 ? -18.359 23.875 -5.293 1 97.25 300 GLY B N 1
ATOM 5258 C CA . GLY B 1 300 ? -18.109 22.797 -6.25 1 97.25 300 GLY B CA 1
ATOM 5259 C C . GLY B 1 300 ? -16.984 21.875 -5.816 1 97.25 300 GLY B C 1
ATOM 5260 O O . GLY B 1 300 ? -16.688 20.891 -6.492 1 97.25 300 GLY B O 1
ATOM 5261 N N . LEU B 1 301 ? -16.406 22.156 -4.672 1 98 301 LEU B N 1
ATOM 5262 C CA . LEU B 1 301 ? -15.273 21.359 -4.219 1 98 301 LEU B CA 1
ATOM 5263 C C . LEU B 1 301 ? -15.414 21 -2.746 1 98 301 LEU B C 1
ATOM 5265 O O . LEU B 1 301 ? -15.664 21.875 -1.91 1 98 301 LEU B O 1
ATOM 5269 N N . ALA B 1 302 ? -15.281 19.766 -2.434 1 98.25 302 ALA B N 1
ATOM 5270 C CA . ALA B 1 302 ? -15.117 19.281 -1.066 1 98.25 302 ALA B CA 1
ATOM 5271 C C . ALA B 1 302 ? -13.938 18.312 -0.97 1 98.25 302 ALA B C 1
ATOM 5273 O O . ALA B 1 302 ? -13.531 17.719 -1.971 1 98.25 302 ALA B O 1
ATOM 5274 N N . LEU B 1 303 ? -13.344 18.281 0.126 1 98.44 303 LEU B N 1
ATOM 5275 C CA . LEU B 1 303 ? -12.234 17.375 0.389 1 98.44 303 LEU B CA 1
ATOM 5276 C C . LEU B 1 303 ? -12.602 16.359 1.47 1 98.44 303 LEU B C 1
ATOM 5278 O O . LEU B 1 303 ? -12.945 16.734 2.59 1 98.44 303 LEU B O 1
ATOM 5282 N N . ALA B 1 304 ? -12.547 15.086 1.114 1 98.44 304 ALA B N 1
ATOM 5283 C CA . ALA B 1 304 ? -12.727 14.016 2.094 1 98.44 304 ALA B CA 1
ATOM 5284 C C . ALA B 1 304 ? -11.375 13.484 2.58 1 98.44 304 ALA B C 1
ATOM 5286 O O . ALA B 1 304 ? -10.398 13.477 1.826 1 98.44 304 ALA B O 1
ATOM 5287 N N . GLY B 1 305 ? -11.359 13.047 3.822 1 97.62 305 GLY B N 1
ATOM 5288 C CA . GLY B 1 305 ? -10.133 12.562 4.438 1 97.62 305 GLY B CA 1
ATOM 5289 C C . GLY B 1 305 ? -9.797 11.141 4.051 1 97.62 305 GLY B C 1
ATOM 5290 O O . GLY B 1 305 ? -9.672 10.266 4.91 1 97.62 305 GLY B O 1
ATOM 5291 N N . MET B 1 306 ? -9.555 10.867 2.844 1 95.81 306 MET B N 1
ATOM 5292 C CA . MET B 1 306 ? -9.156 9.586 2.262 1 95.81 306 MET B CA 1
ATOM 5293 C C . MET B 1 306 ? -8.258 9.805 1.045 1 95.81 306 MET B C 1
ATOM 5295 O O . MET B 1 306 ? -8.531 10.68 0.219 1 95.81 306 MET B O 1
ATOM 5299 N N . GLY B 1 307 ? -7.211 9.055 0.937 1 93.69 307 GLY B N 1
ATOM 5300 C CA . GLY B 1 307 ? -6.316 9.234 -0.195 1 93.69 307 GLY B CA 1
ATOM 5301 C C . GLY B 1 307 ? -5.684 7.938 -0.671 1 93.69 307 GLY B C 1
ATOM 5302 O O . GLY B 1 307 ? -6.238 6.859 -0.458 1 93.69 307 GLY B O 1
ATOM 5303 N N . LYS B 1 308 ? -4.539 8.062 -1.354 1 89.56 308 LYS B N 1
ATOM 5304 C CA . LYS B 1 308 ? -3.836 6.957 -1.994 1 89.56 308 LYS B CA 1
ATOM 5305 C C . LYS B 1 308 ? -3.32 5.961 -0.959 1 89.56 308 LYS B C 1
ATOM 5307 O O . LYS B 1 308 ? -3.074 4.797 -1.278 1 89.56 308 LYS B O 1
ATOM 5312 N N . ARG B 1 309 ? -3.195 6.332 0.225 1 90.25 309 ARG B N 1
ATOM 5313 C CA . ARG B 1 309 ? -2.709 5.465 1.291 1 90.25 309 ARG B CA 1
ATOM 5314 C C . ARG B 1 309 ? -3.842 4.629 1.876 1 90.25 309 ARG B C 1
ATOM 5316 O O . ARG B 1 309 ? -3.602 3.707 2.66 1 90.25 309 ARG B O 1
ATOM 5323 N N . ASP B 1 310 ? -5.078 4.957 1.434 1 91.5 310 ASP B N 1
ATOM 5324 C CA . ASP B 1 310 ? -6.25 4.301 2.01 1 91.5 310 ASP B CA 1
ATOM 5325 C C . ASP B 1 310 ? -7.012 3.51 0.951 1 91.5 310 ASP B C 1
ATOM 5327 O O . ASP B 1 310 ? -7.59 2.461 1.248 1 91.5 310 ASP B O 1
ATOM 5331 N N . ALA B 1 311 ? -7.008 4.059 -0.183 1 88.38 311 ALA B N 1
ATOM 5332 C CA . ALA B 1 311 ? -7.82 3.488 -1.255 1 88.38 311 ALA B CA 1
ATOM 5333 C C . ALA B 1 311 ? -6.98 3.242 -2.506 1 88.38 311 ALA B C 1
ATOM 5335 O O . ALA B 1 311 ? -6.066 4.012 -2.811 1 88.38 311 ALA B O 1
ATOM 5336 N N . PRO B 1 312 ? -7.418 2.123 -3.199 1 76.31 312 PRO B N 1
ATOM 5337 C CA . PRO B 1 312 ? -6.77 1.916 -4.496 1 76.31 312 PRO B CA 1
ATOM 5338 C C . PRO B 1 312 ? -7.121 3.002 -5.512 1 76.31 312 PRO B C 1
ATOM 5340 O O . PRO B 1 312 ? -8.203 3.588 -5.441 1 76.31 312 PRO B O 1
ATOM 5343 N N . PHE B 1 313 ? -6.266 3.318 -6.457 1 71.06 313 PHE B N 1
ATOM 5344 C CA . PHE B 1 313 ? -6.473 4.367 -7.449 1 71.06 313 PHE B CA 1
ATOM 5345 C C . PHE B 1 313 ? -5.895 3.959 -8.797 1 71.06 313 PHE B C 1
ATOM 5347 O O . PHE B 1 313 ? -5.789 4.781 -9.711 1 71.06 313 PHE B O 1
ATOM 5354 N N . ASP B 1 314 ? -5.566 2.783 -8.945 1 65.88 314 ASP B N 1
ATOM 5355 C CA . ASP B 1 314 ? -4.883 2.293 -10.141 1 65.88 314 ASP B CA 1
ATOM 5356 C C . ASP B 1 314 ? -5.875 2.023 -11.266 1 65.88 314 ASP B C 1
ATOM 5358 O O . ASP B 1 314 ? -5.598 2.328 -12.43 1 65.88 314 ASP B O 1
ATOM 5362 N N . GLU B 1 315 ? -6.945 1.429 -10.914 1 67.06 315 GLU B N 1
ATOM 5363 C CA . GLU B 1 315 ? -7.93 1.072 -11.93 1 67.06 315 GLU B CA 1
ATOM 5364 C C . GLU B 1 315 ? -9.266 1.765 -11.672 1 67.06 315 GLU B C 1
ATOM 5366 O O . GLU B 1 315 ? -10.32 1.12 -11.68 1 67.06 315 GLU B O 1
ATOM 5371 N N . GLY B 1 316 ? -9.203 3.037 -11.43 1 79.12 316 GLY B N 1
ATOM 5372 C CA . GLY B 1 316 ? -10.375 3.84 -11.148 1 79.12 316 GLY B CA 1
ATOM 5373 C C . GLY B 1 316 ? -10.359 4.465 -9.766 1 79.12 316 GLY B C 1
ATOM 5374 O O . GLY B 1 316 ? -9.656 3.982 -8.875 1 79.12 316 GLY B O 1
ATOM 5375 N N . LEU B 1 317 ? -11.188 5.488 -9.68 1 89.25 317 LEU B N 1
ATOM 5376 C CA . LEU B 1 317 ? -11.25 6.203 -8.406 1 89.25 317 LEU B CA 1
ATOM 5377 C C . LEU B 1 317 ? -12.43 5.727 -7.574 1 89.25 317 LEU B C 1
ATOM 5379 O O . LEU B 1 317 ? -13.375 5.137 -8.102 1 89.25 317 LEU B O 1
ATOM 5383 N N . PRO B 1 318 ? -12.359 5.855 -6.273 1 91.81 318 PRO B N 1
ATOM 5384 C CA . PRO B 1 318 ? -13.492 5.496 -5.414 1 91.81 318 PRO B CA 1
ATOM 5385 C C . PRO B 1 318 ? -14.789 6.191 -5.824 1 91.81 318 PRO B C 1
ATOM 5387 O O . PRO B 1 318 ? -14.75 7.312 -6.344 1 91.81 318 PRO B O 1
ATOM 5390 N N . VAL B 1 319 ? -15.883 5.52 -5.582 1 93.38 319 VAL B N 1
ATOM 5391 C CA . VAL B 1 319 ? -17.188 6.016 -6.012 1 93.38 319 VAL B CA 1
ATOM 5392 C C . VAL B 1 319 ? -18.031 6.398 -4.793 1 93.38 319 VAL B C 1
ATOM 5394 O O . VAL B 1 319 ? -18.391 5.535 -3.988 1 93.38 319 VAL B O 1
ATOM 5397 N N . PRO B 1 320 ? -18.359 7.695 -4.707 1 96.12 320 PRO B N 1
ATOM 5398 C CA . PRO B 1 320 ? -19.266 8.055 -3.613 1 96.12 320 PRO B CA 1
ATOM 5399 C C . PRO B 1 320 ? -20.656 7.434 -3.766 1 96.12 320 PRO B C 1
ATOM 5401 O O . PRO B 1 320 ? -21.266 7.535 -4.832 1 96.12 320 PRO B O 1
ATOM 5404 N N . LEU B 1 321 ? -21.141 6.844 -2.691 1 95.94 321 LEU B N 1
ATOM 5405 C CA . LEU B 1 321 ? -22.391 6.113 -2.807 1 95.94 321 LEU B CA 1
ATOM 5406 C C . LEU B 1 321 ? -23.438 6.684 -1.855 1 95.94 321 LEU B C 1
ATOM 5408 O O . LEU B 1 321 ? -24.641 6.691 -2.17 1 95.94 321 LEU B O 1
ATOM 5412 N N . GLU B 1 322 ? -23.016 7.074 -0.689 1 97 322 GLU B N 1
ATOM 5413 C CA . GLU B 1 322 ? -23.938 7.504 0.361 1 97 322 GLU B CA 1
ATOM 5414 C C . GLU B 1 322 ? -23.312 8.578 1.237 1 97 322 GLU B C 1
ATOM 5416 O O . GLU B 1 322 ? -22.109 8.555 1.49 1 97 322 GLU B O 1
ATOM 5421 N N . ILE B 1 323 ? -24.156 9.539 1.638 1 97.88 323 ILE B N 1
ATOM 5422 C CA . ILE B 1 323 ? -23.75 10.547 2.617 1 97.88 323 ILE B CA 1
ATOM 5423 C C . ILE B 1 323 ? -24.438 10.266 3.951 1 97.88 323 ILE B C 1
ATOM 5425 O O . ILE B 1 323 ? -25.641 9.953 3.988 1 97.88 323 ILE B O 1
ATOM 5429 N N . ARG B 1 324 ? -23.688 10.281 4.984 1 97.25 324 ARG B N 1
ATOM 5430 C CA . ARG B 1 324 ? -24.219 10.195 6.344 1 97.25 324 ARG B CA 1
ATOM 5431 C C . ARG B 1 324 ? -23.953 11.477 7.117 1 97.25 324 ARG B C 1
ATOM 5433 O O . ARG B 1 324 ? -22.797 11.867 7.301 1 97.25 324 ARG B O 1
ATOM 5440 N N . ARG B 1 325 ? -25 12.062 7.586 1 95 325 ARG B N 1
ATOM 5441 C CA . ARG B 1 325 ? -24.906 13.312 8.328 1 95 325 ARG B CA 1
ATOM 5442 C C . ARG B 1 325 ? -24.562 13.055 9.797 1 95 325 ARG B C 1
ATOM 5444 O O . ARG B 1 325 ? -24.562 11.906 10.242 1 95 325 ARG B O 1
ATOM 5451 N N . ALA B 1 326 ? -24.281 14.133 10.508 1 87.56 326 ALA B N 1
ATOM 5452 C CA . ALA B 1 326 ? -23.891 14.039 11.914 1 87.56 326 ALA B CA 1
ATOM 5453 C C . ALA B 1 326 ? -25.016 13.43 12.758 1 87.56 326 ALA B C 1
ATOM 5455 O O . ALA B 1 326 ? -24.75 12.75 13.75 1 87.56 326 ALA B O 1
ATOM 5456 N N . ASP B 1 327 ? -26.203 13.609 12.305 1 89.38 327 ASP B N 1
ATOM 5457 C CA . ASP B 1 327 ? -27.344 13.133 13.078 1 89.38 327 ASP B CA 1
ATOM 5458 C C . ASP B 1 327 ? -27.719 11.703 12.688 1 89.38 327 ASP B C 1
ATOM 5460 O O . ASP B 1 327 ? -28.703 11.156 13.195 1 89.38 327 ASP B O 1
ATOM 5464 N N . GLY B 1 328 ? -26.953 11.117 11.797 1 91.38 328 GLY B N 1
ATOM 5465 C CA . GLY B 1 328 ? -27.141 9.719 11.445 1 91.38 328 GLY B CA 1
ATOM 5466 C C . GLY B 1 328 ? -27.984 9.531 10.188 1 91.38 328 GLY B C 1
ATOM 5467 O O . GLY B 1 328 ? -28.047 8.43 9.641 1 91.38 328 GLY B O 1
ATOM 5468 N N . ARG B 1 329 ? -28.766 10.641 9.719 1 94 329 ARG B N 1
ATOM 5469 C CA . ARG B 1 329 ? -29.547 10.539 8.5 1 94 329 ARG B CA 1
ATOM 5470 C C . ARG B 1 329 ? -28.656 10.297 7.281 1 94 329 ARG B C 1
ATOM 5472 O O . ARG B 1 329 ? -27.578 10.883 7.18 1 94 329 ARG B O 1
ATOM 5479 N N . THR B 1 330 ? -29.047 9.406 6.383 1 95.94 330 THR B N 1
ATOM 5480 C CA . THR B 1 330 ? -28.281 9.062 5.191 1 95.94 330 THR B CA 1
ATOM 5481 C C . THR B 1 330 ? -29.016 9.508 3.928 1 95.94 330 THR B C 1
ATOM 5483 O O . THR B 1 330 ? -30.234 9.672 3.939 1 95.94 330 THR B O 1
ATOM 5486 N N . ALA B 1 331 ? -28.312 9.836 2.926 1 95.69 331 ALA B N 1
ATOM 5487 C CA . ALA B 1 331 ? -28.828 10.188 1.603 1 95.69 331 ALA B CA 1
ATOM 5488 C C . ALA B 1 331 ? -27.875 9.695 0.506 1 95.69 331 ALA B C 1
ATOM 5490 O O . ALA B 1 331 ? -26.703 9.453 0.757 1 95.69 331 ALA B O 1
ATOM 5491 N N . PRO B 1 332 ? -28.484 9.438 -0.667 1 95.81 332 PRO B N 1
ATOM 5492 C CA . PRO B 1 332 ? -27.594 9.102 -1.779 1 95.81 332 PRO B CA 1
ATOM 5493 C C . PRO B 1 332 ? -26.562 10.188 -2.061 1 95.81 332 PRO B C 1
ATOM 5495 O O . PRO B 1 332 ? -26.859 11.375 -1.886 1 95.81 332 PRO B O 1
ATOM 5498 N N . ALA B 1 333 ? -25.391 9.789 -2.441 1 96.38 333 ALA B N 1
ATOM 5499 C CA . ALA B 1 333 ? -24.328 10.742 -2.773 1 96.38 333 ALA B CA 1
ATOM 5500 C C . ALA B 1 333 ? -24.422 11.18 -4.23 1 96.38 333 ALA B C 1
ATOM 5502 O O . ALA B 1 333 ? -23.406 11.398 -4.887 1 96.38 333 ALA B O 1
ATOM 5503 N N . ALA B 1 334 ? -25.594 11.281 -4.691 1 94.88 334 ALA B N 1
ATOM 5504 C CA . ALA B 1 334 ? -25.781 11.734 -6.066 1 94.88 334 ALA B CA 1
ATOM 5505 C C . ALA B 1 334 ? -25.172 13.117 -6.281 1 94.88 334 ALA B C 1
ATOM 5507 O O . ALA B 1 334 ? -25.312 13.992 -5.43 1 94.88 334 ALA B O 1
ATOM 5508 N N . GLY B 1 335 ? -24.484 13.242 -7.355 1 96.62 335 GLY B N 1
ATOM 5509 C CA . GLY B 1 335 ? -23.906 14.531 -7.676 1 96.62 335 GLY B CA 1
ATOM 5510 C C . GLY B 1 335 ? -22.484 14.688 -7.152 1 96.62 335 GLY B C 1
ATOM 5511 O O . GLY B 1 335 ? -21.859 15.719 -7.367 1 96.62 335 GLY B O 1
ATOM 5512 N N . LEU B 1 336 ? -22.031 13.75 -6.469 1 97.5 336 LEU B N 1
ATOM 5513 C CA . LEU B 1 336 ? -20.641 13.742 -5.996 1 97.5 336 LEU B CA 1
ATOM 5514 C C . LEU B 1 336 ? -19.781 12.805 -6.84 1 97.5 336 LEU B C 1
ATOM 5516 O O . LEU B 1 336 ? -20.234 11.719 -7.215 1 97.5 336 LEU B O 1
ATOM 5520 N N . ARG B 1 337 ? -18.547 13.234 -7.125 1 97.12 337 ARG B N 1
ATOM 5521 C CA . ARG B 1 337 ? -17.594 12.406 -7.875 1 97.12 337 ARG B CA 1
ATOM 5522 C C . ARG B 1 337 ? -16.172 12.656 -7.41 1 97.12 337 ARG B C 1
ATOM 5524 O O . ARG B 1 337 ? -15.734 13.805 -7.285 1 97.12 337 ARG B O 1
ATOM 5531 N N . VAL B 1 338 ? -15.477 11.609 -7.16 1 96.5 338 VAL B N 1
ATOM 5532 C CA . VAL B 1 338 ? -14.055 11.758 -6.859 1 96.5 338 VAL B CA 1
ATOM 5533 C C . VAL B 1 338 ? -13.289 12.102 -8.141 1 96.5 338 VAL B C 1
ATOM 5535 O O . VAL B 1 338 ? -13.445 11.422 -9.156 1 96.5 338 VAL B O 1
ATOM 5538 N N . THR B 1 339 ? -12.414 13.094 -8.094 1 96 339 THR B N 1
ATOM 5539 C CA . THR B 1 339 ? -11.711 13.516 -9.305 1 96 339 THR B CA 1
ATOM 5540 C C . THR B 1 339 ? -10.211 13.266 -9.164 1 96 339 THR B C 1
ATOM 5542 O O . THR B 1 339 ? -9.508 13.156 -10.172 1 96 339 THR B O 1
ATOM 5545 N N . ARG B 1 340 ? -9.75 13.305 -7.98 1 93.62 340 ARG B N 1
ATOM 5546 C CA . ARG B 1 340 ? -8.32 13.164 -7.727 1 93.62 340 ARG B CA 1
ATOM 5547 C C . ARG B 1 340 ? -8.062 12.711 -6.289 1 93.62 340 ARG B C 1
ATOM 5549 O O . ARG B 1 340 ? -8.883 12.961 -5.402 1 93.62 340 ARG B O 1
ATOM 5556 N N . LEU B 1 341 ? -6.945 12.07 -6.125 1 92.5 341 LEU B N 1
ATOM 5557 C CA . LEU B 1 341 ? -6.512 11.672 -4.793 1 92.5 341 LEU B CA 1
ATOM 5558 C C . LEU B 1 341 ? -5.109 12.195 -4.496 1 92.5 341 LEU B C 1
ATOM 5560 O O . LEU B 1 341 ? -4.234 12.172 -5.367 1 92.5 341 LEU B O 1
ATOM 5564 N N . ASN B 1 342 ? -4.934 12.766 -3.326 1 92.06 342 ASN B N 1
ATOM 5565 C CA . ASN B 1 342 ? -3.609 12.891 -2.725 1 92.06 342 ASN B CA 1
ATOM 5566 C C . ASN B 1 342 ? -3.318 11.734 -1.769 1 92.06 342 ASN B C 1
ATOM 5568 O O . ASN B 1 342 ? -3.934 10.672 -1.868 1 92.06 342 ASN B O 1
ATOM 5572 N N . ASP B 1 343 ? -2.32 11.836 -0.933 1 88.56 343 ASP B N 1
ATOM 5573 C CA . ASP B 1 343 ? -1.979 10.766 -0.001 1 88.56 343 ASP B CA 1
ATOM 5574 C C . ASP B 1 343 ? -3.104 10.531 1.007 1 88.56 343 ASP B C 1
ATOM 5576 O O . ASP B 1 343 ? -3.42 9.391 1.34 1 88.56 343 ASP B O 1
ATOM 5580 N N . HIS B 1 344 ? -3.746 11.688 1.483 1 93.69 344 HIS B N 1
ATOM 5581 C CA . HIS B 1 344 ? -4.738 11.555 2.545 1 93.69 344 HIS B CA 1
ATOM 5582 C C . HIS B 1 344 ? -5.98 12.383 2.242 1 93.69 344 HIS B C 1
ATOM 5584 O O . HIS B 1 344 ? -6.773 12.672 3.143 1 93.69 344 HIS B O 1
ATOM 5590 N N . HIS B 1 345 ? -6.145 12.789 0.958 1 96.75 345 HIS B N 1
ATOM 5591 C CA . HIS B 1 345 ? -7.297 13.594 0.566 1 96.75 345 HIS B CA 1
ATOM 5592 C C . HIS B 1 345 ? -7.93 13.055 -0.714 1 96.75 345 HIS B C 1
ATOM 5594 O O . HIS B 1 345 ? -7.223 12.664 -1.645 1 96.75 345 HIS B O 1
ATOM 5600 N N . ALA B 1 346 ? -9.18 13.07 -0.718 1 97.31 346 ALA B N 1
ATOM 5601 C CA . ALA B 1 346 ? -9.953 12.883 -1.943 1 97.31 346 ALA B CA 1
ATOM 5602 C C . ALA B 1 346 ? -10.648 14.172 -2.357 1 97.31 346 ALA B C 1
ATOM 5604 O O . ALA B 1 346 ? -11.352 14.797 -1.554 1 97.31 346 ALA B O 1
ATOM 5605 N N . TYR B 1 347 ? -10.461 14.531 -3.557 1 97.94 347 TYR B N 1
ATOM 5606 C CA . TYR B 1 347 ? -11.172 15.672 -4.121 1 97.94 347 TYR B CA 1
ATOM 5607 C C . TYR B 1 347 ? -12.555 15.266 -4.621 1 97.94 347 TYR B C 1
ATOM 5609 O O . TYR B 1 347 ? -12.672 14.391 -5.484 1 97.94 347 TYR B O 1
ATOM 5617 N N . LEU B 1 348 ? -13.531 15.891 -4.137 1 98.12 348 LEU B N 1
ATOM 5618 C CA . LEU B 1 348 ? -14.906 15.641 -4.562 1 98.12 348 LEU B CA 1
ATOM 5619 C C . LEU B 1 348 ? -15.438 16.812 -5.391 1 98.12 348 LEU B C 1
ATOM 5621 O O . LEU B 1 348 ? -15.523 17.938 -4.898 1 98.12 348 LEU B O 1
ATOM 5625 N N . ALA B 1 349 ? -15.734 16.531 -6.629 1 98.38 349 ALA B N 1
ATOM 5626 C CA . ALA B 1 349 ? -16.578 17.453 -7.383 1 98.38 349 ALA B CA 1
ATOM 5627 C C . ALA B 1 349 ? -18.016 17.422 -6.891 1 98.38 349 ALA B C 1
ATOM 5629 O O . ALA B 1 349 ? -18.625 16.344 -6.805 1 98.38 349 ALA B O 1
ATOM 5630 N N . VAL B 1 350 ? -18.531 18.547 -6.555 1 98.12 350 VAL B N 1
ATOM 5631 C CA . VAL B 1 350 ? -19.875 18.656 -5.988 1 98.12 350 VAL B CA 1
ATOM 5632 C C . VAL B 1 350 ? -20.781 19.391 -6.957 1 98.12 350 VAL B C 1
ATOM 5634 O O . VAL B 1 350 ? -20.578 20.562 -7.242 1 98.12 350 VAL B O 1
ATOM 5637 N N . ALA B 1 351 ? -21.812 18.672 -7.398 1 97.31 351 ALA B N 1
ATOM 5638 C CA . ALA B 1 351 ? -22.797 19.297 -8.273 1 97.31 351 ALA B CA 1
ATOM 5639 C C . ALA B 1 351 ? -23.547 20.406 -7.543 1 97.31 351 ALA B C 1
ATOM 5641 O O . ALA B 1 351 ? -23.688 20.375 -6.32 1 97.31 351 ALA B O 1
ATOM 5642 N N . PRO B 1 352 ? -24.047 21.359 -8.297 1 94.88 352 PRO B N 1
ATOM 5643 C CA . PRO B 1 352 ? -24.734 22.5 -7.676 1 94.88 352 PRO B CA 1
ATOM 5644 C C . PRO B 1 352 ? -25.906 22.062 -6.785 1 94.88 352 PRO B C 1
ATOM 5646 O O . PRO B 1 352 ? -26.188 22.719 -5.773 1 94.88 352 PRO B O 1
ATOM 5649 N N . GLU B 1 353 ? -26.562 20.984 -7.109 1 93.12 353 GLU B N 1
ATOM 5650 C CA . GLU B 1 353 ? -27.75 20.547 -6.383 1 93.12 353 GLU B CA 1
ATOM 5651 C C . GLU B 1 353 ? -27.375 19.688 -5.18 1 93.12 353 GLU B C 1
ATOM 5653 O O . GLU B 1 353 ? -28.219 19.422 -4.32 1 93.12 353 GLU B O 1
ATOM 5658 N N . ALA B 1 354 ? -26.141 19.281 -5.203 1 93.12 354 ALA B N 1
ATOM 5659 C CA . ALA B 1 354 ? -25.703 18.406 -4.117 1 93.12 354 ALA B CA 1
ATOM 5660 C C . ALA B 1 354 ? -25.312 19.219 -2.887 1 93.12 354 ALA B C 1
ATOM 5662 O O . ALA B 1 354 ? -24.781 20.328 -3.006 1 93.12 354 ALA B O 1
ATOM 5663 N N . THR B 1 355 ? -25.641 18.672 -1.772 1 91.31 355 THR B N 1
ATOM 5664 C CA . THR B 1 355 ? -25.281 19.312 -0.509 1 91.31 355 THR B CA 1
ATOM 5665 C C . THR B 1 355 ? -24.312 18.438 0.281 1 91.31 355 THR B C 1
ATOM 5667 O O . THR B 1 355 ? -24.609 17.281 0.572 1 91.31 355 THR B O 1
ATOM 5670 N N . ILE B 1 356 ? -23.203 18.969 0.643 1 95.56 356 ILE B N 1
ATOM 5671 C CA . ILE B 1 356 ? -22.188 18.312 1.452 1 95.56 356 ILE B CA 1
ATOM 5672 C C . ILE B 1 356 ? -21.469 19.344 2.311 1 95.56 356 ILE B C 1
ATOM 5674 O O . ILE B 1 356 ? -21.281 20.484 1.892 1 95.56 356 ILE B O 1
ATOM 5678 N N . ALA B 1 357 ? -21.203 19.047 3.492 1 95.75 357 ALA B N 1
ATOM 5679 C CA . ALA B 1 357 ? -20.578 19.984 4.418 1 95.75 357 ALA B CA 1
ATOM 5680 C C . ALA B 1 357 ? -19.469 19.297 5.219 1 95.75 357 ALA B C 1
ATOM 5682 O O . ALA B 1 357 ? -19.484 18.078 5.398 1 95.75 357 ALA B O 1
ATOM 5683 N N . PRO B 1 358 ? -18.453 20.094 5.668 1 97.88 358 PRO B N 1
ATOM 5684 C CA . PRO B 1 358 ? -17.469 19.516 6.578 1 97.88 358 PRO B CA 1
ATOM 5685 C C . PRO B 1 358 ? -18.109 18.781 7.754 1 97.88 358 PRO B C 1
ATOM 5687 O O . PRO B 1 358 ? -19.078 19.281 8.344 1 97.88 358 PRO B O 1
ATOM 5690 N N . GLY B 1 359 ? -17.594 17.547 8.008 1 96.94 359 GLY B N 1
ATOM 5691 C CA . GLY B 1 359 ? -18.156 16.75 9.086 1 96.94 359 GLY B CA 1
ATOM 5692 C C . GLY B 1 359 ? -19.016 15.602 8.586 1 96.94 359 GLY B C 1
ATOM 5693 O O . GLY B 1 359 ? -19.203 14.602 9.281 1 96.94 359 GLY B O 1
ATOM 5694 N N . ASP B 1 360 ? -19.594 15.758 7.387 1 97.62 360 ASP B N 1
ATOM 5695 C CA . ASP B 1 360 ? -20.359 14.664 6.789 1 97.62 360 ASP B CA 1
ATOM 5696 C C . ASP B 1 360 ? -19.469 13.453 6.535 1 97.62 360 ASP B C 1
ATOM 5698 O O . ASP B 1 360 ? -18.25 13.594 6.328 1 97.62 360 ASP B O 1
ATOM 5702 N N . LEU B 1 361 ? -20.078 12.312 6.645 1 98.06 361 LEU B N 1
ATOM 5703 C CA . LEU B 1 361 ? -19.406 11.086 6.23 1 98.06 361 LEU B CA 1
ATOM 5704 C C . LEU B 1 361 ? -19.875 10.641 4.852 1 98.06 361 LEU B C 1
ATOM 5706 O O . LEU B 1 361 ? -21.062 10.773 4.527 1 98.06 361 LEU B O 1
ATOM 5710 N N . VAL B 1 362 ? -18.969 10.172 4.102 1 98.31 362 VAL B N 1
ATOM 5711 C CA . VAL B 1 362 ? -19.312 9.625 2.793 1 98.31 362 VAL B CA 1
ATOM 5712 C C . VAL B 1 362 ? -18.875 8.164 2.709 1 98.31 362 VAL B C 1
ATOM 5714 O O . VAL B 1 362 ? -17.766 7.824 3.131 1 98.31 362 VAL B O 1
ATOM 5717 N N . ARG B 1 363 ? -19.781 7.32 2.285 1 97.5 363 ARG B N 1
ATOM 5718 C CA . ARG B 1 363 ? -19.438 5.938 1.952 1 97.5 363 ARG B CA 1
ATOM 5719 C C . ARG B 1 363 ? -18.984 5.82 0.505 1 97.5 363 ARG B C 1
ATOM 5721 O O . ARG B 1 363 ? -19.688 6.23 -0.417 1 97.5 363 ARG B O 1
ATOM 5728 N N . PHE B 1 364 ? -17.812 5.246 0.338 1 96.31 364 PHE B N 1
ATOM 5729 C CA . PHE B 1 364 ? -17.25 5.082 -0.999 1 96.31 364 PHE B CA 1
ATOM 5730 C C . PHE B 1 364 ? -17.188 3.605 -1.377 1 96.31 364 PHE B C 1
ATOM 5732 O O . PHE B 1 364 ? -16.797 2.768 -0.559 1 96.31 364 PHE B O 1
ATOM 5739 N N . GLY B 1 365 ? -17.641 3.303 -2.582 1 92.44 365 GLY B N 1
ATOM 5740 C CA . GLY B 1 365 ? -17.297 2.021 -3.18 1 92.44 365 GLY B CA 1
ATOM 5741 C C . GLY B 1 365 ? -15.906 1.997 -3.777 1 92.44 365 GLY B C 1
ATOM 5742 O O . GLY B 1 365 ? -15.367 3.041 -4.152 1 92.44 365 GLY B O 1
ATOM 5743 N N . ILE B 1 366 ? -15.359 0.816 -3.803 1 85.94 366 ILE B N 1
ATOM 5744 C CA . ILE B 1 366 ? -14.008 0.679 -4.332 1 85.94 366 ILE B CA 1
ATOM 5745 C C . ILE B 1 366 ? -14.062 0.169 -5.77 1 85.94 366 ILE B C 1
ATOM 5747 O O . ILE B 1 366 ? -14.867 -0.711 -6.09 1 85.94 366 ILE B O 1
ATOM 5751 N N . SER B 1 367 ? -13.242 0.703 -6.66 1 73.19 367 SER B N 1
ATOM 5752 C CA . SER B 1 367 ? -13.25 0.314 -8.062 1 73.19 367 SER B CA 1
ATOM 5753 C C . SER B 1 367 ? -12.367 -0.909 -8.305 1 73.19 367 SER B C 1
ATOM 5755 O O . SER B 1 367 ? -12.719 -1.786 -9.094 1 73.19 367 SER B O 1
ATOM 5757 N N . HIS B 1 368 ? -11.195 -1.036 -7.684 1 67.12 368 HIS B N 1
ATOM 5758 C CA . HIS B 1 368 ? -10.305 -2.184 -7.809 1 67.12 368 HIS B CA 1
ATOM 5759 C C . HIS B 1 368 ? -9.828 -2.662 -6.445 1 67.12 368 HIS B C 1
ATOM 5761 O O . HIS B 1 368 ? -8.945 -2.043 -5.84 1 67.12 368 HIS B O 1
ATOM 5767 N N . PRO B 1 369 ? -10.367 -3.768 -6.117 1 65.56 369 PRO B N 1
ATOM 5768 C CA . PRO B 1 369 ? -10.141 -4.18 -4.727 1 65.56 369 PRO B CA 1
ATOM 5769 C C . PRO B 1 369 ? -8.766 -4.801 -4.512 1 65.56 369 PRO B C 1
ATOM 5771 O O . PRO B 1 369 ? -8.312 -4.93 -3.373 1 65.56 369 PRO B O 1
ATOM 5774 N N . CYS B 1 370 ? -8.055 -5.156 -5.461 1 65.94 370 CYS B N 1
ATOM 5775 C CA . CYS B 1 370 ? -6.875 -5.988 -5.27 1 65.94 370 CYS B CA 1
ATOM 5776 C C . CYS B 1 370 ? -5.836 -5.27 -4.414 1 65.94 370 CYS B C 1
ATOM 5778 O O . CYS B 1 370 ? -5.137 -5.902 -3.621 1 65.94 370 CYS B O 1
ATOM 5780 N N . THR B 1 371 ? -5.82 -3.963 -4.516 1 72.5 371 THR B N 1
ATOM 5781 C CA . THR B 1 371 ? -4.773 -3.266 -3.775 1 72.5 371 THR B CA 1
ATOM 5782 C C . THR B 1 371 ? -5.359 -2.535 -2.57 1 72.5 371 THR B C 1
ATOM 5784 O O . THR B 1 371 ? -4.707 -1.667 -1.987 1 72.5 371 THR B O 1
ATOM 5787 N N . ALA B 1 372 ? -6.543 -2.922 -2.24 1 82.12 372 ALA B N 1
ATOM 5788 C CA . ALA B 1 372 ? -7.156 -2.301 -1.068 1 82.12 372 ALA B CA 1
ATOM 5789 C C . ALA B 1 372 ? -6.629 -2.922 0.222 1 82.12 372 ALA B C 1
ATOM 5791 O O . ALA B 1 372 ? -6.262 -2.207 1.157 1 82.12 372 ALA B O 1
ATOM 5792 N N . PHE B 1 373 ? -6.5 -4.227 0.205 1 87.81 373 PHE B N 1
ATOM 5793 C CA . PHE B 1 373 ? -6.199 -4.961 1.428 1 87.81 373 PHE B CA 1
ATOM 5794 C C . PHE B 1 373 ? -4.789 -4.648 1.913 1 87.81 373 PHE B C 1
ATOM 5796 O O . PHE B 1 373 ? -4.543 -4.578 3.119 1 87.81 373 PHE B O 1
ATOM 5803 N N . ASP B 1 374 ? -3.943 -4.48 0.99 1 87.81 374 ASP B N 1
ATOM 5804 C CA . ASP B 1 374 ? -2.551 -4.332 1.406 1 87.81 374 ASP B CA 1
ATOM 5805 C C . ASP B 1 374 ? -2.316 -2.971 2.059 1 87.81 374 ASP B C 1
ATOM 5807 O O . ASP B 1 374 ? -1.256 -2.729 2.639 1 87.81 374 ASP B O 1
ATOM 5811 N N . LYS B 1 375 ? -3.314 -2.143 2.08 1 90.75 375 LYS B N 1
ATOM 5812 C CA . LYS B 1 375 ? -3.205 -0.826 2.703 1 90.75 375 LYS B CA 1
ATOM 5813 C C . LYS B 1 375 ? -3.668 -0.865 4.156 1 90.75 375 LYS B C 1
ATOM 5815 O O . LYS B 1 375 ? -3.516 0.116 4.887 1 90.75 375 LYS B O 1
ATOM 5820 N N . TRP B 1 376 ? -4.223 -1.972 4.547 1 92.5 376 TRP B N 1
ATOM 5821 C CA . TRP B 1 376 ? -4.824 -2.09 5.871 1 92.5 376 TRP B CA 1
ATOM 5822 C C . TRP B 1 376 ? -4.332 -3.346 6.582 1 92.5 376 TRP B C 1
ATOM 5824 O O . TRP B 1 376 ? -4.301 -4.43 5.988 1 92.5 376 TRP B O 1
ATOM 5834 N N . ARG B 1 377 ? -4.043 -3.221 7.832 1 92.44 377 ARG B N 1
ATOM 5835 C CA . ARG B 1 377 ? -3.576 -4.367 8.609 1 92.44 377 ARG B CA 1
ATOM 5836 C C . ARG B 1 377 ? -4.746 -5.098 9.258 1 92.44 377 ARG B C 1
ATOM 5838 O O . ARG B 1 377 ? -4.73 -6.328 9.367 1 92.44 377 ARG B O 1
ATOM 5845 N N . ASP B 1 378 ? -5.641 -4.332 9.734 1 95.25 378 ASP B N 1
ATOM 5846 C CA . ASP B 1 378 ? -6.859 -4.832 10.359 1 95.25 378 ASP B CA 1
ATOM 5847 C C . ASP B 1 378 ? -8.102 -4.219 9.711 1 95.25 378 ASP B C 1
ATOM 5849 O O . ASP B 1 378 ? -8.156 -3.006 9.492 1 95.25 378 ASP B O 1
ATOM 5853 N N . ILE B 1 379 ? -9.062 -5.051 9.375 1 96.62 379 ILE B N 1
ATOM 5854 C CA . ILE B 1 379 ? -10.25 -4.582 8.672 1 96.62 379 ILE B CA 1
ATOM 5855 C C . ILE B 1 379 ? -11.5 -5.121 9.359 1 96.62 379 ILE B C 1
ATOM 5857 O O . ILE B 1 379 ? -11.695 -6.336 9.445 1 96.62 379 ILE B O 1
ATOM 5861 N N . PRO B 1 380 ? -12.367 -4.289 9.852 1 98.19 380 PRO B N 1
ATOM 5862 C CA . PRO B 1 380 ? -13.617 -4.793 10.422 1 98.19 380 PRO B CA 1
ATOM 5863 C C . PRO B 1 380 ? -14.508 -5.48 9.391 1 98.19 380 PRO B C 1
ATOM 5865 O O . PRO B 1 380 ? -14.633 -4.996 8.266 1 98.19 380 PRO B O 1
ATOM 5868 N N . VAL B 1 381 ? -14.977 -6.621 9.742 1 98.31 381 VAL B N 1
ATOM 5869 C CA . VAL B 1 381 ? -16.094 -7.23 9.031 1 98.31 381 VAL B CA 1
ATOM 5870 C C . VAL B 1 381 ? -17.406 -6.801 9.68 1 98.31 381 VAL B C 1
ATOM 5872 O O . VAL B 1 381 ? -17.594 -6.961 10.883 1 98.31 381 VAL B O 1
ATOM 5875 N N . VAL B 1 382 ? -18.297 -6.254 8.867 1 98.5 382 VAL B N 1
ATOM 5876 C CA . VAL B 1 382 ? -19.5 -5.684 9.461 1 98.5 382 VAL B CA 1
ATOM 5877 C C . VAL B 1 382 ? -20.734 -6.406 8.922 1 98.5 382 VAL B C 1
ATOM 5879 O O . VAL B 1 382 ? -20.703 -6.949 7.812 1 98.5 382 VAL B O 1
ATOM 5882 N N . ASP B 1 383 ? -21.781 -6.445 9.711 1 98.12 383 ASP B N 1
ATOM 5883 C CA . ASP B 1 383 ? -23.078 -6.918 9.234 1 98.12 383 ASP B CA 1
ATOM 5884 C C . ASP B 1 383 ? -23.828 -5.812 8.492 1 98.12 383 ASP B C 1
ATOM 5886 O O . ASP B 1 383 ? -23.25 -4.77 8.188 1 98.12 383 ASP B O 1
ATOM 5890 N N . ASP B 1 384 ? -25.047 -6.043 8.141 1 96.12 384 ASP B N 1
ATOM 5891 C CA . ASP B 1 384 ? -25.797 -5.129 7.293 1 96.12 384 ASP B CA 1
ATOM 5892 C C . ASP B 1 384 ? -26.125 -3.838 8.031 1 96.12 384 ASP B C 1
ATOM 5894 O O . ASP B 1 384 ? -26.484 -2.834 7.414 1 96.12 384 ASP B O 1
ATOM 5898 N N . ASP B 1 385 ? -26.047 -3.834 9.391 1 96.31 385 ASP B N 1
ATOM 5899 C CA . ASP B 1 385 ? -26.266 -2.645 10.203 1 96.31 385 ASP B CA 1
ATOM 5900 C C . ASP B 1 385 ? -24.953 -1.964 10.555 1 96.31 385 ASP B C 1
ATOM 5902 O O . ASP B 1 385 ? -24.906 -1.086 11.422 1 96.31 385 ASP B O 1
ATOM 5906 N N . ARG B 1 386 ? -23.859 -2.402 9.961 1 97.5 386 ARG B N 1
ATOM 5907 C CA . ARG B 1 386 ? -22.516 -1.876 10.125 1 97.5 386 ARG B CA 1
ATOM 5908 C C . ARG B 1 386 ? -22.031 -2.049 11.562 1 97.5 386 ARG B C 1
ATOM 5910 O O . ARG B 1 386 ? -21.359 -1.171 12.109 1 97.5 386 ARG B O 1
ATOM 5917 N N . ARG B 1 387 ? -22.469 -3.111 12.141 1 98.5 387 ARG B N 1
ATOM 5918 C CA . ARG B 1 387 ? -21.891 -3.566 13.398 1 98.5 387 ARG B CA 1
ATOM 5919 C C . ARG B 1 387 ? -20.797 -4.594 13.148 1 98.5 387 ARG B C 1
ATOM 5921 O O . ARG B 1 387 ? -20.922 -5.461 12.281 1 98.5 387 ARG B O 1
ATOM 5928 N N . VAL B 1 388 ? -19.703 -4.477 13.883 1 98.56 388 VAL B N 1
ATOM 5929 C CA . VAL B 1 388 ? -18.547 -5.32 13.656 1 98.56 388 VAL B CA 1
ATOM 5930 C C . VAL B 1 388 ? -18.812 -6.734 14.164 1 98.56 388 VAL B C 1
ATOM 5932 O O . VAL B 1 388 ? -19.188 -6.922 15.32 1 98.56 388 VAL B O 1
ATOM 5935 N N . VAL B 1 389 ? -18.609 -7.738 13.336 1 98.19 389 VAL B N 1
ATOM 5936 C CA . VAL B 1 389 ? -18.891 -9.125 13.711 1 98.19 389 VAL B CA 1
ATOM 5937 C C . VAL B 1 389 ? -17.609 -9.945 13.625 1 98.19 389 VAL B C 1
ATOM 5939 O O . VAL B 1 389 ? -17.578 -11.102 14.062 1 98.19 389 VAL B O 1
ATOM 5942 N N . ASP B 1 390 ? -16.625 -9.43 13.109 1 97.38 390 ASP B N 1
ATOM 5943 C CA . ASP B 1 390 ? -15.305 -10.031 12.992 1 97.38 390 ASP B CA 1
ATOM 5944 C C . ASP B 1 390 ? -14.258 -8.992 12.602 1 97.38 390 ASP B C 1
ATOM 5946 O O . ASP B 1 390 ? -14.594 -7.848 12.305 1 97.38 390 ASP B O 1
ATOM 5950 N N . VAL B 1 391 ? -13 -9.242 12.742 1 97.56 391 VAL B N 1
ATOM 5951 C CA . VAL B 1 391 ? -11.891 -8.414 12.281 1 97.56 391 VAL B CA 1
ATOM 5952 C C . VAL B 1 391 ? -10.93 -9.258 11.453 1 97.56 391 VAL B C 1
ATOM 5954 O O . VAL B 1 391 ? -10.469 -10.312 11.898 1 97.56 391 VAL B O 1
ATOM 5957 N N . LEU B 1 392 ? -10.742 -8.82 10.211 1 95.75 392 LEU B N 1
ATOM 5958 C CA . LEU B 1 392 ? -9.734 -9.469 9.375 1 95.75 392 LEU B CA 1
ATOM 5959 C C . LEU B 1 392 ? -8.344 -8.914 9.672 1 95.75 392 LEU B C 1
ATOM 5961 O O . LEU B 1 392 ? -8.172 -7.711 9.875 1 95.75 392 LEU B O 1
ATOM 5965 N N . HIS B 1 393 ? -7.41 -9.781 9.812 1 93.94 393 HIS B N 1
ATOM 5966 C CA . HIS B 1 393 ? -6 -9.414 9.805 1 93.94 393 HIS B CA 1
ATOM 5967 C C . HIS B 1 393 ? -5.348 -9.766 8.469 1 93.94 393 HIS B C 1
ATOM 5969 O O . HIS B 1 393 ? -5.594 -10.844 7.922 1 93.94 393 HIS B O 1
ATOM 5975 N N . THR B 1 394 ? -4.543 -8.891 7.934 1 92.38 394 THR B N 1
ATOM 5976 C CA . THR B 1 394 ? -3.906 -9.141 6.645 1 92.38 394 THR B CA 1
ATOM 5977 C C . THR B 1 394 ? -2.408 -9.375 6.82 1 92.38 394 THR B C 1
ATOM 5979 O O . THR B 1 394 ? -1.766 -8.719 7.648 1 92.38 394 THR B O 1
ATOM 5982 N N . TYR B 1 395 ? -1.866 -10.273 6.102 1 89.06 395 TYR B N 1
ATOM 5983 C CA . TYR B 1 395 ? -0.452 -10.625 6.188 1 89.06 395 TYR B CA 1
ATOM 5984 C C . TYR B 1 395 ? 0.285 -10.219 4.918 1 89.06 395 TYR B C 1
ATOM 5986 O O . TYR B 1 395 ? 0.725 -11.078 4.148 1 89.06 395 TYR B O 1
ATOM 5994 N N . PHE B 1 396 ? 0.386 -8.953 4.613 1 85.12 396 PHE B N 1
ATOM 5995 C CA . PHE B 1 396 ? 1.151 -8.477 3.469 1 85.12 396 PHE B CA 1
ATOM 5996 C C . PHE B 1 396 ? 2.576 -8.125 3.879 1 85.12 396 PHE B C 1
ATOM 5998 O O . PHE B 1 396 ? 2.816 -7.715 5.016 1 85.12 396 PHE B O 1
#